Protein AF-0000000078977690 (afdb_homodimer)

Structure (mmCIF, N/CA/C/O backbone):
data_AF-0000000078977690-model_v1
#
loop_
_entity.id
_entity.type
_entity.pdbx_description
1 polymer 'Glycosyl transferase CAP10 domain-containing protein'
#
loop_
_atom_site.group_PDB
_atom_site.id
_atom_site.type_symbol
_atom_site.label_atom_id
_atom_site.label_alt_id
_atom_site.label_comp_id
_atom_site.label_asym_id
_atom_site.label_entity_id
_atom_site.label_seq_id
_atom_site.pdbx_PDB_ins_code
_atom_site.Cartn_x
_atom_site.Cartn_y
_atom_site.Cartn_z
_atom_site.occupancy
_atom_site.B_iso_or_equiv
_atom_site.auth_seq_id
_atom_site.auth_comp_id
_atom_site.auth_asym_id
_atom_site.auth_atom_id
_atom_site.pdbx_PDB_model_num
ATOM 1 N N . MET A 1 1 ? -45.656 -39.125 21.484 1 22.34 1 MET A N 1
ATOM 2 C CA . MET A 1 1 ? -45.781 -39.625 20.125 1 22.34 1 MET A CA 1
ATOM 3 C C . MET A 1 1 ? -45.094 -38.688 19.125 1 22.34 1 MET A C 1
ATOM 5 O O . MET A 1 1 ? -45.719 -37.75 18.609 1 22.34 1 MET A O 1
ATOM 9 N N . ALA A 1 2 ? -43.875 -38.219 19.484 1 24.23 2 ALA A N 1
ATOM 10 C CA . ALA A 1 2 ? -42.969 -37.156 19.094 1 24.23 2 ALA A CA 1
ATOM 11 C C . ALA A 1 2 ? -42.438 -37.375 17.672 1 24.23 2 ALA A C 1
ATOM 13 O O . ALA A 1 2 ? -41.719 -38.312 17.406 1 24.23 2 ALA A O 1
ATOM 14 N N . ARG A 1 3 ? -43.375 -37.062 16.656 1 23.53 3 ARG A N 1
ATOM 15 C CA . ARG A 1 3 ? -43.219 -37.344 15.234 1 23.53 3 ARG A CA 1
ATOM 16 C C . ARG A 1 3 ? -41.969 -36.688 14.68 1 23.53 3 ARG A C 1
ATOM 18 O O . ARG A 1 3 ? -41.781 -35.5 14.867 1 23.53 3 ARG A O 1
ATOM 25 N N . TRP A 1 4 ? -40.844 -37.375 14.586 1 23.52 4 TRP A N 1
ATOM 26 C CA . TRP A 1 4 ? -39.5 -37.156 14.047 1 23.52 4 TRP A CA 1
ATOM 27 C C . TRP A 1 4 ? -39.562 -36.719 12.594 1 23.52 4 TRP A C 1
ATOM 29 O O . TRP A 1 4 ? -40 -37.469 11.719 1 23.52 4 TRP A O 1
ATOM 39 N N . ARG A 1 5 ? -40.094 -35.469 12.352 1 23.31 5 ARG A N 1
ATOM 40 C CA . ARG A 1 5 ? -40.25 -34.969 10.984 1 23.31 5 ARG A CA 1
ATOM 41 C C . ARG A 1 5 ? -38.938 -35.156 10.195 1 23.31 5 ARG A C 1
ATOM 43 O O . ARG A 1 5 ? -37.875 -34.719 10.617 1 23.31 5 ARG A O 1
ATOM 50 N N . SER A 1 6 ? -38.781 -36.25 9.422 1 23.16 6 SER A N 1
ATOM 51 C CA . SER A 1 6 ? -37.75 -36.719 8.492 1 23.16 6 SER A CA 1
ATOM 52 C C . SER A 1 6 ? -37.406 -35.625 7.492 1 23.16 6 SER A C 1
ATOM 54 O O . SER A 1 6 ? -38.25 -35.156 6.734 1 23.16 6 SER A O 1
ATOM 56 N N . LEU A 1 7 ? -36.594 -34.656 7.871 1 25.42 7 LEU A N 1
ATOM 57 C CA . LEU A 1 7 ? -36.094 -33.562 7.016 1 25.42 7 LEU A CA 1
ATOM 58 C C . LEU A 1 7 ? -35.5 -34.125 5.723 1 25.42 7 LEU A C 1
ATOM 60 O O . LEU A 1 7 ? -34.562 -34.906 5.754 1 25.42 7 LEU A O 1
ATOM 64 N N . LEU A 1 8 ? -36.344 -34.375 4.691 1 24.92 8 LEU A N 1
ATOM 65 C CA . LEU A 1 8 ? -36 -34.781 3.338 1 24.92 8 LEU A CA 1
ATOM 66 C C . LEU A 1 8 ? -34.906 -33.906 2.75 1 24.92 8 LEU A C 1
ATOM 68 O O . LEU A 1 8 ? -35.094 -32.688 2.631 1 24.92 8 LEU A O 1
ATOM 72 N N . LEU A 1 9 ? -33.656 -34.156 3 1 25.33 9 LEU A N 1
ATOM 73 C CA . LEU A 1 9 ? -32.438 -33.656 2.354 1 25.33 9 LEU A CA 1
ATOM 74 C C . LEU A 1 9 ? -32.562 -33.719 0.836 1 25.33 9 LEU A C 1
ATOM 76 O O . LEU A 1 9 ? -32.562 -34.812 0.275 1 25.33 9 LEU A O 1
ATOM 80 N N . LEU A 1 10 ? -33.438 -32.906 0.213 1 26.34 10 LEU A N 1
ATOM 81 C CA . LEU A 1 10 ? -33.469 -32.875 -1.245 1 26.34 10 LEU A CA 1
ATOM 82 C C . LEU A 1 10 ? -32.094 -32.75 -1.835 1 26.34 10 LEU A C 1
ATOM 84 O O . LEU A 1 10 ? -31.375 -31.781 -1.58 1 26.34 10 LEU A O 1
ATOM 88 N N . HIS A 1 11 ? -31.359 -33.875 -2.162 1 27.27 11 HIS A N 1
ATOM 89 C CA . HIS A 1 11 ? -30.203 -34.062 -3.016 1 27.27 11 HIS A CA 1
ATOM 90 C C . HIS A 1 11 ? -30.359 -33.344 -4.348 1 27.27 11 HIS A C 1
ATOM 92 O O . HIS A 1 11 ? -31.188 -33.719 -5.176 1 27.27 11 HIS A O 1
ATOM 98 N N . VAL A 1 12 ? -30.438 -32.031 -4.379 1 27.56 12 VAL A N 1
ATOM 99 C CA . VAL A 1 12 ? -30.422 -31.375 -5.688 1 27.56 12 VAL A CA 1
ATOM 100 C C . VAL A 1 12 ? -29.219 -31.875 -6.496 1 27.56 12 VAL A C 1
ATOM 102 O O . VAL A 1 12 ? -28.078 -31.594 -6.145 1 27.56 12 VAL A O 1
ATOM 105 N N . LEU A 1 13 ? -29.234 -33.062 -7.125 1 27.66 13 LEU A N 1
ATOM 106 C CA . LEU A 1 13 ? -28.359 -33.531 -8.188 1 27.66 13 LEU A CA 1
ATOM 107 C C . LEU A 1 13 ? -28.203 -32.5 -9.289 1 27.66 13 LEU A C 1
ATOM 109 O O . LEU A 1 13 ? -29.156 -32.25 -10.031 1 27.66 13 LEU A O 1
ATOM 113 N N . LEU A 1 14 ? -27.609 -31.375 -9.008 1 29.64 14 LEU A N 1
ATOM 114 C CA . LEU A 1 14 ? -27.344 -30.531 -10.164 1 29.64 14 LEU A CA 1
ATOM 115 C C . LEU A 1 14 ? -26.656 -31.328 -11.266 1 29.64 14 LEU A C 1
ATOM 117 O O . LEU A 1 14 ? -25.625 -31.969 -11.023 1 29.64 14 LEU A O 1
ATOM 121 N N . PRO A 1 15 ? -27.344 -31.812 -12.367 1 30.98 15 PRO A N 1
ATOM 122 C CA . PRO A 1 15 ? -26.688 -32.469 -13.508 1 30.98 15 PRO A CA 1
ATOM 123 C C . PRO A 1 15 ? -25.406 -31.75 -13.938 1 30.98 15 PRO A C 1
ATOM 125 O O . PRO A 1 15 ? -25.25 -30.547 -13.711 1 30.98 15 PRO A O 1
ATOM 128 N N . LEU A 1 16 ? -24.328 -32.438 -14.023 1 31.28 16 LEU A N 1
ATOM 129 C CA . LEU A 1 16 ? -23.078 -32.094 -14.711 1 31.28 16 LEU A CA 1
ATOM 130 C C . LEU A 1 16 ? -23.359 -31.453 -16.062 1 31.28 16 LEU A C 1
ATOM 132 O O . LEU A 1 16 ? -23.844 -32.125 -16.984 1 31.28 16 LEU A O 1
ATOM 136 N N . LEU A 1 17 ? -23.984 -30.297 -16.109 1 31.88 17 LEU A N 1
ATOM 137 C CA . LEU A 1 17 ? -24.047 -29.625 -17.391 1 31.88 17 LEU A CA 1
ATOM 138 C C . LEU A 1 17 ? -22.75 -29.828 -18.172 1 31.88 17 LEU A C 1
ATOM 140 O O . LEU A 1 17 ? -21.672 -29.484 -17.688 1 31.88 17 LEU A O 1
ATOM 144 N N . HIS A 1 18 ? -22.75 -30.766 -19.141 1 31.67 18 HIS A N 1
ATOM 145 C CA . HIS A 1 18 ? -21.797 -30.938 -20.219 1 31.67 18 HIS A CA 1
ATOM 146 C C . HIS A 1 18 ? -21.469 -29.609 -20.891 1 31.67 18 HIS A C 1
ATOM 148 O O . HIS A 1 18 ? -22.344 -29 -21.516 1 31.67 18 HIS A O 1
ATOM 154 N N . VAL A 1 19 ? -20.688 -28.828 -20.281 1 32.19 19 VAL A N 1
ATOM 155 C CA . VAL A 1 19 ? -20.078 -27.688 -20.984 1 32.19 19 VAL A CA 1
ATOM 156 C C . VAL A 1 19 ? -19.562 -28.156 -22.344 1 32.19 19 VAL A C 1
ATOM 158 O O . VAL A 1 19 ? -18.562 -28.891 -22.406 1 32.19 19 VAL A O 1
ATOM 161 N N . LEU A 1 20 ? -20.469 -28.375 -23.328 1 31.55 20 LEU A N 1
ATOM 162 C CA . LEU A 1 20 ? -20.016 -28.484 -24.703 1 31.55 20 LEU A CA 1
ATOM 163 C C . LEU A 1 20 ? -19.203 -27.266 -25.109 1 31.55 20 LEU A C 1
ATOM 165 O O . LEU A 1 20 ? -19.75 -26.156 -25.25 1 31.55 20 LEU A O 1
ATOM 169 N N . LEU A 1 21 ? -18 -27.219 -24.688 1 32.19 21 LEU A N 1
ATOM 170 C CA . LEU A 1 21 ? -17.094 -26.25 -25.312 1 32.19 21 LEU A CA 1
ATOM 171 C C . LEU A 1 21 ? -17.047 -26.422 -26.828 1 32.19 21 LEU A C 1
ATOM 173 O O . LEU A 1 21 ? -16.812 -27.531 -27.312 1 32.19 21 LEU A O 1
ATOM 177 N N . PRO A 1 22 ? -17.844 -25.703 -27.578 1 35.38 22 PRO A N 1
ATOM 178 C CA . PRO A 1 22 ? -17.656 -25.844 -29.031 1 35.38 22 PRO A CA 1
ATOM 179 C C . PRO A 1 22 ? -16.188 -25.828 -29.422 1 35.38 22 PRO A C 1
ATOM 181 O O . PRO A 1 22 ? -15.391 -25.078 -28.875 1 35.38 22 PRO A O 1
ATOM 184 N N . ALA A 1 23 ? -15.68 -26.984 -29.984 1 33.16 23 ALA A N 1
ATOM 185 C CA . ALA A 1 23 ? -14.383 -27.125 -30.656 1 33.16 23 ALA A CA 1
ATOM 186 C C . ALA A 1 23 ? -14.305 -26.25 -31.891 1 33.16 23 ALA A C 1
ATOM 188 O O . ALA A 1 23 ? -14.703 -26.656 -33 1 33.16 23 ALA A O 1
ATOM 189 N N . SER A 1 24 ? -14.758 -25.047 -31.891 1 33.38 24 SER A N 1
ATOM 190 C CA . SER A 1 24 ? -14.359 -24.406 -33.156 1 33.38 24 SER A CA 1
ATOM 191 C C . SER A 1 24 ? -12.859 -24.562 -33.406 1 33.38 24 SER A C 1
ATOM 193 O O . SER A 1 24 ? -12.047 -24.078 -32.594 1 33.38 24 SER A O 1
ATOM 195 N N . ALA A 1 25 ? -12.484 -25.656 -34.156 1 33.75 25 ALA A N 1
ATOM 196 C CA . ALA A 1 25 ? -11.172 -25.844 -34.75 1 33.75 25 ALA A CA 1
ATOM 197 C C . ALA A 1 25 ? -10.812 -24.672 -35.656 1 33.75 25 ALA A C 1
ATOM 199 O O . ALA A 1 25 ? -11.227 -24.609 -36.812 1 33.75 25 ALA A O 1
ATOM 200 N N . ALA A 1 26 ? -10.805 -23.469 -35.281 1 34.41 26 ALA A N 1
ATOM 201 C CA . ALA A 1 26 ? -10.094 -22.578 -36.188 1 34.41 26 ALA A CA 1
ATOM 202 C C . ALA A 1 26 ? -8.727 -23.141 -36.562 1 34.41 26 ALA A C 1
ATOM 204 O O . ALA A 1 26 ? -7.93 -23.484 -35.688 1 34.41 26 ALA A O 1
ATOM 205 N N . ASP A 1 27 ? -8.633 -23.781 -37.625 1 32.88 27 ASP A N 1
ATOM 206 C CA . ASP A 1 27 ? -7.359 -24.078 -38.281 1 32.88 27 ASP A CA 1
ATOM 207 C C . ASP A 1 27 ? -6.441 -22.859 -38.281 1 32.88 27 ASP A C 1
ATOM 209 O O . ASP A 1 27 ? -6.449 -22.078 -39.219 1 32.88 27 ASP A O 1
ATOM 213 N N . ALA A 1 28 ? -6.512 -21.938 -37.375 1 34.47 28 ALA A N 1
ATOM 214 C CA . ALA A 1 28 ? -5.516 -20.875 -37.469 1 34.47 28 ALA A CA 1
ATOM 215 C C . ALA A 1 28 ? -4.113 -21.453 -37.594 1 34.47 28 ALA A C 1
ATOM 217 O O . ALA A 1 28 ? -3.723 -22.344 -36.844 1 34.47 28 ALA A O 1
ATOM 218 N N . THR A 1 29 ? -3.543 -21.391 -38.719 1 35.62 29 THR A N 1
ATOM 219 C CA . THR A 1 29 ? -2.096 -21.484 -38.844 1 35.62 29 THR A CA 1
ATOM 220 C C . THR A 1 29 ? -1.391 -20.922 -37.625 1 35.62 29 THR A C 1
ATOM 222 O O . THR A 1 29 ? -1.629 -19.766 -37.25 1 35.62 29 THR A O 1
ATOM 225 N N . SER A 1 30 ? -1.2 -21.703 -36.656 1 39.91 30 SER A N 1
ATOM 226 C CA . SER A 1 30 ? -0.54 -21.328 -35.406 1 39.91 30 SER A CA 1
ATOM 227 C C . SER A 1 30 ? 0.653 -20.406 -35.656 1 39.91 30 SER A C 1
ATOM 229 O O . SER A 1 30 ? 1.63 -20.828 -36.312 1 39.91 30 SER A O 1
ATOM 231 N N . PRO A 1 31 ? 0.436 -19.172 -35.969 1 42.38 31 PRO A N 1
ATOM 232 C CA . PRO A 1 31 ? 1.68 -18.406 -36.125 1 42.38 31 PRO A CA 1
ATOM 233 C C . PRO A 1 31 ? 2.812 -18.938 -35.25 1 42.38 31 PRO A C 1
ATOM 235 O O . PRO A 1 31 ? 2.561 -19.516 -34.188 1 42.38 31 PRO A O 1
ATOM 238 N N . SER A 1 32 ? 3.783 -19.547 -35.812 1 48.16 32 SER A N 1
ATOM 239 C CA . SER A 1 32 ? 5.016 -19.859 -35.094 1 48.16 32 SER A CA 1
ATOM 240 C C . SER A 1 32 ? 5.277 -18.859 -33.969 1 48.16 32 SER A C 1
ATOM 242 O O . SER A 1 32 ? 5.621 -17.703 -34.25 1 48.16 32 SER A O 1
ATOM 244 N N . ASN A 1 33 ? 4.48 -18.812 -32.938 1 62.91 33 ASN A N 1
ATOM 245 C CA . ASN A 1 33 ? 4.492 -17.844 -31.844 1 62.91 33 ASN A CA 1
ATOM 246 C C . ASN A 1 33 ? 5.887 -17.703 -31.25 1 62.91 33 ASN A C 1
ATOM 248 O O . ASN A 1 33 ? 6.367 -18.594 -30.547 1 62.91 33 ASN A O 1
ATOM 252 N N . SER A 1 34 ? 6.676 -16.859 -31.859 1 77.56 34 SER A N 1
ATOM 253 C CA . SER A 1 34 ? 8.031 -16.484 -31.469 1 77.56 34 SER A CA 1
ATOM 254 C C . SER A 1 34 ? 8.039 -15.68 -30.172 1 77.56 34 SER A C 1
ATOM 256 O O . SER A 1 34 ? 6.992 -15.203 -29.719 1 77.56 34 SER A O 1
ATOM 258 N N . SER A 1 35 ? 9.086 -15.766 -29.531 1 83.88 35 SER A N 1
ATOM 259 C CA . SER A 1 35 ? 9.312 -14.969 -28.328 1 83.88 35 SER A CA 1
ATOM 260 C C . SER A 1 35 ? 9.031 -13.492 -28.594 1 83.88 35 SER A C 1
ATOM 262 O O . SER A 1 35 ? 8.547 -12.781 -27.703 1 83.88 35 SER A O 1
ATOM 264 N N . SER A 1 36 ? 9.25 -13.078 -29.781 1 85.62 36 SER A N 1
ATOM 265 C CA . SER A 1 36 ? 8.992 -11.688 -30.156 1 85.62 36 SER A CA 1
ATOM 266 C C . SER A 1 36 ? 7.496 -11.398 -30.188 1 85.62 36 SER A C 1
ATOM 268 O O . SER A 1 36 ? 7.055 -10.336 -29.75 1 85.62 36 SER A O 1
ATOM 270 N N . ASP A 1 37 ? 6.754 -12.359 -30.719 1 89.88 37 ASP A N 1
ATOM 271 C CA . ASP A 1 37 ? 5.305 -12.195 -30.781 1 89.88 37 ASP A CA 1
ATOM 272 C C . ASP A 1 37 ? 4.699 -12.148 -29.375 1 89.88 37 ASP A C 1
ATOM 274 O O . ASP A 1 37 ? 3.809 -11.344 -29.109 1 89.88 37 ASP A O 1
ATOM 278 N N . LEU A 1 38 ? 5.219 -12.984 -28.609 1 93.5 38 LEU A N 1
ATOM 279 C CA . LEU A 1 38 ? 4.746 -13.023 -27.234 1 93.5 38 LEU A CA 1
ATOM 280 C C . LEU A 1 38 ? 5.055 -11.719 -26.5 1 93.5 38 LEU A C 1
ATOM 282 O O . LEU A 1 38 ? 4.207 -11.188 -25.781 1 93.5 38 LEU A O 1
ATOM 286 N N . GLY A 1 39 ? 6.254 -11.219 -26.688 1 92.81 39 GLY A N 1
ATOM 287 C CA . GLY A 1 39 ? 6.629 -9.938 -26.094 1 92.81 39 GLY A CA 1
ATOM 288 C C . GLY A 1 39 ? 5.738 -8.797 -26.547 1 92.81 39 GLY A C 1
ATOM 289 O O . GLY A 1 39 ? 5.297 -7.984 -25.734 1 92.81 39 GLY A O 1
ATOM 290 N N . ALA A 1 40 ? 5.457 -8.719 -27.797 1 93.56 40 ALA A N 1
ATOM 291 C CA . ALA A 1 40 ? 4.582 -7.684 -28.344 1 93.56 40 ALA A CA 1
ATOM 292 C C . ALA A 1 40 ? 3.162 -7.824 -27.797 1 93.56 40 ALA A C 1
ATOM 294 O O . ALA A 1 40 ? 2.512 -6.828 -27.484 1 93.56 40 ALA A O 1
ATOM 295 N N . HIS A 1 41 ? 2.754 -9.086 -27.75 1 94.5 41 HIS A N 1
ATOM 296 C CA . HIS A 1 41 ? 1.409 -9.383 -27.266 1 94.5 41 HIS A CA 1
ATOM 297 C C . HIS A 1 41 ? 1.213 -8.898 -25.828 1 94.5 41 HIS A C 1
ATOM 299 O O . HIS A 1 41 ? 0.155 -8.359 -25.5 1 94.5 41 HIS A O 1
ATOM 305 N N . CYS A 1 42 ? 2.234 -8.984 -24.984 1 97.06 42 CYS A N 1
ATOM 306 C CA . CYS A 1 42 ? 2.082 -8.688 -23.562 1 97.06 42 CYS A CA 1
ATOM 307 C C . CYS A 1 42 ? 2.662 -7.324 -23.234 1 97.06 42 CYS A C 1
ATOM 309 O O . CYS A 1 42 ? 2.666 -6.918 -22.062 1 97.06 42 CYS A O 1
ATOM 311 N N . SER A 1 43 ? 3.113 -6.574 -24.234 1 95.19 43 SER A N 1
ATOM 312 C CA . SER A 1 43 ? 3.746 -5.281 -24 1 95.19 43 SER A CA 1
ATOM 313 C C . SER A 1 43 ? 2.773 -4.297 -23.359 1 95.19 43 SER A C 1
ATOM 315 O O . SER A 1 43 ? 3.172 -3.471 -22.531 1 95.19 43 SER A O 1
ATOM 317 N N . ARG A 1 44 ? 1.514 -4.406 -23.672 1 94.94 44 ARG A N 1
ATOM 318 C CA . ARG A 1 44 ? 0.52 -3.467 -23.172 1 94.94 44 ARG A CA 1
ATOM 319 C C . ARG A 1 44 ? 0.194 -3.752 -21.703 1 94.94 44 ARG A C 1
ATOM 321 O O . ARG A 1 44 ? -0.48 -2.957 -21.047 1 94.94 44 ARG A O 1
ATOM 328 N N . PHE A 1 45 ? 0.672 -4.859 -21.219 1 97.38 45 PHE A N 1
ATOM 329 C CA . PHE A 1 45 ? 0.375 -5.234 -19.844 1 97.38 45 PHE A CA 1
ATOM 330 C C . PHE A 1 45 ? 1.625 -5.145 -18.984 1 97.38 45 PHE A C 1
ATOM 332 O O . PHE A 1 45 ? 1.733 -5.836 -17.969 1 97.38 45 PHE A O 1
ATOM 339 N N . SER A 1 46 ? 2.564 -4.234 -19.375 1 95.81 46 SER A N 1
ATOM 340 C CA . SER A 1 46 ? 3.818 -4.051 -18.656 1 95.81 46 SER A CA 1
ATOM 341 C C . SER A 1 46 ? 3.574 -3.488 -17.25 1 95.81 46 SER A C 1
ATOM 343 O O . SER A 1 46 ? 4.457 -3.543 -16.391 1 95.81 46 SER A O 1
ATOM 345 N N . ALA A 1 47 ? 2.338 -2.988 -17.016 1 97 47 ALA A N 1
ATOM 346 C CA . ALA A 1 47 ? 1.986 -2.42 -15.711 1 97 47 ALA A CA 1
ATOM 347 C C . ALA A 1 47 ? 1.993 -3.488 -14.625 1 97 47 ALA A C 1
ATOM 349 O O . ALA A 1 47 ? 2.039 -3.172 -13.43 1 97 47 ALA A O 1
ATOM 350 N N . PHE A 1 48 ? 2.045 -4.812 -14.984 1 98 48 PHE A N 1
ATOM 351 C CA . PHE A 1 48 ? 2.09 -5.906 -14.016 1 98 48 PHE A CA 1
ATOM 352 C C . PHE A 1 48 ? 3.504 -6.098 -13.484 1 98 48 PHE A C 1
ATOM 354 O O . PHE A 1 48 ? 3.697 -6.711 -12.43 1 98 48 PHE A O 1
ATOM 361 N N . ASN A 1 49 ? 4.512 -5.578 -14.172 1 98 49 ASN A N 1
ATOM 362 C CA . ASN A 1 49 ? 5.902 -5.926 -13.906 1 98 49 ASN A CA 1
ATOM 363 C C . ASN A 1 49 ? 6.332 -5.484 -12.508 1 98 49 ASN A C 1
ATOM 365 O O . ASN A 1 49 ? 6.953 -6.25 -11.773 1 98 49 ASN A O 1
ATOM 369 N N . PRO A 1 50 ? 5.965 -4.219 -12.078 1 97.62 50 PRO A N 1
ATOM 370 C CA . PRO A 1 50 ? 6.383 -3.824 -10.727 1 97.62 50 PRO A CA 1
ATOM 371 C C . PRO A 1 50 ? 5.824 -4.742 -9.641 1 97.62 50 PRO A C 1
ATOM 373 O O . PRO A 1 50 ? 6.539 -5.109 -8.711 1 97.62 50 PRO A O 1
ATOM 376 N N . GLY A 1 51 ? 4.559 -5.098 -9.789 1 97.25 51 GLY A N 1
ATOM 377 C CA . GLY A 1 51 ? 3.963 -6.012 -8.82 1 97.25 51 GLY A CA 1
ATOM 378 C C . GLY A 1 51 ? 4.613 -7.379 -8.812 1 97.25 51 GLY A C 1
ATOM 379 O O . GLY A 1 51 ? 4.844 -7.961 -7.754 1 97.25 51 GLY A O 1
ATOM 380 N N . ILE A 1 52 ? 4.918 -7.891 -9.953 1 98.12 52 ILE A N 1
ATOM 381 C CA . ILE A 1 52 ? 5.559 -9.195 -10.078 1 98.12 52 ILE A CA 1
ATOM 382 C C . ILE A 1 52 ? 6.961 -9.141 -9.484 1 98.12 52 ILE A C 1
ATOM 384 O O . ILE A 1 52 ? 7.387 -10.062 -8.781 1 98.12 52 ILE A O 1
ATOM 388 N N . ALA A 1 53 ? 7.676 -8.023 -9.742 1 97.94 53 ALA A N 1
ATOM 389 C CA . ALA A 1 53 ? 9 -7.836 -9.148 1 97.94 53 ALA A CA 1
ATOM 390 C C . ALA A 1 53 ? 8.93 -7.887 -7.625 1 97.94 53 ALA A C 1
ATOM 392 O O . ALA A 1 53 ? 9.773 -8.523 -6.984 1 97.94 53 ALA A O 1
ATOM 393 N N . GLU A 1 54 ? 7.941 -7.262 -7.09 1 95.75 54 GLU A N 1
ATOM 394 C CA . GLU A 1 54 ? 7.777 -7.27 -5.641 1 95.75 54 GLU A CA 1
ATOM 395 C C . GLU A 1 54 ? 7.492 -8.68 -5.125 1 95.75 54 GLU A C 1
ATOM 397 O O . GLU A 1 54 ? 8.047 -9.094 -4.105 1 95.75 54 GLU A O 1
ATOM 402 N N . GLU A 1 55 ? 6.668 -9.414 -5.812 1 94.81 55 GLU A N 1
ATOM 403 C CA . GLU A 1 55 ? 6.305 -10.773 -5.422 1 94.81 55 GLU A CA 1
ATOM 404 C C . GLU A 1 55 ? 7.523 -11.688 -5.418 1 94.81 55 GLU A C 1
ATOM 406 O O . GLU A 1 55 ? 7.625 -12.594 -4.586 1 94.81 55 GLU A O 1
ATOM 411 N N . LEU A 1 56 ? 8.438 -11.492 -6.297 1 96.56 56 LEU A N 1
ATOM 412 C CA . LEU A 1 56 ? 9.523 -12.438 -6.516 1 96.56 56 LEU A CA 1
ATOM 413 C C . LEU A 1 56 ? 10.781 -12 -5.766 1 96.56 56 LEU A C 1
ATOM 415 O O . LEU A 1 56 ? 11.766 -12.742 -5.711 1 96.56 56 LEU A O 1
ATOM 419 N N . LEU A 1 57 ? 10.742 -10.828 -5.137 1 95.19 57 LEU A N 1
ATOM 420 C CA . LEU A 1 57 ? 11.914 -10.195 -4.543 1 95.19 57 LEU A CA 1
ATOM 421 C C . LEU A 1 57 ? 12.57 -11.117 -3.52 1 95.19 57 LEU A C 1
ATOM 423 O O . LEU A 1 57 ? 13.797 -11.227 -3.471 1 95.19 57 LEU A O 1
ATOM 427 N N . PRO A 1 58 ? 11.812 -11.883 -2.756 1 91.56 58 PRO A N 1
ATOM 428 C CA . PRO A 1 58 ? 12.43 -12.734 -1.73 1 91.56 58 PRO A CA 1
ATOM 429 C C . PRO A 1 58 ? 13.367 -13.773 -2.318 1 91.56 58 PRO A C 1
ATOM 431 O O . PRO A 1 58 ? 14.242 -14.297 -1.614 1 91.56 58 PRO A O 1
ATOM 434 N N . TRP A 1 59 ? 13.242 -14.086 -3.525 1 94.62 59 TRP A N 1
ATOM 435 C CA . TRP A 1 59 ? 14.055 -15.148 -4.109 1 94.62 59 TRP A CA 1
ATOM 436 C C . TRP A 1 59 ? 15.219 -14.562 -4.91 1 94.62 59 TRP A C 1
ATOM 438 O O . TRP A 1 59 ? 15.891 -15.281 -5.656 1 94.62 59 TRP A O 1
ATOM 448 N N . TYR A 1 60 ? 15.43 -13.305 -4.785 1 94.5 60 TYR A N 1
ATOM 449 C CA . TYR A 1 60 ? 16.641 -12.688 -5.305 1 94.5 60 TYR A CA 1
ATOM 450 C C . TYR A 1 60 ? 17.781 -12.766 -4.281 1 94.5 60 TYR A C 1
ATOM 452 O O . TYR A 1 60 ? 18.812 -12.109 -4.441 1 94.5 60 TYR A O 1
ATOM 460 N N . ASP A 1 61 ? 17.594 -13.531 -3.312 1 89.25 61 ASP A N 1
ATOM 461 C CA . ASP A 1 61 ? 18.734 -13.852 -2.459 1 89.25 61 ASP A CA 1
ATOM 462 C C . ASP A 1 61 ? 19.812 -14.594 -3.24 1 89.25 61 ASP A C 1
ATOM 464 O O . ASP A 1 61 ? 19.641 -14.883 -4.426 1 89.25 61 ASP A O 1
ATOM 468 N N . ASP A 1 62 ? 20.922 -14.883 -2.697 1 87.62 62 ASP A N 1
ATOM 469 C CA . ASP A 1 62 ? 22.062 -15.438 -3.43 1 87.62 62 ASP A CA 1
ATOM 470 C C . ASP A 1 62 ? 21.75 -16.844 -3.938 1 87.62 62 ASP A C 1
ATOM 472 O O . ASP A 1 62 ? 22.266 -17.25 -4.98 1 87.62 62 ASP A O 1
ATOM 476 N N . GLU A 1 63 ? 20.891 -17.5 -3.318 1 87.38 63 GLU A N 1
ATOM 477 C CA . GLU A 1 63 ? 20.594 -18.891 -3.686 1 87.38 63 GLU A CA 1
ATOM 478 C C . GLU A 1 63 ? 19.516 -18.953 -4.762 1 87.38 63 GLU A C 1
ATOM 480 O O . GLU A 1 63 ? 19.391 -19.953 -5.461 1 87.38 63 GLU A O 1
ATOM 485 N N . GLY A 1 64 ? 18.719 -17.844 -4.891 1 92.31 64 GLY A N 1
ATOM 486 C CA . GLY A 1 64 ? 17.578 -17.938 -5.793 1 92.31 64 GLY A CA 1
ATOM 487 C C . GLY A 1 64 ? 16.656 -19.094 -5.492 1 92.31 64 GLY A C 1
ATOM 488 O O . GLY A 1 64 ? 16.453 -19.453 -4.328 1 92.31 64 GLY A O 1
ATOM 489 N N . ILE A 1 65 ? 16.031 -19.578 -6.547 1 95.06 65 ILE A N 1
ATOM 490 C CA . ILE A 1 65 ? 15.281 -20.828 -6.422 1 95.06 65 ILE A CA 1
ATOM 491 C C . ILE A 1 65 ? 16.172 -22.016 -6.801 1 95.06 65 ILE A C 1
ATOM 493 O O . ILE A 1 65 ? 16.266 -22.375 -7.977 1 95.06 65 ILE A O 1
ATOM 497 N N . SER A 1 66 ? 16.766 -22.578 -5.852 1 93.44 66 SER A N 1
ATOM 498 C CA . SER A 1 66 ? 17.734 -23.656 -6.055 1 93.44 66 SER A CA 1
ATOM 499 C C . SER A 1 66 ? 17.031 -24.984 -6.305 1 93.44 66 SER A C 1
ATOM 501 O O . SER A 1 66 ? 15.82 -25.109 -6.07 1 93.44 66 SER A O 1
ATOM 503 N N . GLU A 1 67 ? 17.844 -25.922 -6.777 1 93.56 67 GLU A N 1
ATOM 504 C CA . GLU A 1 67 ? 17.344 -27.281 -6.969 1 93.56 67 GLU A CA 1
ATOM 505 C C . GLU A 1 67 ? 16.828 -27.875 -5.66 1 93.56 67 GLU A C 1
ATOM 507 O O . GLU A 1 67 ? 15.758 -28.484 -5.625 1 93.56 67 GLU A O 1
ATOM 512 N N . THR A 1 68 ? 17.516 -27.625 -4.594 1 90.19 68 THR A N 1
ATOM 513 C CA . THR A 1 68 ? 17.172 -28.141 -3.275 1 90.19 68 THR A CA 1
ATOM 514 C C . THR A 1 68 ? 15.859 -27.516 -2.791 1 90.19 68 THR A C 1
ATOM 516 O O . THR A 1 68 ? 15.008 -28.203 -2.225 1 90.19 68 THR A O 1
ATOM 519 N N . LEU A 1 69 ? 15.727 -26.234 -2.979 1 91 69 LEU A N 1
ATOM 520 C CA . LEU A 1 69 ? 14.508 -25.547 -2.568 1 91 69 LEU A CA 1
ATOM 521 C C . LEU A 1 69 ? 13.297 -26.062 -3.344 1 91 69 LEU A C 1
ATOM 523 O O . LEU A 1 69 ? 12.234 -26.297 -2.766 1 91 69 LEU A O 1
ATOM 527 N N . MET A 1 70 ? 13.445 -26.266 -4.66 1 94.06 70 MET A N 1
ATOM 528 C CA . MET A 1 70 ? 12.344 -26.766 -5.48 1 94.06 70 MET A CA 1
ATOM 529 C C . MET A 1 70 ? 11.992 -28.188 -5.102 1 94.06 70 MET A C 1
ATOM 531 O O . MET A 1 70 ? 10.812 -28.547 -5.031 1 94.06 70 MET A O 1
ATOM 535 N N . ASP A 1 71 ? 13.016 -28.984 -4.82 1 92.56 71 ASP A N 1
ATOM 536 C CA . ASP A 1 71 ? 12.75 -30.359 -4.383 1 92.56 71 ASP A CA 1
ATOM 537 C C . ASP A 1 71 ? 11.945 -30.359 -3.084 1 92.56 71 ASP A C 1
ATOM 539 O O . ASP A 1 71 ? 11.031 -31.172 -2.924 1 92.56 71 ASP A O 1
ATOM 543 N N . ARG A 1 72 ? 12.328 -29.5 -2.203 1 90.31 72 ARG A N 1
ATOM 544 C CA . ARG A 1 72 ? 11.555 -29.391 -0.967 1 90.31 72 ARG A CA 1
ATOM 545 C C . ARG A 1 72 ? 10.125 -28.953 -1.253 1 90.31 72 ARG A C 1
ATOM 547 O O . ARG A 1 72 ? 9.18 -29.469 -0.654 1 90.31 72 ARG A O 1
ATOM 554 N N . THR A 1 73 ? 9.969 -27.984 -2.123 1 91.81 73 THR A N 1
ATOM 555 C CA . THR A 1 73 ? 8.641 -27.5 -2.516 1 91.81 73 THR A CA 1
ATOM 556 C C . THR A 1 73 ? 7.793 -28.656 -3.062 1 91.81 73 THR A C 1
ATOM 558 O O . THR A 1 73 ? 6.637 -28.812 -2.67 1 91.81 73 THR A O 1
ATOM 561 N N . LEU A 1 74 ? 8.383 -29.469 -3.893 1 93.19 74 LEU A N 1
ATOM 562 C CA . LEU A 1 74 ? 7.684 -30.594 -4.504 1 93.19 74 LEU A CA 1
ATOM 563 C C . LEU A 1 74 ? 7.336 -31.656 -3.461 1 93.19 74 LEU A C 1
ATOM 565 O O . LEU A 1 74 ? 6.324 -32.344 -3.586 1 93.19 74 LEU A O 1
ATOM 569 N N . ARG A 1 75 ? 8.094 -31.734 -2.461 1 90.69 75 ARG A N 1
ATOM 570 C CA . ARG A 1 75 ? 7.828 -32.719 -1.396 1 90.69 75 ARG A CA 1
ATOM 571 C C . ARG A 1 75 ? 6.699 -32.219 -0.492 1 90.69 75 ARG A C 1
ATOM 573 O O . ARG A 1 75 ? 5.859 -33 -0.061 1 90.69 75 ARG A O 1
ATOM 580 N N . GLU A 1 76 ? 6.672 -30.938 -0.336 1 87.25 76 GLU A N 1
ATOM 581 C CA . GLU A 1 76 ? 5.828 -30.406 0.735 1 87.25 76 GLU A CA 1
ATOM 582 C C . GLU A 1 76 ? 4.535 -29.828 0.183 1 87.25 76 GLU A C 1
ATOM 584 O O . GLU A 1 76 ? 3.596 -29.562 0.936 1 87.25 76 GLU A O 1
ATOM 589 N N . ARG A 1 77 ? 4.477 -29.578 -1.095 1 89.44 77 ARG A N 1
ATOM 590 C CA . ARG A 1 77 ? 3.357 -28.812 -1.625 1 89.44 77 ARG A CA 1
ATOM 591 C C . ARG A 1 77 ? 2.752 -29.5 -2.846 1 89.44 77 ARG A C 1
ATOM 593 O O . ARG A 1 77 ? 2.443 -28.844 -3.844 1 89.44 77 ARG A O 1
ATOM 600 N N . THR A 1 78 ? 2.605 -30.719 -2.889 1 91.12 78 THR A N 1
ATOM 601 C CA . THR A 1 78 ? 1.931 -31.469 -3.941 1 91.12 78 THR A CA 1
ATOM 602 C C . THR A 1 78 ? 0.681 -32.156 -3.4 1 91.12 78 THR A C 1
ATOM 604 O O . THR A 1 78 ? 0.319 -31.984 -2.236 1 91.12 78 THR A O 1
ATOM 607 N N . MET A 1 79 ? 0.02 -32.938 -4.207 1 91.12 79 MET A N 1
ATOM 608 C CA . MET A 1 79 ? -1.303 -33.469 -3.883 1 91.12 79 MET A CA 1
ATOM 609 C C . MET A 1 79 ? -1.219 -34.5 -2.766 1 91.12 79 MET A C 1
ATOM 611 O O . MET A 1 79 ? -2.229 -34.812 -2.135 1 91.12 79 MET A O 1
ATOM 615 N N . SER A 1 80 ? -0.038 -35 -2.484 1 85.19 80 SER A N 1
ATOM 616 C CA . SER A 1 80 ? 0.143 -36 -1.43 1 85.19 80 SER A CA 1
ATOM 617 C C . SER A 1 80 ? 0.568 -35.344 -0.121 1 85.19 80 SER A C 1
ATOM 619 O O . SER A 1 80 ? 0.66 -36 0.913 1 85.19 80 SER A O 1
ATOM 621 N N . ALA A 1 81 ? 0.823 -34.062 -0.186 1 84.31 81 ALA A N 1
ATOM 622 C CA . ALA A 1 81 ? 1.314 -33.375 0.992 1 84.31 81 ALA A CA 1
ATOM 623 C C . ALA A 1 81 ? 0.161 -32.781 1.792 1 84.31 81 ALA A C 1
ATOM 625 O O . ALA A 1 81 ? -1.001 -32.875 1.395 1 84.31 81 ALA A O 1
ATOM 626 N N . ALA A 1 82 ? 0.518 -32.219 2.992 1 75.44 82 ALA A N 1
ATOM 627 C CA . ALA A 1 82 ? -0.46 -31.594 3.885 1 75.44 82 ALA A CA 1
ATOM 628 C C . ALA A 1 82 ? -1.105 -30.375 3.236 1 75.44 82 ALA A C 1
ATOM 630 O O . ALA A 1 82 ? -2.273 -30.062 3.494 1 75.44 82 ALA A O 1
ATOM 631 N N . VAL A 1 83 ? -0.378 -29.703 2.471 1 82.06 83 VAL A N 1
ATOM 632 C CA . VAL A 1 83 ? -0.892 -28.594 1.688 1 82.06 83 VAL A CA 1
ATOM 633 C C . VAL A 1 83 ? -0.824 -28.922 0.2 1 82.06 83 VAL A C 1
ATOM 635 O O . VAL A 1 83 ? 0.23 -28.797 -0.425 1 82.06 83 VAL A O 1
ATOM 638 N N . PRO A 1 84 ? -1.945 -29.266 -0.312 1 88.44 84 PRO A N 1
ATOM 639 C CA . PRO A 1 84 ? -1.92 -29.781 -1.679 1 88.44 84 PRO A CA 1
ATOM 640 C C . PRO A 1 84 ? -1.657 -28.703 -2.723 1 88.44 84 PRO A C 1
ATOM 642 O O . PRO A 1 84 ? -2.139 -27.578 -2.582 1 88.44 84 PRO A O 1
ATOM 645 N N . GLY A 1 85 ? -0.853 -29.047 -3.707 1 93.69 85 GLY A N 1
ATOM 646 C CA . GLY A 1 85 ? -0.572 -28.203 -4.855 1 93.69 85 GLY A CA 1
ATOM 647 C C . GLY A 1 85 ? -0.425 -28.969 -6.148 1 93.69 85 GLY A C 1
ATOM 648 O O . GLY A 1 85 ? -0.386 -30.203 -6.141 1 93.69 85 GLY A O 1
ATOM 649 N N . LEU A 1 86 ? -0.546 -28.312 -7.195 1 96.88 86 LEU A N 1
ATOM 650 C CA . LEU A 1 86 ? -0.331 -28.844 -8.539 1 96.88 86 LEU A CA 1
ATOM 651 C C . LEU A 1 86 ? 1.099 -28.594 -9 1 96.88 86 LEU A C 1
ATOM 653 O O . LEU A 1 86 ? 1.449 -27.453 -9.352 1 96.88 86 LEU A O 1
ATOM 657 N N . PRO A 1 87 ? 1.989 -29.641 -8.969 1 97.88 87 PRO A N 1
ATOM 658 C CA . PRO A 1 87 ? 3.363 -29.453 -9.438 1 97.88 87 PRO A CA 1
ATOM 659 C C . PRO A 1 87 ? 3.471 -29.5 -10.961 1 97.88 87 PRO A C 1
ATOM 661 O O . PRO A 1 87 ? 3.047 -30.469 -11.594 1 97.88 87 PRO A O 1
ATOM 664 N N . LEU A 1 88 ? 4.059 -28.469 -11.562 1 98.62 88 LEU A N 1
ATOM 665 C CA . LEU A 1 88 ? 4.074 -28.328 -13.016 1 98.62 88 LEU A CA 1
ATOM 666 C C . LEU A 1 88 ? 5.484 -28.062 -13.516 1 98.62 88 LEU A C 1
ATOM 668 O O . LEU A 1 88 ? 6.332 -27.578 -12.773 1 98.62 88 LEU A O 1
ATOM 672 N N . CYS A 1 89 ? 5.68 -28.422 -14.711 1 98.75 89 CYS A N 1
ATOM 673 C CA . CYS A 1 89 ? 6.922 -28.156 -15.422 1 98.75 89 CYS A CA 1
ATOM 674 C C . CYS A 1 89 ? 6.648 -27.812 -16.875 1 98.75 89 CYS A C 1
ATOM 676 O O . CYS A 1 89 ? 5.91 -28.516 -17.562 1 98.75 89 CYS A O 1
ATOM 678 N N . ILE A 1 90 ? 7.031 -26.703 -17.312 1 98.75 90 ILE A N 1
ATOM 679 C CA . ILE A 1 90 ? 7.098 -26.406 -18.734 1 98.75 90 ILE A CA 1
ATOM 680 C C . ILE A 1 90 ? 8.477 -26.766 -19.281 1 98.75 90 ILE A C 1
ATOM 682 O O . ILE A 1 90 ? 9.5 -26.312 -18.75 1 98.75 90 ILE A O 1
ATOM 686 N N . ARG A 1 91 ? 8.555 -27.547 -20.25 1 97.94 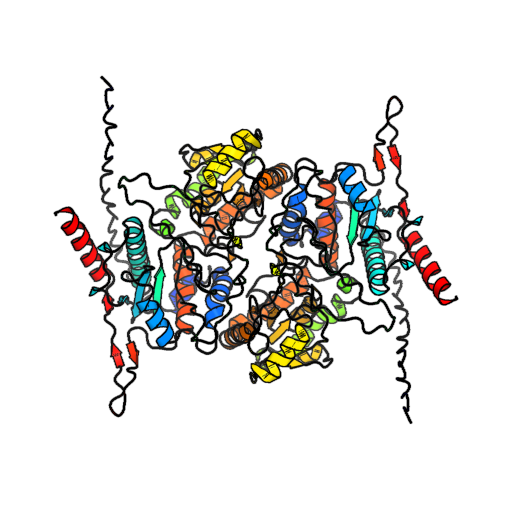91 ARG A N 1
ATOM 687 C CA . ARG A 1 91 ? 9.805 -27.938 -20.891 1 97.94 91 ARG A CA 1
ATOM 688 C C . ARG A 1 91 ? 9.609 -28.141 -22.391 1 97.94 91 ARG A C 1
ATOM 690 O O . ARG A 1 91 ? 8.734 -28.891 -22.812 1 97.94 91 ARG A O 1
ATOM 697 N N . GLY A 1 92 ? 10.469 -27.469 -23.094 1 96.56 92 GLY A N 1
ATOM 698 C CA . GLY A 1 92 ? 10.367 -27.578 -24.547 1 96.56 92 GLY A CA 1
ATOM 699 C C . GLY A 1 92 ? 9.031 -27.141 -25.094 1 96.56 92 GLY A C 1
ATOM 700 O O . GLY A 1 92 ? 8.531 -27.703 -26.062 1 96.56 92 GLY A O 1
ATOM 701 N N . GLY A 1 93 ? 8.352 -26.266 -24.438 1 97.12 93 GLY A N 1
ATOM 702 C CA . GLY A 1 93 ? 7.094 -25.703 -24.906 1 97.12 93 GLY A CA 1
ATOM 703 C C . GLY A 1 93 ? 5.895 -26.578 -24.578 1 97.12 93 GLY A C 1
ATOM 704 O O . GLY A 1 93 ? 4.816 -26.406 -25.156 1 97.12 93 GLY A O 1
ATOM 705 N N . LYS A 1 94 ? 6.074 -27.531 -23.781 1 98.06 94 LYS A N 1
ATOM 706 C CA . LYS A 1 94 ? 5.004 -28.422 -23.359 1 98.06 94 LYS A CA 1
ATOM 707 C C . LYS A 1 94 ? 4.828 -28.375 -21.844 1 98.06 94 LYS A C 1
ATOM 709 O O . LYS A 1 94 ? 5.789 -28.141 -21.109 1 98.06 94 LYS A O 1
ATOM 714 N N . LEU A 1 95 ? 3.582 -28.547 -21.406 1 98.69 95 LEU A N 1
ATOM 715 C CA . LEU A 1 95 ? 3.266 -28.516 -19.984 1 98.69 95 LEU A CA 1
ATOM 716 C C . LEU A 1 95 ? 3.145 -29.938 -19.422 1 98.69 95 LEU A C 1
ATOM 718 O O . LEU A 1 95 ? 2.494 -30.781 -20.031 1 98.69 95 LEU A O 1
ATOM 722 N N . TYR A 1 96 ? 3.783 -30.188 -18.328 1 98.75 96 TYR A N 1
ATOM 723 C CA . TYR A 1 96 ? 3.787 -31.484 -17.672 1 98.75 96 TYR A CA 1
ATOM 724 C C . TYR A 1 96 ? 3.379 -31.359 -16.203 1 98.75 96 TYR A C 1
ATOM 726 O O . TYR A 1 96 ? 3.566 -30.312 -15.586 1 98.75 96 TYR A O 1
ATOM 734 N N . VAL A 1 97 ? 2.781 -32.406 -15.688 1 98.44 97 VAL A N 1
ATOM 735 C CA . VAL A 1 97 ? 2.645 -32.594 -14.25 1 98.44 97 VAL A CA 1
ATOM 736 C C . VAL A 1 97 ? 3.836 -33.406 -13.711 1 98.44 97 VAL A C 1
ATOM 738 O O . VAL A 1 97 ? 4.109 -34.5 -14.172 1 98.44 97 VAL A O 1
ATOM 741 N N . ILE A 1 98 ? 4.551 -32.812 -12.766 1 98.12 98 ILE A N 1
ATOM 742 C CA . ILE A 1 98 ? 5.707 -33.469 -12.172 1 98.12 98 ILE A CA 1
ATOM 743 C C . ILE A 1 98 ? 5.242 -34.625 -11.273 1 98.12 98 ILE A C 1
ATOM 745 O O . ILE A 1 98 ? 4.379 -34.438 -10.414 1 98.12 98 ILE A O 1
ATOM 749 N N . GLY A 1 99 ? 5.832 -35.844 -11.516 1 95.44 99 GLY A N 1
ATOM 750 C CA . GLY A 1 99 ? 5.391 -37 -10.758 1 95.44 99 GLY A CA 1
ATOM 751 C C . GLY A 1 99 ? 3.936 -37.344 -11.008 1 95.44 99 GLY A C 1
ATOM 752 O O . GLY A 1 99 ? 3.213 -37.719 -10.07 1 95.44 99 GLY A O 1
ATOM 753 N N . GLY A 1 100 ? 3.494 -37.156 -12.18 1 91.88 100 GLY A N 1
ATOM 754 C CA . GLY A 1 100 ? 2.088 -37.25 -12.539 1 91.88 100 GLY A CA 1
ATOM 755 C C . GLY A 1 100 ? 1.438 -38.531 -12.109 1 91.88 100 GLY A C 1
ATOM 756 O O . GLY A 1 100 ? 0.242 -38.594 -11.812 1 91.88 100 GLY A O 1
ATOM 757 N N . SER A 1 101 ? 2.18 -39.594 -12.031 1 88.81 101 SER A N 1
ATOM 758 C CA . SER A 1 101 ? 1.632 -40.906 -11.664 1 88.81 101 SER A CA 1
ATOM 759 C C . SER A 1 101 ? 1.226 -40.938 -10.195 1 88.81 101 SER A C 1
ATOM 761 O O . SER A 1 101 ? 0.352 -41.719 -9.812 1 88.81 101 SER A O 1
ATOM 763 N N . GLN A 1 102 ? 1.853 -40.062 -9.484 1 89.75 102 GLN A N 1
ATOM 764 C CA . GLN A 1 102 ? 1.583 -40.031 -8.047 1 89.75 102 GLN A CA 1
ATOM 765 C C . GLN A 1 102 ? 0.616 -38.906 -7.676 1 89.75 102 GLN A C 1
ATOM 767 O O . GLN A 1 102 ? 0.184 -38.812 -6.527 1 89.75 102 GLN A O 1
ATOM 772 N N . GLN A 1 103 ? 0.37 -38.094 -8.625 1 93.25 103 GLN A N 1
ATOM 773 C CA . GLN A 1 103 ? -0.544 -36.969 -8.375 1 93.25 103 GLN A CA 1
ATOM 774 C C . GLN A 1 103 ? -1.986 -37.375 -8.672 1 93.25 103 GLN A C 1
ATOM 776 O O . GLN A 1 103 ? -2.359 -37.531 -9.836 1 93.25 103 GLN A O 1
ATOM 781 N N . ASP A 1 104 ? -2.781 -37.531 -7.578 1 93.5 104 ASP A N 1
ATOM 782 C CA . ASP A 1 104 ? -4.156 -38 -7.707 1 93.5 104 ASP A CA 1
ATOM 783 C C . ASP A 1 104 ? -5.133 -37.062 -7.02 1 93.5 104 ASP A C 1
ATOM 785 O O . ASP A 1 104 ? -5.09 -36.875 -5.801 1 93.5 104 ASP A O 1
ATOM 789 N N . ILE A 1 105 ? -6.055 -36.531 -7.805 1 93.19 105 ILE A N 1
ATOM 790 C CA . ILE A 1 105 ? -6.977 -35.531 -7.285 1 93.19 105 ILE A CA 1
ATOM 791 C C . ILE A 1 105 ? -7.969 -36.188 -6.324 1 93.19 105 ILE A C 1
ATOM 793 O O . ILE A 1 105 ? -8.656 -35.5 -5.566 1 93.19 105 ILE A O 1
ATOM 797 N N . SER A 1 106 ? -8.086 -37.531 -6.395 1 90.75 106 SER A N 1
ATOM 798 C CA . SER A 1 106 ? -9 -38.219 -5.508 1 90.75 106 SER A CA 1
ATOM 799 C C . SER A 1 106 ? -8.57 -38.094 -4.051 1 90.75 106 SER A C 1
ATOM 801 O O . SER A 1 106 ? -9.352 -38.375 -3.137 1 90.75 106 SER A O 1
ATOM 803 N N . ARG A 1 107 ? -7.359 -37.688 -3.795 1 87.81 107 ARG A N 1
ATOM 804 C CA . ARG A 1 107 ? -6.816 -37.5 -2.453 1 87.81 107 ARG A CA 1
ATOM 805 C C . ARG A 1 107 ? -7.211 -36.156 -1.872 1 87.81 107 ARG A C 1
ATOM 807 O O . ARG A 1 107 ? -6.961 -35.875 -0.696 1 87.81 107 ARG A O 1
ATOM 814 N N . LEU A 1 108 ? -7.801 -35.375 -2.703 1 89.69 108 LEU A N 1
ATOM 815 C CA . LEU A 1 108 ? -8.102 -34 -2.316 1 89.69 108 LEU A CA 1
ATOM 816 C C . LEU A 1 108 ? -9.578 -33.844 -1.991 1 89.69 108 LEU A C 1
ATOM 818 O O . LEU A 1 108 ? -10.398 -34.688 -2.363 1 89.69 108 LEU A O 1
ATOM 822 N N . PHE A 1 109 ? -9.914 -32.75 -1.257 1 85.44 109 PHE A N 1
ATOM 823 C CA . PHE A 1 109 ? -11.312 -32.344 -1.158 1 85.44 109 PHE A CA 1
ATOM 824 C C . PHE A 1 109 ? -11.867 -32 -2.529 1 85.44 109 PHE A C 1
ATOM 826 O O . PHE A 1 109 ? -11.141 -31.5 -3.389 1 85.44 109 PHE A O 1
ATOM 833 N N . PRO A 1 110 ? -13.109 -32.219 -2.713 1 87 110 PRO A N 1
ATOM 834 C CA . PRO A 1 110 ? -13.695 -32 -4.035 1 87 110 PRO A CA 1
ATOM 835 C C . PRO A 1 110 ? -13.445 -30.609 -4.574 1 87 110 PRO A C 1
ATOM 837 O O . PRO A 1 110 ? -13.094 -30.438 -5.746 1 87 110 PRO A O 1
ATOM 840 N N . TRP A 1 111 ? -13.578 -29.609 -3.727 1 83.81 111 TRP A N 1
ATOM 841 C CA . TRP A 1 111 ? -13.398 -28.25 -4.219 1 83.81 111 TRP A CA 1
ATOM 842 C C . TRP A 1 111 ? -11.945 -28 -4.594 1 83.81 111 TRP A C 1
ATOM 844 O O . TRP A 1 111 ? -11.664 -27.234 -5.527 1 83.81 111 TRP A O 1
ATOM 854 N N . GLN A 1 112 ? -10.984 -28.594 -3.906 1 87.81 112 GLN A N 1
ATOM 855 C CA . GLN A 1 112 ? -9.57 -28.469 -4.246 1 87.81 112 GLN A CA 1
ATOM 856 C C . GLN A 1 112 ? -9.266 -29.141 -5.586 1 87.81 112 GLN A C 1
ATOM 858 O O . GLN A 1 112 ? -8.508 -28.594 -6.391 1 87.81 112 GLN A O 1
ATOM 863 N N . ALA A 1 113 ? -9.898 -30.297 -5.66 1 91.38 113 ALA A N 1
ATOM 864 C CA . ALA A 1 113 ? -9.727 -31.062 -6.898 1 91.38 113 ALA A CA 1
ATOM 865 C C . ALA A 1 113 ? -10.219 -30.266 -8.102 1 91.38 113 ALA A C 1
ATOM 867 O O . ALA A 1 113 ? -9.539 -30.188 -9.133 1 91.38 113 ALA A O 1
ATOM 868 N N . ASP A 1 114 ? -11.305 -29.641 -7.918 1 90.56 114 ASP A N 1
ATOM 869 C CA . ASP A 1 114 ? -11.875 -28.812 -8.984 1 90.56 114 ASP A CA 1
ATOM 870 C C . ASP A 1 114 ? -10.93 -27.672 -9.359 1 90.56 114 ASP A C 1
ATOM 872 O O . ASP A 1 114 ? -10.703 -27.406 -10.539 1 90.56 114 ASP A O 1
ATOM 876 N N . ASN A 1 115 ? -10.398 -27.016 -8.352 1 92.19 115 ASN A N 1
ATOM 877 C CA . ASN A 1 115 ? -9.484 -25.906 -8.594 1 92.19 115 ASN A CA 1
ATOM 878 C C . ASN A 1 115 ? -8.234 -26.359 -9.344 1 92.19 115 ASN A C 1
ATOM 880 O O . ASN A 1 115 ? -7.773 -25.688 -10.266 1 92.19 115 ASN A O 1
ATOM 884 N N . ILE A 1 116 ? -7.707 -27.484 -8.93 1 94.31 116 ILE A N 1
ATOM 885 C CA . ILE A 1 116 ? -6.496 -28.031 -9.539 1 94.31 116 ILE A CA 1
ATOM 886 C C . ILE A 1 116 ? -6.754 -28.312 -11.016 1 94.31 116 ILE A C 1
ATOM 888 O O . ILE A 1 116 ? -5.934 -27.969 -11.875 1 94.31 116 ILE A O 1
ATOM 892 N N . VAL A 1 117 ? -7.891 -28.906 -11.305 1 94.62 117 VAL A N 1
ATOM 893 C CA . VAL A 1 117 ? -8.242 -29.25 -12.68 1 94.62 117 VAL A CA 1
ATOM 894 C C . VAL A 1 117 ? -8.391 -27.984 -13.508 1 94.62 117 VAL A C 1
ATOM 896 O O . VAL A 1 117 ? -7.91 -27.922 -14.641 1 94.62 117 VAL A O 1
ATOM 899 N N . VAL A 1 118 ? -8.961 -26.984 -12.898 1 94.5 118 VAL A N 1
ATOM 900 C CA . VAL A 1 118 ? -9.156 -25.719 -13.602 1 94.5 118 VAL A CA 1
ATOM 901 C C . VAL A 1 118 ? -7.801 -25.094 -13.938 1 94.5 118 VAL A C 1
ATOM 903 O O . VAL A 1 118 ? -7.574 -24.656 -15.07 1 94.5 118 VAL A O 1
ATOM 906 N N . TYR A 1 119 ? -6.867 -25.078 -13.023 1 96.38 119 TYR A N 1
ATOM 907 C CA . TYR A 1 119 ? -5.539 -24.531 -13.273 1 96.38 119 TYR A CA 1
ATOM 908 C C . TYR A 1 119 ? -4.797 -25.359 -14.32 1 96.38 119 TYR A C 1
ATOM 910 O O . TYR A 1 119 ? -4.105 -24.797 -15.18 1 96.38 119 TYR A O 1
ATOM 918 N N . ALA A 1 120 ? -4.953 -26.672 -14.195 1 96.75 120 ALA A N 1
ATOM 919 C CA . ALA A 1 120 ? -4.297 -27.547 -15.172 1 96.75 120 ALA A CA 1
ATOM 920 C C . ALA A 1 120 ? -4.766 -27.234 -16.594 1 96.75 120 ALA A C 1
ATOM 922 O O . ALA A 1 120 ? -3.949 -27.094 -17.5 1 96.75 120 ALA A O 1
ATOM 923 N N . TRP A 1 121 ? -6.035 -27.094 -16.703 1 95.69 121 TRP A N 1
ATOM 924 C CA . TRP A 1 121 ? -6.598 -26.781 -18.016 1 95.69 121 TRP A CA 1
ATOM 925 C C . TRP A 1 121 ? -6.168 -25.391 -18.484 1 95.69 121 TRP A C 1
ATOM 927 O O . TRP A 1 121 ? -5.766 -25.219 -19.641 1 95.69 121 TRP A O 1
ATOM 937 N N . ALA A 1 122 ? -6.289 -24.422 -17.625 1 95.69 122 ALA A N 1
ATOM 938 C CA . ALA A 1 122 ? -5.965 -23.031 -17.969 1 95.69 122 ALA A CA 1
ATOM 939 C C . ALA A 1 122 ? -4.512 -22.906 -18.422 1 95.69 122 ALA A C 1
ATOM 941 O O . ALA A 1 122 ? -4.223 -22.281 -19.438 1 95.69 122 ALA A O 1
ATOM 942 N N . LEU A 1 123 ? -3.598 -23.516 -17.719 1 97.88 123 LEU A N 1
ATOM 943 C CA . LEU A 1 123 ? -2.176 -23.406 -18.016 1 97.88 123 LEU A CA 1
ATOM 944 C C . LEU A 1 123 ? -1.812 -24.266 -19.219 1 97.88 123 LEU A C 1
ATOM 946 O O . LEU A 1 123 ? -0.898 -23.938 -19.984 1 97.88 123 LEU A O 1
ATOM 950 N N . SER A 1 124 ? -2.561 -25.391 -19.391 1 97.69 124 SER A N 1
ATOM 951 C CA . SER A 1 124 ? -2.377 -26.172 -20.609 1 97.69 124 SER A CA 1
ATOM 952 C C . SER A 1 124 ? -2.688 -25.328 -21.844 1 97.69 124 SER A C 1
ATOM 954 O O . SER A 1 124 ? -1.956 -25.391 -22.844 1 97.69 124 SER A O 1
ATOM 956 N N . ARG A 1 125 ? -3.734 -24.578 -21.781 1 95.81 125 ARG A N 1
ATOM 957 C CA . ARG A 1 125 ? -4.113 -23.719 -22.891 1 95.81 125 ARG A CA 1
ATOM 958 C C . ARG A 1 125 ? -3.061 -22.641 -23.141 1 95.81 125 ARG A C 1
ATOM 960 O O . ARG A 1 125 ? -2.717 -22.359 -24.297 1 95.81 125 ARG A O 1
ATOM 967 N N . LEU A 1 126 ? -2.561 -22.031 -22.094 1 96.88 126 LEU A N 1
ATOM 968 C CA . LEU A 1 126 ? -1.522 -21.016 -22.203 1 96.88 126 LEU A CA 1
ATOM 969 C C . LEU A 1 126 ? -0.28 -21.578 -22.891 1 96.88 126 LEU A C 1
ATOM 971 O O . LEU A 1 126 ? 0.243 -20.953 -23.812 1 96.88 126 LEU A O 1
ATOM 975 N N . VAL A 1 127 ? 0.164 -22.734 -22.453 1 98 127 VAL A N 1
ATOM 976 C CA . VAL A 1 127 ? 1.401 -23.312 -22.969 1 98 127 VAL A CA 1
ATOM 977 C C . VAL A 1 127 ? 1.194 -23.812 -24.391 1 98 127 VAL A C 1
ATOM 979 O O . VAL A 1 127 ? 2.098 -23.719 -25.234 1 98 127 VAL A O 1
ATOM 982 N N . SER A 1 128 ? 0.013 -24.375 -24.656 1 96.56 128 SER A N 1
ATOM 983 C CA . SER A 1 128 ? -0.289 -24.797 -26.016 1 96.56 128 SER A CA 1
ATOM 984 C C . SER A 1 128 ? -0.237 -23.641 -27 1 96.56 128 SER A C 1
ATOM 986 O O . SER A 1 128 ? 0.183 -23.797 -28.141 1 96.56 128 SER A O 1
ATOM 988 N N . ARG A 1 129 ? -0.688 -22.531 -26.578 1 95.75 129 ARG A N 1
ATOM 989 C CA . ARG A 1 129 ? -0.77 -21.359 -27.438 1 95.75 129 ARG A CA 1
ATOM 990 C C . ARG A 1 129 ? 0.619 -20.812 -27.75 1 95.75 129 ARG A C 1
ATOM 992 O O . ARG A 1 129 ? 0.892 -20.406 -28.891 1 95.75 129 ARG A O 1
ATOM 999 N N . TRP A 1 130 ? 1.543 -20.828 -26.812 1 97 130 TRP A N 1
ATOM 1000 C CA . TRP A 1 130 ? 2.773 -20.078 -27 1 97 130 TRP A CA 1
ATOM 1001 C C . TRP A 1 130 ? 3.979 -21 -27.094 1 97 130 TRP A C 1
ATOM 1003 O O . TRP A 1 130 ? 5.055 -20.594 -27.531 1 97 130 TRP A O 1
ATOM 1013 N N . GLY A 1 131 ? 3.828 -22.234 -26.688 1 95.94 131 GLY A N 1
ATOM 1014 C CA . GLY A 1 131 ? 4.844 -23.266 -26.859 1 95.94 131 GLY A CA 1
ATOM 1015 C C . GLY A 1 131 ? 6.219 -22.828 -26.391 1 95.94 131 GLY A C 1
ATOM 1016 O O . GLY A 1 131 ? 6.375 -22.375 -25.266 1 95.94 131 GLY A O 1
ATOM 1017 N N . THR A 1 132 ? 7.172 -22.766 -27.219 1 96.19 132 THR A N 1
ATOM 1018 C CA . THR A 1 132 ? 8.578 -22.578 -26.891 1 96.19 132 THR A CA 1
ATOM 1019 C C . THR A 1 132 ? 8.875 -21.094 -26.641 1 96.19 132 THR A C 1
ATOM 1021 O O . THR A 1 132 ? 9.977 -20.75 -26.219 1 96.19 132 THR A O 1
ATOM 1024 N N . ALA A 1 133 ? 7.91 -20.266 -26.875 1 96.81 133 ALA A N 1
ATOM 1025 C CA . ALA A 1 133 ? 8.094 -18.875 -26.5 1 96.81 133 ALA A CA 1
ATOM 1026 C C . ALA A 1 133 ? 8.117 -18.703 -24.984 1 96.81 133 ALA A C 1
ATOM 1028 O O . ALA A 1 133 ? 8.609 -17.703 -24.469 1 96.81 133 ALA A O 1
ATOM 1029 N N . LEU A 1 134 ? 7.523 -19.656 -24.297 1 98 134 LEU A N 1
ATOM 1030 C CA . LEU A 1 134 ? 7.574 -19.656 -22.844 1 98 134 LEU A CA 1
ATOM 1031 C C . LEU A 1 134 ? 8.859 -20.312 -22.344 1 98 134 LEU A C 1
ATOM 1033 O O . LEU A 1 134 ? 9.414 -21.188 -23.016 1 98 134 LEU A O 1
ATOM 1037 N N . PRO A 1 135 ? 9.328 -19.859 -21.234 1 97.88 135 PRO A N 1
ATOM 1038 C CA . PRO A 1 135 ? 10.547 -20.469 -20.688 1 97.88 135 PRO A CA 1
ATOM 1039 C C . PRO A 1 135 ? 10.312 -21.844 -20.094 1 97.88 135 PRO A C 1
ATOM 1041 O O . PRO A 1 135 ? 9.195 -22.156 -19.688 1 97.88 135 PRO A O 1
ATOM 1044 N N . ASP A 1 136 ? 11.398 -22.656 -20.094 1 98.38 136 ASP A N 1
ATOM 1045 C CA . ASP A 1 136 ? 11.383 -23.844 -19.234 1 98.38 136 ASP A CA 1
ATOM 1046 C C . ASP A 1 136 ? 11.344 -23.453 -17.75 1 98.38 136 ASP A C 1
ATOM 1048 O O . ASP A 1 136 ? 12.109 -22.578 -17.312 1 98.38 136 ASP A O 1
ATOM 1052 N N . VAL A 1 137 ? 10.445 -24.031 -17.016 1 98.69 137 VAL A N 1
ATOM 1053 C CA . VAL A 1 137 ? 10.273 -23.609 -15.625 1 98.69 137 VAL A CA 1
ATOM 1054 C C . VAL A 1 137 ? 9.531 -24.688 -14.844 1 98.69 137 VAL A C 1
ATOM 1056 O O . VAL A 1 137 ? 8.711 -25.422 -15.406 1 98.69 137 VAL A O 1
ATOM 1059 N N . GLU A 1 138 ? 9.875 -24.906 -13.547 1 98.62 138 GLU A N 1
ATOM 1060 C CA . GLU A 1 138 ? 9.125 -25.703 -12.578 1 98.62 138 GLU A CA 1
ATOM 1061 C C . GLU A 1 138 ? 8.414 -24.812 -11.57 1 98.62 138 GLU A C 1
ATOM 1063 O O . GLU A 1 138 ? 8.992 -23.844 -11.07 1 98.62 138 GLU A O 1
ATOM 1068 N N . PHE A 1 139 ? 7.207 -25.062 -11.305 1 98.31 139 PHE A N 1
ATOM 1069 C CA . PHE A 1 139 ? 6.477 -24.281 -10.32 1 98.31 139 PHE A CA 1
ATOM 1070 C C . PHE A 1 139 ? 5.301 -25.062 -9.758 1 98.31 139 PHE A C 1
ATOM 1072 O O . PHE A 1 139 ? 4.918 -26.109 -10.312 1 98.31 139 PHE A O 1
ATOM 1079 N N . VAL A 1 140 ? 4.777 -24.672 -8.594 1 97 140 VAL A N 1
ATOM 1080 C CA . VAL A 1 140 ? 3.664 -25.328 -7.91 1 97 140 VAL A CA 1
ATOM 1081 C C . VAL A 1 140 ? 2.545 -24.312 -7.668 1 97 140 VAL A C 1
ATOM 1083 O O . VAL A 1 140 ? 2.789 -23.219 -7.168 1 97 140 VAL A O 1
ATOM 1086 N N . VAL A 1 141 ? 1.345 -24.625 -8.086 1 96.56 141 VAL A N 1
ATOM 1087 C CA . VAL A 1 141 ? 0.153 -23.828 -7.801 1 96.56 141 VAL A CA 1
ATOM 1088 C C . VAL A 1 141 ? -0.629 -24.469 -6.652 1 96.56 141 VAL A C 1
ATOM 1090 O O . VAL A 1 141 ? -1.095 -25.609 -6.77 1 96.56 141 VAL A O 1
ATOM 1093 N N . GLU A 1 142 ? -0.739 -23.703 -5.621 1 90.94 142 GLU A N 1
ATOM 1094 C CA . GLU A 1 142 ? -1.501 -24.172 -4.465 1 90.94 142 GLU A CA 1
ATOM 1095 C C . GLU A 1 142 ? -2.951 -23.703 -4.539 1 90.94 142 GLU A C 1
ATOM 1097 O O . GLU A 1 142 ? -3.234 -22.609 -5.035 1 90.94 142 GLU A O 1
ATOM 1102 N N . THR A 1 143 ? -3.85 -24.5 -3.963 1 79.69 143 THR A N 1
ATOM 1103 C CA . THR A 1 143 ? -5.258 -24.141 -4.086 1 79.69 143 THR A CA 1
ATOM 1104 C C . THR A 1 143 ? -5.867 -23.844 -2.719 1 79.69 143 THR A C 1
ATOM 1106 O O . THR A 1 143 ? -7.062 -23.578 -2.609 1 79.69 143 THR A O 1
ATOM 1109 N N . MET A 1 144 ? -5.008 -23.812 -1.708 1 76.75 144 MET A N 1
ATOM 1110 C CA . MET A 1 144 ? -5.562 -23.516 -0.391 1 76.75 144 MET A CA 1
ATOM 1111 C C . MET A 1 144 ? -5.887 -22.031 -0.261 1 76.75 144 MET A C 1
ATOM 1113 O O . MET A 1 144 ? -5.137 -21.188 -0.746 1 76.75 144 MET A O 1
ATOM 1117 N N . ASP A 1 145 ? -6.957 -21.766 0.43 1 72 145 ASP A N 1
ATOM 1118 C CA . ASP A 1 145 ? -7.383 -20.391 0.622 1 72 145 ASP A CA 1
ATOM 1119 C C . ASP A 1 145 ? -6.492 -19.672 1.635 1 72 145 ASP A C 1
ATOM 1121 O O . ASP A 1 145 ? -6.055 -18.547 1.396 1 72 145 ASP A O 1
ATOM 1125 N N . ALA A 1 146 ? -6.262 -20.406 2.727 1 68.31 146 ALA A N 1
ATOM 1126 C CA . ALA A 1 146 ? -5.559 -19.734 3.812 1 68.31 146 ALA A CA 1
ATOM 1127 C C . ALA A 1 146 ? -4.047 -19.781 3.604 1 68.31 146 ALA A C 1
ATOM 1129 O O . ALA A 1 146 ? -3.51 -20.812 3.17 1 68.31 146 ALA A O 1
ATOM 1130 N N . PRO A 1 147 ? -3.475 -18.531 3.766 1 62.53 147 PRO A N 1
ATOM 1131 C CA . PRO A 1 147 ? -2.025 -18.5 3.561 1 62.53 147 PRO A CA 1
ATOM 1132 C C . PRO A 1 147 ? -1.265 -19.344 4.574 1 62.53 147 PRO A C 1
ATOM 1134 O O . PRO A 1 147 ? -1.701 -19.484 5.719 1 62.53 147 PRO A O 1
ATOM 1137 N N . ALA A 1 148 ? -0.501 -20.344 4.129 1 55.59 148 ALA A N 1
ATOM 1138 C CA . ALA A 1 148 ? 0.395 -21.078 5.016 1 55.59 148 ALA A CA 1
ATOM 1139 C C . ALA A 1 148 ? 1.52 -20.188 5.527 1 55.59 148 ALA A C 1
ATOM 1141 O O . ALA A 1 148 ? 2.016 -19.328 4.797 1 55.59 148 ALA A O 1
ATOM 1142 N N . ILE A 1 149 ? 1.555 -19.781 6.859 1 49.31 149 ILE A N 1
ATOM 1143 C CA . ILE A 1 149 ? 2.492 -18.875 7.512 1 49.31 149 ILE A CA 1
ATOM 1144 C C . ILE A 1 149 ? 3.924 -19.266 7.145 1 49.31 149 ILE A C 1
ATOM 1146 O O . ILE A 1 149 ? 4.355 -20.391 7.398 1 49.31 149 ILE A O 1
ATOM 1150 N N . ASP A 1 150 ? 4.391 -18.844 6.113 1 45.78 150 ASP A N 1
ATOM 1151 C CA . ASP A 1 150 ? 5.723 -19.328 5.781 1 45.78 150 ASP A CA 1
ATOM 1152 C C . ASP A 1 150 ? 6.797 -18.594 6.586 1 45.78 150 ASP A C 1
ATOM 1154 O O . ASP A 1 150 ? 7.969 -18.969 6.547 1 45.78 150 ASP A O 1
ATOM 1158 N N . PHE A 1 151 ? 6.637 -17.375 6.766 1 44.31 151 PHE A N 1
ATOM 1159 C CA . PHE A 1 151 ? 7.906 -16.781 7.18 1 44.31 151 PHE A CA 1
ATOM 1160 C C . PHE A 1 151 ? 8.242 -17.172 8.617 1 44.31 151 PHE A C 1
ATOM 1162 O O . PHE A 1 151 ? 9.414 -17.203 8.992 1 44.31 151 PHE A O 1
ATOM 1169 N N . GLY A 1 152 ? 7.188 -17.203 9.648 1 38.94 152 GLY A N 1
ATOM 1170 C CA . GLY A 1 152 ? 7.414 -17.422 11.07 1 38.94 152 GLY A CA 1
ATOM 1171 C C . GLY A 1 152 ? 7.09 -18.828 11.523 1 38.94 152 GLY A C 1
ATOM 1172 O O . GLY A 1 152 ? 6.602 -19.641 10.734 1 38.94 152 GLY A O 1
ATOM 1173 N N . PRO A 1 153 ? 7.723 -19.406 12.68 1 33.44 153 PRO A N 1
ATOM 1174 C CA . PRO A 1 153 ? 7.238 -20.719 13.148 1 33.44 153 PRO A CA 1
ATOM 1175 C C . PRO A 1 153 ? 5.742 -20.906 12.906 1 33.44 153 PRO A C 1
ATOM 1177 O O . PRO A 1 153 ? 4.988 -19.922 12.875 1 33.44 153 PRO A O 1
ATOM 1180 N N . THR A 1 154 ? 5.492 -21.969 12.086 1 32.69 154 THR A N 1
ATOM 1181 C CA . THR A 1 154 ? 4.152 -22.5 11.875 1 32.69 154 THR A CA 1
ATOM 1182 C C . THR A 1 154 ? 3.281 -22.281 13.109 1 32.69 154 THR A C 1
ATOM 1184 O O . THR A 1 154 ? 3.598 -22.781 14.195 1 32.69 154 THR A O 1
ATOM 1187 N N . ILE A 1 155 ? 2.67 -21.266 13.273 1 32.75 155 ILE A N 1
ATOM 1188 C CA . ILE A 1 155 ? 1.528 -21.344 14.172 1 32.75 155 ILE A CA 1
ATOM 1189 C C . ILE A 1 155 ? 0.772 -22.656 13.93 1 32.75 155 ILE A C 1
ATOM 1191 O O . ILE A 1 155 ? 0.534 -23.031 12.781 1 32.75 155 ILE A O 1
ATOM 1195 N N . LYS A 1 156 ? 0.68 -23.547 14.883 1 31.11 156 LYS A N 1
ATOM 1196 C CA . LYS A 1 156 ? -0.269 -24.656 14.789 1 31.11 156 LYS A CA 1
ATOM 1197 C C . LYS A 1 156 ? -1.59 -24.203 14.18 1 31.11 156 LYS A C 1
ATOM 1199 O O . LYS A 1 156 ? -2.264 -23.328 14.727 1 31.11 156 LYS A O 1
ATOM 1204 N N . SER A 1 157 ? -1.637 -24.094 12.891 1 29.86 157 SER A N 1
ATOM 1205 C CA . SER A 1 157 ? -2.945 -24.031 12.25 1 29.86 157 SER A CA 1
ATOM 1206 C C . SER A 1 157 ? -3.979 -24.844 13.016 1 29.86 157 SER A C 1
ATOM 1208 O O . SER A 1 157 ? -3.797 -26.031 13.234 1 29.86 157 SER A O 1
ATOM 1210 N N . ILE A 1 158 ? -4.527 -24.281 14 1 28.92 158 ILE A N 1
ATOM 1211 C CA . ILE A 1 158 ? -5.715 -24.938 14.539 1 28.92 158 ILE A CA 1
ATOM 1212 C C . ILE A 1 158 ? -6.66 -25.312 13.398 1 28.92 158 ILE A C 1
ATOM 1214 O O . ILE A 1 158 ? -7.492 -24.516 12.984 1 28.92 158 ILE A O 1
ATOM 1218 N N . CYS A 1 159 ? -6.125 -25.766 12.305 1 28.92 159 CYS A N 1
ATOM 1219 C CA . CYS A 1 159 ? -7.176 -26.344 11.469 1 28.92 159 CYS A CA 1
ATOM 1220 C C . CYS A 1 159 ? -8.031 -27.312 12.273 1 28.92 159 CYS A C 1
ATOM 1222 O O . CYS A 1 159 ? -7.566 -28.391 12.656 1 28.92 159 CYS A O 1
ATOM 1224 N N . ARG A 1 160 ? -8.875 -26.891 13.227 1 28.52 160 ARG A N 1
ATOM 1225 C CA . ARG A 1 160 ? -9.93 -27.828 13.602 1 28.52 160 ARG A CA 1
ATOM 1226 C C . ARG A 1 160 ? -10.547 -28.469 12.359 1 28.52 160 ARG A C 1
ATOM 1228 O O . ARG A 1 160 ? -10.961 -27.781 11.43 1 28.52 160 ARG A O 1
ATOM 1235 N N . ALA A 1 161 ? -10.125 -29.656 12.086 1 28.7 161 ALA A N 1
ATOM 1236 C CA . ALA A 1 161 ? -10.93 -30.641 11.352 1 28.7 161 ALA A CA 1
ATOM 1237 C C . ALA A 1 161 ? -12.406 -30.531 11.727 1 28.7 161 ALA A C 1
ATOM 1239 O O . ALA A 1 161 ? -12.766 -30.672 12.891 1 28.7 161 ALA A O 1
ATOM 1240 N N . GLY A 1 162 ? -13.133 -29.656 11.094 1 26.86 162 GLY A N 1
ATOM 1241 C CA . GLY A 1 162 ? -14.57 -29.688 11.266 1 26.86 162 GLY A CA 1
ATOM 1242 C C . GLY A 1 162 ? -15.117 -31.094 11.492 1 26.86 162 GLY A C 1
ATOM 1243 O O . GLY A 1 162 ? -15.812 -31.344 12.484 1 26.86 162 GLY A O 1
ATOM 1244 N N . ASN A 1 163 ? -15.562 -31.812 10.492 1 26.14 163 ASN A N 1
ATOM 1245 C CA . ASN A 1 163 ? -16.844 -32.531 10.539 1 26.14 163 ASN A CA 1
ATOM 1246 C C . ASN A 1 163 ? -16.703 -33.906 11.195 1 26.14 163 ASN A C 1
ATOM 1248 O O . ASN A 1 163 ? -16.766 -34.906 10.508 1 26.14 163 ASN A O 1
ATOM 1252 N N . THR A 1 164 ? -15.836 -34.344 12.008 1 23.45 164 THR A N 1
ATOM 1253 C CA . THR A 1 164 ? -16.422 -35.656 12.312 1 23.45 164 THR A CA 1
ATOM 1254 C C . THR A 1 164 ? -17.719 -35.5 13.086 1 23.45 164 THR A C 1
ATOM 1256 O O . THR A 1 164 ? -17.844 -34.625 13.961 1 23.45 164 THR A O 1
ATOM 1259 N N . ALA A 1 165 ? -18.922 -36.125 12.695 1 22.73 165 ALA A N 1
ATOM 1260 C CA . ALA A 1 165 ? -20.266 -36.375 13.219 1 22.73 165 ALA A CA 1
ATOM 1261 C C . ALA A 1 165 ? -20.219 -36.844 14.664 1 22.73 165 ALA A C 1
ATOM 1263 O O . ALA A 1 165 ? -21.219 -36.812 15.367 1 22.73 165 ALA A O 1
ATOM 1264 N N . GLY A 1 166 ? -19.5 -38 14.992 1 24.97 166 GLY A N 1
ATOM 1265 C CA . GLY A 1 166 ? -20.219 -38.75 16 1 24.97 166 GLY A CA 1
ATOM 1266 C C . GLY A 1 166 ? -20.406 -38 17.297 1 24.97 166 GLY A C 1
ATOM 1267 O O . GLY A 1 166 ? -19.797 -36.938 17.5 1 24.97 166 GLY A O 1
ATOM 1268 N N . GLY A 1 167 ? -21.016 -38.688 18.5 1 24.47 167 GLY A N 1
ATOM 1269 C CA . GLY A 1 167 ? -21.906 -38.562 19.625 1 24.47 167 GLY A CA 1
ATOM 1270 C C . GLY A 1 167 ? -21.312 -37.781 20.781 1 24.47 167 GLY A C 1
ATOM 1271 O O . GLY A 1 167 ? -21.969 -36.938 21.391 1 24.47 167 GLY A O 1
ATOM 1272 N N . GLU A 1 168 ? -20.281 -38.344 21.578 1 25.06 168 GLU A N 1
ATOM 1273 C CA . GLU A 1 168 ? -20.422 -38.188 23.016 1 25.06 168 GLU A CA 1
ATOM 1274 C C . GLU A 1 168 ? -20.125 -36.75 23.453 1 25.06 168 GLU A C 1
ATOM 1276 O O . GLU A 1 168 ? -19.328 -36.062 22.812 1 25.06 168 GLU A O 1
ATOM 1281 N N . GLU A 1 169 ? -20.891 -36.094 24.438 1 27.66 169 GLU A N 1
ATOM 1282 C CA . GLU A 1 169 ? -21.141 -34.906 25.234 1 27.66 169 GLU A CA 1
ATOM 1283 C C . GLU A 1 169 ? -19.844 -34.375 25.875 1 27.66 169 GLU A C 1
ATOM 1285 O O . GLU A 1 169 ? -19.891 -33.594 26.812 1 27.66 169 GLU A O 1
ATOM 1290 N N . GLY A 1 170 ? -18.703 -34.938 25.625 1 25.08 170 GLY A N 1
ATOM 1291 C CA . GLY A 1 170 ? -17.797 -34.531 26.688 1 25.08 170 GLY A CA 1
ATOM 1292 C C . GLY A 1 170 ? -17.656 -33.031 26.797 1 25.08 170 GLY A C 1
ATOM 1293 O O . GLY A 1 170 ? -18 -32.312 25.875 1 25.08 170 GLY A O 1
ATOM 1294 N N . GLU A 1 171 ? -17.391 -32.531 28.047 1 27.61 171 GLU A N 1
ATOM 1295 C CA . GLU A 1 171 ? -17.25 -31.203 28.672 1 27.61 171 GLU A CA 1
ATOM 1296 C C . GLU A 1 171 ? -16.375 -30.281 27.828 1 27.61 171 GLU A C 1
ATOM 1298 O O . GLU A 1 171 ? -15.242 -30.656 27.484 1 27.61 171 GLU A O 1
ATOM 1303 N N . GLU A 1 172 ? -16.969 -29.422 27.031 1 28.69 172 GLU A N 1
ATOM 1304 C CA . GLU A 1 172 ? -16.594 -28.281 26.203 1 28.69 172 GLU A CA 1
ATOM 1305 C C . GLU A 1 172 ? -15.648 -27.344 26.953 1 28.69 172 GLU A C 1
ATOM 1307 O O . GLU A 1 172 ? -16.094 -26.531 27.75 1 28.69 172 GLU A O 1
ATOM 1312 N N . GLU A 1 173 ? -14.57 -27.906 27.625 1 27.62 173 GLU A N 1
ATOM 1313 C CA . GLU A 1 173 ? -13.727 -26.906 28.266 1 27.62 173 GLU A CA 1
ATOM 1314 C C . GLU A 1 173 ? -13.406 -25.766 27.312 1 27.62 173 GLU A C 1
ATOM 1316 O O . GLU A 1 173 ? -13.086 -26 26.141 1 27.62 173 GLU A O 1
ATOM 1321 N N . GLY A 1 174 ? -14 -24.562 27.531 1 28.03 174 GLY A N 1
ATOM 1322 C CA . GLY A 1 174 ? -13.883 -23.219 27 1 28.03 174 GLY A CA 1
ATOM 1323 C C . GLY A 1 174 ? -12.453 -22.828 26.656 1 28.03 174 GLY A C 1
ATOM 1324 O O . GLY A 1 174 ? -11.734 -22.297 27.516 1 28.03 174 GLY A O 1
ATOM 1325 N N . GLY A 1 175 ? -11.734 -23.672 26.078 1 26.72 175 GLY A N 1
ATOM 1326 C CA . GLY A 1 175 ? -10.367 -23.266 25.781 1 26.72 175 GLY A CA 1
ATOM 1327 C C . GLY A 1 175 ? -10.289 -21.906 25.109 1 26.72 175 GLY A C 1
ATOM 1328 O O . GLY A 1 175 ? -10.938 -21.672 24.094 1 26.72 175 GLY A O 1
ATOM 1329 N N . GLY A 1 176 ? -10.211 -20.859 25.938 1 28.91 176 GLY A N 1
ATOM 1330 C CA . GLY A 1 176 ? -9.93 -19.484 25.578 1 28.91 176 GLY A CA 1
ATOM 1331 C C . GLY A 1 176 ? -8.93 -19.344 24.438 1 28.91 176 GLY A C 1
ATOM 1332 O O . GLY A 1 176 ? -7.969 -20.109 24.359 1 28.91 176 GLY A O 1
ATOM 1333 N N . GLN A 1 177 ? -9.461 -19.078 23.359 1 28.44 177 GLN A N 1
ATOM 1334 C CA . GLN A 1 177 ? -8.648 -18.781 22.188 1 28.44 177 GLN A CA 1
ATOM 1335 C C . GLN A 1 177 ? -7.418 -17.969 22.547 1 28.44 177 GLN A C 1
ATOM 1337 O O . GLN A 1 177 ? -7.543 -16.844 23.047 1 28.44 177 GLN A O 1
ATOM 1342 N N . VAL A 1 178 ? -6.406 -18.594 23.156 1 27.64 178 VAL A N 1
ATOM 1343 C CA . VAL A 1 178 ? -5.129 -17.922 23.375 1 27.64 178 VAL A CA 1
ATOM 1344 C C . VAL A 1 178 ? -4.801 -17.031 22.172 1 27.64 178 VAL A C 1
ATOM 1346 O O . VAL A 1 178 ? -4.824 -17.5 21.031 1 27.64 178 VAL A O 1
ATOM 1349 N N . VAL A 1 179 ? -5.223 -15.742 22.344 1 29.33 179 VAL A N 1
ATOM 1350 C CA . VAL A 1 179 ? -4.641 -14.758 21.438 1 29.33 179 VAL A CA 1
ATOM 1351 C C . VAL A 1 179 ? -3.176 -15.094 21.172 1 29.33 179 VAL A C 1
ATOM 1353 O O . VAL A 1 179 ? -2.41 -15.328 22.109 1 29.33 179 VAL A O 1
ATOM 1356 N N . PRO A 1 180 ? -2.959 -15.688 20.062 1 30.8 180 PRO A N 1
ATOM 1357 C CA . PRO A 1 180 ? -1.546 -16.031 19.875 1 30.8 180 PRO A CA 1
ATOM 1358 C C . PRO A 1 180 ? -0.605 -14.945 20.406 1 30.8 180 PRO A C 1
ATOM 1360 O O . PRO A 1 180 ? -0.952 -13.758 20.391 1 30.8 180 PRO A O 1
ATOM 1363 N N . GLU A 1 181 ? 0.023 -15.148 21.531 1 29.83 181 GLU A N 1
ATOM 1364 C CA . GLU A 1 181 ? 1.115 -14.281 21.953 1 29.83 181 GLU A CA 1
ATOM 1365 C C . GLU A 1 181 ? 1.826 -13.664 20.75 1 29.83 181 GLU A C 1
ATOM 1367 O O . GLU A 1 181 ? 1.907 -14.273 19.688 1 29.83 181 GLU A O 1
ATOM 1372 N N . PRO A 1 182 ? 1.81 -12.234 20.828 1 29.45 182 PRO A N 1
ATOM 1373 C CA . PRO A 1 182 ? 2.623 -11.609 19.781 1 29.45 182 PRO A CA 1
ATOM 1374 C C . PRO A 1 182 ? 3.875 -12.414 19.438 1 29.45 182 PRO A C 1
ATOM 1376 O O . PRO A 1 182 ? 4.945 -12.164 20 1 29.45 182 PRO A O 1
ATOM 1379 N N . GLU A 1 183 ? 3.857 -13.609 19.828 1 29.59 183 GLU A N 1
ATOM 1380 C CA . GLU A 1 183 ? 5.148 -14.219 19.516 1 29.59 183 GLU A CA 1
ATOM 1381 C C . GLU A 1 183 ? 5.734 -13.625 18.234 1 29.59 183 GLU A C 1
ATOM 1383 O O . GLU A 1 183 ? 6.797 -13 18.266 1 29.59 183 GLU A O 1
ATOM 1388 N N . ASP A 1 184 ? 5.801 -14.562 17.203 1 30.98 184 ASP A N 1
ATOM 1389 C CA . ASP A 1 184 ? 6.699 -14.383 16.078 1 30.98 184 ASP A CA 1
ATOM 1390 C C . ASP A 1 184 ? 6.281 -13.188 15.227 1 30.98 184 ASP A C 1
ATOM 1392 O O . ASP A 1 184 ? 5.113 -13.062 14.844 1 30.98 184 ASP A O 1
ATOM 1396 N N . ALA A 1 185 ? 6.75 -12.094 15.586 1 30.77 185 ALA A N 1
ATOM 1397 C CA . ALA A 1 185 ? 6.703 -10.883 14.766 1 30.77 185 ALA A CA 1
ATOM 1398 C C . ALA A 1 185 ? 6.414 -11.227 13.305 1 30.77 185 ALA A C 1
ATOM 1400 O O . ALA A 1 185 ? 6.922 -12.219 12.781 1 30.77 185 ALA A O 1
ATOM 1401 N N . GLU A 1 186 ? 5.266 -10.977 12.844 1 34.19 186 GLU A N 1
ATOM 1402 C CA . GLU A 1 186 ? 5.102 -10.984 11.391 1 34.19 186 GLU A CA 1
ATOM 1403 C C . GLU A 1 186 ? 6.453 -10.977 10.688 1 34.19 186 GLU A C 1
ATOM 1405 O O . GLU A 1 186 ? 6.523 -11.156 9.469 1 34.19 186 GLU A O 1
ATOM 1410 N N . GLY A 1 187 ? 7.555 -10.43 11.406 1 32.5 187 GLY A N 1
ATOM 1411 C CA . GLY A 1 187 ? 8.898 -10.5 10.852 1 32.5 187 GLY A CA 1
ATOM 1412 C C . GLY A 1 187 ? 9.523 -11.875 10.984 1 32.5 187 GLY A C 1
ATOM 1413 O O . GLY A 1 187 ? 9.578 -12.438 12.078 1 32.5 187 GLY A O 1
ATOM 1414 N N . GLY A 1 188 ? 9.383 -12.82 10.125 1 32.59 188 GLY A N 1
ATOM 1415 C CA . GLY A 1 188 ? 9.961 -14.148 9.984 1 32.59 188 GLY A CA 1
ATOM 1416 C C . GLY A 1 188 ? 11.266 -14.312 10.742 1 32.59 188 GLY A C 1
ATOM 1417 O O . GLY A 1 188 ? 12.219 -13.57 10.516 1 32.59 188 GLY A O 1
ATOM 1418 N N . VAL A 1 189 ? 11.266 -14.492 12.078 1 32.34 189 VAL A N 1
ATOM 1419 C CA . VAL A 1 189 ? 12.516 -14.992 12.641 1 32.34 189 VAL A CA 1
ATOM 1420 C C . VAL A 1 189 ? 13.016 -16.172 11.82 1 32.34 189 VAL A C 1
ATOM 1422 O O . VAL A 1 189 ? 12.312 -17.188 11.688 1 32.34 189 VAL A O 1
ATOM 1425 N N . TRP A 1 190 ? 14.008 -15.891 10.961 1 35.59 190 TRP A N 1
ATOM 1426 C CA . TRP A 1 190 ? 14.711 -16.953 10.25 1 35.59 190 TRP A CA 1
ATOM 1427 C C . TRP A 1 190 ? 15.461 -17.859 11.227 1 35.59 190 TRP A C 1
ATOM 1429 O O . TRP A 1 190 ? 16.234 -17.375 12.062 1 35.59 190 TRP A O 1
ATOM 1439 N N . ASP A 1 191 ? 14.898 -18.766 11.883 1 35.19 191 ASP A N 1
ATOM 1440 C CA . ASP A 1 191 ? 15.75 -19.703 12.602 1 35.19 191 ASP A CA 1
ATOM 1441 C C . ASP A 1 191 ? 17 -20.047 11.789 1 35.19 191 ASP A C 1
ATOM 1443 O O . ASP A 1 191 ? 16.984 -19.969 10.562 1 35.19 191 ASP A O 1
ATOM 1447 N N . GLU A 1 192 ? 18.188 -20.078 12.492 1 36.97 192 GLU A N 1
ATOM 1448 C CA . GLU A 1 192 ? 19.453 -20.562 11.938 1 36.97 192 GLU A CA 1
ATOM 1449 C C . GLU A 1 192 ? 19.234 -21.812 11.109 1 36.97 192 GLU A C 1
ATOM 1451 O O . GLU A 1 192 ? 20.172 -22.297 10.445 1 36.97 192 GLU A O 1
ATOM 1456 N N . GLY A 1 193 ? 18.609 -22.891 11.625 1 35.53 193 GLY A N 1
ATOM 1457 C CA . GLY A 1 193 ? 18.531 -24.016 10.703 1 35.53 193 GLY A CA 1
ATOM 1458 C C . GLY A 1 193 ? 18.141 -23.594 9.297 1 35.53 193 GLY A C 1
ATOM 1459 O O . GLY A 1 193 ? 17.891 -22.422 9.039 1 35.53 193 GLY A O 1
ATOM 1460 N N . PRO A 1 194 ? 18.344 -24.719 8.367 1 34.19 194 PRO A N 1
ATOM 1461 C CA . PRO A 1 194 ? 18.156 -24.266 6.984 1 34.19 194 PRO A CA 1
ATOM 1462 C C . PRO A 1 194 ? 17.234 -23.047 6.883 1 34.19 194 PRO A C 1
ATOM 1464 O O . PRO A 1 194 ? 16.484 -22.766 7.812 1 34.19 194 PRO A O 1
ATOM 1467 N N . ARG A 1 195 ? 17.438 -22.438 5.566 1 37.84 195 ARG A N 1
ATOM 1468 C CA . ARG A 1 195 ? 16.828 -21.391 4.738 1 37.84 195 ARG A CA 1
ATOM 1469 C C . ARG A 1 195 ? 15.367 -21.188 5.094 1 37.84 195 ARG A C 1
ATOM 1471 O O . ARG A 1 195 ? 14.703 -22.109 5.59 1 37.84 195 ARG A O 1
ATOM 1478 N N . HIS A 1 196 ? 15.016 -19.906 5.133 1 44.88 196 HIS A N 1
ATOM 1479 C CA . HIS A 1 196 ? 13.742 -19.234 4.906 1 44.88 196 HIS A CA 1
ATOM 1480 C C . HIS A 1 196 ? 12.766 -20.125 4.152 1 44.88 196 HIS A C 1
ATOM 1482 O O . HIS A 1 196 ? 13.102 -20.672 3.098 1 44.88 196 HIS A O 1
ATOM 1488 N N . GLY A 1 197 ? 12.398 -21.062 4.676 1 54.75 197 GLY A N 1
ATOM 1489 C CA . GLY A 1 197 ? 11.266 -21.875 4.242 1 54.75 197 GLY A CA 1
ATOM 1490 C C . GLY A 1 197 ? 10.312 -21.125 3.336 1 54.75 197 GLY A C 1
ATOM 1491 O O . GLY A 1 197 ? 9.094 -21.297 3.428 1 54.75 197 GLY A O 1
ATOM 1492 N N . ARG A 1 198 ? 10.938 -20.188 2.523 1 78.81 198 ARG A N 1
ATOM 1493 C CA . ARG A 1 198 ? 10.094 -19.516 1.55 1 78.81 198 ARG A CA 1
ATOM 1494 C C . ARG A 1 198 ? 9.875 -20.391 0.316 1 78.81 198 ARG A C 1
ATOM 1496 O O . ARG A 1 198 ? 10.656 -20.328 -0.633 1 78.81 198 ARG A O 1
ATOM 1503 N N . LEU A 1 199 ? 8.898 -21.203 0.513 1 87.94 199 LEU A N 1
ATOM 1504 C CA . LEU A 1 199 ? 8.578 -22 -0.662 1 87.94 199 LEU A CA 1
ATOM 1505 C C . LEU A 1 199 ? 7.965 -21.141 -1.761 1 87.94 199 LEU A C 1
ATOM 1507 O O . LEU A 1 199 ? 7.016 -20.391 -1.514 1 87.94 199 LEU A O 1
ATOM 1511 N N . PRO A 1 200 ? 8.617 -21.125 -2.865 1 93.31 200 PRO A N 1
ATOM 1512 C CA . PRO A 1 200 ? 8.102 -20.297 -3.955 1 93.31 200 PRO A CA 1
ATOM 1513 C C . PRO A 1 200 ? 6.812 -20.859 -4.562 1 93.31 200 PRO A C 1
ATOM 1515 O O . PRO A 1 200 ? 6.785 -21.203 -5.75 1 93.31 200 PRO A O 1
ATOM 1518 N N . VAL A 1 201 ? 5.762 -20.828 -3.82 1 93.62 201 VAL A N 1
ATOM 1519 C CA . VAL A 1 201 ? 4.488 -21.391 -4.262 1 93.62 201 VAL A CA 1
ATOM 1520 C C . VAL A 1 201 ? 3.57 -20.281 -4.75 1 93.62 201 VAL A C 1
ATOM 1522 O O . VAL A 1 201 ? 3.646 -19.141 -4.266 1 93.62 201 VAL A O 1
ATOM 1525 N N . MET A 1 202 ? 2.822 -20.609 -5.723 1 95.5 202 MET A N 1
ATOM 1526 C CA . MET A 1 202 ? 1.866 -19.672 -6.297 1 95.5 202 MET A CA 1
ATOM 1527 C C . MET A 1 202 ? 0.469 -19.891 -5.734 1 95.5 202 MET A C 1
ATOM 1529 O O . MET A 1 202 ? 0.004 -21.031 -5.66 1 95.5 202 MET A O 1
ATOM 1533 N N . ARG A 1 203 ? -0.148 -18.812 -5.285 1 93.12 203 ARG A N 1
ATOM 1534 C CA . ARG A 1 203 ? -1.478 -18.859 -4.688 1 93.12 203 ARG A CA 1
ATOM 1535 C C . ARG A 1 203 ? -2.344 -17.703 -5.184 1 93.12 203 ARG A C 1
ATOM 1537 O O . ARG A 1 203 ? -1.825 -16.656 -5.566 1 93.12 203 ARG A O 1
ATOM 1544 N N . HIS A 1 204 ? -3.65 -17.875 -5.105 1 93.56 204 HIS A N 1
ATOM 1545 C CA . HIS A 1 204 ? -4.531 -16.844 -5.645 1 93.56 204 HIS A CA 1
ATOM 1546 C C . HIS A 1 204 ? -4.793 -15.75 -4.617 1 93.56 204 HIS A C 1
ATOM 1548 O O . HIS A 1 204 ? -5.32 -14.688 -4.957 1 93.56 204 HIS A O 1
ATOM 1554 N N . CYS A 1 205 ? -4.484 -16 -3.355 1 92.81 205 CYS A N 1
ATOM 1555 C CA . CYS A 1 205 ? -4.699 -15.031 -2.285 1 92.81 205 CYS A CA 1
ATOM 1556 C C . CYS A 1 205 ? -3.582 -15.102 -1.251 1 92.81 205 CYS A C 1
ATOM 1558 O O . CYS A 1 205 ? -3.088 -16.188 -0.943 1 92.81 205 CYS A O 1
ATOM 1560 N N . LYS A 1 206 ? -3.207 -13.969 -0.742 1 90.25 206 LYS A N 1
ATOM 1561 C CA . LYS A 1 206 ? -2.164 -13.977 0.281 1 90.25 206 LYS A CA 1
ATOM 1562 C C . LYS A 1 206 ? -2.381 -12.852 1.292 1 90.25 206 LYS A C 1
ATOM 1564 O O . LYS A 1 206 ? -3.178 -11.945 1.057 1 90.25 206 LYS A O 1
ATOM 1569 N N . ALA A 1 207 ? -1.769 -13.008 2.418 1 87.56 207 ALA A N 1
ATOM 1570 C CA . ALA A 1 207 ? -1.678 -11.93 3.4 1 87.56 207 ALA A CA 1
ATOM 1571 C C . ALA A 1 207 ? -0.339 -11.203 3.297 1 87.56 207 ALA A C 1
ATOM 1573 O O . ALA A 1 207 ? 0.569 -11.664 2.598 1 87.56 207 ALA A O 1
ATOM 1574 N N . SER A 1 208 ? -0.215 -10.086 3.973 1 78.19 208 SER A N 1
ATOM 1575 C CA . SER A 1 208 ? 0.994 -9.273 3.893 1 78.19 208 SER A CA 1
ATOM 1576 C C . SER A 1 208 ? 2.213 -10.047 4.391 1 78.19 208 SER A C 1
ATOM 1578 O O . SER A 1 208 ? 3.326 -9.836 3.906 1 78.19 208 SER A O 1
ATOM 1580 N N . SER A 1 209 ? 1.946 -10.945 5.242 1 72.81 209 SER A N 1
ATOM 1581 C CA . SER A 1 209 ? 3.051 -11.688 5.852 1 72.81 209 SER A CA 1
ATOM 1582 C C . SER A 1 209 ? 3.361 -12.961 5.074 1 72.81 209 SER A C 1
ATOM 1584 O O . SER A 1 209 ? 4.332 -13.656 5.375 1 72.81 209 SER A O 1
ATOM 1586 N N . SER A 1 210 ? 2.574 -13.18 4.027 1 76.62 210 SER A N 1
ATOM 1587 C CA . SER A 1 210 ? 2.766 -14.383 3.229 1 76.62 210 SER A CA 1
ATOM 1588 C C . SER A 1 210 ? 3.818 -14.172 2.146 1 76.62 210 SER A C 1
ATOM 1590 O O . SER A 1 210 ? 3.916 -13.086 1.574 1 76.62 210 SER A O 1
ATOM 1592 N N . VAL A 1 211 ? 4.625 -15.219 1.955 1 80.06 211 VAL A N 1
ATOM 1593 C CA . VAL A 1 211 ? 5.645 -15.109 0.917 1 80.06 211 VAL A CA 1
ATOM 1594 C C . VAL A 1 211 ? 5.152 -15.789 -0.362 1 80.06 211 VAL A C 1
ATOM 1596 O O . VAL A 1 211 ? 5.883 -15.859 -1.352 1 80.06 211 VAL A O 1
ATOM 1599 N N . ALA A 1 212 ? 3.938 -16.188 -0.383 1 87 212 ALA A N 1
ATOM 1600 C CA . ALA A 1 212 ? 3.404 -16.812 -1.587 1 87 212 ALA A CA 1
ATOM 1601 C C . ALA A 1 212 ? 3.365 -15.836 -2.752 1 87 212 ALA A C 1
ATOM 1603 O O . ALA A 1 212 ? 3.332 -14.617 -2.545 1 87 212 ALA A O 1
ATOM 1604 N N . ILE A 1 213 ? 3.459 -16.391 -3.92 1 94.94 213 ILE A N 1
ATOM 1605 C CA . ILE A 1 213 ? 3.4 -15.609 -5.145 1 94.94 213 ILE A CA 1
ATOM 1606 C C . ILE A 1 213 ? 1.961 -15.539 -5.648 1 94.94 213 ILE A C 1
ATOM 1608 O O . ILE A 1 213 ? 1.365 -16.562 -5.984 1 94.94 213 ILE A O 1
ATOM 1612 N N . ALA A 1 214 ? 1.419 -14.359 -5.719 1 94.88 214 ALA A N 1
ATOM 1613 C CA . ALA A 1 214 ? 0.009 -14.211 -6.066 1 94.88 214 ALA A CA 1
ATOM 1614 C C . ALA A 1 214 ? -0.224 -14.477 -7.551 1 94.88 214 ALA A C 1
ATOM 1616 O O . ALA A 1 214 ? 0.506 -13.969 -8.406 1 94.88 214 ALA A O 1
ATOM 1617 N N . VAL A 1 215 ? -1.247 -15.289 -7.863 1 96.81 215 VAL A N 1
ATOM 1618 C CA . VAL A 1 215 ? -1.66 -15.57 -9.234 1 96.81 215 VAL A CA 1
ATOM 1619 C C . VAL A 1 215 ? -3.172 -15.398 -9.367 1 96.81 215 VAL A C 1
ATOM 1621 O O . VAL A 1 215 ? -3.881 -15.297 -8.359 1 96.81 215 VAL A O 1
ATOM 1624 N N . PRO A 1 216 ? -3.68 -15.289 -10.602 1 95.62 216 PRO A N 1
ATOM 1625 C CA . PRO A 1 216 ? -5.129 -15.141 -10.773 1 95.62 216 PRO A CA 1
ATOM 1626 C C . PRO A 1 216 ? -5.91 -16.328 -10.227 1 95.62 216 PRO A C 1
ATOM 1628 O O . PRO A 1 216 ? -5.48 -17.484 -10.375 1 95.62 216 PRO A O 1
ATOM 1631 N N . ILE A 1 217 ? -7.02 -16.031 -9.625 1 93.56 217 ILE A N 1
ATOM 1632 C CA . ILE A 1 217 ? -7.855 -17.062 -9.016 1 93.56 217 ILE A CA 1
ATOM 1633 C C . ILE A 1 217 ? -8.57 -17.859 -10.109 1 93.56 217 ILE A C 1
ATOM 1635 O O . ILE A 1 217 ? -8.781 -17.344 -11.219 1 93.56 217 ILE A O 1
ATOM 1639 N N . PHE A 1 218 ? -9 -19.062 -9.867 1 91.62 218 PHE A N 1
ATOM 1640 C CA . PHE A 1 218 ? -9.547 -20.016 -10.82 1 91.62 218 PHE A CA 1
ATOM 1641 C C . PHE A 1 218 ? -10.859 -19.516 -11.414 1 91.62 218 PHE A C 1
ATOM 1643 O O . PHE A 1 218 ? -11.242 -19.891 -12.516 1 91.62 218 PHE A O 1
ATOM 1650 N N . HIS A 1 219 ? -11.492 -18.547 -10.781 1 89.62 219 HIS A N 1
ATOM 1651 C CA . HIS A 1 219 ? -12.773 -18.031 -11.258 1 89.62 219 HIS A CA 1
ATOM 1652 C C . HIS A 1 219 ? -12.602 -17.297 -12.586 1 89.62 219 HIS A C 1
ATOM 1654 O O . HIS A 1 219 ? -13.547 -17.219 -13.383 1 89.62 219 HIS A O 1
ATOM 1660 N N . PHE A 1 220 ? -11.43 -16.859 -12.875 1 90.12 220 PHE A N 1
ATOM 1661 C CA . PHE A 1 220 ? -11.18 -16.172 -14.133 1 90.12 220 PHE A CA 1
ATOM 1662 C C . PHE A 1 220 ? -11.297 -17.125 -15.312 1 90.12 220 PHE A C 1
ATOM 1664 O O . PHE A 1 220 ? -11.492 -16.703 -16.453 1 90.12 220 PHE A O 1
ATOM 1671 N N . TYR A 1 221 ? -11.227 -18.438 -14.977 1 90.44 221 TYR A N 1
ATOM 1672 C CA . TYR A 1 221 ? -11.203 -19.438 -16.047 1 90.44 221 TYR A CA 1
ATOM 1673 C C . TYR A 1 221 ? -12.516 -20.203 -16.109 1 90.44 221 TYR A C 1
ATOM 1675 O O . TYR A 1 221 ? -12.789 -20.891 -17.094 1 90.44 221 TYR A O 1
ATOM 1683 N N . THR A 1 222 ? -13.242 -20.094 -15.047 1 88.12 222 THR A N 1
ATOM 1684 C CA . THR A 1 222 ? -14.5 -20.844 -15.008 1 88.12 222 THR A CA 1
ATOM 1685 C C . THR A 1 222 ? -15.68 -19.922 -15.344 1 88.12 222 THR A C 1
ATOM 1687 O O . THR A 1 222 ? -16.75 -20.406 -15.727 1 88.12 222 THR A O 1
ATOM 1690 N N . MET A 1 223 ? -15.375 -18.703 -15.125 1 81.56 223 MET A N 1
ATOM 1691 C CA . MET A 1 223 ? -16.422 -17.719 -15.445 1 81.56 223 MET A CA 1
ATOM 1692 C C . MET A 1 223 ? -16.109 -17 -16.75 1 81.56 223 MET A C 1
ATOM 1694 O O . MET A 1 223 ? -14.945 -16.688 -17.031 1 81.56 223 MET A O 1
ATOM 1698 N N . ASN A 1 224 ? -17.094 -16.953 -17.531 1 81.12 224 ASN A N 1
ATOM 1699 C CA . ASN A 1 224 ? -16.891 -16.141 -18.734 1 81.12 224 ASN A CA 1
ATOM 1700 C C . ASN A 1 224 ? -16.938 -14.648 -18.422 1 81.12 224 ASN A C 1
ATOM 1702 O O . ASN A 1 224 ? -17.875 -13.953 -18.797 1 81.12 224 ASN A O 1
ATOM 1706 N N . ILE A 1 225 ? -15.906 -14.195 -17.859 1 80.5 225 ILE A N 1
ATOM 1707 C CA . ILE A 1 225 ? -15.828 -12.844 -17.312 1 80.5 225 ILE A CA 1
ATOM 1708 C C . ILE A 1 225 ? -15.961 -11.828 -18.453 1 80.5 225 ILE A C 1
ATOM 1710 O O . ILE A 1 225 ? -16.641 -10.812 -18.312 1 80.5 225 ILE A O 1
ATOM 1714 N N . ASP A 1 226 ? -15.367 -12.031 -19.609 1 83.69 226 ASP A N 1
ATOM 1715 C CA . ASP A 1 226 ? -15.367 -11.086 -20.719 1 83.69 226 ASP A CA 1
ATOM 1716 C C . ASP A 1 226 ? -16.781 -10.891 -21.281 1 83.69 226 ASP A C 1
ATOM 1718 O O . ASP A 1 226 ? -17.219 -9.758 -21.5 1 83.69 226 ASP A O 1
ATOM 1722 N N . ASP A 1 227 ? -17.422 -12.008 -21.328 1 82.88 227 ASP A N 1
ATOM 1723 C CA . ASP A 1 227 ? -18.75 -11.922 -21.953 1 82.88 227 ASP A CA 1
ATOM 1724 C C . ASP A 1 227 ? -19.812 -11.578 -20.922 1 82.88 227 ASP A C 1
ATOM 1726 O O . ASP A 1 227 ? -20.719 -10.789 -21.203 1 82.88 227 ASP A O 1
ATOM 1730 N N . TRP A 1 228 ? -19.609 -12.102 -19.766 1 79.69 228 TRP A N 1
ATOM 1731 C CA . TRP A 1 228 ? -20.688 -11.992 -18.781 1 79.69 228 TRP A CA 1
ATOM 1732 C C . TRP A 1 228 ? -20.594 -10.68 -18.016 1 79.69 228 TRP A C 1
ATOM 1734 O O . TRP A 1 228 ? -21.609 -10.172 -17.516 1 79.69 228 TRP A O 1
ATOM 1744 N N . PHE A 1 229 ? -19.453 -10.07 -17.969 1 81.81 229 PHE A N 1
ATOM 1745 C CA . PHE A 1 229 ? -19.328 -8.891 -17.109 1 81.81 229 PHE A CA 1
ATOM 1746 C C . PHE A 1 229 ? -18.719 -7.73 -17.875 1 81.81 229 PHE A C 1
ATOM 1748 O O . PHE A 1 229 ? -19.344 -6.684 -18.047 1 81.81 229 PHE A O 1
ATOM 1755 N N . LEU A 1 230 ? -17.609 -7.914 -18.484 1 87.31 230 LEU A N 1
ATOM 1756 C CA . LEU A 1 230 ? -16.922 -6.824 -19.172 1 87.31 230 LEU A CA 1
ATOM 1757 C C . LEU A 1 230 ? -17.688 -6.398 -20.422 1 87.31 230 LEU A C 1
ATOM 1759 O O . LEU A 1 230 ? -17.766 -5.203 -20.719 1 87.31 230 LEU A O 1
ATOM 1763 N N . GLY A 1 231 ? -18.25 -7.348 -21.094 1 89.31 231 GLY A N 1
ATOM 1764 C CA . GLY A 1 231 ? -19.031 -7.055 -22.281 1 89.31 231 GLY A CA 1
ATOM 1765 C C . GLY A 1 231 ? -20.359 -6.367 -21.969 1 89.31 231 GLY A C 1
ATOM 1766 O O . GLY A 1 231 ? -20.984 -5.777 -22.844 1 89.31 231 GLY A O 1
ATOM 1767 N N . GLU A 1 232 ? -20.75 -6.422 -20.688 1 89.69 232 GLU A N 1
ATOM 1768 C CA . GLU A 1 232 ? -22.031 -5.879 -20.281 1 89.69 232 GLU A CA 1
ATOM 1769 C C . GLU A 1 232 ? -21.891 -4.48 -19.688 1 89.69 232 GLU A C 1
ATOM 1771 O O . GLU A 1 232 ? -22.891 -3.836 -19.359 1 89.69 232 GLU A O 1
ATOM 1776 N N . ILE A 1 233 ? -20.734 -3.957 -19.547 1 91.69 233 ILE A N 1
ATOM 1777 C CA . ILE A 1 233 ? -20.453 -2.686 -18.891 1 91.69 233 ILE A CA 1
ATOM 1778 C C . ILE A 1 233 ? -21.281 -1.576 -19.547 1 91.69 233 ILE A C 1
ATOM 1780 O O . ILE A 1 233 ? -21.906 -0.775 -18.859 1 91.69 233 ILE A O 1
ATOM 1784 N N . GLU A 1 234 ? -21.281 -1.56 -20.875 1 93.31 234 GLU A N 1
ATOM 1785 C CA . GLU A 1 234 ? -22.047 -0.522 -21.562 1 93.31 234 GLU A CA 1
ATOM 1786 C C . GLU A 1 234 ? -23.531 -0.653 -21.266 1 93.31 234 GLU A C 1
ATOM 1788 O O . GLU A 1 234 ? -24.234 0.351 -21.141 1 93.31 234 GLU A O 1
ATOM 1793 N N . ARG A 1 235 ? -23.969 -1.87 -21.234 1 93.25 235 ARG A N 1
ATOM 1794 C CA . ARG A 1 235 ? -25.375 -2.107 -20.906 1 93.25 235 ARG A CA 1
ATOM 1795 C C . ARG A 1 235 ? -25.688 -1.635 -19.484 1 93.25 235 ARG A C 1
ATOM 1797 O O . ARG A 1 235 ? -26.703 -0.968 -19.266 1 93.25 235 ARG A O 1
ATOM 1804 N N . PHE A 1 236 ? -24.875 -1.98 -18.5 1 92.88 236 PHE A N 1
ATOM 1805 C CA . PHE A 1 236 ? -25.047 -1.52 -17.125 1 92.88 236 PHE A CA 1
ATOM 1806 C C . PHE A 1 236 ? -25.125 0.002 -17.078 1 92.88 236 PHE A C 1
ATOM 1808 O O . PHE A 1 236 ? -26 0.565 -16.422 1 92.88 236 PHE A O 1
ATOM 1815 N N . ASN A 1 237 ? -24.25 0.682 -17.844 1 94.94 237 ASN A N 1
ATOM 1816 C CA . ASN A 1 237 ? -24.172 2.139 -17.844 1 94.94 237 ASN A CA 1
ATOM 1817 C C . ASN A 1 237 ? -25.422 2.76 -18.453 1 94.94 237 ASN A C 1
ATOM 1819 O O . ASN A 1 237 ? -25.891 3.801 -17.984 1 94.94 237 ASN A O 1
ATOM 1823 N N . ARG A 1 238 ? -25.891 2.107 -19.484 1 95.06 238 ARG A N 1
ATOM 1824 C CA . ARG A 1 238 ? -27.078 2.609 -20.172 1 95.06 238 ARG A CA 1
ATOM 1825 C C . ARG A 1 238 ? -28.328 2.424 -19.297 1 95.06 238 ARG A C 1
ATOM 1827 O O . ARG A 1 238 ? -29.172 3.32 -19.203 1 95.06 238 ARG A O 1
ATOM 1834 N N . HIS A 1 239 ? -28.438 1.318 -18.672 1 95.19 239 HIS A N 1
ATOM 1835 C CA . HIS A 1 239 ? -29.625 0.987 -17.891 1 95.19 239 HIS A CA 1
ATOM 1836 C C . HIS A 1 239 ? -29.609 1.676 -16.531 1 95.19 239 HIS A C 1
ATOM 1838 O O . HIS A 1 239 ? -30.656 1.931 -15.945 1 95.19 239 HIS A O 1
ATOM 1844 N N . HIS A 1 240 ? -28.422 1.923 -16.047 1 96.5 240 HIS A N 1
ATOM 1845 C CA . HIS A 1 240 ? -28.281 2.564 -14.742 1 96.5 240 HIS A CA 1
ATOM 1846 C C . HIS A 1 240 ? -27.266 3.709 -14.805 1 96.5 240 HIS A C 1
ATOM 1848 O O . HIS A 1 240 ? -26.219 3.654 -14.164 1 96.5 240 HIS A O 1
ATOM 1854 N N . PRO A 1 241 ? -27.688 4.766 -15.523 1 97.31 241 PRO A N 1
ATOM 1855 C CA . PRO A 1 241 ? -26.781 5.91 -15.531 1 97.31 241 PRO A CA 1
ATOM 1856 C C . PRO A 1 241 ? -26.547 6.496 -14.141 1 97.31 241 PRO A C 1
ATOM 1858 O O . PRO A 1 241 ? -27.438 6.438 -13.289 1 97.31 241 PRO A O 1
ATOM 1861 N N . TRP A 1 242 ? -25.422 7.09 -13.859 1 98.06 242 TRP A N 1
ATOM 1862 C CA . TRP A 1 242 ? -24.969 7.531 -12.539 1 98.06 242 TRP A CA 1
ATOM 1863 C C . TRP A 1 242 ? -26.031 8.422 -11.883 1 98.06 242 TRP A C 1
ATOM 1865 O O . TRP A 1 242 ? -26.359 8.242 -10.711 1 98.06 242 TRP A O 1
ATOM 1875 N N . GLY A 1 243 ? -26.562 9.359 -12.641 1 97.69 243 GLY A N 1
ATOM 1876 C CA . GLY A 1 243 ? -27.5 10.336 -12.117 1 97.69 243 GLY A CA 1
ATOM 1877 C C . GLY A 1 243 ? -28.797 9.711 -11.625 1 97.69 243 GLY A C 1
ATOM 1878 O O . GLY A 1 243 ? -29.531 10.328 -10.844 1 97.69 243 GLY A O 1
ATOM 1879 N N . GLU A 1 244 ? -29.125 8.438 -12.023 1 97.69 244 GLU A N 1
ATOM 1880 C CA . GLU A 1 244 ? -30.375 7.781 -11.68 1 97.69 244 GLU A CA 1
ATOM 1881 C C . GLU A 1 244 ? -30.172 6.707 -10.617 1 97.69 244 GLU A C 1
ATOM 1883 O O . GLU A 1 244 ? -31.125 6.133 -10.102 1 97.69 244 GLU A O 1
ATOM 1888 N N . LYS A 1 245 ? -28.953 6.445 -10.297 1 98.31 245 LYS A N 1
ATOM 1889 C CA . LYS A 1 245 ? -28.656 5.445 -9.273 1 98.31 245 LYS A CA 1
ATOM 1890 C C . LYS A 1 245 ? -29.125 5.914 -7.898 1 98.31 245 LYS A C 1
ATOM 1892 O O . LYS A 1 245 ? -29.078 7.109 -7.598 1 98.31 245 LYS A O 1
ATOM 1897 N N . GLU A 1 246 ? -29.531 4.934 -7.078 1 98.31 246 GLU A N 1
ATOM 1898 C CA . GLU A 1 246 ? -29.891 5.227 -5.695 1 98.31 246 GLU A CA 1
ATOM 1899 C C . GLU A 1 246 ? -28.656 5.496 -4.844 1 98.31 246 GLU A C 1
ATOM 1901 O O . GLU A 1 246 ? -27.672 4.777 -4.941 1 98.31 246 GLU A O 1
ATOM 1906 N N . GLY A 1 247 ? -28.672 6.582 -4.059 1 98.38 247 GLY A N 1
ATOM 1907 C CA . GLY A 1 247 ? -27.562 6.938 -3.18 1 98.38 247 GLY A CA 1
ATOM 1908 C C . GLY A 1 247 ? -27.422 6 -1.996 1 98.38 247 GLY A C 1
ATOM 1909 O O . GLY A 1 247 ? -27.453 6.438 -0.844 1 98.38 247 GLY A O 1
ATOM 1910 N N . LYS A 1 248 ? -27.328 4.699 -2.275 1 98.62 248 LYS A N 1
ATOM 1911 C CA . LYS A 1 248 ? -27.234 3.67 -1.243 1 98.62 248 LYS A CA 1
ATOM 1912 C C . LYS A 1 248 ? -25.969 2.818 -1.425 1 98.62 248 LYS A C 1
ATOM 1914 O O . LYS A 1 248 ? -25.375 2.809 -2.502 1 98.62 248 LYS A O 1
ATOM 1919 N N . ALA A 1 249 ? -25.531 2.248 -0.319 1 98.81 249 ALA A N 1
ATOM 1920 C CA . ALA A 1 249 ? -24.5 1.215 -0.317 1 98.81 249 ALA A CA 1
ATOM 1921 C C . ALA A 1 249 ? -25.109 -0.162 -0.055 1 98.81 249 ALA A C 1
ATOM 1923 O O . ALA A 1 249 ? -25.781 -0.368 0.956 1 98.81 249 ALA A O 1
ATOM 1924 N N . PHE A 1 250 ? -24.812 -1.097 -1.013 1 98.25 250 PHE A N 1
ATOM 1925 C CA . PHE A 1 250 ? -25.484 -2.385 -0.945 1 98.25 250 PHE A CA 1
ATOM 1926 C C . PHE A 1 250 ? -24.484 -3.531 -1.087 1 98.25 250 PHE A C 1
ATOM 1928 O O . PHE A 1 250 ? -23.5 -3.414 -1.814 1 98.25 250 PHE A O 1
ATOM 1935 N N . ALA A 1 251 ? -24.703 -4.582 -0.365 1 97.06 251 ALA A N 1
ATOM 1936 C CA . ALA A 1 251 ? -24.031 -5.859 -0.581 1 97.06 251 ALA A CA 1
ATOM 1937 C C . ALA A 1 251 ? -24.969 -7.027 -0.292 1 97.06 251 ALA A C 1
ATOM 1939 O O . ALA A 1 251 ? -26.016 -6.852 0.34 1 97.06 251 ALA A O 1
ATOM 1940 N N . ALA A 1 252 ? -24.609 -8.094 -0.816 1 94.5 252 ALA A N 1
ATOM 1941 C CA . ALA A 1 252 ? -25.297 -9.344 -0.536 1 94.5 252 ALA A CA 1
ATOM 1942 C C . ALA A 1 252 ? -24.344 -10.531 -0.6 1 94.5 252 ALA A C 1
ATOM 1944 O O . ALA A 1 252 ? -23.359 -10.5 -1.346 1 94.5 252 ALA A O 1
ATOM 1945 N N . GLY A 1 253 ? -24.594 -11.516 0.175 1 84.19 253 GLY A N 1
ATOM 1946 C CA . GLY A 1 253 ? -23.766 -12.695 0.046 1 84.19 253 GLY A CA 1
ATOM 1947 C C . GLY A 1 253 ? -23.891 -13.648 1.22 1 84.19 253 GLY A C 1
ATOM 1948 O O . GLY A 1 253 ? -24.453 -13.289 2.256 1 84.19 253 GLY A O 1
ATOM 1949 N N . VAL A 1 254 ? -23.375 -14.805 0.918 1 77.69 254 VAL A N 1
ATOM 1950 C CA . VAL A 1 254 ? -23.406 -15.875 1.905 1 77.69 254 VAL A CA 1
ATOM 1951 C C . VAL A 1 254 ? -22.234 -15.727 2.865 1 77.69 254 VAL A C 1
ATOM 1953 O O . VAL A 1 254 ? -21.156 -15.258 2.477 1 77.69 254 VAL A O 1
ATOM 1956 N N . GLY A 1 255 ? -22.531 -16.094 4.051 1 79.12 255 GLY A N 1
ATOM 1957 C CA . GLY A 1 255 ? -21.484 -15.977 5.051 1 79.12 255 GLY A CA 1
ATOM 1958 C C . GLY A 1 255 ? -20.641 -17.234 5.18 1 79.12 255 GLY A C 1
ATOM 1959 O O . GLY A 1 255 ? -21.172 -18.344 5.258 1 79.12 255 GLY A O 1
ATOM 1960 N N . TYR A 1 256 ? -19.438 -17.156 4.926 1 83.25 256 TYR A N 1
ATOM 1961 C CA . TYR A 1 256 ? -18.438 -18.188 5.223 1 83.25 256 TYR A CA 1
ATOM 1962 C C . TYR A 1 256 ? -17.562 -17.766 6.398 1 83.25 256 TYR A C 1
ATOM 1964 O O . TYR A 1 256 ? -17.594 -16.609 6.824 1 83.25 256 TYR A O 1
ATOM 1972 N N . HIS A 1 257 ? -16.906 -18.812 6.891 1 90.38 257 HIS A N 1
ATOM 1973 C CA . HIS A 1 257 ? -15.922 -18.453 7.906 1 90.38 257 HIS A CA 1
ATOM 1974 C C . HIS A 1 257 ? -14.781 -17.641 7.309 1 90.38 257 HIS A C 1
ATOM 1976 O O . HIS A 1 257 ? -14.414 -17.844 6.148 1 90.38 257 HIS A O 1
ATOM 1982 N N . ARG A 1 258 ? -14.227 -16.688 8.07 1 92.88 258 ARG A N 1
ATOM 1983 C CA . ARG A 1 258 ? -13.055 -15.898 7.707 1 92.88 258 ARG A CA 1
ATOM 1984 C C . ARG A 1 258 ? -11.789 -16.469 8.344 1 92.88 258 ARG A C 1
ATOM 1986 O O . ARG A 1 258 ? -11.766 -16.75 9.547 1 92.88 258 ARG A O 1
ATOM 1993 N N . ASP A 1 259 ? -10.789 -16.703 7.492 1 90 259 ASP A N 1
ATOM 1994 C CA . ASP A 1 259 ? -9.492 -17.031 8.07 1 90 259 ASP A CA 1
ATOM 1995 C C . ASP A 1 259 ? -8.82 -15.773 8.641 1 90 259 ASP A C 1
ATOM 1997 O O . ASP A 1 259 ? -8.609 -14.797 7.922 1 90 259 ASP A O 1
ATOM 2001 N N . GLN A 1 260 ? -8.523 -15.719 9.93 1 87.75 260 GLN A N 1
ATOM 2002 C CA . GLN A 1 260 ? -7.906 -14.586 10.609 1 87.75 260 GLN A CA 1
ATOM 2003 C C . GLN A 1 260 ? -6.695 -15.031 11.422 1 87.75 260 GLN A C 1
ATOM 2005 O O . GLN A 1 260 ? -6.527 -14.609 12.57 1 87.75 260 GLN A O 1
ATOM 2010 N N . SER A 1 261 ? -5.906 -15.852 10.742 1 76.94 261 SER A N 1
ATOM 2011 C CA . SER A 1 261 ? -4.816 -16.516 11.461 1 76.94 261 SER A CA 1
ATOM 2012 C C . SER A 1 261 ? -3.602 -15.594 11.578 1 76.94 261 SER A C 1
ATOM 2014 O O . SER A 1 261 ? -2.676 -15.883 12.336 1 76.94 261 SER A O 1
ATOM 2016 N N . VAL A 1 262 ? -3.623 -14.562 10.859 1 76 262 VAL A N 1
ATOM 2017 C CA . VAL A 1 262 ? -2.508 -13.625 10.953 1 76 262 VAL A CA 1
ATOM 2018 C C . VAL A 1 262 ? -3.018 -12.258 11.398 1 76 262 VAL A C 1
ATOM 2020 O O . VAL A 1 262 ? -4.164 -11.891 11.125 1 76 262 VAL A O 1
ATOM 2023 N N . HIS A 1 263 ? -2.133 -11.477 11.945 1 73.06 263 HIS A N 1
ATOM 2024 C CA . HIS A 1 263 ? -2.504 -10.227 12.602 1 73.06 263 HIS A CA 1
ATOM 2025 C C . HIS A 1 263 ? -3.184 -9.273 11.625 1 73.06 263 HIS A C 1
ATOM 2027 O O . HIS A 1 263 ? -4.211 -8.672 11.953 1 73.06 263 HIS A O 1
ATOM 2033 N N . SER A 1 264 ? -2.666 -9.172 10.492 1 77.94 264 SER A N 1
ATOM 2034 C CA . SER A 1 264 ? -3.15 -8.18 9.531 1 77.94 264 SER A CA 1
ATOM 2035 C C . SER A 1 264 ? -4.543 -8.539 9.023 1 77.94 264 SER A C 1
ATOM 2037 O O . SER A 1 264 ? -5.223 -7.707 8.422 1 77.94 264 SER A O 1
ATOM 2039 N N . THR A 1 265 ? -4.988 -9.75 9.266 1 85.38 265 THR A N 1
ATOM 2040 C CA . THR A 1 265 ? -6.277 -10.18 8.734 1 85.38 265 THR A CA 1
ATOM 2041 C C . THR A 1 265 ? -7.34 -10.188 9.828 1 85.38 265 THR A C 1
ATOM 2043 O O . THR A 1 265 ? -8.516 -10.43 9.555 1 85.38 265 THR A O 1
ATOM 2046 N N . VAL A 1 266 ? -6.922 -9.93 11.047 1 83.94 266 VAL A N 1
ATOM 2047 C CA . VAL A 1 266 ? -7.863 -9.914 12.156 1 83.94 266 VAL A CA 1
ATOM 2048 C C . VAL A 1 266 ? -8.719 -8.648 12.094 1 83.94 266 VAL A C 1
ATOM 2050 O O . VAL A 1 266 ? -8.188 -7.543 11.969 1 83.94 266 VAL A O 1
ATOM 2053 N N . ARG A 1 267 ? -10.008 -8.844 12.195 1 85.69 267 ARG A N 1
ATOM 2054 C CA . ARG A 1 267 ? -10.953 -7.727 12.141 1 85.69 267 ARG A CA 1
ATOM 2055 C C . ARG A 1 267 ? -11.414 -7.324 13.531 1 85.69 267 ARG A C 1
ATOM 2057 O O . ARG A 1 267 ? -11.742 -8.188 14.359 1 85.69 267 ARG A O 1
ATOM 2064 N N . GLN A 1 268 ? -11.406 -6.023 13.742 1 84.12 268 GLN A N 1
ATOM 2065 C CA . GLN A 1 268 ? -12.023 -5.516 14.961 1 84.12 268 GLN A CA 1
ATOM 2066 C C . GLN A 1 268 ? -13.508 -5.227 14.75 1 84.12 268 GLN A C 1
ATOM 2068 O O . GLN A 1 268 ? -13.969 -5.102 13.609 1 84.12 268 GLN A O 1
ATOM 2073 N N . TRP A 1 269 ? -14.203 -5.141 15.859 1 89.25 269 TRP A N 1
ATOM 2074 C CA . TRP A 1 269 ? -15.656 -5.012 15.758 1 89.25 269 TRP A CA 1
ATOM 2075 C C . TRP A 1 269 ? -16.156 -3.865 16.625 1 89.25 269 TRP A C 1
ATOM 2077 O O . TRP A 1 269 ? -15.445 -3.395 17.516 1 89.25 269 TRP A O 1
ATOM 2087 N N . ASP A 1 270 ? -17.359 -3.48 16.328 1 86.38 270 ASP A N 1
ATOM 2088 C CA . ASP A 1 270 ? -18.109 -2.492 17.109 1 86.38 270 ASP A CA 1
ATOM 2089 C C . ASP A 1 270 ? -19.25 -3.146 17.875 1 86.38 270 ASP A C 1
ATOM 2091 O O . ASP A 1 270 ? -19.609 -4.297 17.609 1 86.38 270 ASP A O 1
ATOM 2095 N N . GLY A 1 271 ? -19.719 -2.338 18.859 1 86.06 271 GLY A N 1
ATOM 2096 C CA . GLY A 1 271 ? -20.984 -2.686 19.5 1 86.06 271 GLY A CA 1
ATOM 2097 C C . GLY A 1 271 ? -20.906 -3.977 20.297 1 86.06 271 GLY A C 1
ATOM 2098 O O . GLY A 1 271 ? -19.984 -4.168 21.094 1 86.06 271 GLY A O 1
ATOM 2099 N N . ALA A 1 272 ? -21.875 -4.863 20 1 89.88 272 ALA A N 1
ATOM 2100 C CA . ALA A 1 272 ? -22.125 -6.066 20.781 1 89.88 272 ALA A CA 1
ATOM 2101 C C . ALA A 1 272 ? -20.953 -7.043 20.672 1 89.88 272 ALA A C 1
ATOM 2103 O O . ALA A 1 272 ? -20.703 -7.832 21.578 1 89.88 272 ALA A O 1
ATOM 2104 N N . ARG A 1 273 ? -20.219 -6.934 19.609 1 91 273 ARG A N 1
ATOM 2105 C CA . ARG A 1 273 ? -19.172 -7.91 19.375 1 91 273 ARG A CA 1
ATOM 2106 C C . ARG A 1 273 ? -17.781 -7.285 19.562 1 91 273 ARG A C 1
ATOM 2108 O O . ARG A 1 273 ? -16.781 -7.832 19.109 1 91 273 ARG A O 1
ATOM 2115 N N . ARG A 1 274 ? -17.781 -6.188 20.125 1 86.62 274 ARG A N 1
ATOM 2116 C CA . ARG A 1 274 ? -16.516 -5.496 20.391 1 86.62 274 ARG A CA 1
ATOM 2117 C C . ARG A 1 274 ? -15.562 -6.395 21.172 1 86.62 274 ARG A C 1
ATOM 2119 O O . ARG A 1 274 ? -15.953 -7.016 22.172 1 86.62 274 ARG A O 1
ATOM 2126 N N . GLY A 1 275 ? -14.312 -6.5 20.641 1 81.88 275 GLY A N 1
ATOM 2127 C CA . GLY A 1 275 ? -13.297 -7.285 21.312 1 81.88 275 GLY A CA 1
ATOM 2128 C C . GLY A 1 275 ? -13.297 -8.75 20.906 1 81.88 275 GLY A C 1
ATOM 2129 O O . GLY A 1 275 ? -12.422 -9.516 21.312 1 81.88 275 GLY A O 1
ATOM 2130 N N . GLU A 1 276 ? -14.219 -9.156 20.062 1 85.62 276 GLU A N 1
ATOM 2131 C CA . GLU A 1 276 ? -14.32 -10.539 19.625 1 85.62 276 GLU A CA 1
ATOM 2132 C C . GLU A 1 276 ? -13.641 -10.75 18.266 1 85.62 276 GLU A C 1
ATOM 2134 O O . GLU A 1 276 ? -13.508 -9.805 17.484 1 85.62 276 GLU A O 1
ATOM 2139 N N . VAL A 1 277 ? -13.141 -11.922 18.156 1 88.31 277 VAL A N 1
ATOM 2140 C CA . VAL A 1 277 ? -12.789 -12.367 16.828 1 88.31 277 VAL A CA 1
ATOM 2141 C C . VAL A 1 277 ? -13.961 -13.125 16.203 1 88.31 277 VAL A C 1
ATOM 2143 O O . VAL A 1 277 ? -14.258 -14.25 16.594 1 88.31 277 VAL A O 1
ATOM 2146 N N . VAL A 1 278 ? -14.523 -12.555 15.258 1 92 278 VAL A N 1
ATOM 2147 C CA . VAL A 1 278 ? -15.75 -13.094 14.672 1 92 278 VAL A CA 1
ATOM 2148 C C . VAL A 1 278 ? -15.414 -14.008 13.5 1 92 278 VAL A C 1
ATOM 2150 O O . VAL A 1 278 ? -14.703 -13.609 12.578 1 92 278 VAL A O 1
ATOM 2153 N N . GLU A 1 279 ? -15.875 -15.203 13.484 1 90.88 279 GLU A N 1
ATOM 2154 C CA . GLU A 1 279 ? -15.57 -16.188 12.461 1 90.88 279 GLU A CA 1
ATOM 2155 C C . GLU A 1 279 ? -16.359 -15.922 11.18 1 90.88 279 GLU A C 1
ATOM 2157 O O . GLU A 1 279 ? -15.812 -15.977 10.078 1 90.88 279 GLU A O 1
ATOM 2162 N N . ARG A 1 280 ? -17.656 -15.711 11.383 1 94 280 ARG A N 1
ATOM 2163 C CA . ARG A 1 280 ? -18.516 -15.461 10.234 1 94 280 ARG A CA 1
ATOM 2164 C C . ARG A 1 280 ? -18.688 -13.969 9.992 1 94 280 ARG A C 1
ATOM 2166 O O . ARG A 1 280 ? -19.766 -13.414 10.234 1 94 280 ARG A O 1
ATOM 2173 N N . VAL A 1 281 ? -17.734 -13.406 9.438 1 93.94 281 VAL A N 1
ATOM 2174 C CA . VAL A 1 281 ? -17.562 -11.953 9.352 1 93.94 281 VAL A CA 1
ATOM 2175 C C . VAL A 1 281 ? -18.703 -11.344 8.555 1 93.94 281 VAL A C 1
ATOM 2177 O O . VAL A 1 281 ? -19.328 -10.359 8.984 1 93.94 281 VAL A O 1
ATOM 2180 N N . ARG A 1 282 ? -19.109 -11.906 7.41 1 94.12 282 ARG A N 1
ATOM 2181 C CA . ARG A 1 282 ? -20.141 -11.336 6.559 1 94.12 282 ARG A CA 1
ATOM 2182 C C . ARG A 1 282 ? -21.5 -11.367 7.258 1 94.12 282 ARG A C 1
ATOM 2184 O O . ARG A 1 282 ? -22.25 -10.391 7.211 1 94.12 282 ARG A O 1
ATOM 2191 N N . GLU A 1 283 ? -21.766 -12.445 7.871 1 94.19 283 GLU A N 1
ATOM 2192 C CA . GLU A 1 283 ? -23.031 -12.578 8.594 1 94.19 283 GLU A CA 1
ATOM 2193 C C . GLU A 1 283 ? -23.109 -11.586 9.75 1 94.19 283 GLU A C 1
ATOM 2195 O O . GLU A 1 283 ? -24.141 -10.93 9.938 1 94.19 283 GLU A O 1
ATOM 2200 N N . ALA A 1 284 ? -22.047 -11.578 10.445 1 94.06 284 ALA A N 1
ATOM 2201 C CA . ALA A 1 284 ? -22 -10.664 11.586 1 94.06 284 ALA A CA 1
ATOM 2202 C C . ALA A 1 284 ? -22.109 -9.211 11.117 1 94.06 284 ALA A C 1
ATOM 2204 O O . ALA A 1 284 ? -22.734 -8.383 11.781 1 94.06 284 ALA A O 1
ATOM 2205 N N . PHE A 1 285 ? -21.438 -8.891 10.039 1 96.06 285 PHE A N 1
ATOM 2206 C CA . PHE A 1 285 ? -21.5 -7.539 9.484 1 96.06 285 PHE A CA 1
ATOM 2207 C C . PHE A 1 285 ? -22.922 -7.184 9.078 1 96.06 285 PHE A C 1
ATOM 2209 O O . PHE A 1 285 ? -23.406 -6.082 9.359 1 96.06 285 PHE A O 1
ATOM 2216 N N . SER A 1 286 ? -23.547 -8.109 8.414 1 95.5 286 SER A N 1
ATOM 2217 C CA . SER A 1 286 ? -24.953 -7.914 8.047 1 95.5 286 SER A CA 1
ATOM 2218 C C . SER A 1 286 ? -25.812 -7.625 9.273 1 95.5 286 SER A C 1
ATOM 2220 O O . SER A 1 286 ? -26.625 -6.699 9.266 1 95.5 286 SER A O 1
ATOM 2222 N N . THR A 1 287 ? -25.641 -8.406 10.289 1 94.75 287 THR A N 1
ATOM 2223 C CA . THR A 1 287 ? -26.375 -8.219 11.531 1 94.75 287 THR A CA 1
ATOM 2224 C C . THR A 1 287 ? -26.062 -6.855 12.148 1 94.75 287 THR A C 1
ATOM 2226 O O . THR A 1 287 ? -26.969 -6.152 12.609 1 94.75 287 THR A O 1
ATOM 2229 N N . TYR A 1 288 ? -24.812 -6.539 12.18 1 95.88 288 TYR A N 1
ATOM 2230 C CA . TYR A 1 288 ? -24.375 -5.25 12.719 1 95.88 288 TYR A CA 1
ATOM 2231 C C . TYR A 1 288 ? -25.062 -4.102 11.992 1 95.88 288 TYR A C 1
ATOM 2233 O O . TYR A 1 288 ? -25.594 -3.18 12.625 1 95.88 288 TYR A O 1
ATOM 2241 N N . LEU A 1 289 ? -25.109 -4.113 10.648 1 96.88 289 LEU A N 1
ATOM 2242 C CA . LEU A 1 289 ? -25.719 -3.055 9.859 1 96.88 289 LEU A CA 1
ATOM 2243 C C . LEU A 1 289 ? -27.219 -2.961 10.156 1 96.88 289 LEU A C 1
ATOM 2245 O O . LEU A 1 289 ? -27.766 -1.862 10.289 1 96.88 289 LEU A O 1
ATOM 2249 N N . ALA A 1 290 ? -27.875 -4.105 10.344 1 95.94 290 ALA A N 1
ATOM 2250 C CA . ALA A 1 290 ? -29.328 -4.152 10.469 1 95.94 290 ALA A CA 1
ATOM 2251 C C . ALA A 1 290 ? -29.766 -3.816 11.891 1 95.94 290 ALA A C 1
ATOM 2253 O O . ALA A 1 290 ? -30.812 -3.188 12.094 1 95.94 290 ALA A O 1
ATOM 2254 N N . GLN A 1 291 ? -28.953 -4.176 12.852 1 96 291 GLN A N 1
ATOM 2255 C CA . GLN A 1 291 ? -29.469 -4.137 14.219 1 96 291 GLN A CA 1
ATOM 2256 C C . GLN A 1 291 ? -28.766 -3.061 15.039 1 96 291 GLN A C 1
ATOM 2258 O O . GLN A 1 291 ? -29.297 -2.578 16.031 1 96 291 GLN A O 1
ATOM 2263 N N . GLU A 1 292 ? -27.562 -2.768 14.711 1 95.5 292 GLU A N 1
ATOM 2264 C CA . GLU A 1 292 ? -26.812 -1.828 15.539 1 95.5 292 GLU A CA 1
ATOM 2265 C C . GLU A 1 292 ? -26.594 -0.502 14.812 1 95.5 292 GLU A C 1
ATOM 2267 O O . GLU A 1 292 ? -27.016 0.55 15.289 1 95.5 292 GLU A O 1
ATOM 2272 N N . LEU A 1 293 ? -25.922 -0.538 13.648 1 94.69 293 LEU A N 1
ATOM 2273 C CA . LEU A 1 293 ? -25.719 0.703 12.906 1 94.69 293 LEU A CA 1
ATOM 2274 C C . LEU A 1 293 ? -27.047 1.301 12.453 1 94.69 293 LEU A C 1
ATOM 2276 O O . LEU A 1 293 ? -27.266 2.5 12.617 1 94.69 293 LEU A O 1
ATOM 2280 N N . GLN A 1 294 ? -27.906 0.551 11.789 1 96.56 294 GLN A N 1
ATOM 2281 C CA . GLN A 1 294 ? -29.266 0.889 11.336 1 96.56 294 GLN A CA 1
ATOM 2282 C C . GLN A 1 294 ? -29.25 2.152 10.477 1 96.56 294 GLN A C 1
ATOM 2284 O O . GLN A 1 294 ? -30.062 3.053 10.68 1 96.56 294 GLN A O 1
ATOM 2289 N N . HIS A 1 295 ? -28.219 2.264 9.695 1 96.25 295 HIS A N 1
ATOM 2290 C CA . HIS A 1 295 ? -28.188 3.346 8.719 1 96.25 295 HIS A CA 1
ATOM 2291 C C . HIS A 1 295 ? -29.234 3.141 7.637 1 96.25 295 HIS A C 1
ATOM 2293 O O . HIS A 1 295 ? -29.375 2.039 7.098 1 96.25 295 HIS A O 1
ATOM 2299 N N . THR A 1 296 ? -29.922 4.125 7.195 1 97.06 296 THR A N 1
ATOM 2300 C CA . THR A 1 296 ? -31.062 4.02 6.285 1 97.06 296 THR A CA 1
ATOM 2301 C C . THR A 1 296 ? -30.594 3.639 4.883 1 97.06 296 THR A C 1
ATOM 2303 O O . THR A 1 296 ? -31.344 3.031 4.117 1 97.06 296 THR A O 1
ATOM 2306 N N . ASN A 1 297 ? -29.344 3.934 4.562 1 98.19 297 ASN A N 1
ATOM 2307 C CA . ASN A 1 297 ? -28.906 3.801 3.176 1 98.19 297 ASN A CA 1
ATOM 2308 C C . ASN A 1 297 ? -27.781 2.781 3.039 1 98.19 297 ASN A C 1
ATOM 2310 O O . ASN A 1 297 ? -27.156 2.68 1.981 1 98.19 297 ASN A O 1
ATOM 2314 N N . ILE A 1 298 ? -27.406 2.045 4.047 1 98.44 298 ILE A N 1
ATOM 2315 C CA . ILE A 1 298 ? -26.375 1.009 4.008 1 98.44 298 ILE A CA 1
ATOM 2316 C C . ILE A 1 298 ? -26.969 -0.328 4.441 1 98.44 298 ILE A C 1
ATOM 2318 O O . ILE A 1 298 ? -27.453 -0.468 5.57 1 98.44 298 ILE A O 1
ATOM 2322 N N . SER A 1 299 ? -26.906 -1.286 3.518 1 97.19 299 SER A N 1
ATOM 2323 C CA . SER A 1 299 ? -27.562 -2.553 3.854 1 97.19 299 SER A CA 1
ATOM 2324 C C . SER A 1 299 ? -26.781 -3.734 3.275 1 97.19 299 SER A C 1
ATOM 2326 O O . SER A 1 299 ? -26.047 -3.582 2.305 1 97.19 299 SER A O 1
ATOM 2328 N N . TYR A 1 300 ? -26.875 -4.84 3.91 1 96.62 300 TYR A N 1
ATOM 2329 C CA . TYR A 1 300 ? -26.312 -6.121 3.504 1 96.62 300 TYR A CA 1
ATOM 2330 C C . TYR A 1 300 ? -27.359 -7.223 3.543 1 96.62 300 TYR A C 1
ATOM 2332 O O . TYR A 1 300 ? -27.875 -7.57 4.613 1 96.62 300 TYR A O 1
ATOM 2340 N N . SER A 1 301 ? -27.672 -7.766 2.412 1 93.75 301 SER A N 1
ATOM 2341 C CA . SER A 1 301 ? -28.703 -8.805 2.309 1 93.75 301 SER A CA 1
ATOM 2342 C C . SER A 1 301 ? -28.094 -10.195 2.439 1 93.75 301 SER A C 1
ATOM 2344 O O . SER A 1 301 ? -27.016 -10.461 1.916 1 93.75 301 SER A O 1
ATOM 2346 N N . HIS A 1 302 ? -28.797 -11.07 3.086 1 87.12 302 HIS A N 1
ATOM 2347 C CA . HIS A 1 302 ? -28.391 -12.469 3.191 1 87.12 302 HIS A CA 1
ATOM 2348 C C . HIS A 1 302 ? -28.922 -13.289 2.027 1 87.12 302 HIS A C 1
ATOM 2350 O O . HIS A 1 302 ? -28.547 -14.445 1.849 1 87.12 302 HIS A O 1
ATOM 2356 N N . ASP A 1 303 ? -29.703 -12.633 1.306 1 83.75 303 ASP A N 1
ATOM 2357 C CA . ASP A 1 303 ? -30.281 -13.328 0.159 1 83.75 303 ASP A CA 1
ATOM 2358 C C . ASP A 1 303 ? -29.344 -13.273 -1.048 1 83.75 303 ASP A C 1
ATOM 2360 O O . ASP A 1 303 ? -28.438 -12.445 -1.097 1 83.75 303 ASP A O 1
ATOM 2364 N N . VAL A 1 304 ? -29.625 -14.258 -1.866 1 84.81 304 VAL A N 1
ATOM 2365 C CA . VAL A 1 304 ? -28.938 -14.211 -3.158 1 84.81 304 VAL A CA 1
ATOM 2366 C C . VAL A 1 304 ? -29.594 -13.156 -4.047 1 84.81 304 VAL A C 1
ATOM 2368 O O . VAL A 1 304 ? -30.781 -13.273 -4.395 1 84.81 304 VAL A O 1
ATOM 2371 N N . VAL A 1 305 ? -28.922 -12.125 -4.316 1 90.19 305 VAL A N 1
ATOM 2372 C CA . VAL A 1 305 ? -29.375 -11.062 -5.207 1 90.19 305 VAL A CA 1
ATOM 2373 C C . VAL A 1 305 ? -28.516 -11.031 -6.465 1 90.19 305 VAL A C 1
ATOM 2375 O O . VAL A 1 305 ? -27.281 -10.922 -6.375 1 90.19 305 VAL A O 1
ATOM 2378 N N . PRO A 1 306 ? -29.188 -11.219 -7.59 1 88.25 306 PRO A N 1
ATOM 2379 C CA . PRO A 1 306 ? -28.391 -11.148 -8.812 1 88.25 306 PRO A CA 1
ATOM 2380 C C . PRO A 1 306 ? -27.562 -9.867 -8.906 1 88.25 306 PRO A C 1
ATOM 2382 O O . PRO A 1 306 ? -28.047 -8.797 -8.539 1 88.25 306 PRO A O 1
ATOM 2385 N N . LEU A 1 307 ? -26.391 -10.016 -9.383 1 83.75 307 LEU A N 1
ATOM 2386 C CA . LEU A 1 307 ? -25.422 -8.914 -9.398 1 83.75 307 LEU A CA 1
ATOM 2387 C C . LEU A 1 307 ? -25.938 -7.754 -10.234 1 83.75 307 LEU A C 1
ATOM 2389 O O . LEU A 1 307 ? -25.656 -6.59 -9.938 1 83.75 307 LEU A O 1
ATOM 2393 N N . GLU A 1 308 ? -26.672 -8.016 -11.273 1 83.62 308 GLU A N 1
ATOM 2394 C CA . GLU A 1 308 ? -27.219 -6.984 -12.148 1 83.62 308 GLU A CA 1
ATOM 2395 C C . GLU A 1 308 ? -28.109 -6.012 -11.375 1 83.62 308 GLU A C 1
ATOM 2397 O O . GLU A 1 308 ? -28.188 -4.832 -11.719 1 83.62 308 GLU A O 1
ATOM 2402 N N . GLN A 1 309 ? -28.656 -6.566 -10.352 1 92 309 GLN A N 1
ATOM 2403 C CA . GLN A 1 309 ? -29.547 -5.738 -9.555 1 92 309 GLN A CA 1
ATOM 2404 C C . GLN A 1 309 ? -28.766 -4.793 -8.648 1 92 309 GLN A C 1
ATOM 2406 O O . GLN A 1 309 ? -29.312 -3.795 -8.172 1 92 309 GLN A O 1
ATOM 2411 N N . TRP A 1 310 ? -27.531 -5.121 -8.391 1 95.69 310 TRP A N 1
ATOM 2412 C CA . TRP A 1 310 ? -26.703 -4.242 -7.57 1 95.69 310 TRP A CA 1
ATOM 2413 C C . TRP A 1 310 ? -26.406 -2.934 -8.297 1 95.69 310 TRP A C 1
ATOM 2415 O O . TRP A 1 310 ? -26.203 -1.898 -7.66 1 95.69 310 TRP A O 1
ATOM 2425 N N . ALA A 1 311 ? -26.484 -2.932 -9.625 1 95.94 311 ALA A N 1
ATOM 2426 C CA . ALA A 1 311 ? -26.062 -1.813 -10.461 1 95.94 311 ALA A CA 1
ATOM 2427 C C . ALA A 1 311 ? -26.953 -0.593 -10.234 1 95.94 311 ALA A C 1
ATOM 2429 O O . ALA A 1 311 ? -26.594 0.521 -10.625 1 95.94 311 ALA A O 1
ATOM 2430 N N . ARG A 1 312 ? -28.062 -0.732 -9.602 1 96.94 312 ARG A N 1
ATOM 2431 C CA . ARG A 1 312 ? -28.969 0.386 -9.367 1 96.94 312 ARG A CA 1
ATOM 2432 C C . ARG A 1 312 ? -28.453 1.293 -8.258 1 96.94 312 ARG A C 1
ATOM 2434 O O . ARG A 1 312 ? -28.922 2.424 -8.102 1 96.94 312 ARG A O 1
ATOM 2441 N N . TYR A 1 313 ? -27.531 0.787 -7.465 1 98.5 313 TYR A N 1
ATOM 2442 C CA . TYR A 1 313 ? -27.016 1.549 -6.332 1 98.5 313 TYR A CA 1
ATOM 2443 C C . TYR A 1 313 ? -25.719 2.273 -6.703 1 98.5 313 TYR A C 1
ATOM 2445 O O . TYR A 1 313 ? -24.906 1.74 -7.449 1 98.5 313 TYR A O 1
ATOM 2453 N N . LYS A 1 314 ? -25.469 3.467 -6.137 1 98.75 314 LYS A N 1
ATOM 2454 C CA . LYS A 1 314 ? -24.234 4.223 -6.367 1 98.75 314 LYS A CA 1
ATOM 2455 C C . LYS A 1 314 ? -23.031 3.508 -5.758 1 98.75 314 LYS A C 1
ATOM 2457 O O . LYS A 1 314 ? -21.906 3.639 -6.254 1 98.75 314 LYS A O 1
ATOM 2462 N N . MET A 1 315 ? -23.328 2.762 -4.711 1 98.88 315 MET A N 1
ATOM 2463 C CA . MET A 1 315 ? -22.234 2.08 -4.02 1 98.88 315 MET A CA 1
ATOM 2464 C C . MET A 1 315 ? -22.547 0.599 -3.834 1 98.88 315 MET A C 1
ATOM 2466 O O . MET A 1 315 ? -23.688 0.234 -3.549 1 98.88 315 MET A O 1
ATOM 2470 N N . VAL A 1 316 ? -21.562 -0.203 -4.02 1 98.75 316 VAL A N 1
ATOM 2471 C CA . VAL A 1 316 ? -21.625 -1.627 -3.711 1 98.75 316 VAL A CA 1
ATOM 2472 C C . VAL A 1 316 ? -20.453 -2.023 -2.816 1 98.75 316 VAL A C 1
ATOM 2474 O O . VAL A 1 316 ? -19.344 -1.528 -2.988 1 98.75 316 VAL A O 1
ATOM 2477 N N . MET A 1 317 ? -20.703 -2.891 -1.831 1 98.31 317 MET A N 1
ATOM 2478 C CA . MET A 1 317 ? -19.672 -3.234 -0.858 1 98.31 317 MET A CA 1
ATOM 2479 C C . MET A 1 317 ? -19.031 -4.574 -1.2 1 98.31 317 MET A C 1
ATOM 2481 O O . MET A 1 317 ? -19.719 -5.547 -1.486 1 98.31 317 MET A O 1
ATOM 2485 N N . HIS A 1 318 ? -17.766 -4.578 -1.25 1 97.56 318 HIS A N 1
ATOM 2486 C CA . HIS A 1 318 ? -16.953 -5.781 -1.394 1 97.56 318 HIS A CA 1
ATOM 2487 C C . HIS A 1 318 ? -16.391 -6.227 -0.05 1 97.56 318 HIS A C 1
ATOM 2489 O O . HIS A 1 318 ? -15.539 -5.543 0.532 1 97.56 318 HIS A O 1
ATOM 2495 N N . VAL A 1 319 ? -16.812 -7.34 0.431 1 96.12 319 VAL A N 1
ATOM 2496 C CA . VAL A 1 319 ? -16.344 -7.965 1.667 1 96.12 319 VAL A CA 1
ATOM 2497 C C . VAL A 1 319 ? -15.781 -9.344 1.364 1 96.12 319 VAL A C 1
ATOM 2499 O O . VAL A 1 319 ? -16.453 -10.18 0.752 1 96.12 319 VAL A O 1
ATOM 2502 N N . ASP A 1 320 ? -14.578 -9.562 1.792 1 94.31 320 ASP A N 1
ATOM 2503 C CA . ASP A 1 320 ? -13.906 -10.828 1.516 1 94.31 320 ASP A CA 1
ATOM 2504 C C . ASP A 1 320 ? -14.594 -11.984 2.236 1 94.31 320 ASP A C 1
ATOM 2506 O O . ASP A 1 320 ? -15.398 -11.766 3.146 1 94.31 320 ASP A O 1
ATOM 2510 N N . GLY A 1 321 ? -14.352 -13.219 1.729 1 91.69 321 GLY A N 1
ATOM 2511 C CA . GLY A 1 321 ? -14.906 -14.43 2.314 1 91.69 321 GLY A CA 1
ATOM 2512 C C . GLY A 1 321 ? -13.953 -15.117 3.271 1 91.69 321 GLY A C 1
ATOM 2513 O O . GLY A 1 321 ? -13.453 -14.5 4.215 1 91.69 321 GLY A O 1
ATOM 2514 N N . ILE A 1 322 ? -13.633 -16.391 2.92 1 90.5 322 ILE A N 1
ATOM 2515 C CA . ILE A 1 322 ? -12.633 -17.078 3.725 1 90.5 322 ILE A CA 1
ATOM 2516 C C . ILE A 1 322 ? -11.32 -16.297 3.682 1 90.5 322 ILE A C 1
ATOM 2518 O O . ILE A 1 322 ? -10.695 -16.062 4.723 1 90.5 322 ILE A O 1
ATOM 2522 N N . THR A 1 323 ? -10.93 -15.969 2.539 1 92.19 323 THR A N 1
ATOM 2523 C CA . THR A 1 323 ? -9.812 -15.07 2.277 1 92.19 323 THR A CA 1
ATOM 2524 C C . THR A 1 323 ? -10.188 -14.047 1.207 1 92.19 323 THR A C 1
ATOM 2526 O O . THR A 1 323 ? -11.031 -13.18 1.436 1 92.19 323 THR A O 1
ATOM 2529 N N . CYS A 1 324 ? -9.625 -14.125 -0.034 1 92.44 324 CYS A N 1
ATOM 2530 C CA . CYS A 1 324 ? -9.961 -13.18 -1.092 1 92.44 324 CYS A CA 1
ATOM 2531 C C . CYS A 1 324 ? -11.281 -13.547 -1.753 1 92.44 324 CYS A C 1
ATOM 2533 O O . CYS A 1 324 ? -11.516 -14.719 -2.072 1 92.44 324 CYS A O 1
ATOM 2535 N N . SER A 1 325 ? -12.125 -12.523 -1.918 1 91.75 325 SER A N 1
ATOM 2536 C CA . SER A 1 325 ? -13.344 -12.719 -2.693 1 91.75 325 SER A CA 1
ATOM 2537 C C . SER A 1 325 ? -13.125 -12.375 -4.164 1 91.75 325 SER A C 1
ATOM 2539 O O . SER A 1 325 ? -12.602 -11.305 -4.484 1 91.75 325 SER A O 1
ATOM 2541 N N . SER A 1 326 ? -13.578 -13.25 -5.027 1 87.56 326 SER A N 1
ATOM 2542 C CA . SER A 1 326 ? -13.422 -13.031 -6.461 1 87.56 326 SER A CA 1
ATOM 2543 C C . SER A 1 326 ? -14.523 -12.125 -7.008 1 87.56 326 SER A C 1
ATOM 2545 O O . SER A 1 326 ? -14.555 -11.836 -8.203 1 87.56 326 SER A O 1
ATOM 2547 N N . ARG A 1 327 ? -15.344 -11.609 -6.207 1 90.5 327 ARG A N 1
ATOM 2548 C CA . ARG A 1 327 ? -16.469 -10.797 -6.668 1 90.5 327 ARG A CA 1
ATOM 2549 C C . ARG A 1 327 ? -15.992 -9.438 -7.156 1 90.5 327 ARG A C 1
ATOM 2551 O O . ARG A 1 327 ? -16.734 -8.703 -7.805 1 90.5 327 ARG A O 1
ATOM 2558 N N . ILE A 1 328 ? -14.828 -9.094 -6.82 1 92.25 328 ILE A N 1
ATOM 2559 C CA . ILE A 1 328 ? -14.328 -7.746 -7.074 1 92.25 328 ILE A CA 1
ATOM 2560 C C . ILE A 1 328 ? -14.422 -7.434 -8.562 1 92.25 328 ILE A C 1
ATOM 2562 O O . ILE A 1 328 ? -14.742 -6.305 -8.953 1 92.25 328 ILE A O 1
ATOM 2566 N N . PHE A 1 329 ? -14.078 -8.375 -9.469 1 88.81 329 PHE A N 1
ATOM 2567 C CA . PHE A 1 329 ? -14.086 -8.07 -10.898 1 88.81 329 PHE A CA 1
ATOM 2568 C C . PHE A 1 329 ? -15.516 -7.863 -11.398 1 88.81 329 PHE A C 1
ATOM 2570 O O . PHE A 1 329 ? -15.75 -7.062 -12.305 1 88.81 329 PHE A O 1
ATOM 2577 N N . GLN A 1 330 ? -16.453 -8.516 -10.75 1 92 330 GLN A N 1
ATOM 2578 C CA . GLN A 1 330 ? -17.859 -8.32 -11.117 1 92 330 GLN A CA 1
ATOM 2579 C C . GLN A 1 330 ? -18.359 -6.961 -10.641 1 92 330 GLN A C 1
ATOM 2581 O O . GLN A 1 330 ? -19.031 -6.246 -11.383 1 92 330 GLN A O 1
ATOM 2586 N N . LEU A 1 331 ? -17.969 -6.652 -9.469 1 96.25 331 LEU A N 1
ATOM 2587 C CA . LEU A 1 331 ? -18.469 -5.418 -8.867 1 96.25 331 LEU A CA 1
ATOM 2588 C C . LEU A 1 331 ? -17.922 -4.199 -9.602 1 96.25 331 LEU A C 1
ATOM 2590 O O . LEU A 1 331 ? -18.625 -3.217 -9.805 1 96.25 331 LEU A O 1
ATOM 2594 N N . LEU A 1 332 ? -16.656 -4.289 -10.016 1 96.62 332 LEU A N 1
ATOM 2595 C CA . LEU A 1 332 ? -16.031 -3.172 -10.727 1 96.62 332 LEU A CA 1
ATOM 2596 C C . LEU A 1 332 ? -16.75 -2.895 -12.039 1 96.62 332 LEU A C 1
ATOM 2598 O O . LEU A 1 332 ? -16.75 -1.761 -12.523 1 96.62 332 LEU A O 1
ATOM 2602 N N . ALA A 1 333 ? -17.438 -3.852 -12.562 1 94.88 333 ALA A N 1
ATOM 2603 C CA . ALA A 1 333 ? -18.062 -3.738 -13.875 1 94.88 333 ALA A CA 1
ATOM 2604 C C . ALA A 1 333 ? -19.406 -3.02 -13.789 1 94.88 333 ALA A C 1
ATOM 2606 O O . ALA A 1 333 ? -19.969 -2.602 -14.812 1 94.88 333 ALA A O 1
ATOM 2607 N N . LEU A 1 334 ? -19.969 -2.768 -12.68 1 96.5 334 LEU A N 1
ATOM 2608 C CA . LEU A 1 334 ? -21.359 -2.385 -12.5 1 96.5 334 LEU A CA 1
ATOM 2609 C C . LEU A 1 334 ? -21.547 -0.886 -12.711 1 96.5 334 LEU A C 1
ATOM 2611 O O . LEU A 1 334 ? -22.672 -0.402 -12.797 1 96.5 334 LEU A O 1
ATOM 2615 N N . GLY A 1 335 ? -20.453 -0.099 -12.727 1 96.81 335 GLY A N 1
ATOM 2616 C CA . GLY A 1 335 ? -20.562 1.349 -12.805 1 96.81 335 GLY A CA 1
ATOM 2617 C C . GLY A 1 335 ? -20.938 1.985 -11.469 1 96.81 335 GLY A C 1
ATOM 2618 O O . GLY A 1 335 ? -21.453 3.104 -11.438 1 96.81 335 GLY A O 1
ATOM 2619 N N . SER A 1 336 ? -20.781 1.297 -10.422 1 98.62 336 SER A N 1
ATOM 2620 C CA . SER A 1 336 ? -20.938 1.766 -9.047 1 98.62 336 SER A CA 1
ATOM 2621 C C . SER A 1 336 ? -19.594 1.964 -8.367 1 98.62 336 SER A C 1
ATOM 2623 O O . SER A 1 336 ? -18.578 1.458 -8.844 1 98.62 336 SER A O 1
ATOM 2625 N N . VAL A 1 337 ? -19.562 2.803 -7.348 1 98.88 337 VAL A N 1
ATOM 2626 C CA . VAL A 1 337 ? -18.375 2.857 -6.508 1 98.88 337 VAL A CA 1
ATOM 2627 C C . VAL A 1 337 ? -18.281 1.594 -5.656 1 98.88 337 VAL A C 1
ATOM 2629 O O . VAL A 1 337 ? -19.219 1.266 -4.918 1 98.88 337 VAL A O 1
ATOM 2632 N N . VAL A 1 338 ? -17.234 0.863 -5.824 1 98.88 338 VAL A N 1
ATOM 2633 C CA . VAL A 1 338 ? -17 -0.28 -4.953 1 98.88 338 VAL A CA 1
ATOM 2634 C C . VAL A 1 338 ? -16.406 0.199 -3.625 1 98.88 338 VAL A C 1
ATOM 2636 O O . VAL A 1 338 ? -15.328 0.795 -3.596 1 98.88 338 VAL A O 1
ATOM 2639 N N . LEU A 1 339 ? -17.141 0.07 -2.525 1 98.81 339 LEU A N 1
ATOM 2640 C CA . LEU A 1 339 ? -16.562 0.165 -1.189 1 98.81 339 LEU A CA 1
ATOM 2641 C C . LEU A 1 339 ? -15.875 -1.138 -0.803 1 98.81 339 LEU A C 1
ATOM 2643 O O . LEU A 1 339 ? -16.531 -2.168 -0.633 1 98.81 339 LEU A O 1
ATOM 2647 N N . ARG A 1 340 ? -14.602 -1.067 -0.635 1 98.44 340 ARG A N 1
ATOM 2648 C CA . ARG A 1 340 ? -13.852 -2.314 -0.495 1 98.44 340 ARG A CA 1
ATOM 2649 C C . ARG A 1 340 ? -13.305 -2.469 0.919 1 98.44 340 ARG A C 1
ATOM 2651 O O . ARG A 1 340 ? -12.562 -1.608 1.4 1 98.44 340 ARG A O 1
ATOM 2658 N N . GLU A 1 341 ? -13.633 -3.592 1.544 1 97.31 341 GLU A N 1
ATOM 2659 C CA . GLU A 1 341 ? -13.062 -3.951 2.84 1 97.31 341 GLU A CA 1
ATOM 2660 C C . GLU A 1 341 ? -11.547 -4.055 2.768 1 97.31 341 GLU A C 1
ATOM 2662 O O . GLU A 1 341 ? -11 -4.609 1.812 1 97.31 341 GLU A O 1
ATOM 2667 N N . GLN A 1 342 ? -10.93 -3.436 3.693 1 95.19 342 GLN A N 1
ATOM 2668 C CA . GLN A 1 342 ? -9.484 -3.625 3.83 1 95.19 342 GLN A CA 1
ATOM 2669 C C . GLN A 1 342 ? -9.172 -4.809 4.738 1 95.19 342 GLN A C 1
ATOM 2671 O O . GLN A 1 342 ? -8.727 -4.629 5.875 1 95.19 342 GLN A O 1
ATOM 2676 N N . SER A 1 343 ? -9.297 -6.035 4.266 1 93.94 343 SER A N 1
ATOM 2677 C CA . SER A 1 343 ? -9.328 -7.277 5.035 1 93.94 343 SER A CA 1
ATOM 2678 C C . SER A 1 343 ? -7.926 -7.727 5.418 1 93.94 343 SER A C 1
ATOM 2680 O O . SER A 1 343 ? -7.758 -8.586 6.289 1 93.94 343 SER A O 1
ATOM 2682 N N . GLY A 1 344 ? -6.91 -7.223 4.777 1 91.62 344 GLY A N 1
ATOM 2683 C CA . GLY A 1 344 ? -5.551 -7.711 4.953 1 91.62 344 GLY A CA 1
ATOM 2684 C C . GLY A 1 344 ? -5.152 -8.758 3.928 1 91.62 344 GLY A C 1
ATOM 2685 O O . GLY A 1 344 ? -3.996 -9.18 3.883 1 91.62 344 GLY A O 1
ATOM 2686 N N . TYR A 1 345 ? -6.086 -9.156 3.086 1 92.94 345 TYR A N 1
ATOM 2687 C CA . TYR A 1 345 ? -5.789 -10.102 2.018 1 92.94 345 TYR A CA 1
ATOM 2688 C C . TYR A 1 345 ? -5.586 -9.383 0.69 1 92.94 345 TYR A C 1
ATOM 2690 O O . TYR A 1 345 ? -6.168 -8.32 0.456 1 92.94 345 TYR A O 1
ATOM 2698 N N . PHE A 1 346 ? -4.758 -10.016 -0.169 1 92.94 346 PHE A N 1
ATOM 2699 C CA . PHE A 1 346 ? -4.371 -9.391 -1.43 1 92.94 346 PHE A CA 1
ATOM 2700 C C . PHE A 1 346 ? -4.352 -10.414 -2.557 1 92.94 346 PHE A C 1
ATOM 2702 O O . PHE A 1 346 ? -3.924 -11.555 -2.359 1 92.94 346 PHE A O 1
ATOM 2709 N N . ALA A 1 347 ? -4.785 -9.977 -3.652 1 95.12 347 ALA A N 1
ATOM 2710 C CA . ALA A 1 347 ? -4.699 -10.75 -4.891 1 95.12 347 ALA A CA 1
ATOM 2711 C C . ALA A 1 347 ? -3.746 -10.094 -5.883 1 95.12 347 ALA A C 1
ATOM 2713 O O . ALA A 1 347 ? -3.158 -9.047 -5.59 1 95.12 347 ALA A O 1
ATOM 2714 N N . PHE A 1 348 ? -3.521 -10.703 -7.023 1 95.94 348 PHE A N 1
ATOM 2715 C CA . PHE A 1 348 ? -2.508 -10.297 -7.988 1 95.94 348 PHE A CA 1
ATOM 2716 C C . PHE A 1 348 ? -2.773 -8.883 -8.484 1 95.94 348 PHE A C 1
ATOM 2718 O O . PHE A 1 348 ? -1.845 -8.172 -8.875 1 95.94 348 PHE A O 1
ATOM 2725 N N . TYR A 1 349 ? -4.043 -8.422 -8.484 1 96.62 349 TYR A N 1
ATOM 2726 C CA . TYR A 1 349 ? -4.41 -7.125 -9.039 1 96.62 349 TYR A CA 1
ATOM 2727 C C . TYR A 1 349 ? -4.23 -6.016 -8.008 1 96.62 349 TYR A C 1
ATOM 2729 O O . TYR A 1 349 ? -4.312 -4.832 -8.336 1 96.62 349 TYR A O 1
ATOM 2737 N N . ASP A 1 350 ? -3.967 -6.348 -6.789 1 95.69 350 ASP A N 1
ATOM 2738 C CA . ASP A 1 350 ? -3.951 -5.367 -5.707 1 95.69 350 ASP A CA 1
ATOM 2739 C C . ASP A 1 350 ? -2.717 -4.473 -5.797 1 95.69 350 ASP A C 1
ATOM 2741 O O . ASP A 1 350 ? -2.684 -3.391 -5.207 1 95.69 350 ASP A O 1
ATOM 2745 N N . LYS A 1 351 ? -1.722 -4.918 -6.504 1 93.56 351 LYS A N 1
ATOM 2746 C CA . LYS A 1 351 ? -0.554 -4.059 -6.684 1 93.56 351 LYS A CA 1
ATOM 2747 C C . LYS A 1 351 ? -0.848 -2.934 -7.672 1 93.56 351 LYS A C 1
ATOM 2749 O O . LYS A 1 351 ? -0.114 -1.944 -7.727 1 93.56 351 LYS A O 1
ATOM 2754 N N . LEU A 1 352 ? -1.942 -3.07 -8.445 1 95.88 352 LEU A N 1
ATOM 2755 C CA . LEU A 1 352 ? -2.307 -2.074 -9.445 1 95.88 352 LEU A CA 1
ATOM 2756 C C . LEU A 1 352 ? -3.508 -1.255 -8.992 1 95.88 352 LEU A C 1
ATOM 2758 O O . LEU A 1 352 ? -3.662 -0.096 -9.383 1 95.88 352 LEU A O 1
ATOM 2762 N N . MET A 1 353 ? -4.371 -1.878 -8.211 1 96.31 353 MET A N 1
ATOM 2763 C CA . MET A 1 353 ? -5.582 -1.193 -7.766 1 96.31 353 MET A CA 1
ATOM 2764 C C . MET A 1 353 ? -5.246 -0.121 -6.73 1 96.31 353 MET A C 1
ATOM 2766 O O . MET A 1 353 ? -4.434 -0.349 -5.836 1 96.31 353 MET A O 1
ATOM 2770 N N . LYS A 1 354 ? -5.961 1.01 -6.898 1 96.56 354 LYS A N 1
ATOM 2771 C CA . LYS A 1 354 ? -5.621 2.145 -6.043 1 96.56 354 LYS A CA 1
ATOM 2772 C C . LYS A 1 354 ? -6.852 2.666 -5.309 1 96.56 354 LYS A C 1
ATOM 2774 O O . LYS A 1 354 ? -7.926 2.803 -5.898 1 96.56 354 LYS A O 1
ATOM 2779 N N . LYS A 1 355 ? -6.633 2.998 -4.039 1 97.75 355 LYS A N 1
ATOM 2780 C CA . LYS A 1 355 ? -7.656 3.637 -3.215 1 97.75 355 LYS A CA 1
ATOM 2781 C C . LYS A 1 355 ? -8.031 5.008 -3.77 1 97.75 355 LYS A C 1
ATOM 2783 O O . LYS A 1 355 ? -7.164 5.766 -4.211 1 97.75 355 LYS A O 1
ATOM 2788 N N . PHE A 1 356 ? -9.344 5.281 -3.873 1 98.44 356 PHE A N 1
ATOM 2789 C CA . PHE A 1 356 ? -9.93 6.551 -4.293 1 98.44 356 PHE A CA 1
ATOM 2790 C C . PHE A 1 356 ? -9.594 6.848 -5.75 1 98.44 356 PHE A C 1
ATOM 2792 O O . PHE A 1 356 ? -9.703 7.988 -6.195 1 98.44 356 PHE A O 1
ATOM 2799 N N . HIS A 1 357 ? -9.07 5.918 -6.387 1 97.88 357 HIS A N 1
ATOM 2800 C CA . HIS A 1 357 ? -8.914 5.953 -7.84 1 97.88 357 HIS A CA 1
ATOM 2801 C C . HIS A 1 357 ? -9.805 4.91 -8.508 1 97.88 357 HIS A C 1
ATOM 2803 O O . HIS A 1 357 ? -10.531 5.227 -9.453 1 97.88 357 HIS A O 1
ATOM 2809 N N . HIS A 1 358 ? -9.766 3.682 -7.926 1 98.5 358 HIS A N 1
ATOM 2810 C CA . HIS A 1 358 ? -10.562 2.605 -8.5 1 98.5 358 HIS A CA 1
ATOM 2811 C C . HIS A 1 358 ? -11.672 2.18 -7.551 1 98.5 358 HIS A C 1
ATOM 2813 O O . HIS A 1 358 ? -12.648 1.555 -7.969 1 98.5 358 HIS A O 1
ATOM 2819 N N . TYR A 1 359 ? -11.453 2.455 -6.289 1 98.69 359 TYR A N 1
ATOM 2820 C CA . TYR A 1 359 ? -12.414 2.076 -5.262 1 98.69 359 TYR A CA 1
ATOM 2821 C C . TYR A 1 359 ? -12.266 2.949 -4.023 1 98.69 359 TYR A C 1
ATOM 2823 O O . TYR A 1 359 ? -11.32 3.74 -3.924 1 98.69 359 TYR A O 1
ATOM 2831 N N . VAL A 1 360 ? -13.227 2.908 -3.115 1 98.81 360 VAL A N 1
ATOM 2832 C CA . VAL A 1 360 ? -13.156 3.584 -1.824 1 98.81 360 VAL A CA 1
ATOM 2833 C C . VAL A 1 360 ? -13.023 2.553 -0.707 1 98.81 360 VAL A C 1
ATOM 2835 O O . VAL A 1 360 ? -13.844 1.638 -0.598 1 98.81 360 VAL A O 1
ATOM 2838 N N . PRO A 1 361 ? -11.992 2.666 0.118 1 97.88 361 PRO A N 1
ATOM 2839 C CA . PRO A 1 361 ? -11.773 1.675 1.174 1 97.88 361 PRO A CA 1
ATOM 2840 C C . PRO A 1 361 ? -12.68 1.898 2.385 1 97.88 361 PRO A C 1
ATOM 2842 O O . PRO A 1 361 ? -13.094 3.029 2.648 1 97.88 361 PRO A O 1
ATOM 2845 N N . PHE A 1 362 ? -13 0.855 3.096 1 96.5 362 PHE A N 1
ATOM 2846 C CA . PHE A 1 362 ? -13.586 0.925 4.43 1 96.5 362 PHE A CA 1
ATOM 2847 C C . PHE A 1 362 ? -13.156 -0.27 5.273 1 96.5 362 PHE A C 1
ATOM 2849 O O . PHE A 1 362 ? -12.555 -1.216 4.758 1 96.5 362 PHE A O 1
ATOM 2856 N N . TRP A 1 363 ? -13.391 -0.137 6.547 1 93.81 363 TRP A N 1
ATOM 2857 C CA . TRP A 1 363 ? -13.18 -1.227 7.496 1 93.81 363 TRP A CA 1
ATOM 2858 C C . TRP A 1 363 ? -11.711 -1.635 7.527 1 93.81 363 TRP A C 1
ATOM 2860 O O . TRP A 1 363 ? -11.383 -2.812 7.371 1 93.81 363 TRP A O 1
ATOM 2870 N N . SER A 1 364 ? -10.875 -0.652 7.602 1 86.88 364 SER A N 1
ATOM 2871 C CA . SER A 1 364 ? -9.469 -0.913 7.902 1 86.88 364 SER A CA 1
ATOM 2872 C C . SER A 1 364 ? -9.289 -1.407 9.336 1 86.88 364 SER A C 1
ATOM 2874 O O . SER A 1 364 ? -8.367 -2.17 9.625 1 86.88 364 SER A O 1
ATOM 2876 N N . ASN A 1 365 ? -10.242 -0.985 10.164 1 79.25 365 ASN A N 1
ATOM 2877 C CA . ASN A 1 365 ? -10.188 -1.377 11.562 1 79.25 365 ASN A CA 1
ATOM 2878 C C . ASN A 1 365 ? -11.531 -1.92 12.047 1 79.25 365 ASN A C 1
ATOM 2880 O O . ASN A 1 365 ? -11.617 -3.064 12.492 1 79.25 365 ASN A O 1
ATOM 2884 N N . ARG A 1 366 ? -12.586 -1.089 11.836 1 88.5 366 ARG A N 1
ATOM 2885 C CA . ARG A 1 366 ? -13.898 -1.422 12.383 1 88.5 366 ARG A CA 1
ATOM 2886 C C . ARG A 1 366 ? -14.977 -1.309 11.312 1 88.5 366 ARG A C 1
ATOM 2888 O O . ARG A 1 366 ? -14.852 -0.518 10.375 1 88.5 366 ARG A O 1
ATOM 2895 N N . PRO A 1 367 ? -16.031 -2.049 11.602 1 93.69 367 PRO A N 1
ATOM 2896 C CA . PRO A 1 367 ? -17.062 -2.07 10.562 1 93.69 367 PRO A CA 1
ATOM 2897 C C . PRO A 1 367 ? -17.781 -0.731 10.414 1 93.69 367 PRO A C 1
ATOM 2899 O O . PRO A 1 367 ? -18.266 -0.399 9.328 1 93.69 367 PRO A O 1
ATOM 2902 N N . ARG A 1 368 ? -17.844 0.113 11.438 1 92.88 368 ARG A N 1
ATOM 2903 C CA . ARG A 1 368 ? -18.531 1.396 11.383 1 92.88 368 ARG A CA 1
ATOM 2904 C C . ARG A 1 368 ? -17.906 2.314 10.336 1 92.88 368 ARG A C 1
ATOM 2906 O O . ARG A 1 368 ? -18.531 3.287 9.906 1 92.88 368 ARG A O 1
ATOM 2913 N N . GLU A 1 369 ? -16.703 2.027 9.891 1 93.19 369 GLU A N 1
ATOM 2914 C CA . GLU A 1 369 ? -15.969 2.834 8.914 1 93.19 369 GLU A CA 1
ATOM 2915 C C . GLU A 1 369 ? -16.688 2.842 7.566 1 93.19 369 GLU A C 1
ATOM 2917 O O . GLU A 1 369 ? -16.406 3.682 6.711 1 93.19 369 GLU A O 1
ATOM 2922 N N . VAL A 1 370 ? -17.656 1.958 7.406 1 97.5 370 VAL A N 1
ATOM 2923 C CA . VAL A 1 370 ? -18.438 1.971 6.18 1 97.5 370 VAL A CA 1
ATOM 2924 C C . VAL A 1 370 ? -19.188 3.295 6.059 1 97.5 370 VAL A C 1
ATOM 2926 O O . VAL A 1 370 ? -19.406 3.793 4.953 1 97.5 370 VAL A O 1
ATOM 2929 N N . VAL A 1 371 ? -19.547 3.891 7.199 1 97.19 371 VAL A N 1
ATOM 2930 C CA . VAL A 1 371 ? -20.234 5.176 7.207 1 97.19 371 VAL A CA 1
ATOM 2931 C C . VAL A 1 371 ? -19.312 6.262 6.656 1 97.19 371 VAL A C 1
ATOM 2933 O O . VAL A 1 371 ? -19.766 7.156 5.934 1 97.19 371 VAL A O 1
ATOM 2936 N N . TRP A 1 372 ? -18 6.16 7 1 96.69 372 TRP A N 1
ATOM 2937 C CA . TRP A 1 372 ? -17.031 7.125 6.477 1 96.69 372 TRP A CA 1
ATOM 2938 C C . TRP A 1 372 ? -17 7.082 4.949 1 96.69 372 TRP A C 1
ATOM 2940 O O . TRP A 1 372 ? -17.047 8.125 4.293 1 96.69 372 TRP A O 1
ATOM 2950 N N . ALA A 1 373 ? -16.906 5.859 4.445 1 98.44 373 ALA A N 1
ATOM 2951 C CA . ALA A 1 373 ? -16.859 5.668 2.998 1 98.44 373 ALA A CA 1
ATOM 2952 C C . ALA A 1 373 ? -18.141 6.16 2.336 1 98.44 373 ALA A C 1
ATOM 2954 O O . ALA A 1 373 ? -18.094 6.871 1.332 1 98.44 373 ALA A O 1
ATOM 2955 N N . TYR A 1 374 ? -19.281 5.832 2.939 1 98.56 374 TYR A N 1
ATOM 2956 C CA . TYR A 1 374 ? -20.578 6.266 2.432 1 98.56 374 TYR A CA 1
ATOM 2957 C C . TYR A 1 374 ? -20.672 7.785 2.377 1 98.56 374 TYR A C 1
ATOM 2959 O O . TYR A 1 374 ? -21.047 8.359 1.354 1 98.56 374 TYR A O 1
ATOM 2967 N N . ASN A 1 375 ? -20.281 8.422 3.449 1 98.19 375 ASN A N 1
ATOM 2968 C CA . ASN A 1 375 ? -20.359 9.875 3.537 1 98.19 375 ASN A CA 1
ATOM 2969 C C . ASN A 1 375 ? -19.422 10.555 2.543 1 98.19 375 ASN A C 1
ATOM 2971 O O . ASN A 1 375 ? -19.766 11.578 1.95 1 98.19 375 ASN A O 1
ATOM 2975 N N . TRP A 1 376 ? -18.219 9.977 2.402 1 98.56 376 TRP A N 1
ATOM 2976 C CA . TRP A 1 376 ? -17.281 10.555 1.438 1 98.56 376 TRP A CA 1
ATOM 2977 C C . TRP A 1 376 ? -17.875 10.523 0.03 1 98.56 376 TRP A C 1
ATOM 2979 O O . TRP A 1 376 ? -17.828 11.523 -0.691 1 98.56 376 TRP A O 1
ATOM 2989 N N . VAL A 1 377 ? -18.422 9.375 -0.341 1 98.75 377 VAL A N 1
ATOM 2990 C CA . VAL A 1 377 ? -18.984 9.219 -1.675 1 98.75 377 VAL A CA 1
ATOM 2991 C C . VAL A 1 377 ? -20.141 10.203 -1.865 1 98.75 377 VAL A C 1
ATOM 2993 O O . VAL A 1 377 ? -20.25 10.852 -2.91 1 98.75 377 VAL A O 1
ATOM 2996 N N . THR A 1 378 ? -20.984 10.312 -0.878 1 98.06 378 THR A N 1
ATOM 2997 C CA . THR A 1 378 ? -22.156 11.188 -0.94 1 98.06 378 THR A CA 1
ATOM 2998 C C . THR A 1 378 ? -21.734 12.648 -1.065 1 98.06 378 THR A C 1
ATOM 3000 O O . THR A 1 378 ? -22.359 13.422 -1.796 1 98.06 378 THR A O 1
ATOM 3003 N N . ALA A 1 379 ? -20.672 13.016 -0.405 1 97.38 379 ALA A N 1
ATOM 3004 C CA . ALA A 1 379 ? -20.219 14.406 -0.378 1 97.38 379 ALA A CA 1
ATOM 3005 C C . ALA A 1 379 ? -19.422 14.742 -1.634 1 97.38 379 ALA A C 1
ATOM 3007 O O . ALA A 1 379 ? -19.203 15.914 -1.94 1 97.38 379 ALA A O 1
ATOM 3008 N N . ASN A 1 380 ? -18.938 13.75 -2.322 1 97.81 380 ASN A N 1
ATOM 3009 C CA . ASN A 1 380 ? -18.062 13.961 -3.471 1 97.81 380 ASN A CA 1
ATOM 3010 C C . ASN A 1 380 ? -18.594 13.25 -4.711 1 97.81 380 ASN A C 1
ATOM 3012 O O . ASN A 1 380 ? -17.891 12.414 -5.289 1 97.81 380 ASN A O 1
ATOM 3016 N N . ASP A 1 381 ? -19.719 13.695 -5.199 1 98 381 ASP A N 1
ATOM 3017 C CA . ASP A 1 381 ? -20.453 13 -6.242 1 98 381 ASP A CA 1
ATOM 3018 C C . ASP A 1 381 ? -19.641 12.898 -7.527 1 98 381 ASP A C 1
ATOM 3020 O O . ASP A 1 381 ? -19.531 11.82 -8.117 1 98 381 ASP A O 1
ATOM 3024 N N . ALA A 1 382 ? -19.047 13.992 -7.957 1 97.44 382 ALA A N 1
ATOM 3025 C CA . ALA A 1 382 ? -18.281 14 -9.211 1 97.44 382 ALA A CA 1
ATOM 3026 C C . ALA A 1 382 ? -17.062 13.094 -9.109 1 97.44 382 ALA A C 1
ATOM 3028 O O . ALA A 1 382 ? -16.781 12.328 -10.031 1 97.44 382 ALA A O 1
ATOM 3029 N N . ALA A 1 383 ? -16.359 13.211 -8.023 1 98 383 ALA A N 1
ATOM 3030 C CA . ALA A 1 383 ? -15.195 12.352 -7.809 1 98 383 ALA A CA 1
ATOM 3031 C C . ALA A 1 383 ? -15.609 10.883 -7.723 1 98 383 ALA A C 1
ATOM 3033 O O . ALA A 1 383 ? -14.922 10.008 -8.25 1 98 383 ALA A O 1
ATOM 3034 N N . ALA A 1 384 ? -16.719 10.594 -7.066 1 98.75 384 ALA A N 1
ATOM 3035 C CA . ALA A 1 384 ? -17.25 9.242 -6.926 1 98.75 384 ALA A CA 1
ATOM 3036 C C . ALA A 1 384 ? -17.594 8.641 -8.289 1 98.75 384 ALA A C 1
ATOM 3038 O O . ALA A 1 384 ? -17.25 7.496 -8.578 1 98.75 384 ALA A O 1
ATOM 3039 N N . ARG A 1 385 ? -18.266 9.438 -9.094 1 98.69 385 ARG A N 1
ATOM 3040 C CA . ARG A 1 385 ? -18.594 8.992 -10.445 1 98.69 385 ARG A CA 1
ATOM 3041 C C . ARG A 1 385 ? -17.328 8.625 -11.219 1 98.69 385 ARG A C 1
ATOM 3043 O O . ARG A 1 385 ? -17.281 7.598 -11.891 1 98.69 385 ARG A O 1
ATOM 3050 N N . ALA A 1 386 ? -16.359 9.445 -11.109 1 98.56 386 ALA A N 1
ATOM 3051 C CA . ALA A 1 386 ? -15.086 9.188 -11.789 1 98.56 386 ALA A CA 1
ATOM 3052 C C . ALA A 1 386 ? -14.453 7.895 -11.297 1 98.56 386 ALA A C 1
ATOM 3054 O O . ALA A 1 386 ? -13.867 7.137 -12.078 1 98.56 386 ALA A O 1
ATOM 3055 N N . ILE A 1 387 ? -14.508 7.602 -9.977 1 98.81 387 ILE A N 1
ATOM 3056 C CA . ILE A 1 387 ? -13.977 6.371 -9.398 1 98.81 387 ILE A CA 1
ATOM 3057 C C . ILE A 1 387 ? -14.703 5.168 -9.992 1 98.81 387 ILE A C 1
ATOM 3059 O O . ILE A 1 387 ? -14.07 4.176 -10.367 1 98.81 387 ILE A O 1
ATOM 3063 N N . ALA A 1 388 ? -16.031 5.258 -10.102 1 98.75 388 ALA A N 1
ATOM 3064 C CA . ALA A 1 388 ? -16.812 4.18 -10.688 1 98.75 388 ALA A CA 1
ATOM 3065 C C . ALA A 1 388 ? -16.391 3.904 -12.125 1 98.75 388 ALA A C 1
ATOM 3067 O O . ALA A 1 388 ? -16.219 2.748 -12.516 1 98.75 388 ALA A O 1
ATOM 3068 N N . VAL A 1 389 ? -16.188 4.969 -12.883 1 98.5 389 VAL A N 1
ATOM 3069 C CA . VAL A 1 389 ? -15.789 4.844 -14.281 1 98.5 389 VAL A CA 1
ATOM 3070 C C . VAL A 1 389 ? -14.391 4.223 -14.367 1 98.5 389 VAL A C 1
ATOM 3072 O O . VAL A 1 389 ? -14.164 3.303 -15.156 1 98.5 389 VAL A O 1
ATOM 3075 N N . ARG A 1 390 ? -13.477 4.691 -13.555 1 98.38 390 ARG A N 1
ATOM 3076 C CA . ARG A 1 390 ? -12.125 4.148 -13.562 1 98.38 390 ARG A CA 1
ATOM 3077 C C . ARG A 1 390 ? -12.109 2.699 -13.086 1 98.38 390 ARG A C 1
ATOM 3079 O O . ARG A 1 390 ? -11.273 1.905 -13.523 1 98.38 390 ARG A O 1
ATOM 3086 N N . GLY A 1 391 ? -13.055 2.354 -12.148 1 98.06 391 GLY A N 1
ATOM 3087 C CA . GLY A 1 391 ? -13.211 0.957 -11.773 1 98.06 391 GLY A CA 1
ATOM 3088 C C . GLY A 1 391 ? -13.562 0.059 -12.945 1 98.06 391 GLY A C 1
ATOM 3089 O O . GLY A 1 391 ? -12.961 -1.004 -13.117 1 98.06 391 GLY A O 1
ATOM 3090 N N . GLN A 1 392 ? -14.508 0.488 -13.742 1 97.5 392 GLN A N 1
ATOM 3091 C CA . GLN A 1 392 ? -14.875 -0.257 -14.945 1 97.5 392 GLN A CA 1
ATOM 3092 C C . GLN A 1 392 ? -13.703 -0.366 -15.906 1 97.5 392 GLN A C 1
ATOM 3094 O O . GLN A 1 392 ? -13.461 -1.429 -16.484 1 97.5 392 GLN A O 1
ATOM 3099 N N . GLN A 1 393 ? -12.977 0.733 -16.078 1 97.5 393 GLN A N 1
ATOM 3100 C CA . GLN A 1 393 ? -11.82 0.748 -16.969 1 97.5 393 GLN A CA 1
ATOM 3101 C C . GLN A 1 393 ? -10.734 -0.201 -16.484 1 97.5 393 GLN A C 1
ATOM 3103 O O . GLN A 1 393 ? -10.094 -0.889 -17.281 1 97.5 393 GLN A O 1
ATOM 3108 N N . PHE A 1 394 ? -10.547 -0.226 -15.203 1 97.81 394 PHE A N 1
ATOM 3109 C CA . PHE A 1 394 ? -9.57 -1.136 -14.617 1 97.81 394 PHE A CA 1
ATOM 3110 C C . PHE A 1 394 ? -9.914 -2.584 -14.945 1 97.81 394 PHE A C 1
ATOM 3112 O O . PHE A 1 394 ? -9.047 -3.359 -15.352 1 97.81 394 PHE A O 1
ATOM 3119 N N . ALA A 1 395 ? -11.125 -2.953 -14.695 1 96.25 395 ALA A N 1
ATOM 3120 C CA . ALA A 1 395 ? -11.57 -4.312 -14.992 1 96.25 395 ALA A CA 1
ATOM 3121 C C . ALA A 1 395 ? -11.359 -4.656 -16.469 1 96.25 395 ALA A C 1
ATOM 3123 O O . ALA A 1 395 ? -10.836 -5.723 -16.781 1 96.25 395 ALA A O 1
ATOM 3124 N N . ARG A 1 396 ? -11.664 -3.748 -17.328 1 95.19 396 ARG A N 1
ATOM 3125 C CA . ARG A 1 396 ? -11.531 -3.955 -18.766 1 95.19 396 ARG A CA 1
ATOM 3126 C C . ARG A 1 396 ? -10.07 -4.141 -19.156 1 95.19 396 ARG A C 1
ATOM 3128 O O . ARG A 1 396 ? -9.758 -4.93 -20.062 1 95.19 396 ARG A O 1
ATOM 3135 N N . GLN A 1 397 ? -9.297 -3.463 -18.5 1 95.88 397 GLN A N 1
ATOM 3136 C CA . GLN A 1 397 ? -7.902 -3.426 -18.922 1 95.88 397 GLN A CA 1
ATOM 3137 C C . GLN A 1 397 ? -7.098 -4.551 -18.281 1 95.88 397 GLN A C 1
ATOM 3139 O O . GLN A 1 397 ? -6.242 -5.16 -18.922 1 95.88 397 GLN A O 1
ATOM 3144 N N . PHE A 1 398 ? -7.371 -4.859 -17.031 1 96.62 398 PHE A N 1
ATOM 3145 C CA . PHE A 1 398 ? -6.402 -5.672 -16.297 1 96.62 398 PHE A CA 1
ATOM 3146 C C . PHE A 1 398 ? -7.035 -6.973 -15.82 1 96.62 398 PHE A C 1
ATOM 3148 O O . PHE A 1 398 ? -6.348 -7.844 -15.289 1 96.62 398 PHE A O 1
ATOM 3155 N N . LEU A 1 399 ? -8.359 -7.125 -16 1 95.69 399 LEU A N 1
ATOM 3156 C CA . LEU A 1 399 ? -9 -8.336 -15.492 1 95.69 399 LEU A CA 1
ATOM 3157 C C . LEU A 1 399 ? -9.672 -9.102 -16.625 1 95.69 399 LEU A C 1
ATOM 3159 O O . LEU A 1 399 ? -10.523 -9.961 -16.391 1 95.69 399 LEU A O 1
ATOM 3163 N N . ASN A 1 400 ? -9.312 -8.844 -17.828 1 94.25 400 ASN A N 1
ATOM 3164 C CA . ASN A 1 400 ? -9.805 -9.602 -18.984 1 94.25 400 ASN A CA 1
ATOM 3165 C C . ASN A 1 400 ? -8.938 -10.82 -19.266 1 94.25 400 ASN A C 1
ATOM 3167 O O . ASN A 1 400 ? -7.871 -10.977 -18.656 1 94.25 400 ASN A O 1
ATOM 3171 N N . ARG A 1 401 ? -9.359 -11.578 -20.172 1 93.44 401 ARG A N 1
ATOM 3172 C CA . ARG A 1 401 ? -8.703 -12.852 -20.484 1 93.44 401 ARG A CA 1
ATOM 3173 C C . ARG A 1 401 ? -7.266 -12.625 -20.938 1 93.44 401 ARG A C 1
ATOM 3175 O O . ARG A 1 401 ? -6.355 -13.352 -20.531 1 93.44 401 ARG A O 1
ATOM 3182 N N . GLU A 1 402 ? -7.004 -11.672 -21.797 1 94.75 402 GLU A N 1
ATOM 3183 C CA . GLU A 1 402 ? -5.668 -11.398 -22.312 1 94.75 402 GLU A CA 1
ATOM 3184 C C . GLU A 1 402 ? -4.738 -10.93 -21.203 1 94.75 402 GLU A C 1
ATOM 3186 O O . GLU A 1 402 ? -3.57 -11.32 -21.141 1 94.75 402 GLU A O 1
ATOM 3191 N N . ALA A 1 403 ? -5.262 -10.055 -20.375 1 96.81 403 ALA A N 1
ATOM 3192 C CA . ALA A 1 403 ? -4.469 -9.562 -19.25 1 96.81 403 ALA A CA 1
ATOM 3193 C C . ALA A 1 403 ? -4.059 -10.711 -18.328 1 96.81 403 ALA A C 1
ATOM 3195 O O . ALA A 1 403 ? -2.91 -10.781 -17.891 1 96.81 403 ALA A O 1
ATOM 3196 N N . ILE A 1 404 ? -4.961 -11.586 -18.062 1 96.56 404 ILE A N 1
ATOM 3197 C CA . ILE A 1 404 ? -4.703 -12.727 -17.188 1 96.56 404 ILE A CA 1
ATOM 3198 C C . ILE A 1 404 ? -3.637 -13.625 -17.812 1 96.56 404 ILE A C 1
ATOM 3200 O O . ILE A 1 404 ? -2.709 -14.07 -17.141 1 96.56 404 ILE A O 1
ATOM 3204 N N . GLU A 1 405 ? -3.787 -13.875 -19.062 1 96.5 405 GLU A N 1
ATOM 3205 C CA . GLU A 1 405 ? -2.789 -14.648 -19.797 1 96.5 405 GLU A CA 1
ATOM 3206 C C . GLU A 1 405 ? -1.41 -14 -19.703 1 96.5 405 GLU A C 1
ATOM 3208 O O . GLU A 1 405 ? -0.424 -14.68 -19.391 1 96.5 405 GLU A O 1
ATOM 3213 N N . CYS A 1 406 ? -1.353 -12.758 -19.938 1 98.12 406 CYS A N 1
ATOM 3214 C CA . CYS A 1 406 ? -0.078 -12.055 -19.953 1 98.12 406 CYS A CA 1
ATOM 3215 C C . CYS A 1 406 ? 0.498 -11.93 -18.547 1 98.12 406 CYS A C 1
ATOM 3217 O O . CYS A 1 406 ? 1.717 -11.891 -18.375 1 98.12 406 CYS A O 1
ATOM 3219 N N . TYR A 1 407 ? -0.363 -11.859 -17.531 1 98.44 407 TYR A N 1
ATOM 3220 C CA . TYR A 1 407 ? 0.173 -11.906 -16.172 1 98.44 407 TYR A CA 1
ATOM 3221 C C . TYR A 1 407 ? 0.973 -13.188 -15.953 1 98.44 407 TYR A C 1
ATOM 3223 O O . TYR A 1 407 ? 2.09 -13.141 -15.43 1 98.44 407 TYR A O 1
ATOM 3231 N N . TRP A 1 408 ? 0.43 -14.312 -16.375 1 98.62 408 TRP A N 1
ATOM 3232 C CA . TRP A 1 408 ? 1.124 -15.586 -16.25 1 98.62 408 TRP A CA 1
ATOM 3233 C C . TRP A 1 408 ? 2.43 -15.578 -17.031 1 98.62 408 TRP A C 1
ATOM 3235 O O . TRP A 1 408 ? 3.469 -16.016 -16.531 1 98.62 408 TRP A O 1
ATOM 3245 N N . VAL A 1 409 ? 2.373 -15.078 -18.219 1 98.44 409 VAL A N 1
ATOM 3246 C CA . VAL A 1 409 ? 3.551 -15.055 -19.094 1 98.44 409 VAL A CA 1
ATOM 3247 C C . VAL A 1 409 ? 4.66 -14.242 -18.422 1 98.44 409 VAL A C 1
ATOM 3249 O O . VAL A 1 409 ? 5.785 -14.734 -18.266 1 98.44 409 VAL A O 1
ATOM 3252 N N . LEU A 1 410 ? 4.293 -13.055 -17.969 1 98.44 410 LEU A N 1
ATOM 3253 C CA . LEU A 1 410 ? 5.273 -12.164 -17.359 1 98.44 410 LEU A CA 1
ATOM 3254 C C . LEU A 1 410 ? 5.812 -12.758 -16.062 1 98.44 410 LEU A C 1
ATOM 3256 O O . LEU A 1 410 ? 7.016 -12.703 -15.805 1 98.44 410 LEU A O 1
ATOM 3260 N N . LEU A 1 411 ? 4.949 -13.336 -15.258 1 98.69 411 LEU A N 1
ATOM 3261 C CA . LEU A 1 411 ? 5.352 -13.961 -14.008 1 98.69 411 LEU A CA 1
ATOM 3262 C C . LEU A 1 411 ? 6.297 -15.133 -14.266 1 98.69 411 LEU A C 1
ATOM 3264 O O . LEU A 1 411 ? 7.367 -15.219 -13.656 1 98.69 411 LEU A O 1
ATOM 3268 N N . LEU A 1 412 ? 5.941 -16.016 -15.18 1 98.62 412 LEU A N 1
ATOM 3269 C CA . LEU A 1 412 ? 6.719 -17.234 -15.422 1 98.62 412 LEU A CA 1
ATOM 3270 C C . LEU A 1 412 ? 8.078 -16.891 -16.031 1 98.62 412 LEU A C 1
ATOM 3272 O O . LEU A 1 412 ? 9.078 -17.562 -15.734 1 98.62 412 LEU A O 1
ATOM 3276 N N . GLN A 1 413 ? 8.109 -15.898 -16.859 1 97.94 413 GLN A N 1
ATOM 3277 C CA . GLN A 1 413 ? 9.383 -15.461 -17.422 1 97.94 413 GLN A CA 1
ATOM 3278 C C . GLN A 1 413 ? 10.336 -14.977 -16.328 1 97.94 413 GLN A C 1
ATOM 3280 O O . GLN A 1 413 ? 11.5 -15.375 -16.297 1 97.94 413 GLN A O 1
ATOM 3285 N N . GLN A 1 414 ? 9.836 -14.156 -15.461 1 98.06 414 GLN A N 1
ATOM 3286 C CA . GLN A 1 414 ? 10.672 -13.617 -14.383 1 98.06 414 GLN A CA 1
ATOM 3287 C C . GLN A 1 414 ? 10.992 -14.695 -13.352 1 98.06 414 GLN A C 1
ATOM 3289 O O . GLN A 1 414 ? 12.125 -14.766 -12.859 1 98.06 414 GLN A O 1
ATOM 3294 N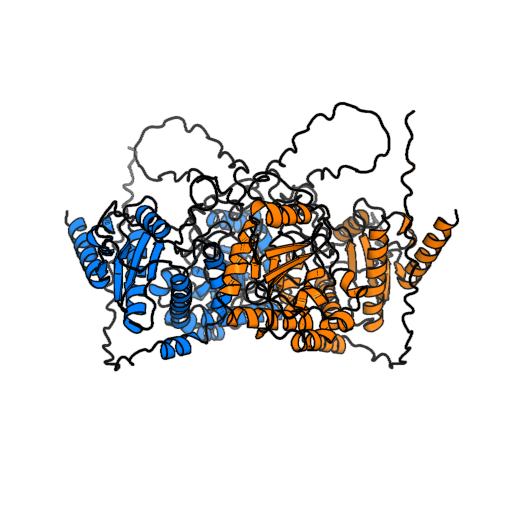 N . TYR A 1 415 ? 10.047 -15.508 -13.078 1 98.5 415 TYR A N 1
ATOM 3295 C CA . TYR A 1 415 ? 10.234 -16.609 -12.148 1 98.5 415 TYR A CA 1
ATOM 3296 C C . TYR A 1 415 ? 11.297 -17.578 -12.656 1 98.5 415 TYR A C 1
ATOM 3298 O O . TYR A 1 415 ? 12.148 -18.031 -11.883 1 98.5 415 TYR A O 1
ATOM 3306 N N . ALA A 1 416 ? 11.273 -17.891 -13.891 1 98.5 416 ALA A N 1
ATOM 3307 C CA . ALA A 1 416 ? 12.219 -18.812 -14.508 1 98.5 416 ALA A CA 1
ATOM 3308 C C . ALA A 1 416 ? 13.656 -18.312 -14.359 1 98.5 416 ALA A C 1
ATOM 3310 O O . ALA A 1 416 ? 14.578 -19.109 -14.172 1 98.5 416 ALA A O 1
ATOM 3311 N N . ASN A 1 417 ? 13.836 -17.031 -14.43 1 97.19 417 ASN A N 1
ATOM 3312 C CA . ASN A 1 417 ? 15.156 -16.438 -14.32 1 97.19 417 ASN A CA 1
ATOM 3313 C C . ASN A 1 417 ? 15.758 -16.641 -12.938 1 97.19 417 ASN A C 1
ATOM 3315 O O . ASN A 1 417 ? 16.969 -16.484 -12.742 1 97.19 417 ASN A O 1
ATOM 3319 N N . LEU A 1 418 ? 14.938 -17.016 -11.953 1 97.62 418 LEU A N 1
ATOM 3320 C CA . LEU A 1 418 ? 15.391 -17.188 -10.578 1 97.62 418 LEU A CA 1
ATOM 3321 C C . LEU A 1 418 ? 15.789 -18.641 -10.32 1 97.62 418 LEU A C 1
ATOM 3323 O O . LEU A 1 418 ? 16.422 -18.938 -9.305 1 97.62 418 LEU A O 1
ATOM 3327 N N . GLN A 1 419 ? 15.367 -19.531 -11.227 1 97.44 419 GLN A N 1
ATOM 3328 C CA . GLN A 1 419 ? 15.695 -20.953 -11.031 1 97.44 419 GLN A CA 1
ATOM 3329 C C . GLN A 1 419 ? 17.141 -21.234 -11.414 1 97.44 419 GLN A C 1
ATOM 3331 O O . GLN A 1 419 ? 17.625 -20.75 -12.445 1 97.44 419 GLN A O 1
ATOM 3336 N N . ARG A 1 420 ? 17.797 -22.016 -10.578 1 95.38 420 ARG A N 1
ATOM 3337 C CA . ARG A 1 420 ? 19.234 -22.297 -10.719 1 95.38 420 ARG A CA 1
ATOM 3338 C C . ARG A 1 420 ? 19.484 -23.75 -11.094 1 95.38 420 ARG A C 1
ATOM 3340 O O . ARG A 1 420 ? 20.422 -24.375 -10.617 1 95.38 420 ARG A O 1
ATOM 3347 N N . PHE A 1 421 ? 18.609 -24.312 -11.781 1 95.5 421 PHE A N 1
ATOM 3348 C CA . PHE A 1 421 ? 18.672 -25.688 -12.25 1 95.5 421 PHE A CA 1
ATOM 3349 C C . PHE A 1 421 ? 17.922 -25.844 -13.562 1 95.5 421 PHE A C 1
ATOM 3351 O O . PHE A 1 421 ? 17.234 -24.922 -14.008 1 95.5 421 PHE A O 1
ATOM 3358 N N . THR A 1 422 ? 18.125 -26.953 -14.18 1 96.25 422 THR A N 1
ATOM 3359 C CA . THR A 1 422 ? 17.375 -27.266 -15.398 1 96.25 422 THR A CA 1
ATOM 3360 C C . THR A 1 422 ? 16.031 -27.906 -15.055 1 96.25 422 THR A C 1
ATOM 3362 O O . THR A 1 422 ? 15.992 -28.984 -14.461 1 96.25 422 THR A O 1
ATOM 3365 N N . PRO A 1 423 ? 14.977 -27.25 -15.422 1 97.62 423 PRO A N 1
ATOM 3366 C CA . PRO A 1 423 ? 13.664 -27.797 -15.109 1 97.62 423 PRO A CA 1
ATOM 3367 C C . PRO A 1 423 ? 13.477 -29.219 -15.648 1 97.62 423 PRO A C 1
ATOM 3369 O O . PRO A 1 423 ? 13.867 -29.516 -16.781 1 97.62 423 PRO A O 1
ATOM 3372 N N . GLY A 1 424 ? 12.93 -30.031 -14.852 1 96.5 424 GLY A N 1
ATOM 3373 C CA . GLY A 1 424 ? 12.664 -31.406 -15.242 1 96.5 424 GLY A CA 1
ATOM 3374 C C . GLY A 1 424 ? 13.828 -32.344 -14.977 1 96.5 424 GLY A C 1
ATOM 3375 O O . GLY A 1 424 ? 13.719 -33.562 -15.18 1 96.5 424 GLY A O 1
ATOM 3376 N N . GLU A 1 425 ? 14.922 -31.766 -14.5 1 95.06 425 GLU A N 1
ATOM 3377 C CA . GLU A 1 425 ? 16.125 -32.562 -14.227 1 95.06 425 GLU A CA 1
ATOM 3378 C C . GLU A 1 425 ? 16.672 -32.281 -12.836 1 95.06 425 GLU A C 1
ATOM 3380 O O . GLU A 1 425 ? 16.359 -31.234 -12.242 1 95.06 425 GLU A O 1
ATOM 3385 N N . ARG A 1 426 ? 17.375 -33.281 -12.227 1 93.88 426 ARG A N 1
ATOM 3386 C CA . ARG A 1 426 ? 18.094 -33.094 -10.969 1 93.88 426 ARG A CA 1
ATOM 3387 C C . ARG A 1 426 ? 19.531 -33.594 -11.086 1 93.88 426 ARG A C 1
ATOM 3389 O O . ARG A 1 426 ? 19.797 -34.625 -11.703 1 93.88 426 ARG A O 1
ATOM 3396 N N . ARG A 1 427 ? 20.344 -32.75 -10.438 1 84.88 427 ARG A N 1
ATOM 3397 C CA . ARG A 1 427 ? 21.75 -33.156 -10.43 1 84.88 427 ARG A CA 1
ATOM 3398 C C . ARG A 1 427 ? 22.031 -34.156 -9.312 1 84.88 427 ARG A C 1
ATOM 3400 O O . ARG A 1 427 ? 21.547 -34 -8.188 1 84.88 427 ARG A O 1
ATOM 3407 N N . GLY A 1 428 ? 22.141 -35.5 -9.484 1 65.06 428 GLY A N 1
ATOM 3408 C CA . GLY A 1 428 ? 22.406 -36.531 -8.516 1 65.06 428 GLY A CA 1
ATOM 3409 C C . GLY A 1 428 ? 23.578 -36.25 -7.609 1 65.06 428 GLY A C 1
ATOM 3410 O O . GLY A 1 428 ? 24.484 -35.5 -7.988 1 65.06 428 GLY A O 1
ATOM 3411 N N . ASN A 1 429 ? 23.328 -36.031 -6.18 1 55.78 429 ASN A N 1
ATOM 3412 C CA . ASN A 1 429 ? 24.453 -36 -5.258 1 55.78 429 ASN A CA 1
ATOM 3413 C C . ASN A 1 429 ? 25.422 -37.156 -5.52 1 55.78 429 ASN A C 1
ATOM 3415 O O . ASN A 1 429 ? 25.156 -38.281 -5.145 1 55.78 429 ASN A O 1
ATOM 3419 N N . GLY A 1 430 ? 25.953 -37.5 -6.574 1 42.81 430 GLY A N 1
ATOM 3420 C CA . GLY A 1 430 ? 26.812 -38.656 -6.691 1 42.81 430 GLY A CA 1
ATOM 3421 C C . GLY A 1 430 ? 27.969 -38.656 -5.703 1 42.81 430 GLY A C 1
ATOM 3422 O O . GLY A 1 430 ? 28.5 -37.594 -5.371 1 42.81 430 GLY A O 1
ATOM 3423 N N . ASP A 1 431 ? 28.094 -39.594 -4.703 1 41.47 431 ASP A N 1
ATOM 3424 C CA . ASP A 1 431 ? 29.422 -39.969 -4.223 1 41.47 431 ASP A CA 1
ATOM 3425 C C . ASP A 1 431 ? 30.469 -39.812 -5.324 1 41.47 431 ASP A C 1
ATOM 3427 O O . ASP A 1 431 ? 30.125 -39.531 -6.48 1 41.47 431 ASP A O 1
ATOM 3431 N N . ALA A 1 432 ? 31.594 -40.844 -5.375 1 42.75 432 ALA A N 1
ATOM 3432 C CA . ALA A 1 432 ? 32.781 -40.875 -6.238 1 42.75 432 ALA A CA 1
ATOM 3433 C C . ALA A 1 432 ? 32.406 -40.469 -7.668 1 42.75 432 ALA A C 1
ATOM 3435 O O . ALA A 1 432 ? 33.062 -39.594 -8.258 1 42.75 432 ALA A O 1
ATOM 3436 N N . GLY A 1 433 ? 32.156 -41.469 -8.547 1 41.41 433 GLY A N 1
ATOM 3437 C CA . GLY A 1 433 ? 32.344 -41.562 -9.984 1 41.41 433 GLY A CA 1
ATOM 3438 C C . GLY A 1 433 ? 31.375 -40.688 -10.766 1 41.41 433 GLY A C 1
ATOM 3439 O O . GLY A 1 433 ? 30.75 -39.781 -10.211 1 41.41 433 GLY A O 1
ATOM 3440 N N . GLY A 1 434 ? 30.312 -41.25 -11.633 1 44.53 434 GLY A N 1
ATOM 3441 C CA . GLY A 1 434 ? 29.609 -40.75 -12.812 1 44.53 434 GLY A CA 1
ATOM 3442 C C . GLY A 1 434 ? 28.484 -39.781 -12.477 1 44.53 434 GLY A C 1
ATOM 3443 O O . GLY A 1 434 ? 27.516 -40.188 -11.828 1 44.53 434 GLY A O 1
ATOM 3444 N N . GLY A 1 435 ? 28.578 -38.531 -12.102 1 55.22 435 GLY A N 1
ATOM 3445 C CA . GLY A 1 435 ? 27.75 -37.375 -11.906 1 55.22 435 GLY A CA 1
ATOM 3446 C C . GLY A 1 435 ? 26.469 -37.375 -12.734 1 55.22 435 GLY A C 1
ATOM 3447 O O . GLY A 1 435 ? 26.375 -36.688 -13.75 1 55.22 435 GLY A O 1
ATOM 3448 N N . GLY A 1 436 ? 25.625 -38.375 -12.828 1 68.75 436 GLY A N 1
ATOM 3449 C CA . GLY A 1 436 ? 24.562 -38.5 -13.82 1 68.75 436 GLY A CA 1
ATOM 3450 C C . GLY A 1 436 ? 23.359 -37.625 -13.531 1 68.75 436 GLY A C 1
ATOM 3451 O O . GLY A 1 436 ? 23.188 -37.156 -12.406 1 68.75 436 GLY A O 1
ATOM 3452 N N . VAL A 1 437 ? 22.719 -36.906 -14.461 1 84.19 437 VAL A N 1
ATOM 3453 C CA . VAL A 1 437 ? 21.484 -36.156 -14.5 1 84.19 437 VAL A CA 1
ATOM 3454 C C . VAL A 1 437 ? 20.281 -37.094 -14.406 1 84.19 437 VAL A C 1
ATOM 3456 O O . VAL A 1 437 ? 20.203 -38.062 -15.148 1 84.19 437 VAL A O 1
ATOM 3459 N N . ARG A 1 438 ? 19.562 -37 -13.242 1 88.75 438 ARG A N 1
ATOM 3460 C CA . ARG A 1 438 ? 18.312 -37.75 -13.102 1 88.75 438 ARG A CA 1
ATOM 3461 C C . ARG A 1 438 ? 17.141 -36.969 -13.68 1 88.75 438 ARG A C 1
ATOM 3463 O O . ARG A 1 438 ? 17 -35.75 -13.43 1 88.75 438 ARG A O 1
ATOM 3470 N N . GLN A 1 439 ? 16.359 -37.656 -14.477 1 91.75 439 GLN A N 1
ATOM 3471 C CA . GLN A 1 439 ? 15.156 -37.031 -15.039 1 91.75 439 GLN A CA 1
ATOM 3472 C C . GLN A 1 439 ? 13.953 -37.219 -14.133 1 91.75 439 GLN A C 1
ATOM 3474 O O . GLN A 1 439 ? 13.742 -38.344 -13.617 1 91.75 439 GLN A O 1
ATOM 3479 N N . LEU A 1 440 ? 13.219 -36.219 -13.953 1 94.94 440 LEU A N 1
ATOM 3480 C CA . LEU A 1 440 ? 11.969 -36.312 -13.203 1 94.94 440 LEU A CA 1
ATOM 3481 C C . LEU A 1 440 ? 10.875 -36.938 -14.062 1 94.94 440 LEU A C 1
ATOM 3483 O O . LEU A 1 440 ? 10.938 -36.875 -15.289 1 94.94 440 LEU A O 1
ATOM 3487 N N . GLU A 1 441 ? 9.953 -37.656 -13.359 1 96.62 441 GLU A N 1
ATOM 3488 C CA . GLU A 1 441 ? 8.773 -38.094 -14.094 1 96.62 441 GLU A CA 1
ATOM 3489 C C . GLU A 1 441 ? 7.91 -36.906 -14.531 1 96.62 441 GLU A C 1
ATOM 3491 O O . GLU A 1 441 ? 7.391 -36.188 -13.688 1 96.62 441 GLU A O 1
ATOM 3496 N N . LEU A 1 442 ? 7.77 -36.75 -15.805 1 97.81 442 LEU A N 1
ATOM 3497 C CA . LEU A 1 442 ? 6.949 -35.688 -16.391 1 97.81 442 LEU A CA 1
ATOM 3498 C C . LEU A 1 442 ? 5.805 -36.281 -17.203 1 97.81 442 LEU A C 1
ATOM 3500 O O . LEU A 1 442 ? 6.027 -36.906 -18.25 1 97.81 442 LEU A O 1
ATOM 3504 N N . VAL A 1 443 ? 4.598 -36.125 -16.734 1 98.19 443 VAL A N 1
ATOM 3505 C CA . VAL A 1 443 ? 3.422 -36.594 -17.453 1 98.19 443 VAL A CA 1
ATOM 3506 C C . VAL A 1 443 ? 2.742 -35.438 -18.172 1 98.19 443 VAL A C 1
ATOM 3508 O O . VAL A 1 443 ? 2.361 -34.438 -17.531 1 98.19 443 VAL A O 1
ATOM 3511 N N . PRO A 1 444 ? 2.629 -35.5 -19.5 1 98.06 444 PRO A N 1
ATOM 3512 C CA . PRO A 1 444 ? 1.901 -34.406 -20.156 1 98.06 444 PRO A CA 1
ATOM 3513 C C . PRO A 1 444 ? 0.564 -34.094 -19.484 1 98.06 444 PRO A C 1
ATOM 3515 O O . PRO A 1 444 ? -0.183 -35.031 -19.141 1 98.06 444 PRO A O 1
ATOM 3518 N N . VAL A 1 445 ? 0.319 -32.844 -19.359 1 97.88 445 VAL A N 1
ATOM 3519 C CA . VAL A 1 445 ? -0.821 -32.406 -18.547 1 97.88 445 VAL A CA 1
ATOM 3520 C C . VAL A 1 445 ? -2.111 -32.969 -19.141 1 97.88 445 VAL A C 1
ATOM 3522 O O . VAL A 1 445 ? -3.037 -33.312 -18.406 1 97.88 445 VAL A O 1
ATOM 3525 N N . VAL A 1 446 ? -2.215 -33.094 -20.438 1 95.88 446 VAL A N 1
ATOM 3526 C CA . VAL A 1 446 ? -3.412 -33.625 -21.094 1 95.88 446 VAL A CA 1
ATOM 3527 C C . VAL A 1 446 ? -3.617 -35.094 -20.734 1 95.88 446 VAL A C 1
ATOM 3529 O O . VAL A 1 446 ? -4.742 -35.5 -20.469 1 95.88 446 VAL A O 1
ATOM 3532 N N . ASP A 1 447 ? -2.541 -35.812 -20.766 1 96.88 447 ASP A N 1
ATOM 3533 C CA . ASP A 1 447 ? -2.605 -37.219 -20.391 1 96.88 447 ASP A CA 1
ATOM 3534 C C . ASP A 1 447 ? -2.969 -37.375 -18.906 1 96.88 447 ASP A C 1
ATOM 3536 O O . ASP A 1 447 ? -3.732 -38.281 -18.547 1 96.88 447 ASP A O 1
ATOM 3540 N N . TRP A 1 448 ? -2.381 -36.531 -18.109 1 97.62 448 TRP A N 1
ATOM 3541 C CA . TRP A 1 448 ? -2.689 -36.531 -16.672 1 97.62 448 TRP A CA 1
ATOM 3542 C C . TRP A 1 448 ? -4.164 -36.25 -16.438 1 97.62 448 TRP A C 1
ATOM 3544 O O . TRP A 1 448 ? -4.828 -36.938 -15.664 1 97.62 448 TRP A O 1
ATOM 3554 N N . LEU A 1 449 ? -4.68 -35.25 -17.062 1 95.69 449 LEU A N 1
ATOM 3555 C CA . LEU A 1 449 ? -6.086 -34.875 -16.938 1 95.69 449 LEU A CA 1
ATOM 3556 C C . LEU A 1 449 ? -6.988 -36.062 -17.344 1 95.69 449 LEU A C 1
ATOM 3558 O O . LEU A 1 449 ? -7.988 -36.312 -16.672 1 95.69 449 LEU A O 1
ATOM 3562 N N . LYS A 1 450 ? -6.629 -36.719 -18.391 1 94 450 LYS A N 1
ATOM 3563 C CA . LYS A 1 450 ? -7.395 -37.906 -18.828 1 94 450 LYS A CA 1
ATOM 3564 C C . LYS A 1 450 ? -7.395 -39 -17.766 1 94 450 LYS A C 1
ATOM 3566 O O . LYS A 1 450 ? -8.414 -39.625 -17.531 1 94 450 LYS A O 1
ATOM 3571 N N . SER A 1 451 ? -6.266 -39.125 -17.188 1 93.38 451 SER A N 1
ATOM 3572 C CA . SER A 1 451 ? -6.141 -40.156 -16.172 1 93.38 451 SER A CA 1
ATOM 3573 C C . SER A 1 451 ? -6.973 -39.844 -14.93 1 93.38 451 SER A C 1
ATOM 3575 O O . SER A 1 451 ? -7.391 -40.719 -14.195 1 93.38 451 SER A O 1
ATOM 3577 N N . GLN A 1 452 ? -7.145 -38.531 -14.609 1 91 452 GLN A N 1
ATOM 3578 C CA . GLN A 1 452 ? -7.926 -38.125 -13.445 1 91 452 GLN A CA 1
ATOM 3579 C C . GLN A 1 452 ? -9.422 -38.312 -13.688 1 91 452 GLN A C 1
ATOM 3581 O O . GLN A 1 452 ? -10.18 -38.562 -12.742 1 91 452 GLN A O 1
ATOM 3586 N N . ASP A 1 453 ? -9.922 -38.031 -14.891 1 80.5 453 ASP A N 1
ATOM 3587 C CA . ASP A 1 453 ? -11.32 -38.25 -15.258 1 80.5 453 ASP A CA 1
ATOM 3588 C C . ASP A 1 453 ? -11.703 -39.75 -15.102 1 80.5 453 ASP A C 1
ATOM 3590 O O . ASP A 1 453 ? -12.789 -40.062 -14.625 1 80.5 453 ASP A O 1
ATOM 3594 N N . ASP A 1 454 ? -10.812 -40.562 -15.414 1 64.25 454 ASP A N 1
ATOM 3595 C CA . ASP A 1 454 ? -11.031 -42 -15.328 1 64.25 454 ASP A CA 1
ATOM 3596 C C . ASP A 1 454 ? -11.102 -42.469 -13.883 1 64.25 454 ASP A C 1
ATOM 3598 O O . ASP A 1 454 ? -11.891 -43.375 -13.539 1 64.25 454 ASP A O 1
ATOM 3602 N N . THR A 1 455 ? -10.469 -41.75 -13.07 1 54.75 455 THR A N 1
ATOM 3603 C CA . THR A 1 455 ? -10.453 -42.125 -11.656 1 54.75 455 THR A CA 1
ATOM 3604 C C . THR A 1 455 ? -11.734 -41.625 -10.969 1 54.75 455 THR A C 1
ATOM 3606 O O . THR A 1 455 ? -12.273 -42.344 -10.102 1 54.75 455 THR A O 1
ATOM 3609 N N . THR A 1 456 ? -12.156 -40.406 -11.242 1 53.69 456 THR A N 1
ATOM 3610 C CA . THR A 1 456 ? -13.367 -39.906 -10.617 1 53.69 456 THR A CA 1
ATOM 3611 C C . THR A 1 456 ? -14.594 -40.656 -11.102 1 53.69 456 THR A C 1
ATOM 3613 O O . THR A 1 456 ? -15.547 -40.875 -10.344 1 53.69 456 THR A O 1
ATOM 3616 N N . ARG A 1 457 ? -14.625 -41.188 -12.258 1 46.38 457 ARG A N 1
ATOM 3617 C CA . ARG A 1 457 ? -15.711 -42.031 -12.766 1 46.38 457 ARG A CA 1
ATOM 3618 C C . ARG A 1 457 ? -15.68 -43.406 -12.109 1 46.38 457 ARG A C 1
ATOM 3620 O O . ARG A 1 457 ? -16.719 -44 -11.82 1 46.38 457 ARG A O 1
ATOM 3627 N N . HIS A 1 458 ? -14.531 -43.938 -11.859 1 43.56 458 HIS A N 1
ATOM 3628 C CA . HIS A 1 458 ? -14.477 -45.281 -11.25 1 43.56 458 HIS A CA 1
ATOM 3629 C C . HIS A 1 458 ? -14.758 -45.219 -9.758 1 43.56 458 HIS A C 1
ATOM 3631 O O . HIS A 1 458 ? -15.195 -46.188 -9.156 1 43.56 458 HIS A O 1
ATOM 3637 N N . GLY A 1 459 ? -14.438 -44.156 -9.047 1 40.22 459 GLY A N 1
ATOM 3638 C CA . GLY A 1 459 ? -14.797 -44.062 -7.645 1 40.22 459 GLY A CA 1
ATOM 3639 C C . GLY A 1 459 ? -16.281 -43.906 -7.418 1 40.22 459 GLY A C 1
ATOM 3640 O O . GLY A 1 459 ? -16.781 -44.125 -6.305 1 40.22 459 GLY A O 1
ATOM 3641 N N . ALA A 1 460 ? -17.078 -43.312 -8.242 1 37.31 460 ALA A N 1
ATOM 3642 C CA . ALA A 1 460 ? -18.531 -43.281 -8.094 1 37.31 460 ALA A CA 1
ATOM 3643 C C . ALA A 1 460 ? -19.156 -44.656 -8.367 1 37.31 460 ALA A C 1
ATOM 3645 O O . ALA A 1 460 ? -20.328 -44.875 -8.078 1 37.31 460 ALA A O 1
ATOM 3646 N N . GLY A 1 461 ? -18.516 -45.469 -9.07 1 29.34 461 GLY A N 1
ATOM 3647 C CA . GLY A 1 461 ? -19.125 -46.781 -9.266 1 29.34 461 GLY A CA 1
ATOM 3648 C C . GLY A 1 461 ? -18.922 -47.719 -8.086 1 29.34 461 GLY A C 1
ATOM 3649 O O . GLY A 1 461 ? -19.375 -48.875 -8.109 1 29.34 461 GLY A O 1
ATOM 3650 N N . ARG A 1 462 ? -18.047 -47.438 -7.262 1 28.53 462 ARG A N 1
ATOM 3651 C CA . ARG A 1 462 ? -18.141 -48.344 -6.125 1 28.53 462 ARG A CA 1
ATOM 3652 C C . ARG A 1 462 ? -19.125 -47.812 -5.082 1 28.53 462 ARG A C 1
ATOM 3654 O O . ARG A 1 462 ? -19.188 -46.625 -4.82 1 28.53 462 ARG A O 1
ATOM 3661 N N . MET B 1 1 ? 46.344 10.797 41.75 1 23.58 1 MET B N 1
ATOM 3662 C CA . MET B 1 1 ? 46.344 12.102 41.094 1 23.58 1 MET B CA 1
ATOM 3663 C C . MET B 1 1 ? 45.469 12.109 39.844 1 23.58 1 MET B C 1
ATOM 3665 O O . MET B 1 1 ? 45.781 11.438 38.875 1 23.58 1 MET B O 1
ATOM 3669 N N . ALA B 1 2 ? 44.094 12.148 40.062 1 26.81 2 ALA B N 1
ATOM 3670 C CA . ALA B 1 2 ? 42.812 12.008 39.375 1 26.81 2 ALA B CA 1
ATOM 3671 C C . ALA B 1 2 ? 42.594 13.109 38.344 1 26.81 2 ALA B C 1
ATOM 3673 O O . ALA B 1 2 ? 42.188 14.219 38.688 1 26.81 2 ALA B O 1
ATOM 3674 N N . ARG B 1 3 ? 43.656 13.312 37.469 1 25.91 3 ARG B N 1
ATOM 3675 C CA . ARG B 1 3 ? 43.656 14.453 36.562 1 25.91 3 ARG B CA 1
ATOM 3676 C C . ARG B 1 3 ? 42.375 14.445 35.688 1 25.91 3 ARG B C 1
ATOM 3678 O O . ARG B 1 3 ? 42.156 13.484 34.969 1 25.91 3 ARG B O 1
ATOM 3685 N N . TRP B 1 4 ? 41.281 15.117 36.094 1 24.86 4 TRP B N 1
ATOM 3686 C CA . TRP B 1 4 ? 39.969 15.422 35.562 1 24.86 4 TRP B CA 1
ATOM 3687 C C . TRP B 1 4 ? 40.094 16.141 34.219 1 24.86 4 TRP B C 1
ATOM 3689 O O . TRP B 1 4 ? 40.531 17.297 34.156 1 24.86 4 TRP B O 1
ATOM 3699 N N . ARG B 1 5 ? 40.688 15.516 33.156 1 24.7 5 ARG B N 1
ATOM 3700 C CA . ARG B 1 5 ? 40.812 16.203 31.859 1 24.7 5 ARG B CA 1
ATOM 3701 C C . ARG B 1 5 ? 39.531 16.844 31.422 1 24.7 5 ARG B C 1
ATOM 3703 O O . ARG B 1 5 ? 38.469 16.203 31.438 1 24.7 5 ARG B O 1
ATOM 3710 N N . SER B 1 6 ? 39.375 18.188 31.547 1 24.72 6 SER B N 1
ATOM 3711 C CA . SER B 1 6 ? 38.375 19.172 31.156 1 24.72 6 SER B CA 1
ATOM 3712 C C . SER B 1 6 ? 38 19.016 29.688 1 24.72 6 SER B C 1
ATOM 3714 O O . SER B 1 6 ? 38.844 19.109 28.797 1 24.72 6 SER B O 1
ATOM 3716 N N . LEU B 1 7 ? 37.094 18.109 29.375 1 24.77 7 LEU B N 1
ATOM 3717 C CA . LEU B 1 7 ? 36.5 17.906 28.047 1 24.77 7 LEU B CA 1
ATOM 3718 C C . LEU B 1 7 ? 36 19.234 27.469 1 24.77 7 LEU B C 1
ATOM 3720 O O . LEU B 1 7 ? 35.125 19.875 28.016 1 24.77 7 LEU B O 1
ATOM 3724 N N . LEU B 1 8 ? 36.875 20.016 26.797 1 24.19 8 LEU B N 1
ATOM 3725 C CA . LEU B 1 8 ? 36.594 21.25 26.078 1 24.19 8 LEU B CA 1
ATOM 3726 C C . LEU B 1 8 ? 35.438 21.062 25.109 1 24.19 8 LEU B C 1
ATOM 3728 O O . LEU B 1 8 ? 35.5 20.219 24.219 1 24.19 8 LEU B O 1
ATOM 3732 N N . LEU B 1 9 ? 34.156 21.25 25.516 1 25.33 9 LEU B N 1
ATOM 3733 C CA . LEU B 1 9 ? 32.938 21.422 24.781 1 25.33 9 LEU B CA 1
ATOM 3734 C C . LEU B 1 9 ? 33.094 22.453 23.672 1 25.33 9 LEU B C 1
ATOM 3736 O O . LEU B 1 9 ? 33.281 23.641 23.953 1 25.33 9 LEU B O 1
ATOM 3740 N N . LEU B 1 10 ? 33.875 22.188 22.609 1 26 10 LEU B N 1
ATOM 3741 C CA . LEU B 1 10 ? 33.906 23.125 21.5 1 26 10 LEU B CA 1
ATOM 3742 C C . LEU B 1 10 ? 32.5 23.516 21.078 1 26 10 LEU B C 1
ATOM 3744 O O . LEU B 1 10 ? 31.703 22.672 20.656 1 26 10 LEU B O 1
ATOM 3748 N N . HIS B 1 11 ? 31.875 24.578 21.641 1 27.19 11 HIS B N 1
ATOM 3749 C CA . HIS B 1 11 ? 30.719 25.375 21.234 1 27.19 11 HIS B CA 1
ATOM 3750 C C . HIS B 1 11 ? 30.812 25.781 19.766 1 27.19 11 HIS B C 1
ATOM 3752 O O . HIS B 1 11 ? 31.656 26.609 19.406 1 27.19 11 HIS B O 1
ATOM 3758 N N . VAL B 1 12 ? 30.812 24.859 18.828 1 27.56 12 VAL B N 1
ATOM 3759 C CA . VAL B 1 12 ? 30.688 25.312 17.453 1 27.56 12 VAL B CA 1
ATOM 3760 C C . VAL B 1 12 ? 29.5 26.266 17.312 1 27.56 12 VAL B C 1
ATOM 3762 O O . VAL B 1 12 ? 28.344 25.828 17.438 1 27.56 12 VAL B O 1
ATOM 3765 N N . LEU B 1 13 ? 29.578 27.562 17.703 1 27.81 13 LEU B N 1
ATOM 3766 C CA . LEU B 1 13 ? 28.703 28.656 17.359 1 27.81 13 LEU B CA 1
ATOM 3767 C C . LEU B 1 13 ? 28.438 28.719 15.867 1 27.81 13 LEU B C 1
ATOM 3769 O O . LEU B 1 13 ? 29.344 29.031 15.086 1 27.81 13 LEU B O 1
ATOM 3773 N N . LEU B 1 14 ? 27.75 27.766 15.312 1 29.59 14 LEU B N 1
ATOM 3774 C CA . LEU B 1 14 ? 27.359 28.016 13.93 1 29.59 14 LEU B CA 1
ATOM 3775 C C . LEU B 1 14 ? 26.703 29.391 13.789 1 29.59 14 LEU B C 1
ATOM 3777 O O . LEU B 1 14 ? 25.75 29.719 14.508 1 29.59 14 LEU B O 1
ATOM 3781 N N . PRO B 1 15 ? 27.406 30.5 13.32 1 31 15 PRO B N 1
ATOM 3782 C CA . PRO B 1 15 ? 26.781 31.781 13.047 1 31 15 PRO B CA 1
ATOM 3783 C C . PRO B 1 15 ? 25.422 31.641 12.344 1 31 15 PRO B C 1
ATOM 3785 O O . PRO B 1 15 ? 25.188 30.641 11.656 1 31 15 PRO B O 1
ATOM 3788 N N . LEU B 1 16 ? 24.391 32.188 12.875 1 31.42 16 LEU B N 1
ATOM 3789 C CA . LEU B 1 16 ? 23.094 32.5 12.266 1 31.42 16 LEU B CA 1
ATOM 3790 C C . LEU B 1 16 ? 23.281 33.062 10.859 1 31.42 16 LEU B C 1
ATOM 3792 O O . LEU B 1 16 ? 23.766 34.188 10.695 1 31.42 16 LEU B O 1
ATOM 3796 N N . LEU B 1 17 ? 23.797 32.281 9.922 1 32.28 17 LEU B N 1
ATOM 3797 C CA . LEU B 1 17 ? 23.75 32.781 8.555 1 32.28 17 LEU B CA 1
ATOM 3798 C C . LEU B 1 17 ? 22.438 33.531 8.289 1 32.28 17 LEU B C 1
ATOM 3800 O O . LEU B 1 17 ? 21.359 32.938 8.453 1 32.28 17 LEU B O 1
ATOM 3804 N N . HIS B 1 18 ? 22.484 34.875 8.352 1 32.19 18 HIS B N 1
ATOM 3805 C CA . HIS B 1 18 ? 21.469 35.781 7.832 1 32.19 18 HIS B CA 1
ATOM 3806 C C . HIS B 1 18 ? 21.031 35.375 6.43 1 32.19 18 HIS B C 1
ATOM 3808 O O . HIS B 1 18 ? 21.812 35.438 5.484 1 32.19 18 HIS B O 1
ATOM 3814 N N . VAL B 1 19 ? 20.188 34.438 6.344 1 32.12 19 VAL B N 1
ATOM 3815 C CA . VAL B 1 19 ? 19.469 34.219 5.094 1 32.12 19 VAL B CA 1
ATOM 3816 C C . VAL B 1 19 ? 18.938 35.562 4.562 1 32.12 19 VAL B C 1
ATOM 3818 O O . VAL B 1 19 ? 18 36.125 5.141 1 32.12 19 VAL B O 1
ATOM 3821 N N . LEU B 1 20 ? 19.812 36.406 3.98 1 31.97 20 LEU B N 1
ATOM 3822 C CA . LEU B 1 20 ? 19.312 37.5 3.156 1 31.97 20 LEU B CA 1
ATOM 3823 C C . LEU B 1 20 ? 18.375 36.969 2.078 1 31.97 20 LEU B C 1
ATOM 3825 O O . LEU B 1 20 ? 18.812 36.312 1.134 1 31.97 20 LEU B O 1
ATOM 3829 N N . LEU B 1 21 ? 17.188 36.688 2.457 1 32.31 21 LEU B N 1
ATOM 3830 C CA . LEU B 1 21 ? 16.172 36.5 1.422 1 32.31 21 LEU B CA 1
ATOM 3831 C C . LEU B 1 21 ? 16.078 37.719 0.529 1 32.31 21 LEU B C 1
ATOM 3833 O O . LEU B 1 21 ? 15.922 38.844 1.022 1 32.31 21 LEU B O 1
ATOM 3837 N N . PRO B 1 22 ? 16.766 37.781 -0.582 1 35.31 22 PRO B N 1
ATOM 3838 C CA . PRO B 1 22 ? 16.516 38.906 -1.456 1 35.31 22 PRO B CA 1
ATOM 3839 C C . PRO B 1 22 ? 15.023 39.219 -1.603 1 35.31 22 PRO B C 1
ATOM 3841 O O . PRO B 1 22 ? 14.203 38.312 -1.695 1 35.31 22 PRO B O 1
ATOM 3844 N N . ALA B 1 23 ? 14.562 40.406 -1.092 1 33.59 23 ALA B N 1
ATOM 3845 C CA . ALA B 1 23 ? 13.242 41 -1.31 1 33.59 23 ALA B CA 1
ATOM 3846 C C . ALA B 1 23 ? 13.008 41.312 -2.789 1 33.59 23 ALA B C 1
ATOM 3848 O O . ALA B 1 23 ? 13.352 42.375 -3.279 1 33.59 23 ALA B O 1
ATOM 3849 N N . SER B 1 24 ? 13.391 40.5 -3.711 1 33.09 24 SER B N 1
ATOM 3850 C CA . SER B 1 24 ? 12.867 41 -4.977 1 33.09 24 SER B CA 1
ATOM 3851 C C . SER B 1 24 ? 11.359 41.219 -4.895 1 33.09 24 SER B C 1
ATOM 3853 O O . SER B 1 24 ? 10.586 40.281 -4.703 1 33.09 24 SER B O 1
ATOM 3855 N N . ALA B 1 25 ? 10.969 42.5 -4.484 1 33.25 25 ALA B N 1
ATOM 3856 C CA . ALA B 1 25 ? 9.625 43.031 -4.629 1 33.25 25 ALA B CA 1
ATOM 3857 C C . ALA B 1 25 ? 9.164 43 -6.082 1 33.25 25 ALA B C 1
ATOM 3859 O O . ALA B 1 25 ? 9.492 43.875 -6.875 1 33.25 25 ALA B O 1
ATOM 3860 N N . ALA B 1 26 ? 9.18 41.938 -6.777 1 33.72 26 ALA B N 1
ATOM 3861 C CA . ALA B 1 26 ? 8.375 42.094 -7.988 1 33.72 26 ALA B CA 1
ATOM 3862 C C . ALA B 1 26 ? 6.984 42.625 -7.668 1 33.72 26 ALA B C 1
ATOM 3864 O O . ALA B 1 26 ? 6.289 42.094 -6.797 1 33.72 26 ALA B O 1
ATOM 3865 N N . ASP B 1 27 ? 6.816 43.875 -7.836 1 32.5 27 ASP B N 1
ATOM 3866 C CA . ASP B 1 27 ? 5.496 44.5 -7.898 1 32.5 27 ASP B CA 1
ATOM 3867 C C . ASP B 1 27 ? 4.539 43.656 -8.758 1 32.5 27 ASP B C 1
ATOM 3869 O O . ASP B 1 27 ? 4.441 43.875 -9.969 1 32.5 27 ASP B O 1
ATOM 3873 N N . ALA B 1 28 ? 4.613 42.375 -8.844 1 34.41 28 ALA B N 1
ATOM 3874 C CA . ALA B 1 28 ? 3.551 41.75 -9.625 1 34.41 28 ALA B CA 1
ATOM 3875 C C . ALA B 1 28 ? 2.176 42.219 -9.164 1 34.41 28 ALA B C 1
ATOM 3877 O O . ALA B 1 28 ? 1.88 42.219 -7.969 1 34.41 28 ALA B O 1
ATOM 3878 N N . THR B 1 29 ? 1.554 43.031 -9.859 1 35.75 29 THR B N 1
ATOM 3879 C CA . THR B 1 29 ? 0.105 43.188 -9.773 1 35.75 29 THR B CA 1
ATOM 3880 C C . THR B 1 29 ? -0.547 41.875 -9.359 1 35.75 29 THR B C 1
ATOM 3882 O O . THR B 1 29 ? -0.348 40.844 -10.016 1 35.75 29 THR B O 1
ATOM 3885 N N . SER B 1 30 ? -0.625 41.625 -8.109 1 39.88 30 SER B N 1
ATOM 3886 C CA . SER B 1 30 ? -1.202 40.406 -7.527 1 39.88 30 SER B CA 1
ATOM 3887 C C . SER B 1 30 ? -2.459 40 -8.273 1 39.88 30 SER B C 1
ATOM 3889 O O . SER B 1 30 ? -3.453 40.719 -8.297 1 39.88 30 SER B O 1
ATOM 3891 N N . PRO B 1 31 ? -2.338 39.375 -9.398 1 42.28 31 PRO B N 1
ATOM 3892 C CA . PRO B 1 31 ? -3.627 39 -9.977 1 42.28 31 PRO B CA 1
ATOM 3893 C C . PRO B 1 31 ? -4.668 38.656 -8.914 1 42.28 31 PRO B C 1
ATOM 3895 O O . PRO B 1 31 ? -4.309 38.219 -7.805 1 42.28 31 PRO B O 1
ATOM 3898 N N . SER B 1 32 ? -5.633 39.438 -8.719 1 48.22 32 SER B N 1
ATOM 3899 C CA . SER B 1 32 ? -6.793 39.062 -7.914 1 48.22 32 SER B CA 1
ATOM 3900 C C . SER B 1 32 ? -7.012 37.562 -7.949 1 48.22 32 SER B C 1
ATOM 3902 O O . SER B 1 32 ? -7.414 37 -8.977 1 48.22 32 SER B O 1
ATOM 3904 N N . ASN B 1 33 ? -6.129 36.75 -7.387 1 63.25 33 ASN B N 1
ATOM 3905 C CA . ASN B 1 33 ? -6.102 35.312 -7.445 1 63.25 33 ASN B CA 1
ATOM 3906 C C . ASN B 1 33 ? -7.453 34.688 -7.059 1 63.25 33 ASN B C 1
ATOM 3908 O O . ASN B 1 33 ? -7.852 34.75 -5.895 1 63.25 33 ASN B O 1
ATOM 3912 N N . SER B 1 34 ? -8.312 34.562 -8.023 1 77.38 34 SER B N 1
ATOM 3913 C CA . SER B 1 34 ? -9.648 33.969 -7.93 1 77.38 34 SER B CA 1
ATOM 3914 C C . SER B 1 34 ? -9.562 32.469 -7.668 1 77.38 34 SER B C 1
ATOM 3916 O O . SER B 1 34 ? -8.5 31.875 -7.816 1 77.38 34 SER B O 1
ATOM 3918 N N . SER B 1 35 ? -10.547 32 -7.082 1 83.81 35 SER B N 1
ATOM 3919 C CA . SER B 1 35 ? -10.703 30.578 -6.863 1 83.81 35 SER B CA 1
ATOM 3920 C C . SER B 1 35 ? -10.5 29.797 -8.156 1 83.81 35 SER B C 1
ATOM 3922 O O . SER B 1 35 ? -9.969 28.688 -8.141 1 83.81 35 SER B O 1
ATOM 3924 N N . SER B 1 36 ? -10.828 30.422 -9.227 1 85.62 36 SER B N 1
ATOM 3925 C CA . SER B 1 36 ? -10.664 29.781 -10.531 1 85.62 36 SER B CA 1
ATOM 3926 C C . SER B 1 36 ? -9.188 29.672 -10.906 1 85.62 36 SER B C 1
ATOM 3928 O O . SER B 1 36 ? -8.75 28.656 -11.445 1 85.62 36 SER B O 1
ATOM 3930 N N . ASP B 1 37 ? -8.445 30.734 -10.602 1 89.69 37 ASP B N 1
ATOM 3931 C CA . ASP B 1 37 ? -7.016 30.734 -10.883 1 89.69 37 ASP B CA 1
ATOM 3932 C C . ASP B 1 37 ? -6.293 29.672 -10.047 1 89.69 37 ASP B C 1
ATOM 3934 O O . ASP B 1 37 ? -5.414 28.969 -10.547 1 89.69 37 ASP B O 1
ATOM 3938 N N . LEU B 1 38 ? -6.715 29.625 -8.859 1 93.31 38 LEU B N 1
ATOM 3939 C CA . LEU B 1 38 ? -6.125 28.641 -7.957 1 93.31 38 LEU B CA 1
ATOM 3940 C C . LEU B 1 38 ? -6.422 27.234 -8.43 1 93.31 38 LEU B C 1
ATOM 3942 O O . LEU B 1 38 ? -5.535 26.375 -8.414 1 93.31 38 LEU B O 1
ATOM 3946 N N . GLY B 1 39 ? -7.648 26.984 -8.828 1 92.56 39 GLY B N 1
ATOM 3947 C CA . GLY B 1 39 ? -8.023 25.688 -9.367 1 92.56 39 GLY B CA 1
ATOM 3948 C C . GLY B 1 39 ? -7.215 25.297 -10.594 1 92.56 39 GLY B C 1
ATOM 3949 O O . GLY B 1 39 ? -6.742 24.172 -10.695 1 92.56 39 GLY B O 1
ATOM 3950 N N . ALA B 1 40 ? -7.051 26.188 -11.492 1 93.31 40 ALA B N 1
ATOM 3951 C CA . ALA B 1 40 ? -6.266 25.938 -12.703 1 93.31 40 ALA B CA 1
ATOM 3952 C C . ALA B 1 40 ? -4.797 25.688 -12.359 1 93.31 40 ALA B C 1
ATOM 3954 O O . ALA B 1 40 ? -4.16 24.797 -12.945 1 93.31 40 ALA B O 1
ATOM 3955 N N . HIS B 1 41 ? -4.336 26.484 -11.414 1 94.38 41 HIS B N 1
ATOM 3956 C CA . HIS B 1 41 ? -2.947 26.375 -10.984 1 94.38 41 HIS B CA 1
ATOM 3957 C C . HIS B 1 41 ? -2.65 25 -10.422 1 94.38 41 HIS B C 1
ATOM 3959 O O . HIS B 1 41 ? -1.588 24.422 -10.688 1 94.38 41 HIS B O 1
ATOM 3965 N N . CYS B 1 42 ? -3.596 24.391 -9.703 1 97 42 CYS B N 1
ATOM 3966 C CA . CYS B 1 42 ? -3.336 23.141 -9 1 97 42 CYS B CA 1
ATOM 3967 C C . CYS B 1 42 ? -3.936 21.953 -9.75 1 97 42 CYS B C 1
ATOM 3969 O O . CYS B 1 42 ? -3.861 20.812 -9.289 1 97 42 CYS B O 1
ATOM 3971 N N . SER B 1 43 ? -4.496 22.188 -10.938 1 95.06 43 SER B N 1
ATOM 3972 C CA . SER B 1 43 ? -5.156 21.125 -11.688 1 95.06 43 SER B CA 1
ATOM 3973 C C . SER B 1 43 ? -4.172 20.031 -12.078 1 95.06 43 SER B C 1
ATOM 3975 O O . SER B 1 43 ? -4.531 18.859 -12.117 1 95.06 43 SER B O 1
ATOM 3977 N N . ARG B 1 44 ? -2.939 20.391 -12.32 1 94.94 44 ARG B N 1
ATOM 3978 C CA . ARG B 1 44 ? -1.943 19.422 -12.766 1 94.94 44 ARG B CA 1
ATOM 3979 C C . ARG B 1 44 ? -1.485 18.531 -11.617 1 94.94 44 ARG B C 1
ATOM 3981 O O . ARG B 1 44 ? -0.787 17.547 -11.828 1 94.94 44 ARG B O 1
ATOM 3988 N N . PHE B 1 45 ? -1.877 18.891 -10.43 1 97.38 45 PHE B N 1
ATOM 3989 C CA . PHE B 1 45 ? -1.449 18.109 -9.273 1 97.38 45 PHE B CA 1
ATOM 3990 C C . PHE B 1 45 ? -2.625 17.359 -8.656 1 97.38 45 PHE B C 1
ATOM 3992 O O . PHE B 1 45 ? -2.619 17.062 -7.465 1 97.38 45 PHE B O 1
ATOM 3999 N N . SER B 1 46 ? -3.627 17.031 -9.523 1 95.88 46 SER B N 1
ATOM 4000 C CA . SER B 1 46 ? -4.824 16.328 -9.078 1 95.88 46 SER B CA 1
ATOM 4001 C C . SER B 1 46 ? -4.484 14.914 -8.594 1 95.88 46 SER B C 1
ATOM 4003 O O . SER B 1 46 ? -5.293 14.273 -7.914 1 95.88 46 SER B O 1
ATOM 4005 N N . ALA B 1 47 ? -3.258 14.445 -8.906 1 97.06 47 ALA B N 1
ATOM 4006 C CA . ALA B 1 47 ? -2.82 13.109 -8.5 1 97.06 47 ALA B CA 1
ATOM 4007 C C . ALA B 1 47 ? -2.701 13.008 -6.984 1 97.06 47 ALA B C 1
ATOM 4009 O O . ALA B 1 47 ? -2.668 11.906 -6.434 1 97.06 47 ALA B O 1
ATOM 4010 N N . PHE B 1 48 ? -2.715 14.148 -6.23 1 98 48 PHE B N 1
ATOM 4011 C CA . PHE B 1 48 ? -2.639 14.156 -4.773 1 98 48 PHE B CA 1
ATOM 4012 C C . PHE B 1 48 ? -3.996 13.828 -4.16 1 98 48 PHE B C 1
ATOM 4014 O O . PHE B 1 48 ? -4.078 13.453 -2.99 1 98 48 PHE B O 1
ATOM 4021 N N . ASN B 1 49 ? -5.09 13.961 -4.914 1 98 49 ASN B N 1
ATOM 4022 C CA . ASN B 1 49 ? -6.441 13.938 -4.363 1 98 49 ASN B CA 1
ATOM 4023 C C . ASN B 1 49 ? -6.77 12.586 -3.74 1 98 49 ASN B C 1
ATOM 4025 O O . ASN B 1 49 ? -7.301 12.516 -2.631 1 98 49 ASN B O 1
ATOM 4029 N N . PRO B 1 50 ? -6.406 11.438 -4.43 1 97.62 50 PRO B N 1
ATOM 4030 C CA . PRO B 1 50 ? -6.727 10.156 -3.801 1 97.62 50 PRO B CA 1
ATOM 4031 C C . PRO B 1 50 ? -6.051 9.977 -2.443 1 97.62 50 PRO B C 1
ATOM 4033 O O . PRO B 1 50 ? -6.68 9.492 -1.495 1 97.62 50 PRO B O 1
ATOM 4036 N N . GLY B 1 51 ? -4.789 10.367 -2.377 1 97.31 51 GLY B N 1
ATOM 4037 C CA . GLY B 1 51 ? -4.082 10.273 -1.108 1 97.31 51 GLY B CA 1
ATOM 4038 C C . GLY B 1 51 ? -4.68 11.148 -0.028 1 97.31 51 GLY B C 1
ATOM 4039 O O . GLY B 1 51 ? -4.797 10.734 1.127 1 97.31 51 GLY B O 1
ATOM 4040 N N . ILE B 1 52 ? -5.055 12.336 -0.369 1 98.12 52 ILE B N 1
ATOM 4041 C CA . ILE B 1 52 ? -5.656 13.273 0.574 1 98.12 52 ILE B CA 1
ATOM 4042 C C . ILE B 1 52 ? -7.008 12.742 1.043 1 98.12 52 ILE B C 1
ATOM 4044 O O . ILE B 1 52 ? -7.336 12.82 2.229 1 98.12 52 ILE B O 1
ATOM 4048 N N . ALA B 1 53 ? -7.777 12.156 0.102 1 97.94 53 ALA B N 1
ATOM 4049 C CA . ALA B 1 53 ? -9.055 11.547 0.462 1 97.94 53 ALA B CA 1
ATOM 4050 C C . ALA B 1 53 ? -8.859 10.445 1.502 1 97.94 53 ALA B C 1
ATOM 4052 O O . ALA B 1 53 ? -9.625 10.359 2.471 1 97.94 53 ALA B O 1
ATOM 4053 N N . GLU B 1 54 ? -7.852 9.664 1.305 1 95.94 54 GLU B N 1
ATOM 4054 C CA . GLU B 1 54 ? -7.566 8.594 2.256 1 95.94 54 GLU B CA 1
ATOM 4055 C C . GLU B 1 54 ? -7.191 9.156 3.623 1 95.94 54 GLU B C 1
ATOM 4057 O O . GLU B 1 54 ? -7.645 8.648 4.652 1 95.94 54 GLU B O 1
ATOM 4062 N N . GLU B 1 55 ? -6.398 10.195 3.648 1 95.06 55 GLU B N 1
ATOM 4063 C CA . GLU B 1 55 ? -5.957 10.82 4.895 1 95.06 55 GLU B CA 1
ATOM 4064 C C . GLU B 1 55 ? -7.137 11.375 5.68 1 95.06 55 GLU B C 1
ATOM 4066 O O . GLU B 1 55 ? -7.137 11.352 6.91 1 95.06 55 GLU B O 1
ATOM 4071 N N . LEU B 1 56 ? -8.125 11.867 5.035 1 96.69 56 LEU B N 1
ATOM 4072 C CA . LEU B 1 56 ? -9.195 12.617 5.684 1 96.69 56 LEU B CA 1
ATOM 4073 C C . LEU B 1 56 ? -10.398 11.719 5.949 1 96.69 56 LEU B C 1
ATOM 4075 O O . LEU B 1 56 ? -11.352 12.133 6.617 1 96.69 56 LEU B O 1
ATOM 4079 N N . LEU B 1 57 ? -10.352 10.469 5.488 1 95.31 57 LEU B N 1
ATOM 4080 C CA . LEU B 1 57 ? -11.5 9.562 5.504 1 95.31 57 LEU B CA 1
ATOM 4081 C C . LEU B 1 57 ? -12.031 9.383 6.918 1 95.31 57 LEU B C 1
ATOM 4083 O O . LEU B 1 57 ? -13.25 9.375 7.133 1 95.31 57 LEU B O 1
ATOM 4087 N N . PRO B 1 58 ? -11.18 9.359 7.938 1 91.62 58 PRO B N 1
ATOM 4088 C CA . PRO B 1 58 ? -11.68 9.125 9.297 1 91.62 58 PRO B CA 1
ATOM 4089 C C . PRO B 1 58 ? -12.625 10.227 9.766 1 91.62 58 PRO B C 1
ATOM 4091 O O . PRO B 1 58 ? -13.414 10.016 10.695 1 91.62 58 PRO B O 1
ATOM 4094 N N . TRP B 1 59 ? -12.594 11.344 9.195 1 94.62 59 TRP B N 1
ATOM 4095 C CA . TRP B 1 59 ? -13.414 12.453 9.664 1 94.62 59 TRP B CA 1
ATOM 4096 C C . TRP B 1 59 ? -14.656 12.617 8.805 1 94.62 59 TRP B C 1
ATOM 4098 O O . TRP B 1 59 ? -15.359 13.633 8.898 1 94.62 59 TRP B O 1
ATOM 4108 N N . TYR B 1 60 ? -14.922 11.68 7.961 1 94.5 60 TYR B N 1
ATOM 4109 C CA . TYR B 1 60 ? -16.188 11.609 7.254 1 94.5 60 TYR B CA 1
ATOM 4110 C C . TYR B 1 60 ? -17.234 10.852 8.07 1 94.5 60 TYR B C 1
ATOM 4112 O O . TYR B 1 60 ? -18.281 10.484 7.559 1 94.5 60 TYR B O 1
ATOM 4120 N N . ASP B 1 61 ? -16.938 10.648 9.273 1 89.12 61 ASP B N 1
ATOM 4121 C CA . ASP B 1 61 ? -18 10.18 10.164 1 89.12 61 ASP B CA 1
ATOM 4122 C C . ASP B 1 61 ? -19.109 11.219 10.297 1 89.12 61 ASP B C 1
ATOM 4124 O O . ASP B 1 61 ? -19.031 12.297 9.695 1 89.12 61 ASP B O 1
ATOM 4128 N N . ASP B 1 62 ? -20.156 10.961 10.969 1 87.38 62 ASP B N 1
ATOM 4129 C CA . ASP B 1 62 ? -21.328 11.836 10.992 1 87.38 62 ASP B CA 1
ATOM 4130 C C . ASP B 1 62 ? -21.016 13.164 11.68 1 87.38 62 ASP B C 1
ATOM 4132 O O . ASP B 1 62 ? -21.594 14.195 11.359 1 87.38 62 ASP B O 1
ATOM 4136 N N . GLU B 1 63 ? -20.062 13.188 12.5 1 87.25 63 GLU B N 1
ATOM 4137 C CA . GLU B 1 63 ? -19.75 14.391 13.266 1 87.25 63 GLU B CA 1
ATOM 4138 C C . GLU B 1 63 ? -18.75 15.281 12.516 1 87.25 63 GLU B C 1
ATOM 4140 O O . GLU B 1 63 ? -18.656 16.469 12.797 1 87.25 63 GLU B O 1
ATOM 4145 N N . GLY B 1 64 ? -18.031 14.68 11.539 1 92.06 64 GLY B N 1
ATOM 4146 C CA . GLY B 1 64 ? -16.969 15.453 10.906 1 92.06 64 GLY B CA 1
ATOM 4147 C C . GLY B 1 64 ? -15.984 16.031 11.906 1 92.06 64 GLY B C 1
ATOM 4148 O O . GLY B 1 64 ? -15.672 15.406 12.922 1 92.06 64 GLY B O 1
ATOM 4149 N N . ILE B 1 65 ? -15.406 17.156 11.516 1 94.94 65 ILE B N 1
ATOM 4150 C CA . ILE B 1 65 ? -14.602 17.922 12.469 1 94.94 65 ILE B CA 1
ATOM 4151 C C . ILE B 1 65 ? -15.477 18.953 13.172 1 94.94 65 ILE B C 1
ATOM 4153 O O . ILE B 1 65 ? -15.656 20.062 12.672 1 94.94 65 ILE B O 1
ATOM 4157 N N . SER B 1 66 ? -15.977 18.594 14.281 1 93.31 66 SER B N 1
ATOM 4158 C CA . SER B 1 66 ? -16.906 19.438 15.031 1 93.31 66 SER B CA 1
ATOM 4159 C C . SER B 1 66 ? -16.188 20.531 15.797 1 93.31 66 SER B C 1
ATOM 4161 O O . SER B 1 66 ? -14.961 20.484 15.945 1 93.31 66 SER B O 1
ATOM 4163 N N . GLU B 1 67 ? -17 21.484 16.234 1 93.56 67 GLU B N 1
ATOM 4164 C CA . GLU B 1 67 ? -16.453 22.547 17.078 1 93.56 67 GLU B CA 1
ATOM 4165 C C . GLU B 1 67 ? -15.82 21.984 18.344 1 93.56 67 GLU B C 1
ATOM 4167 O O . GLU B 1 67 ? -14.734 22.406 18.75 1 93.56 67 GLU B O 1
ATOM 4172 N N . THR B 1 68 ? -16.438 20.984 18.922 1 89.94 68 THR B N 1
ATOM 4173 C CA . THR B 1 68 ? -15.953 20.359 20.156 1 89.94 68 THR B CA 1
ATOM 4174 C C . THR B 1 68 ? -14.641 19.641 19.906 1 89.94 68 THR B C 1
ATOM 4176 O O . THR B 1 68 ? -13.719 19.703 20.719 1 89.94 68 THR B O 1
ATOM 4179 N N . LEU B 1 69 ? -14.562 18.938 18.812 1 90.69 69 LEU B N 1
ATOM 4180 C CA . LEU B 1 69 ? -13.344 18.219 18.469 1 90.69 69 LEU B CA 1
ATOM 4181 C C . LEU B 1 69 ? -12.18 19.188 18.234 1 90.69 69 LEU B C 1
ATOM 4183 O O . LEU B 1 69 ? -11.07 18.938 18.703 1 90.69 69 LEU B O 1
ATOM 4187 N N . MET B 1 70 ? -12.438 20.281 17.531 1 93.81 70 MET B N 1
ATOM 4188 C CA . MET B 1 70 ? -11.391 21.266 17.266 1 93.81 70 MET B CA 1
ATOM 4189 C C . MET B 1 70 ? -10.945 21.953 18.562 1 93.81 70 MET B C 1
ATOM 4191 O O . MET B 1 70 ? -9.75 22.188 18.766 1 93.81 70 MET B O 1
ATOM 4195 N N . ASP B 1 71 ? -11.914 22.234 19.422 1 92.12 71 ASP B N 1
ATOM 4196 C CA . ASP B 1 71 ? -11.562 22.828 20.719 1 92.12 71 ASP B CA 1
ATOM 4197 C C . ASP B 1 71 ? -10.656 21.891 21.516 1 92.12 71 ASP B C 1
ATOM 4199 O O . ASP B 1 71 ? -9.703 22.344 22.156 1 92.12 71 ASP B O 1
ATOM 4203 N N . ARG B 1 72 ? -11 20.656 21.484 1 90.31 72 ARG B N 1
ATOM 4204 C CA . ARG B 1 72 ? -10.141 19.688 22.141 1 90.31 72 ARG B CA 1
ATOM 4205 C C . ARG B 1 72 ? -8.75 19.672 21.516 1 90.31 72 ARG B C 1
ATOM 4207 O O . ARG B 1 72 ? -7.746 19.594 22.219 1 90.31 72 ARG B O 1
ATOM 4214 N N . THR B 1 73 ? -8.695 19.672 20.203 1 91.56 73 THR B N 1
ATOM 4215 C CA . THR B 1 73 ? -7.43 19.703 19.469 1 91.56 73 THR B CA 1
ATOM 4216 C C . THR B 1 73 ? -6.586 20.906 19.906 1 91.56 73 THR B C 1
ATOM 4218 O O . THR B 1 73 ? -5.395 20.75 20.188 1 91.56 73 THR B O 1
ATOM 4221 N N . LEU B 1 74 ? -7.207 22.047 20.016 1 92.75 74 LEU B N 1
ATOM 4222 C CA . LEU B 1 74 ? -6.516 23.266 20.406 1 92.75 74 LEU B CA 1
ATOM 4223 C C . LEU B 1 74 ? -6.051 23.203 21.844 1 92.75 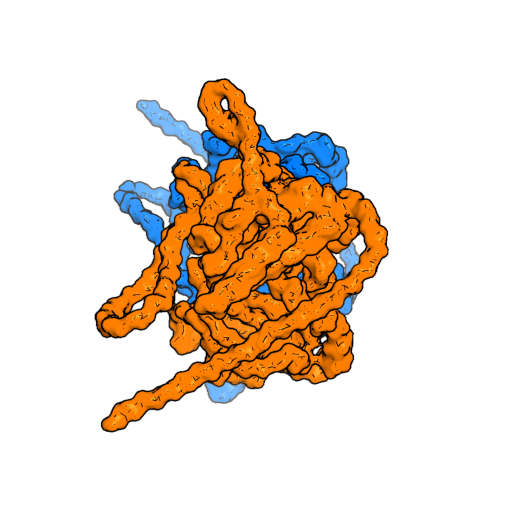74 LEU B C 1
ATOM 4225 O O . LEU B 1 74 ? -5.035 23.812 22.203 1 92.75 74 LEU B O 1
ATOM 4229 N N . ARG B 1 75 ? -6.711 22.484 22.641 1 90.12 75 ARG B N 1
ATOM 4230 C CA . ARG B 1 75 ? -6.32 22.328 24.031 1 90.12 75 ARG B CA 1
ATOM 4231 C C . ARG B 1 75 ? -5.141 21.375 24.172 1 90.12 75 ARG B C 1
ATOM 4233 O O . ARG B 1 75 ? -4.238 21.609 24.984 1 90.12 75 ARG B O 1
ATOM 4240 N N . GLU B 1 76 ? -5.145 20.422 23.312 1 87.19 76 GLU B N 1
ATOM 4241 C CA . GLU B 1 76 ? -4.238 19.297 23.562 1 87.19 76 GLU B CA 1
ATOM 4242 C C . GLU B 1 76 ? -3.018 19.359 22.641 1 87.19 76 GLU B C 1
ATOM 4244 O O . GLU B 1 76 ? -2.027 18.656 22.875 1 87.19 76 GLU B O 1
ATOM 4249 N N . ARG B 1 77 ? -3.076 20.172 21.625 1 89.44 77 ARG B N 1
ATOM 4250 C CA . ARG B 1 77 ? -2.037 20.094 20.609 1 89.44 77 ARG B CA 1
ATOM 4251 C C . ARG B 1 77 ? -1.508 21.469 20.25 1 89.44 77 ARG B C 1
ATOM 4253 O O . ARG B 1 77 ? -1.316 21.797 19.078 1 89.44 77 ARG B O 1
ATOM 4260 N N . THR B 1 78 ? -1.31 22.328 21.125 1 90.69 78 THR B N 1
ATOM 4261 C CA . THR B 1 78 ? -0.694 23.641 20.938 1 90.69 78 THR B CA 1
ATOM 4262 C C . THR B 1 78 ? 0.621 23.734 21.703 1 90.69 78 THR B C 1
ATOM 4264 O O . THR B 1 78 ? 1.066 22.75 22.312 1 90.69 78 THR B O 1
ATOM 4267 N N . MET B 1 79 ? 1.25 24.875 21.688 1 90.81 79 MET B N 1
ATOM 4268 C CA . MET B 1 79 ? 2.613 25.016 22.188 1 90.81 79 MET B CA 1
ATOM 4269 C C . MET B 1 79 ? 2.662 24.875 23.703 1 90.81 79 MET B C 1
ATOM 4271 O O . MET B 1 79 ? 3.73 24.656 24.281 1 90.81 79 MET B O 1
ATOM 4275 N N . SER B 1 80 ? 1.521 24.953 24.359 1 84.38 80 SER B N 1
ATOM 4276 C CA . SER B 1 80 ? 1.464 24.812 25.812 1 84.38 80 SER B CA 1
ATOM 4277 C C . SER B 1 80 ? 1.118 23.375 26.219 1 84.38 80 SER B C 1
ATOM 4279 O O . SER B 1 80 ? 1.141 23.047 27.406 1 84.38 80 SER B O 1
ATOM 4281 N N . ALA B 1 81 ? 0.804 22.594 25.25 1 83.75 81 ALA B N 1
ATOM 4282 C CA . ALA B 1 81 ? 0.381 21.219 25.547 1 83.75 81 ALA B CA 1
ATOM 4283 C C . ALA B 1 81 ? 1.57 20.266 25.531 1 83.75 81 ALA B C 1
ATOM 4285 O O . ALA B 1 81 ? 2.699 20.672 25.25 1 83.75 81 ALA B O 1
ATOM 4286 N N . ALA B 1 82 ? 1.3 18.984 25.953 1 75.44 82 ALA B N 1
ATOM 4287 C CA . ALA B 1 82 ? 2.322 17.953 26.016 1 75.44 82 ALA B CA 1
ATOM 4288 C C . ALA B 1 82 ? 2.867 17.641 24.625 1 75.44 82 ALA B C 1
ATOM 4290 O O . ALA B 1 82 ? 4.039 17.297 24.469 1 75.44 82 ALA B O 1
ATOM 4291 N N . VAL B 1 83 ? 2.057 17.734 23.672 1 82.25 83 VAL B N 1
ATOM 4292 C CA . VAL B 1 83 ? 2.465 17.609 22.281 1 82.25 83 VAL B CA 1
ATOM 4293 C C . VAL B 1 83 ? 2.289 18.938 21.547 1 82.25 83 VAL B C 1
ATOM 4295 O O . VAL B 1 83 ? 1.183 19.281 21.125 1 82.25 83 VAL B O 1
ATOM 4298 N N . PRO B 1 84 ? 3.377 19.578 21.375 1 88.19 84 PRO B N 1
ATOM 4299 C CA . PRO B 1 84 ? 3.26 20.953 20.859 1 88.19 84 PRO B CA 1
ATOM 4300 C C . PRO B 1 84 ? 2.869 21 19.391 1 88.19 84 PRO B C 1
ATOM 4302 O O . PRO B 1 84 ? 3.312 20.172 18.594 1 88.19 84 PRO B O 1
ATOM 4305 N N . GLY B 1 85 ? 2.002 21.953 19.062 1 93.38 85 GLY B N 1
ATOM 4306 C CA . GLY B 1 85 ? 1.599 22.234 17.688 1 93.38 85 GLY B CA 1
ATOM 4307 C C . GLY B 1 85 ? 1.377 23.703 17.422 1 93.38 85 GLY B C 1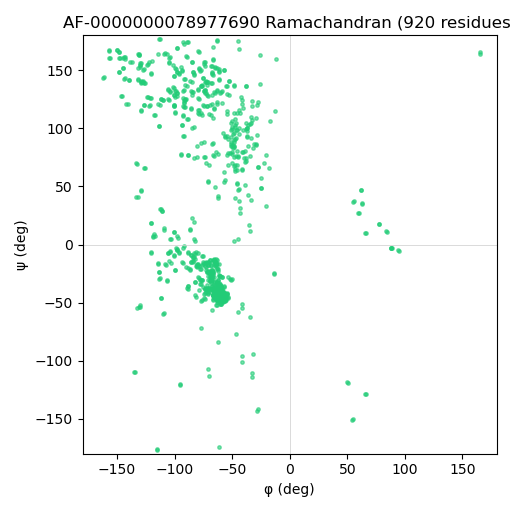
ATOM 4308 O O . GLY B 1 85 ? 1.385 24.516 18.344 1 93.38 85 GLY B O 1
ATOM 4309 N N . LEU B 1 86 ? 1.388 24.047 16.219 1 96.75 86 LEU B N 1
ATOM 4310 C CA . LEU B 1 86 ? 1.085 25.391 15.75 1 96.75 86 LEU B CA 1
ATOM 4311 C C . LEU B 1 86 ? -0.386 25.516 15.375 1 96.75 86 LEU B C 1
ATOM 4313 O O . LEU B 1 86 ? -0.807 25.016 14.328 1 96.75 86 LEU B O 1
ATOM 4317 N N . PRO B 1 87 ? -1.231 26.156 16.25 1 97.81 87 PRO B N 1
ATOM 4318 C CA . PRO B 1 87 ? -2.646 26.344 15.922 1 97.81 87 PRO B CA 1
ATOM 4319 C C . PRO B 1 87 ? -2.875 27.5 14.953 1 97.81 87 PRO B C 1
ATOM 4321 O O . PRO B 1 87 ? -2.467 28.625 15.227 1 97.81 87 PRO B O 1
ATOM 4324 N N . LEU B 1 88 ? -3.549 27.234 13.844 1 98.62 88 LEU B N 1
ATOM 4325 C CA . LEU B 1 88 ? -3.689 28.234 12.789 1 98.62 88 LEU B CA 1
ATOM 4326 C C . LEU B 1 88 ? -5.148 28.391 12.367 1 98.62 88 LEU B C 1
ATOM 4328 O O . LEU B 1 88 ? -5.953 27.469 12.57 1 98.62 88 LEU B O 1
ATOM 4332 N N . CYS B 1 89 ? -5.43 29.5 11.883 1 98.69 89 CYS B N 1
ATOM 4333 C CA . CYS B 1 89 ? -6.738 29.812 11.312 1 98.69 89 CYS B CA 1
ATOM 4334 C C . CYS B 1 89 ? -6.594 30.672 10.062 1 98.69 89 CYS B C 1
ATOM 4336 O O . CYS B 1 89 ? -5.891 31.688 10.07 1 98.69 89 CYS B O 1
ATOM 4338 N N . ILE B 1 90 ? -7.047 30.25 8.977 1 98.75 90 ILE B N 1
ATOM 4339 C CA . ILE B 1 90 ? -7.238 31.109 7.82 1 98.75 90 ILE B CA 1
ATOM 4340 C C . ILE B 1 90 ? -8.648 31.703 7.848 1 98.75 90 ILE B C 1
ATOM 4342 O O . ILE B 1 90 ? -9.633 30.969 7.949 1 98.75 90 ILE B O 1
ATOM 4346 N N . ARG B 1 91 ? -8.773 32.938 7.793 1 97.94 91 ARG B N 1
ATOM 4347 C CA . ARG B 1 91 ? -10.062 33.625 7.773 1 97.94 91 ARG B CA 1
ATOM 4348 C C . ARG B 1 91 ? -9.984 34.906 6.918 1 97.94 91 ARG B C 1
ATOM 4350 O O . ARG B 1 91 ? -9.117 35.75 7.129 1 97.94 91 ARG B O 1
ATOM 4357 N N . GLY B 1 92 ? -10.922 34.938 6.023 1 96.56 92 GLY B N 1
ATOM 4358 C CA . GLY B 1 92 ? -10.945 36.094 5.148 1 96.56 92 GLY B CA 1
ATOM 4359 C C . GLY B 1 92 ? -9.672 36.25 4.34 1 96.56 92 GLY B C 1
ATOM 4360 O O . GLY B 1 92 ? -9.227 37.375 4.078 1 96.56 92 GLY B O 1
ATOM 4361 N N . GLY B 1 93 ? -8.977 35.219 4.062 1 97.12 93 GLY B N 1
ATOM 4362 C CA . GLY B 1 93 ? -7.781 35.25 3.229 1 97.12 93 GLY B CA 1
ATOM 4363 C C . GLY B 1 93 ? -6.531 35.625 3.99 1 97.12 93 GLY B C 1
ATOM 4364 O O . GLY B 1 93 ? -5.512 35.969 3.387 1 97.12 93 GLY B O 1
ATOM 4365 N N . LYS B 1 94 ? -6.605 35.656 5.246 1 98.06 94 LYS B N 1
ATOM 4366 C CA . LYS B 1 94 ? -5.469 35.969 6.105 1 98.06 94 LYS B CA 1
ATOM 4367 C C . LYS B 1 94 ? -5.172 34.812 7.062 1 98.06 94 LYS B C 1
ATOM 4369 O O . LYS B 1 94 ? -6.078 34.062 7.449 1 98.06 94 LYS B O 1
ATOM 4374 N N . LEU B 1 95 ? -3.885 34.656 7.363 1 98.69 95 LEU B N 1
ATOM 4375 C CA . LEU B 1 95 ? -3.453 33.594 8.258 1 98.69 95 LEU B CA 1
ATOM 4376 C C . LEU B 1 95 ? -3.234 34.125 9.672 1 98.69 95 LEU B C 1
ATOM 4378 O O . LEU B 1 95 ? -2.607 35.156 9.859 1 98.69 95 LEU B O 1
ATOM 4382 N N . TYR B 1 96 ? -3.771 33.438 10.641 1 98.75 96 TYR B N 1
ATOM 4383 C CA . TYR B 1 96 ? -3.672 33.812 12.047 1 98.75 96 TYR B CA 1
ATOM 4384 C C . TYR B 1 96 ? -3.15 32.656 12.891 1 98.75 96 TYR B C 1
ATOM 4386 O O . TYR B 1 96 ? -3.326 31.484 12.523 1 98.75 96 TYR B O 1
ATOM 4394 N N . VAL B 1 97 ? -2.469 33 13.961 1 98.44 97 VAL B N 1
ATOM 4395 C CA . VAL B 1 97 ? -2.209 32.031 15.031 1 98.44 97 VAL B CA 1
ATOM 4396 C C . VAL B 1 97 ? -3.318 32.125 16.078 1 98.44 97 VAL B C 1
ATOM 4398 O O . VAL B 1 97 ? -3.584 33.188 16.625 1 98.44 97 VAL B O 1
ATOM 4401 N N . ILE B 1 98 ? -3.98 31.016 16.328 1 98.06 98 ILE B N 1
ATOM 4402 C CA . ILE B 1 98 ? -5.059 30.969 17.312 1 98.06 98 ILE B CA 1
ATOM 4403 C C . ILE B 1 98 ? -4.473 31.078 18.719 1 98.06 98 ILE B C 1
ATOM 4405 O O . ILE B 1 98 ? -3.555 30.328 19.078 1 98.06 98 ILE B O 1
ATOM 4409 N N . GLY B 1 99 ? -5.031 32.031 19.516 1 95.38 99 GLY B N 1
ATOM 4410 C CA . GLY B 1 99 ? -4.484 32.25 20.844 1 95.38 99 GLY B CA 1
ATOM 4411 C C . GLY B 1 99 ? -3.039 32.719 20.828 1 95.38 99 GLY B C 1
ATOM 4412 O O . GLY B 1 99 ? -2.229 32.281 21.641 1 95.38 99 GLY B O 1
ATOM 4413 N N . GLY B 1 100 ? -2.715 33.5 19.875 1 91.81 100 GLY B N 1
ATOM 4414 C CA . GLY B 1 100 ? -1.341 33.875 19.578 1 91.81 100 GLY B CA 1
ATOM 4415 C C . GLY B 1 100 ? -0.606 34.438 20.781 1 91.81 100 GLY B C 1
ATOM 4416 O O . GLY B 1 100 ? 0.608 34.25 20.906 1 91.81 100 GLY B O 1
ATOM 4417 N N . SER B 1 101 ? -1.293 35.031 21.688 1 89.06 101 SER B N 1
ATOM 4418 C CA . SER B 1 101 ? -0.667 35.656 22.859 1 89.06 101 SER B CA 1
ATOM 4419 C C . SER B 1 101 ? -0.144 34.594 23.812 1 89.06 101 SER B C 1
ATOM 4421 O O . SER B 1 101 ? 0.79 34.844 24.578 1 89.06 101 SER B O 1
ATOM 4423 N N . GLN B 1 102 ? -0.751 33.438 23.688 1 90.19 102 GLN B N 1
ATOM 4424 C CA . GLN B 1 102 ? -0.366 32.375 24.594 1 90.19 102 GLN B CA 1
ATOM 4425 C C . GLN B 1 102 ? 0.586 31.391 23.922 1 90.19 102 GLN B C 1
ATOM 4427 O O . GLN B 1 102 ? 1.109 30.484 24.578 1 90.19 102 GLN B O 1
ATOM 4432 N N . GLN B 1 103 ? 0.722 31.547 22.656 1 93.38 103 GLN B N 1
ATOM 4433 C CA . GLN B 1 103 ? 1.613 30.656 21.906 1 93.38 103 GLN B CA 1
ATOM 4434 C C . GLN B 1 103 ? 3.039 31.203 21.891 1 93.38 103 GLN B C 1
ATOM 4436 O O . GLN B 1 103 ? 3.32 32.188 21.219 1 93.38 103 GLN B O 1
ATOM 4441 N N . ASP B 1 104 ? 3.943 30.516 22.672 1 93.5 104 ASP B N 1
ATOM 4442 C CA . ASP B 1 104 ? 5.32 30.984 22.828 1 93.5 104 ASP B CA 1
ATOM 4443 C C . ASP B 1 104 ? 6.312 29.875 22.484 1 93.5 104 ASP B C 1
ATOM 4445 O O . ASP B 1 104 ? 6.363 28.844 23.172 1 93.5 104 ASP B O 1
ATOM 4449 N N . ILE B 1 105 ? 7.148 30.125 21.5 1 93.19 105 ILE B N 1
ATOM 4450 C CA . ILE B 1 105 ? 8.07 29.094 21.016 1 93.19 105 ILE B CA 1
ATOM 4451 C C . ILE B 1 105 ? 9.156 28.844 22.047 1 93.19 105 ILE B C 1
ATOM 4453 O O . ILE B 1 105 ? 9.883 27.859 21.969 1 93.19 105 ILE B O 1
ATOM 4457 N N . SER B 1 106 ? 9.328 29.812 23 1 90.69 106 SER B N 1
ATOM 4458 C CA . SER B 1 106 ? 10.344 29.641 24.031 1 90.69 106 SER B CA 1
ATOM 4459 C C . SER B 1 106 ? 10.016 28.453 24.938 1 90.69 106 SER B C 1
ATOM 4461 O O . SER B 1 106 ? 10.883 27.969 25.672 1 90.69 106 SER B O 1
ATOM 4463 N N . ARG B 1 107 ? 8.812 27.953 24.906 1 87.81 107 ARG B N 1
ATOM 4464 C CA . ARG B 1 107 ? 8.375 26.812 25.703 1 87.81 107 ARG B CA 1
ATOM 4465 C C . ARG B 1 107 ? 8.758 25.5 25.047 1 87.81 107 ARG B C 1
ATOM 4467 O O . ARG B 1 107 ? 8.594 24.422 25.641 1 87.81 107 ARG B O 1
ATOM 4474 N N . LEU B 1 108 ? 9.258 25.625 23.859 1 89.44 108 LEU B N 1
ATOM 4475 C CA . LEU B 1 108 ? 9.531 24.422 23.047 1 89.44 108 LEU B CA 1
ATOM 4476 C C . LEU B 1 108 ? 11.023 24.125 23.016 1 89.44 108 LEU B C 1
ATOM 4478 O O . LEU B 1 108 ? 11.844 24.984 23.344 1 89.44 108 LEU B O 1
ATOM 4482 N N . PHE B 1 109 ? 11.375 22.875 22.672 1 85.25 109 PHE B N 1
ATOM 4483 C CA . PHE B 1 109 ? 12.758 22.578 22.328 1 85.25 109 PHE B CA 1
ATOM 4484 C C . PHE B 1 109 ? 13.195 23.391 21.109 1 85.25 109 PHE B C 1
ATOM 4486 O O . PHE B 1 109 ? 12.383 23.672 20.219 1 85.25 109 PHE B O 1
ATOM 4493 N N . PRO B 1 110 ? 14.43 23.719 21.062 1 87.12 110 PRO B N 1
ATOM 4494 C CA . PRO B 1 110 ? 14.898 24.594 19.969 1 87.12 110 PRO B CA 1
ATOM 4495 C C . PRO B 1 110 ? 14.547 24.062 18.594 1 87.12 110 PRO B C 1
ATOM 4497 O O . PRO B 1 110 ? 14.102 24.812 17.719 1 87.12 110 PRO B O 1
ATOM 4500 N N . TRP B 1 111 ? 14.703 22.766 18.391 1 83.94 111 TRP B N 1
ATOM 4501 C CA . TRP B 1 111 ? 14.438 22.234 17.062 1 83.94 111 TRP B CA 1
ATOM 4502 C C . TRP B 1 111 ? 12.945 22.281 16.734 1 83.94 111 TRP B C 1
ATOM 4504 O O . TRP B 1 111 ? 12.562 22.469 15.586 1 83.94 111 TRP B O 1
ATOM 4514 N N . GLN B 1 112 ? 12.07 22.141 17.719 1 87.69 112 GLN B N 1
ATOM 4515 C CA . GLN B 1 112 ? 10.633 22.266 17.531 1 87.69 112 GLN B CA 1
ATOM 4516 C C . GLN B 1 112 ? 10.242 23.688 17.156 1 87.69 112 GLN B C 1
ATOM 4518 O O . GLN B 1 112 ? 9.398 23.906 16.297 1 87.69 112 GLN B O 1
ATOM 4523 N N . ALA B 1 113 ? 10.914 24.547 17.938 1 91.38 113 ALA B N 1
ATOM 4524 C CA . ALA B 1 113 ? 10.664 25.969 17.703 1 91.38 113 ALA B CA 1
ATOM 4525 C C . ALA B 1 113 ? 11.031 26.359 16.266 1 91.38 113 ALA B C 1
ATOM 4527 O O . ALA B 1 113 ? 10.273 27.062 15.602 1 91.38 113 ALA B O 1
ATOM 4528 N N . ASP B 1 114 ? 12.109 25.844 15.836 1 90.62 114 ASP B N 1
ATOM 4529 C CA . ASP B 1 114 ? 12.555 26.109 14.469 1 90.62 114 ASP B CA 1
ATOM 4530 C C . ASP B 1 114 ? 11.539 25.594 13.453 1 90.62 114 ASP B C 1
ATOM 4532 O O . ASP B 1 114 ? 11.203 26.297 12.492 1 90.62 114 ASP B O 1
ATOM 4536 N N . ASN B 1 115 ? 11.062 24.406 13.664 1 92.19 115 ASN B N 1
ATOM 4537 C CA . ASN B 1 115 ? 10.094 23.812 12.75 1 92.19 115 ASN B CA 1
ATOM 4538 C C . ASN B 1 115 ? 8.805 24.625 12.703 1 92.19 115 ASN B C 1
ATOM 4540 O O . ASN B 1 115 ? 8.242 24.844 11.625 1 92.19 115 ASN B O 1
ATOM 4544 N N . ILE B 1 116 ? 8.359 25.047 13.867 1 94.25 116 ILE B N 1
ATOM 4545 C CA . ILE B 1 116 ? 7.125 25.812 13.977 1 94.25 116 ILE B CA 1
ATOM 4546 C C . ILE B 1 116 ? 7.266 27.125 13.195 1 94.25 116 ILE B C 1
ATOM 4548 O O . ILE B 1 116 ? 6.367 27.5 12.445 1 94.25 116 ILE B O 1
ATOM 4552 N N . VAL B 1 117 ? 8.398 27.766 13.352 1 94.56 117 VAL B N 1
ATOM 4553 C CA . VAL B 1 117 ? 8.656 29.031 12.68 1 94.56 117 VAL B CA 1
ATOM 4554 C C . VAL B 1 117 ? 8.68 28.812 11.164 1 94.56 117 VAL B C 1
ATOM 4556 O O . VAL B 1 117 ? 8.102 29.609 10.406 1 94.56 117 VAL B O 1
ATOM 4559 N N . VAL B 1 118 ? 9.25 27.719 10.766 1 94.5 118 VAL B N 1
ATOM 4560 C CA . VAL B 1 118 ? 9.336 27.406 9.344 1 94.5 118 VAL B CA 1
ATOM 4561 C C . VAL B 1 118 ? 7.938 27.203 8.773 1 94.5 118 VAL B C 1
ATOM 4563 O O . VAL B 1 118 ? 7.602 27.75 7.723 1 94.5 118 VAL B O 1
ATOM 4566 N N . TYR B 1 119 ? 7.082 26.484 9.445 1 96.31 119 TYR B N 1
ATOM 4567 C CA . TYR B 1 119 ? 5.719 26.25 8.977 1 96.31 119 TYR B CA 1
ATOM 4568 C C . TYR B 1 119 ? 4.922 27.547 8.961 1 96.31 119 TYR B C 1
ATOM 4570 O O . TYR B 1 119 ? 4.141 27.797 8.039 1 96.31 119 TYR B O 1
ATOM 4578 N N . ALA B 1 120 ? 5.137 28.344 10.031 1 96.75 120 ALA B N 1
ATOM 4579 C CA . ALA B 1 120 ? 4.438 29.625 10.094 1 96.75 120 ALA B CA 1
ATOM 4580 C C . ALA B 1 120 ? 4.777 30.484 8.883 1 96.75 120 ALA B C 1
ATOM 4582 O O . ALA B 1 120 ? 3.885 31.047 8.25 1 96.75 120 ALA B O 1
ATOM 4583 N N . TRP B 1 121 ? 6.027 30.531 8.586 1 95.69 121 TRP B N 1
ATOM 4584 C CA . TRP B 1 121 ? 6.469 31.328 7.441 1 95.69 121 TRP B CA 1
ATOM 4585 C C . TRP B 1 121 ? 5.949 30.734 6.137 1 95.69 121 TRP B C 1
ATOM 4587 O O . TRP B 1 121 ? 5.449 31.469 5.277 1 95.69 121 TRP B O 1
ATOM 4597 N N . ALA B 1 122 ? 6.09 29.453 5.965 1 95.62 122 ALA B N 1
ATOM 4598 C CA . ALA B 1 122 ? 5.688 28.781 4.73 1 95.62 122 ALA B CA 1
ATOM 4599 C C . ALA B 1 122 ? 4.199 28.969 4.461 1 95.62 122 ALA B C 1
ATOM 4601 O O . ALA B 1 122 ? 3.803 29.312 3.344 1 95.62 122 ALA B O 1
ATOM 4602 N N . LEU B 1 123 ? 3.375 28.812 5.461 1 97.88 123 LEU B N 1
ATOM 4603 C CA . LEU B 1 123 ? 1.93 28.922 5.293 1 97.88 123 LEU B CA 1
ATOM 4604 C C . LEU B 1 123 ? 1.505 30.375 5.168 1 97.88 123 LEU B C 1
ATOM 4606 O O . LEU B 1 123 ? 0.521 30.688 4.492 1 97.88 123 LEU B O 1
ATOM 4610 N N . SER B 1 124 ? 2.281 31.266 5.836 1 97.62 124 SER B N 1
ATOM 4611 C CA . SER B 1 124 ? 2.029 32.688 5.625 1 97.62 124 SER B CA 1
ATOM 4612 C C . SER B 1 124 ? 2.205 33.062 4.156 1 97.62 124 SER B C 1
ATOM 4614 O O . SER B 1 124 ? 1.396 33.812 3.602 1 97.62 124 SER B O 1
ATOM 4616 N N . ARG B 1 125 ? 3.221 32.562 3.549 1 95.75 125 ARG B N 1
ATOM 4617 C CA . ARG B 1 125 ? 3.477 32.844 2.137 1 95.75 125 ARG B CA 1
ATOM 4618 C C . ARG B 1 125 ? 2.365 32.281 1.26 1 95.75 125 ARG B C 1
ATOM 4620 O O . ARG B 1 125 ? 1.916 32.938 0.318 1 95.75 125 ARG B O 1
ATOM 4627 N N . LEU B 1 126 ? 1.935 31.062 1.549 1 96.88 126 LEU B N 1
ATOM 4628 C CA . LEU B 1 126 ? 0.855 30.422 0.804 1 96.88 126 LEU B CA 1
ATOM 4629 C C . LEU B 1 126 ? -0.418 31.266 0.869 1 96.88 126 LEU B C 1
ATOM 4631 O O . LEU B 1 126 ? -1.04 31.531 -0.161 1 96.88 126 LEU B O 1
ATOM 4635 N N . VAL B 1 127 ? -0.787 31.688 2.049 1 98 127 VAL B N 1
ATOM 4636 C CA . VAL B 1 127 ? -2.039 32.406 2.256 1 98 127 VAL B CA 1
ATOM 4637 C C . VAL B 1 127 ? -1.934 33.812 1.668 1 98 127 VAL B C 1
ATOM 4639 O O . VAL B 1 127 ? -2.904 34.344 1.119 1 98 127 VAL B O 1
ATOM 4642 N N . SER B 1 128 ? -0.755 34.438 1.809 1 96.56 128 SER B N 1
ATOM 4643 C CA . SER B 1 128 ? -0.552 35.75 1.212 1 96.56 128 SER B CA 1
ATOM 4644 C C . SER B 1 128 ? -0.729 35.688 -0.302 1 96.56 128 SER B C 1
ATOM 4646 O O . SER B 1 128 ? -1.232 36.656 -0.903 1 96.56 128 SER B O 1
ATOM 4648 N N . ARG B 1 129 ? -0.289 34.688 -0.887 1 95.75 129 ARG B N 1
ATOM 4649 C CA . ARG B 1 129 ? -0.325 34.531 -2.34 1 95.75 129 ARG B CA 1
ATOM 4650 C C . ARG B 1 129 ? -1.755 34.375 -2.838 1 95.75 129 ARG B C 1
ATOM 4652 O O . ARG B 1 129 ? -2.137 34.938 -3.863 1 95.75 129 ARG B O 1
ATOM 4659 N N . TRP B 1 130 ? -2.598 33.656 -2.125 1 96.94 130 TRP B N 1
ATOM 4660 C CA . TRP B 1 130 ? -3.867 33.219 -2.709 1 96.94 130 TRP B CA 1
ATOM 4661 C C . TRP B 1 130 ? -5.043 33.875 -1.981 1 96.94 130 TRP B C 1
ATOM 4663 O O . TRP B 1 130 ? -6.164 33.875 -2.488 1 96.94 130 TRP B O 1
ATOM 4673 N N . GLY B 1 131 ? -4.812 34.406 -0.8 1 95.94 131 GLY B N 1
ATOM 4674 C CA . GLY B 1 131 ? -5.801 35.188 -0.07 1 95.94 131 GLY B CA 1
ATOM 4675 C C . GLY B 1 131 ? -7.145 34.469 0.036 1 95.94 131 GLY B C 1
ATOM 4676 O O . GLY B 1 131 ? -7.223 33.312 0.453 1 95.94 131 GLY B O 1
ATOM 4677 N N . THR B 1 132 ? -8.164 35.031 -0.48 1 96.19 132 THR B N 1
ATOM 4678 C CA . THR B 1 132 ? -9.547 34.594 -0.288 1 96.19 132 THR B CA 1
ATOM 4679 C C . THR B 1 132 ? -9.875 33.406 -1.2 1 96.19 132 THR B C 1
ATOM 4681 O O . THR B 1 132 ? -10.945 32.812 -1.095 1 96.19 132 THR B O 1
ATOM 4684 N N . ALA B 1 133 ? -8.969 33.094 -2.064 1 96.75 133 ALA B N 1
ATOM 4685 C CA . ALA B 1 133 ? -9.18 31.875 -2.85 1 96.75 133 ALA B CA 1
ATOM 4686 C C . ALA B 1 133 ? -9.078 30.641 -1.97 1 96.75 133 ALA B C 1
ATOM 4688 O O . ALA B 1 133 ? -9.562 29.562 -2.344 1 96.75 133 ALA B O 1
ATOM 4689 N N . LEU B 1 134 ? -8.391 30.766 -0.86 1 98 134 LEU B N 1
ATOM 4690 C CA . LEU B 1 134 ? -8.32 29.688 0.108 1 98 134 LEU B CA 1
ATOM 4691 C C . LEU B 1 134 ? -9.531 29.703 1.034 1 98 134 LEU B C 1
ATOM 4693 O O . LEU B 1 134 ? -10.109 30.766 1.293 1 98 134 LEU B O 1
ATOM 4697 N N . PRO B 1 135 ? -9.93 28.547 1.471 1 97.81 135 PRO B N 1
ATOM 4698 C CA . PRO B 1 135 ? -11.078 28.516 2.375 1 97.81 135 PRO B CA 1
ATOM 4699 C C . PRO B 1 135 ? -10.742 29 3.783 1 97.81 135 PRO B C 1
ATOM 4701 O O . PRO B 1 135 ? -9.578 28.938 4.199 1 97.81 135 PRO B O 1
ATOM 4704 N N . ASP B 1 136 ? -11.797 29.484 4.492 1 98.38 136 ASP B N 1
ATOM 4705 C CA . ASP B 1 136 ? -11.664 29.625 5.938 1 98.38 136 ASP B CA 1
ATOM 4706 C C . ASP B 1 136 ? -11.516 28.266 6.609 1 98.38 136 ASP B C 1
ATOM 4708 O O . ASP B 1 136 ? -12.273 27.344 6.32 1 98.38 136 ASP B O 1
ATOM 4712 N N . VAL B 1 137 ? -10.539 28.125 7.48 1 98.69 137 VAL B N 1
ATOM 4713 C CA . VAL B 1 137 ? -10.266 26.828 8.062 1 98.69 137 VAL B CA 1
ATOM 4714 C C . VAL B 1 137 ? -9.422 26.984 9.32 1 98.69 137 VAL B C 1
ATOM 4716 O O . VAL B 1 137 ? -8.625 27.922 9.43 1 98.69 137 VAL B O 1
ATOM 4719 N N . GLU B 1 138 ? -9.648 26.156 10.367 1 98.62 138 GLU B N 1
ATOM 4720 C CA . GLU B 1 138 ? -8.797 25.984 11.531 1 98.62 138 GLU B CA 1
ATOM 4721 C C . GLU B 1 138 ? -8.031 24.656 11.477 1 98.62 138 GLU B C 1
ATOM 4723 O O . GLU B 1 138 ? -8.609 23.625 11.133 1 98.62 138 GLU B O 1
ATOM 4728 N N . PHE B 1 139 ? -6.793 24.688 11.734 1 98.31 139 PHE B N 1
ATOM 4729 C CA . PHE B 1 139 ? -6.02 23.453 11.734 1 98.31 139 PHE B CA 1
ATOM 4730 C C . PHE B 1 139 ? -4.77 23.594 12.594 1 98.31 139 PHE B C 1
ATOM 4732 O O . PHE B 1 139 ? -4.395 24.703 12.977 1 98.31 139 PHE B O 1
ATOM 4739 N N . VAL B 1 140 ? -4.172 22.469 13.023 1 96.88 140 VAL B N 1
ATOM 4740 C CA . VAL B 1 140 ? -2.982 22.438 13.867 1 96.88 140 VAL B CA 1
ATOM 4741 C C . VAL B 1 140 ? -1.883 21.641 13.188 1 96.88 140 VAL B C 1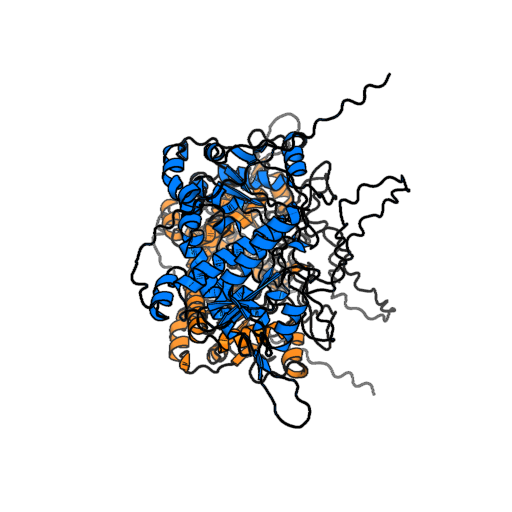
ATOM 4743 O O . VAL B 1 140 ? -2.125 20.516 12.711 1 96.88 140 VAL B O 1
ATOM 4746 N N . VAL B 1 141 ? -0.71 22.203 13.047 1 96.62 141 VAL B N 1
ATOM 4747 C CA . VAL B 1 141 ? 0.47 21.5 12.539 1 96.62 141 VAL B CA 1
ATOM 4748 C C . VAL B 1 141 ? 1.369 21.094 13.703 1 96.62 141 VAL B C 1
ATOM 4750 O O . VAL B 1 141 ? 1.867 21.953 14.438 1 96.62 141 VAL B O 1
ATOM 4753 N N . GLU B 1 142 ? 1.539 19.828 13.797 1 91 142 GLU B N 1
ATOM 4754 C CA . GLU B 1 142 ? 2.418 19.297 14.836 1 91 142 GLU B CA 1
ATOM 4755 C C . GLU B 1 142 ? 3.834 19.094 14.305 1 91 142 GLU B C 1
ATOM 4757 O O . GLU B 1 142 ? 4.023 18.734 13.141 1 91 142 GLU B O 1
ATOM 4762 N N . THR B 1 143 ? 4.812 19.234 15.18 1 79.5 143 THR B N 1
ATOM 4763 C CA . THR B 1 143 ? 6.184 19.156 14.695 1 79.5 143 THR B CA 1
ATOM 4764 C C . THR B 1 143 ? 6.914 17.984 15.344 1 79.5 143 THR B C 1
ATOM 4766 O O . THR B 1 143 ? 8.109 17.781 15.117 1 79.5 143 THR B O 1
ATOM 4769 N N . MET B 1 144 ? 6.172 17.156 16.062 1 77.25 144 MET B N 1
ATOM 4770 C CA . MET B 1 144 ? 6.84 16.016 16.672 1 77.25 144 MET B CA 1
ATOM 4771 C C . MET B 1 144 ? 7.156 14.945 15.633 1 77.25 144 MET B C 1
ATOM 4773 O O . MET B 1 144 ? 6.355 14.703 14.727 1 77.25 144 MET B O 1
ATOM 4777 N N . ASP B 1 145 ? 8.297 14.328 15.82 1 72.25 145 ASP B N 1
ATOM 4778 C CA . ASP B 1 145 ? 8.703 13.281 14.883 1 72.25 145 ASP B CA 1
ATOM 4779 C C . ASP B 1 145 ? 7.879 12.008 15.094 1 72.25 145 ASP B C 1
ATOM 4781 O O . ASP B 1 145 ? 7.395 11.414 14.125 1 72.25 145 ASP B O 1
ATOM 4785 N N . ALA B 1 146 ? 7.801 11.68 16.375 1 67.75 146 ALA B N 1
ATOM 4786 C CA . ALA B 1 146 ? 7.141 10.406 16.641 1 67.75 146 ALA B CA 1
ATOM 4787 C C . ALA B 1 146 ? 5.625 10.578 16.719 1 67.75 146 ALA B C 1
ATOM 4789 O O . ALA B 1 146 ? 5.133 11.555 17.281 1 67.75 146 ALA B O 1
ATOM 4790 N N . PRO B 1 147 ? 5.031 9.664 15.891 1 60.44 147 PRO B N 1
ATOM 4791 C CA . PRO B 1 147 ? 3.57 9.773 15.914 1 60.44 147 PRO B CA 1
ATOM 4792 C C . PRO B 1 147 ? 2.986 9.57 17.312 1 60.44 147 PRO B C 1
ATOM 4794 O O . PRO B 1 147 ? 3.525 8.797 18.109 1 60.44 147 PRO B O 1
ATOM 4797 N N . ALA B 1 148 ? 2.273 10.578 17.766 1 56.22 148 ALA B N 1
ATOM 4798 C CA . ALA B 1 148 ? 1.547 10.414 19.031 1 56.22 148 ALA B CA 1
ATOM 4799 C C . ALA B 1 148 ? 0.495 9.32 18.922 1 56.22 148 ALA B C 1
ATOM 4801 O O . ALA B 1 148 ? -0.05 9.078 17.844 1 56.22 148 ALA B O 1
ATOM 4802 N N . ILE B 1 149 ? 0.426 8.227 19.703 1 50.12 149 ILE B N 1
ATOM 4803 C CA . ILE B 1 149 ? -0.473 7.078 19.672 1 50.12 149 ILE B CA 1
ATOM 4804 C C . ILE B 1 149 ? -1.898 7.547 19.391 1 50.12 149 ILE B C 1
ATOM 4806 O O . ILE B 1 149 ? -2.461 8.336 20.156 1 50.12 149 ILE B O 1
ATOM 4810 N N . ASP B 1 150 ? -2.156 7.793 18.25 1 44.97 150 ASP B N 1
ATOM 4811 C CA . ASP B 1 150 ? -3.506 8.273 17.953 1 44.97 150 ASP B CA 1
ATOM 4812 C C . ASP B 1 150 ? -4.551 7.211 18.312 1 44.97 150 ASP B C 1
ATOM 4814 O O . ASP B 1 150 ? -5.566 7.52 18.938 1 44.97 150 ASP B O 1
ATOM 4818 N N . PHE B 1 151 ? -4.816 6.293 17.469 1 44.03 151 PHE B N 1
ATOM 4819 C CA . PHE B 1 151 ? -6.148 5.703 17.516 1 44.03 151 PHE B CA 1
ATOM 4820 C C . PHE B 1 151 ? -6.434 5.113 18.891 1 44.03 151 PHE B C 1
ATOM 4822 O O . PHE B 1 151 ? -7.582 5.098 19.344 1 44.03 151 PHE B O 1
ATOM 4829 N N . GLY B 1 152 ? -5.422 4.203 19.5 1 38.72 152 GLY B N 1
ATOM 4830 C CA . GLY B 1 152 ? -5.602 3.316 20.641 1 38.72 152 GLY B CA 1
ATOM 4831 C C . GLY B 1 152 ? -5.164 3.938 21.953 1 38.72 152 GLY B C 1
ATOM 4832 O O . GLY B 1 152 ? -4.594 5.031 21.969 1 38.72 152 GLY B O 1
ATOM 4833 N N . PRO B 1 153 ? -5.75 3.506 23.109 1 32.94 153 PRO B N 1
ATOM 4834 C CA . PRO B 1 153 ? -5.172 3.996 24.359 1 32.94 153 PRO B CA 1
ATOM 4835 C C . PRO B 1 153 ? -3.664 4.211 24.266 1 32.94 153 PRO B C 1
ATOM 4837 O O . PRO B 1 153 ? -2.965 3.441 23.609 1 32.94 153 PRO B O 1
ATOM 4840 N N . THR B 1 154 ? -3.311 5.477 24.234 1 33.03 154 THR B N 1
ATOM 4841 C CA . THR B 1 154 ? -1.908 5.852 24.375 1 33.03 154 THR B CA 1
ATOM 4842 C C . THR B 1 154 ? -1.151 4.824 25.203 1 33.03 154 THR B C 1
ATOM 4844 O O . THR B 1 154 ? -1.543 4.527 26.344 1 33.03 154 THR B O 1
ATOM 4847 N N . ILE B 1 155 ? -0.542 3.92 24.703 1 32.03 155 ILE B N 1
ATOM 4848 C CA . ILE B 1 155 ? 0.518 3.275 25.469 1 32.03 155 ILE B CA 1
ATOM 4849 C C . ILE B 1 155 ? 1.33 4.332 26.219 1 32.03 155 ILE B C 1
ATOM 4851 O O . ILE B 1 155 ? 1.664 5.375 25.656 1 32.03 155 ILE B O 1
ATOM 4855 N N . LYS B 1 156 ? 1.396 4.266 27.531 1 31.81 156 LYS B N 1
ATOM 4856 C CA . LYS B 1 156 ? 2.395 5.062 28.234 1 31.81 156 LYS B CA 1
ATOM 4857 C C . LYS B 1 156 ? 3.713 5.098 27.469 1 31.81 156 LYS B C 1
ATOM 4859 O O . LYS B 1 156 ? 4.371 4.066 27.312 1 31.81 156 LYS B O 1
ATOM 4864 N N . SER B 1 157 ? 3.758 5.781 26.375 1 30 157 SER B N 1
ATOM 4865 C CA . SER B 1 157 ? 5.09 6.051 25.844 1 30 157 SER B CA 1
ATOM 4866 C C . SER B 1 157 ? 6.105 6.238 26.969 1 30 157 SER B C 1
ATOM 4868 O O . SER B 1 157 ? 5.883 7.027 27.891 1 30 157 SER B O 1
ATOM 4870 N N . ILE B 1 158 ? 6.723 5.227 27.344 1 29.16 158 ILE B N 1
ATOM 4871 C CA . ILE B 1 158 ? 7.922 5.379 28.172 1 29.16 158 ILE B CA 1
ATOM 4872 C C . ILE B 1 158 ? 8.789 6.5 27.609 1 29.16 158 ILE B C 1
ATOM 4874 O O . ILE B 1 158 ? 9.609 6.27 26.703 1 29.16 158 ILE B O 1
ATOM 4878 N N . CYS B 1 159 ? 8.125 7.531 27.125 1 28.53 159 CYS B N 1
ATOM 4879 C CA . CYS B 1 159 ? 9.148 8.555 26.938 1 28.53 159 CYS B CA 1
ATOM 4880 C C . CYS B 1 159 ? 10.016 8.711 28.172 1 28.53 159 CYS B C 1
ATOM 4882 O O . CYS B 1 159 ? 9.523 9.125 29.234 1 28.53 159 CYS B O 1
ATOM 4884 N N . ARG B 1 160 ? 10.945 7.82 28.469 1 28.5 160 ARG B N 1
ATOM 4885 C CA . ARG B 1 160 ? 11.984 8.219 29.422 1 28.5 160 ARG B CA 1
ATOM 4886 C C . ARG B 1 160 ? 12.43 9.656 29.172 1 28.5 160 ARG B C 1
ATOM 4888 O O . ARG B 1 160 ? 12.797 10.016 28.047 1 28.5 160 ARG B O 1
ATOM 4895 N N . ALA B 1 161 ? 11.883 10.547 29.938 1 28.98 161 ALA B N 1
ATOM 4896 C CA . ALA B 1 161 ? 12.578 11.797 30.234 1 28.98 161 ALA B CA 1
ATOM 4897 C C . ALA B 1 161 ? 14.086 11.578 30.328 1 28.98 161 ALA B C 1
ATOM 4899 O O . ALA B 1 161 ? 14.57 10.891 31.234 1 28.98 161 ALA B O 1
ATOM 4900 N N . GLY B 1 162 ? 14.758 11.43 29.219 1 27.22 162 GLY B N 1
ATOM 4901 C CA . GLY B 1 162 ? 16.203 11.453 29.297 1 27.22 162 GLY B CA 1
ATOM 4902 C C . GLY B 1 162 ? 16.734 12.406 30.359 1 27.22 162 GLY B C 1
ATOM 4903 O O . GLY B 1 162 ? 17.703 12.094 31.062 1 27.22 162 GLY B O 1
ATOM 4904 N N . ASN B 1 163 ? 16.5 13.695 30.281 1 25.86 163 ASN B N 1
ATOM 4905 C CA . ASN B 1 163 ? 17.641 14.453 30.766 1 25.86 163 ASN B CA 1
ATOM 4906 C C . ASN B 1 163 ? 17.625 14.586 32.281 1 25.86 163 ASN B C 1
ATOM 4908 O O . ASN B 1 163 ? 17.422 15.672 32.812 1 25.86 163 ASN B O 1
ATOM 4912 N N . THR B 1 164 ? 16.953 13.844 33.156 1 25.36 164 THR B N 1
ATOM 4913 C CA . THR B 1 164 ? 17.391 14.398 34.438 1 25.36 164 THR B CA 1
ATOM 4914 C C . THR B 1 164 ? 18.906 14.25 34.594 1 25.36 164 THR B C 1
ATOM 4916 O O . THR B 1 164 ? 19.484 13.234 34.188 1 25.36 164 THR B O 1
ATOM 4919 N N . ALA B 1 165 ? 19.734 15.328 34.969 1 24.45 165 ALA B N 1
ATOM 4920 C CA . ALA B 1 165 ? 21.125 15.5 35.312 1 24.45 165 ALA B CA 1
ATOM 4921 C C . ALA B 1 165 ? 21.578 14.414 36.312 1 24.45 165 ALA B C 1
ATOM 4923 O O . ALA B 1 165 ? 22.688 13.883 36.188 1 24.45 165 ALA B O 1
ATOM 4924 N N . GLY B 1 166 ? 21.203 14.547 37.688 1 26.84 166 GLY B N 1
ATOM 4925 C CA . GLY B 1 166 ? 22.062 14.195 38.781 1 26.84 166 GLY B CA 1
ATOM 4926 C C . GLY B 1 166 ? 22.359 12.711 38.875 1 26.84 166 GLY B C 1
ATOM 4927 O O . GLY B 1 166 ? 21.672 11.898 38.25 1 26.84 166 GLY B O 1
ATOM 4928 N N . GLY B 1 167 ? 23.438 12.18 39.844 1 25.08 167 GLY B N 1
ATOM 4929 C CA . GLY B 1 167 ? 24.422 11.195 40.25 1 25.08 167 GLY B CA 1
ATOM 4930 C C . GLY B 1 167 ? 23.812 9.867 40.656 1 25.08 167 GLY B C 1
ATOM 4931 O O . GLY B 1 167 ? 24.484 8.836 40.656 1 25.08 167 GLY B O 1
ATOM 4932 N N . GLU B 1 168 ? 22.844 9.766 41.656 1 25.77 168 GLU B N 1
ATOM 4933 C CA . GLU B 1 168 ? 23.094 8.602 42.5 1 25.77 168 GLU B CA 1
ATOM 4934 C C . GLU B 1 168 ? 22.797 7.305 41.781 1 25.77 168 GLU B C 1
ATOM 4936 O O . GLU B 1 168 ? 21.922 7.27 40.906 1 25.77 168 GLU B O 1
ATOM 4941 N N . GLU B 1 169 ? 23.641 6.176 41.875 1 27.66 169 GLU B N 1
ATOM 4942 C CA . GLU B 1 169 ? 23.906 4.789 41.5 1 27.66 169 GLU B CA 1
ATOM 4943 C C . GLU B 1 169 ? 22.656 3.934 41.625 1 27.66 169 GLU B C 1
ATOM 4945 O O . GLU B 1 169 ? 22.734 2.746 41.938 1 27.66 169 GLU B O 1
ATOM 4950 N N . GLY B 1 170 ? 21.516 4.496 41.938 1 25.69 170 GLY B N 1
ATOM 4951 C CA . GLY B 1 170 ? 20.656 3.41 42.406 1 25.69 170 GLY B CA 1
ATOM 4952 C C . GLY B 1 170 ? 20.484 2.311 41.375 1 25.69 170 GLY B C 1
ATOM 4953 O O . GLY B 1 170 ? 20.734 2.518 40.188 1 25.69 170 GLY B O 1
ATOM 4954 N N . GLU B 1 171 ? 20.281 1.062 41.875 1 27.7 171 GLU B N 1
ATOM 4955 C CA . GLU B 1 171 ? 20.109 -0.284 41.312 1 27.7 171 GLU B CA 1
ATOM 4956 C C . GLU B 1 171 ? 19.172 -0.286 40.125 1 27.7 171 GLU B C 1
ATOM 4958 O O . GLU B 1 171 ? 18.031 0.185 40.219 1 27.7 171 GLU B O 1
ATOM 4963 N N . GLU B 1 172 ? 19.734 -0.199 38.906 1 28.89 172 GLU B N 1
ATOM 4964 C CA . GLU B 1 172 ? 19.266 -0.322 37.531 1 28.89 172 GLU B CA 1
ATOM 4965 C C . GLU B 1 172 ? 18.344 -1.531 37.375 1 28.89 172 GLU B C 1
ATOM 4967 O O . GLU B 1 172 ? 18.828 -2.664 37.25 1 28.89 172 GLU B O 1
ATOM 4972 N N . GLU B 1 173 ? 17.328 -1.688 38.312 1 27.55 173 GLU B N 1
ATOM 4973 C CA . GLU B 1 173 ? 16.5 -2.852 38 1 27.55 173 GLU B CA 1
ATOM 4974 C C . GLU B 1 173 ? 16.109 -2.891 36.531 1 27.55 173 GLU B C 1
ATOM 4976 O O . GLU B 1 173 ? 15.711 -1.872 35.969 1 27.55 173 GLU B O 1
ATOM 4981 N N . GLY B 1 174 ? 16.75 -3.781 35.75 1 28.02 174 GLY B N 1
ATOM 4982 C CA . GLY B 1 174 ? 16.578 -4.281 34.406 1 28.02 174 GLY B CA 1
ATOM 4983 C C . GLY B 1 174 ? 15.125 -4.371 33.969 1 28.02 174 GLY B C 1
ATOM 4984 O O . GLY B 1 174 ? 14.484 -5.41 34.156 1 28.02 174 GLY B O 1
ATOM 4985 N N . GLY B 1 175 ? 14.344 -3.436 34.344 1 26.59 175 GLY B N 1
ATOM 4986 C CA . GLY B 1 175 ? 12.961 -3.582 33.906 1 26.59 175 GLY B CA 1
ATOM 4987 C C . GLY B 1 175 ? 12.812 -3.932 32.438 1 26.59 175 GLY B C 1
ATOM 4988 O O . GLY B 1 175 ? 13.398 -3.271 31.578 1 26.59 175 GLY B O 1
ATOM 4989 N N . GLY B 1 176 ? 12.766 -5.219 32.188 1 28.75 176 GLY B N 1
ATOM 4990 C CA . GLY B 1 176 ? 12.453 -5.863 30.922 1 28.75 176 GLY B CA 1
ATOM 4991 C C . GLY B 1 176 ? 11.438 -5.098 30.094 1 28.75 176 GLY B C 1
ATOM 4992 O O . GLY B 1 176 ? 10.508 -4.5 30.641 1 28.75 176 GLY B O 1
ATOM 4993 N N . GLN B 1 177 ? 11.953 -4.508 29.141 1 27.95 177 GLN B N 1
ATOM 4994 C CA . GLN B 1 177 ? 11.125 -3.82 28.156 1 27.95 177 GLN B CA 1
ATOM 4995 C C . GLN B 1 177 ? 9.852 -4.609 27.859 1 27.95 177 GLN B C 1
ATOM 4997 O O . GLN B 1 177 ? 9.914 -5.738 27.375 1 27.95 177 GLN B O 1
ATOM 5002 N N . VAL B 1 178 ? 8.906 -4.645 28.812 1 27.34 178 VAL B N 1
ATOM 5003 C CA . VAL B 1 178 ? 7.605 -5.25 28.531 1 27.34 178 VAL B CA 1
ATOM 5004 C C . VAL B 1 178 ? 7.188 -4.938 27.109 1 27.34 178 VAL B C 1
ATOM 5006 O O . VAL B 1 178 ? 7.203 -3.777 26.688 1 27.34 178 VAL B O 1
ATOM 5009 N N . VAL B 1 179 ? 7.562 -5.91 26.219 1 29.3 179 VAL B N 1
ATOM 5010 C CA . VAL B 1 179 ? 6.906 -5.895 24.922 1 29.3 179 VAL B CA 1
ATOM 5011 C C . VAL B 1 179 ? 5.441 -5.492 25.078 1 29.3 179 VAL B C 1
ATOM 5013 O O . VAL B 1 179 ? 4.734 -6.035 25.938 1 29.3 179 VAL B O 1
ATOM 5016 N N . PRO B 1 180 ? 5.188 -4.273 24.844 1 30.34 180 PRO B N 1
ATOM 5017 C CA . PRO B 1 180 ? 3.781 -3.928 25.047 1 30.34 180 PRO B CA 1
ATOM 5018 C C . PRO B 1 180 ? 2.83 -5.062 24.672 1 30.34 180 PRO B C 1
ATOM 5020 O O . PRO B 1 180 ? 3.127 -5.848 23.766 1 30.34 180 PRO B O 1
ATOM 5023 N N . GLU B 1 181 ? 2.293 -5.754 25.625 1 29.31 181 GLU B N 1
ATOM 5024 C CA . GLU B 1 181 ? 1.19 -6.668 25.344 1 29.31 181 GLU B CA 1
ATOM 5025 C C . GLU B 1 181 ? 0.379 -6.195 24.141 1 29.31 181 GLU B C 1
ATOM 5027 O O . GLU B 1 181 ? 0.238 -4.992 23.922 1 29.31 181 GLU B O 1
ATOM 5032 N N . PRO B 1 182 ? 0.378 -7.156 23.125 1 29.19 182 PRO B N 1
ATOM 5033 C CA . PRO B 1 182 ? -0.546 -6.812 22.031 1 29.19 182 PRO B CA 1
ATOM 5034 C C . PRO B 1 182 ? -1.802 -6.102 22.531 1 29.19 182 PRO B C 1
ATOM 5036 O O . PRO B 1 182 ? -2.867 -6.223 21.922 1 29.19 182 PRO B O 1
ATOM 5039 N N . GLU B 1 183 ? -1.757 -5.699 23.781 1 29.77 183 GLU B N 1
ATOM 5040 C CA . GLU B 1 183 ? -3.074 -5.176 24.141 1 29.77 183 GLU B CA 1
ATOM 5041 C C . GLU B 1 183 ? -3.746 -4.52 22.938 1 29.77 183 GLU B C 1
ATOM 5043 O O . GLU B 1 183 ? -4.82 -4.941 22.516 1 29.77 183 GLU B O 1
ATOM 5048 N N . ASP B 1 184 ? -3.824 -3.125 23.094 1 30.8 184 ASP B N 1
ATOM 5049 C CA . ASP B 1 184 ? -4.773 -2.373 22.281 1 30.8 184 ASP B CA 1
ATOM 5050 C C . ASP B 1 184 ? -4.383 -2.41 20.797 1 30.8 184 ASP B C 1
ATOM 5052 O O . ASP B 1 184 ? -3.268 -2.025 20.438 1 30.8 184 ASP B O 1
ATOM 5056 N N . ALA B 1 185 ? -4.641 -3.465 20.188 1 30.14 185 ALA B N 1
ATOM 5057 C CA . ALA B 1 185 ? -4.562 -3.588 18.734 1 30.14 185 ALA B CA 1
ATOM 5058 C C . ALA B 1 185 ? -4.449 -2.217 18.062 1 30.14 185 ALA B C 1
ATOM 5060 O O . ALA B 1 185 ? -5.031 -1.239 18.547 1 30.14 185 ALA B O 1
ATOM 5061 N N . GLU B 1 186 ? -3.4 -1.913 17.438 1 33.5 186 GLU B N 1
ATOM 5062 C CA . GLU B 1 186 ? -3.43 -0.846 16.438 1 33.5 186 GLU B CA 1
ATOM 5063 C C . GLU B 1 186 ? -4.863 -0.472 16.062 1 33.5 186 GLU B C 1
ATOM 5065 O O . GLU B 1 186 ? -5.09 0.494 15.336 1 33.5 186 GLU B O 1
ATOM 5070 N N . GLY B 1 187 ? -5.859 -1.458 16.25 1 32.06 187 GLY B N 1
ATOM 5071 C CA . GLY B 1 187 ? -7.27 -1.181 16.031 1 32.06 187 GLY B CA 1
ATOM 5072 C C . GLY B 1 187 ? -7.879 -0.33 17.141 1 32.06 187 GLY B C 1
ATOM 5073 O O . GLY B 1 187 ? -7.809 -0.684 18.312 1 32.06 187 GLY B O 1
ATOM 5074 N N . GLY B 1 188 ? -7.879 0.955 17.141 1 32.62 188 GLY B N 1
ATOM 5075 C CA . GLY B 1 188 ? -8.523 1.93 18.016 1 32.62 188 GLY B CA 1
ATOM 5076 C C . GLY B 1 188 ? -9.727 1.37 18.75 1 32.62 188 GLY B C 1
ATOM 5077 O O . GLY B 1 188 ? -10.719 0.982 18.125 1 32.62 188 GLY B O 1
ATOM 5078 N N . VAL B 1 189 ? -9.539 0.454 19.734 1 32.16 189 VAL B N 1
ATOM 5079 C CA . VAL B 1 189 ? -10.719 0.286 20.578 1 32.16 189 VAL B CA 1
ATOM 5080 C C . VAL B 1 189 ? -11.266 1.654 20.984 1 32.16 189 VAL B C 1
ATOM 5082 O O . VAL B 1 189 ? -10.562 2.447 21.609 1 32.16 189 VAL B O 1
ATOM 5085 N N . TRP B 1 190 ? -12.289 2.068 20.25 1 35.09 190 TRP B N 1
ATOM 5086 C CA . TRP B 1 190 ? -13.023 3.268 20.641 1 35.09 190 TRP B CA 1
ATOM 5087 C C . TRP B 1 190 ? -13.688 3.092 22 1 35.09 190 TRP B C 1
ATOM 5089 O O . TRP B 1 190 ? -14.422 2.127 22.219 1 35.09 190 TRP B O 1
ATOM 5099 N N . ASP B 1 191 ? -13.039 3.182 23.047 1 34.84 191 ASP B N 1
ATOM 5100 C CA . ASP B 1 191 ? -13.805 3.209 24.281 1 34.84 191 ASP B CA 1
ATOM 5101 C C . ASP B 1 191 ? -15.094 4.012 24.109 1 34.84 191 ASP B C 1
ATOM 5103 O O . ASP B 1 191 ? -15.172 4.895 23.266 1 34.84 191 ASP B O 1
ATOM 5107 N N . GLU B 1 192 ? -16.234 3.475 24.656 1 36.84 192 GLU B N 1
ATOM 5108 C CA . GLU B 1 192 ? -17.516 4.18 24.766 1 36.84 192 GLU B CA 1
ATOM 5109 C C . GLU B 1 192 ? -17.297 5.625 25.203 1 36.84 192 GLU B C 1
ATOM 5111 O O . GLU B 1 192 ? -18.25 6.414 25.219 1 36.84 192 GLU B O 1
ATOM 5116 N N . GLY B 1 193 ? -16.547 5.945 26.281 1 35.72 193 GLY B N 1
ATOM 5117 C CA . GLY B 1 193 ? -16.438 7.371 26.531 1 35.72 193 GLY B CA 1
ATOM 5118 C C . GLY B 1 193 ? -16.156 8.18 25.281 1 35.72 193 GLY B C 1
ATOM 5119 O O . GLY B 1 193 ? -16.078 7.629 24.188 1 35.72 193 GLY B O 1
ATOM 5120 N N . PRO B 1 194 ? -16.172 9.602 25.578 1 34.53 194 PRO B N 1
ATOM 5121 C CA . PRO B 1 194 ? -16.062 10.352 24.312 1 34.53 194 PRO B CA 1
ATOM 5122 C C . PRO B 1 194 ? -15.211 9.633 23.281 1 34.53 194 PRO B C 1
ATOM 5124 O O . PRO B 1 194 ? -14.289 8.891 23.641 1 34.53 194 PRO B O 1
ATOM 5127 N N . ARG B 1 195 ? -15.812 9.398 22.109 1 37.81 195 ARG B N 1
ATOM 5128 C CA . ARG B 1 195 ? -15.391 8.969 20.781 1 37.81 195 ARG B CA 1
ATOM 5129 C C . ARG B 1 195 ? -13.867 9.023 20.641 1 37.81 195 ARG B C 1
ATOM 5131 O O . ARG B 1 195 ? -13.195 9.727 21.406 1 37.81 195 ARG B O 1
ATOM 5138 N N . HIS B 1 196 ? -13.281 8.227 19.578 1 45.09 196 HIS B N 1
ATOM 5139 C CA . HIS B 1 196 ? -12.055 8.094 18.797 1 45.09 196 HIS B CA 1
ATOM 5140 C C . HIS B 1 196 ? -11.289 9.406 18.75 1 45.09 196 HIS B C 1
ATOM 5142 O O . HIS B 1 196 ? -11.773 10.398 18.219 1 45.09 196 HIS B O 1
ATOM 5148 N N . GLY B 1 197 ? -10.969 9.891 19.766 1 54 197 GLY B N 1
ATOM 5149 C CA . GLY B 1 197 ? -10.281 11.18 19.781 1 54 197 GLY B CA 1
ATOM 5150 C C . GLY B 1 197 ? -9.273 11.328 18.656 1 54 197 GLY B C 1
ATOM 5151 O O . GLY B 1 197 ? -8.07 11.461 1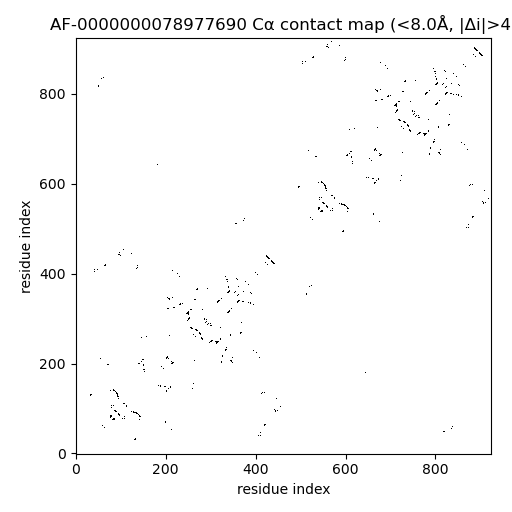8.922 1 54 197 GLY B O 1
ATOM 5152 N N . ARG B 1 198 ? -9.805 11.031 17.406 1 78.69 198 ARG B N 1
ATOM 5153 C CA . ARG B 1 198 ? -8.992 11.32 16.234 1 78.69 198 ARG B CA 1
ATOM 5154 C C . ARG B 1 198 ? -8.812 12.82 16.047 1 78.69 198 ARG B C 1
ATOM 5156 O O . ARG B 1 198 ? -9.648 13.484 15.43 1 78.69 198 ARG B O 1
ATOM 5163 N N . LEU B 1 199 ? -7.754 13.242 16.781 1 88.06 199 LEU B N 1
ATOM 5164 C CA . LEU B 1 199 ? -7.48 14.664 16.594 1 88.06 199 LEU B CA 1
ATOM 5165 C C . LEU B 1 199 ? -6.98 14.93 15.172 1 88.06 199 LEU B C 1
ATOM 5167 O O . LEU B 1 199 ? -6.043 14.281 14.711 1 88.06 199 LEU B O 1
ATOM 5171 N N . PRO B 1 200 ? -7.684 15.734 14.492 1 93.44 200 PRO B N 1
ATOM 5172 C CA . PRO B 1 200 ? -7.277 16.016 13.109 1 93.44 200 PRO B CA 1
ATOM 5173 C C . PRO B 1 200 ? -6.027 16.891 13.031 1 93.44 200 PRO B C 1
ATOM 5175 O O . PRO B 1 200 ? -6.086 18.016 12.523 1 93.44 200 PRO B O 1
ATOM 5178 N N . VAL B 1 201 ? -4.906 16.344 13.398 1 93.88 201 VAL B N 1
ATOM 5179 C CA . VAL B 1 201 ? -3.652 17.078 13.422 1 93.88 201 VAL B CA 1
ATOM 5180 C C . VAL B 1 201 ? -2.822 16.75 12.188 1 93.88 201 VAL B C 1
ATOM 5182 O O . VAL B 1 201 ? -2.895 15.625 11.672 1 93.88 201 VAL B O 1
ATOM 5185 N N . MET B 1 202 ? -2.141 17.719 11.734 1 95.69 202 MET B N 1
ATOM 5186 C CA . MET B 1 202 ? -1.272 17.562 10.57 1 95.69 202 MET B CA 1
ATOM 5187 C C . MET B 1 202 ? 0.175 17.344 11 1 95.69 202 MET B C 1
ATOM 5189 O O . MET B 1 202 ? 0.684 18.047 11.867 1 95.69 202 MET B O 1
ATOM 5193 N N . ARG B 1 203 ? 0.785 16.312 10.422 1 93.31 203 ARG B N 1
ATOM 5194 C CA . ARG B 1 203 ? 2.16 15.953 10.75 1 93.31 203 ARG B CA 1
ATOM 5195 C C . ARG B 1 203 ? 2.936 15.57 9.492 1 93.31 203 ARG B C 1
ATOM 5197 O O . ARG B 1 203 ? 2.348 15.125 8.5 1 93.31 203 ARG B O 1
ATOM 5204 N N . HIS B 1 204 ? 4.254 15.68 9.562 1 93.75 204 HIS B N 1
ATOM 5205 C CA . HIS B 1 204 ? 5.043 15.43 8.367 1 93.75 204 HIS B CA 1
ATOM 5206 C C . HIS B 1 204 ? 5.352 13.945 8.203 1 93.75 204 HIS B C 1
ATOM 5208 O O . HIS B 1 204 ? 5.801 13.508 7.145 1 93.75 204 HIS B O 1
ATOM 5214 N N . CYS B 1 205 ? 5.168 13.164 9.25 1 93 205 CYS B N 1
ATOM 5215 C CA . CYS B 1 205 ? 5.434 11.734 9.219 1 93 205 CYS B CA 1
ATOM 5216 C C . CYS B 1 205 ? 4.414 10.969 10.055 1 93 205 CYS B C 1
ATOM 5218 O O . CYS B 1 205 ? 3.99 11.445 11.109 1 93 205 CYS B O 1
ATOM 5220 N N . LYS B 1 206 ? 4.039 9.812 9.586 1 90.44 206 LYS B N 1
ATOM 5221 C CA . LYS B 1 206 ? 3.086 9.016 10.352 1 90.44 206 LYS B CA 1
ATOM 5222 C C . LYS B 1 206 ? 3.338 7.523 10.148 1 90.44 206 LYS B C 1
ATOM 5224 O O . LYS B 1 206 ? 4.078 7.125 9.25 1 90.44 206 LYS B O 1
ATOM 5229 N N . ALA B 1 207 ? 2.82 6.77 11.062 1 87.62 207 ALA B N 1
ATOM 5230 C CA . ALA B 1 207 ? 2.773 5.316 10.914 1 87.62 207 ALA B CA 1
ATOM 5231 C C . ALA B 1 207 ? 1.404 4.859 10.414 1 87.62 207 ALA B C 1
ATOM 5233 O O . ALA B 1 207 ? 0.46 5.652 10.359 1 87.62 207 ALA B O 1
ATOM 5234 N N . SER B 1 208 ? 1.308 3.613 10.031 1 78.06 208 SER B N 1
ATOM 5235 C CA . SER B 1 208 ? 0.068 3.084 9.469 1 78.06 208 SER B CA 1
ATOM 5236 C C . SER B 1 208 ? -1.076 3.176 10.477 1 78.06 208 SER B C 1
ATOM 5238 O O . SER B 1 208 ? -2.234 3.344 10.086 1 78.06 208 SER B O 1
ATOM 5240 N N . SER B 1 209 ? -0.714 3.166 11.688 1 73.19 209 SER B N 1
ATOM 5241 C CA . SER B 1 209 ? -1.736 3.162 12.727 1 73.19 209 SER B CA 1
ATOM 5242 C C . SER B 1 209 ? -2.072 4.578 13.18 1 73.19 209 SER B C 1
ATOM 5244 O O . SER B 1 209 ? -3.006 4.785 13.953 1 73.19 209 SER B O 1
ATOM 5246 N N . SER B 1 210 ? -1.348 5.523 12.602 1 77.06 210 SER B N 1
ATOM 5247 C CA . SER B 1 210 ? -1.557 6.91 12.992 1 77.06 210 SER B CA 1
ATOM 5248 C C . SER B 1 210 ? -2.709 7.539 12.219 1 77.06 210 SER B C 1
ATOM 5250 O O . SER B 1 210 ? -2.891 7.254 11.031 1 77.06 210 SER B O 1
ATOM 5252 N N . VAL B 1 211 ? -3.49 8.344 12.953 1 80.12 211 VAL B N 1
ATOM 5253 C CA . VAL B 1 211 ? -4.602 9.008 12.289 1 80.12 211 VAL B CA 1
ATOM 5254 C C . VAL B 1 211 ? -4.191 10.43 11.891 1 80.12 211 VAL B C 1
ATOM 5256 O O . VAL B 1 211 ? -5 11.188 11.352 1 80.12 211 VAL B O 1
ATOM 5259 N N . ALA B 1 212 ? -2.975 10.758 12.078 1 87.62 212 ALA B N 1
ATOM 5260 C CA . ALA B 1 212 ? -2.521 12.094 11.703 1 87.62 212 ALA B CA 1
ATOM 5261 C C . ALA B 1 212 ? -2.615 12.305 10.195 1 87.62 212 ALA B C 1
ATOM 5263 O O . ALA B 1 212 ? -2.625 11.344 9.43 1 87.62 212 ALA B O 1
ATOM 5264 N N . ILE B 1 213 ? -2.781 13.547 9.844 1 95.06 213 ILE B N 1
ATOM 5265 C CA . ILE B 1 213 ? -2.855 13.938 8.438 1 95.06 213 ILE B CA 1
ATOM 5266 C C . ILE B 1 213 ? -1.466 14.32 7.938 1 95.06 213 ILE B C 1
ATOM 5268 O O . ILE B 1 213 ? -0.859 15.273 8.43 1 95.06 213 ILE B O 1
ATOM 5272 N N . ALA B 1 214 ? -0.977 13.609 6.961 1 95.06 214 ALA B N 1
ATOM 5273 C CA . ALA B 1 214 ? 0.391 13.82 6.496 1 95.06 214 ALA B CA 1
ATOM 5274 C C . ALA B 1 214 ? 0.509 15.117 5.699 1 95.06 214 ALA B C 1
ATOM 5276 O O . ALA B 1 214 ? -0.312 15.391 4.82 1 95.06 214 ALA B O 1
ATOM 5277 N N . VAL B 1 215 ? 1.534 15.922 6.008 1 96.88 215 VAL B N 1
ATOM 5278 C CA . VAL B 1 215 ? 1.84 17.141 5.277 1 96.88 215 VAL B CA 1
ATOM 5279 C C . VAL B 1 215 ? 3.328 17.188 4.934 1 96.88 215 VAL B C 1
ATOM 5281 O O . VAL B 1 215 ? 4.113 16.406 5.465 1 96.88 215 VAL B O 1
ATOM 5284 N N . PRO B 1 216 ? 3.729 18.062 3.998 1 95.62 216 PRO B N 1
ATOM 5285 C CA . PRO B 1 216 ? 5.152 18.141 3.654 1 95.62 216 PRO B CA 1
ATOM 5286 C C . PRO B 1 216 ? 6.023 18.547 4.84 1 95.62 216 PRO B C 1
ATOM 5288 O O . PRO B 1 216 ? 5.629 19.406 5.633 1 95.62 216 PRO B O 1
ATOM 5291 N N . ILE B 1 217 ? 7.168 17.953 4.906 1 93.56 217 ILE B N 1
ATOM 5292 C CA . ILE B 1 217 ? 8.094 18.203 6.004 1 93.56 217 ILE B CA 1
ATOM 5293 C C . ILE B 1 217 ? 8.742 19.578 5.82 1 93.56 217 ILE B C 1
ATOM 5295 O O . ILE B 1 217 ? 8.836 20.078 4.699 1 93.56 217 ILE B O 1
ATOM 5299 N N . PHE B 1 218 ? 9.242 20.203 6.848 1 91.44 218 PHE B N 1
ATOM 5300 C CA . PHE B 1 218 ? 9.75 21.578 6.898 1 91.44 218 PHE B CA 1
ATOM 5301 C C . PHE B 1 218 ? 10.984 21.719 6.016 1 91.44 218 PHE B C 1
ATOM 5303 O O . PHE B 1 218 ? 11.281 22.828 5.543 1 91.44 218 PHE B O 1
ATOM 5310 N N . HIS B 1 219 ? 11.625 20.641 5.656 1 89.56 219 HIS B N 1
ATOM 5311 C CA . HIS B 1 219 ? 12.836 20.703 4.844 1 89.56 219 HIS B CA 1
ATOM 5312 C C . HIS B 1 219 ? 12.531 21.203 3.438 1 89.56 219 HIS B C 1
ATOM 5314 O O . HIS B 1 219 ? 13.398 21.781 2.777 1 89.56 219 HIS B O 1
ATOM 5320 N N . PHE B 1 220 ? 11.328 21.078 3.016 1 90 220 PHE B N 1
ATOM 5321 C CA . PHE B 1 220 ? 10.945 21.547 1.691 1 90 220 PHE B CA 1
ATOM 5322 C C . PHE B 1 220 ? 11 23.062 1.627 1 90 220 PHE B C 1
ATOM 5324 O O . PHE B 1 220 ? 11.094 23.641 0.542 1 90 220 PHE B O 1
ATOM 5331 N N . TYR B 1 221 ? 10.992 23.688 2.816 1 90.31 221 TYR B N 1
ATOM 5332 C CA . TYR B 1 221 ? 10.914 25.141 2.861 1 90.31 221 TYR B CA 1
ATOM 5333 C C . TYR B 1 221 ? 12.25 25.75 3.271 1 90.31 221 TYR B C 1
ATOM 5335 O O . TYR B 1 221 ? 12.469 26.953 3.107 1 90.31 221 TYR B O 1
ATOM 5343 N N . THR B 1 222 ? 13.055 24.906 3.842 1 87.94 222 THR B N 1
ATOM 5344 C CA . THR B 1 222 ? 14.336 25.422 4.312 1 87.94 222 THR B CA 1
ATOM 5345 C C . THR B 1 222 ? 15.445 25.109 3.311 1 87.94 222 THR B C 1
ATOM 5347 O O . THR B 1 222 ? 16.5 25.766 3.314 1 87.94 222 THR B O 1
ATOM 5350 N N . MET B 1 223 ? 15.109 24.125 2.574 1 81.69 223 MET B N 1
ATOM 5351 C CA . MET B 1 223 ? 16.094 23.734 1.558 1 81.69 223 MET B CA 1
ATOM 5352 C C . MET B 1 223 ? 15.656 24.219 0.178 1 81.69 223 MET B C 1
ATOM 5354 O O . MET B 1 223 ? 14.469 24.188 -0.149 1 81.69 223 MET B O 1
ATOM 5358 N N . ASN B 1 224 ? 16.578 24.828 -0.456 1 80.88 224 ASN B N 1
ATOM 5359 C CA . ASN B 1 224 ? 16.25 25.188 -1.835 1 80.88 224 ASN B CA 1
ATOM 5360 C C . ASN B 1 224 ? 16.25 23.953 -2.744 1 80.88 224 ASN B C 1
ATOM 5362 O O . ASN B 1 224 ? 17.141 23.812 -3.586 1 80.88 224 ASN B O 1
ATOM 5366 N N . ILE B 1 225 ? 15.25 23.203 -2.611 1 80.38 225 ILE B N 1
ATOM 5367 C CA . ILE B 1 225 ? 15.172 21.891 -3.26 1 80.38 225 ILE B CA 1
ATOM 5368 C C . ILE B 1 225 ? 15.172 22.062 -4.777 1 80.38 225 ILE B C 1
ATOM 5370 O O . ILE B 1 225 ? 15.828 21.312 -5.496 1 80.38 225 ILE B O 1
ATOM 5374 N N . ASP B 1 226 ? 14.5 23.031 -5.34 1 83.56 226 ASP B N 1
ATOM 5375 C CA . ASP B 1 226 ? 14.367 23.25 -6.781 1 83.56 226 ASP B CA 1
ATOM 5376 C C . ASP B 1 226 ? 15.711 23.578 -7.414 1 83.56 226 ASP B C 1
ATOM 5378 O O . ASP B 1 226 ? 16.078 23 -8.438 1 83.56 226 ASP B O 1
ATOM 5382 N N . ASP B 1 227 ? 16.406 24.391 -6.684 1 82.5 227 ASP B N 1
ATOM 5383 C CA . ASP B 1 227 ? 17.656 24.844 -7.27 1 82.5 227 ASP B CA 1
ATOM 5384 C C . ASP B 1 227 ? 18.797 23.875 -6.93 1 82.5 227 ASP B C 1
ATOM 5386 O O . ASP B 1 227 ? 19.656 23.594 -7.777 1 82.5 227 ASP B O 1
ATOM 5390 N N . TRP B 1 228 ? 18.719 23.359 -5.754 1 79.56 228 TRP B N 1
ATOM 5391 C CA . TRP B 1 228 ? 19.875 22.594 -5.281 1 79.56 228 TRP B CA 1
ATOM 5392 C C . TRP B 1 228 ? 19.781 21.141 -5.727 1 79.56 228 TRP B C 1
ATOM 5394 O O . TRP B 1 228 ? 20.812 20.469 -5.859 1 79.56 228 TRP B O 1
ATOM 5404 N N . PHE B 1 229 ? 18.625 20.656 -6.055 1 81.38 229 PHE B N 1
ATOM 5405 C CA . PHE B 1 229 ? 18.531 19.234 -6.363 1 81.38 229 PHE B CA 1
ATOM 5406 C C . PHE B 1 229 ? 17.812 19.016 -7.688 1 81.38 229 PHE B C 1
ATOM 5408 O O . PHE B 1 229 ? 18.391 18.469 -8.625 1 81.38 229 PHE B O 1
ATOM 5415 N N . LEU B 1 230 ? 16.688 19.562 -7.859 1 87.19 230 LEU B N 1
ATOM 5416 C CA . LEU B 1 230 ? 15.898 19.312 -9.07 1 87.19 230 LEU B CA 1
ATOM 5417 C C . LEU B 1 230 ? 16.531 20 -10.273 1 87.19 230 LEU B C 1
ATOM 5419 O O . LEU B 1 230 ? 16.547 19.438 -11.375 1 87.19 230 LEU B O 1
ATOM 5423 N N . GLY B 1 231 ? 17.094 21.125 -10.055 1 89.25 231 GLY B N 1
ATOM 5424 C CA . GLY B 1 231 ? 17.766 21.844 -11.125 1 89.25 231 GLY B CA 1
ATOM 5425 C C . GLY B 1 231 ? 19.078 21.203 -11.539 1 89.25 231 GLY B C 1
ATOM 5426 O O . GLY B 1 231 ? 19.609 21.5 -12.617 1 89.25 231 GLY B O 1
ATOM 5427 N N . GLU B 1 232 ? 19.562 20.312 -10.695 1 89.69 232 GLU B N 1
ATOM 5428 C CA . GLU B 1 232 ? 20.859 19.688 -10.93 1 89.69 232 GLU B CA 1
ATOM 5429 C C . GLU B 1 232 ? 20.719 18.312 -11.578 1 89.69 232 GLU B C 1
ATOM 5431 O O . GLU B 1 232 ? 21.703 17.672 -11.914 1 89.69 232 GLU B O 1
ATOM 5436 N N . ILE B 1 233 ? 19.562 17.828 -11.781 1 91.88 233 ILE B N 1
ATOM 5437 C CA . ILE B 1 233 ? 19.297 16.469 -12.273 1 91.88 233 ILE B CA 1
ATOM 5438 C C . ILE B 1 233 ? 20.016 16.25 -13.594 1 91.88 233 ILE B C 1
ATOM 5440 O O . ILE B 1 233 ? 20.672 15.227 -13.789 1 91.88 233 ILE B O 1
ATOM 5444 N N . GLU B 1 234 ? 19.906 17.234 -14.477 1 93.38 234 GLU B N 1
ATOM 5445 C CA . GLU B 1 234 ? 20.562 17.078 -15.773 1 93.38 234 GLU B CA 1
ATOM 5446 C C . GLU B 1 234 ? 22.078 17.016 -15.609 1 93.38 234 GLU B C 1
ATOM 5448 O O . GLU B 1 234 ? 22.75 16.266 -16.328 1 93.38 234 GLU B O 1
ATOM 5453 N N . ARG B 1 235 ? 22.562 17.812 -14.719 1 93.31 235 ARG B N 1
ATOM 5454 C CA . ARG B 1 235 ? 23.984 17.781 -14.438 1 93.31 235 ARG B CA 1
ATOM 5455 C C . ARG B 1 235 ? 24.406 16.422 -13.883 1 93.31 235 ARG B C 1
ATOM 5457 O O . ARG B 1 235 ? 25.406 15.844 -14.32 1 93.31 235 ARG B O 1
ATOM 5464 N N . PHE B 1 236 ? 23.688 15.875 -12.906 1 92.94 236 PHE B N 1
ATOM 5465 C CA . PHE B 1 236 ? 23.969 14.555 -12.359 1 92.94 236 PHE B CA 1
ATOM 5466 C C . PHE B 1 236 ? 23.984 13.508 -13.469 1 92.94 236 PHE B C 1
ATOM 5468 O O . PHE B 1 236 ? 24.891 12.672 -13.523 1 92.94 236 PHE B O 1
ATOM 5475 N N . ASN B 1 237 ? 23.016 13.594 -14.398 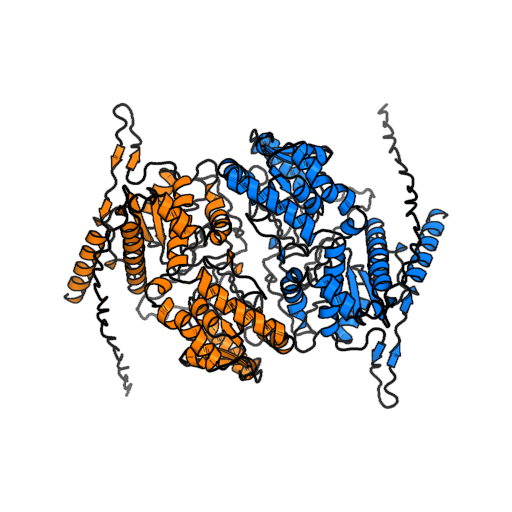1 94.94 237 ASN B N 1
ATOM 5476 C CA . ASN B 1 237 ? 22.891 12.617 -15.484 1 94.94 237 ASN B CA 1
ATOM 5477 C C . ASN B 1 237 ? 24.062 12.711 -16.453 1 94.94 237 ASN B C 1
ATOM 5479 O O . ASN B 1 237 ? 24.531 11.688 -16.953 1 94.94 237 ASN B O 1
ATOM 5483 N N . ARG B 1 238 ? 24.469 13.938 -16.688 1 95.12 238 ARG B N 1
ATOM 5484 C CA . ARG B 1 238 ? 25.578 14.148 -17.609 1 95.12 238 ARG B CA 1
ATOM 5485 C C . ARG B 1 238 ? 26.891 13.672 -17 1 95.12 238 ARG B C 1
ATOM 5487 O O . ARG B 1 238 ? 27.703 13.039 -17.672 1 95.12 238 ARG B O 1
ATOM 5494 N N . HIS B 1 239 ? 27.109 13.938 -15.773 1 95.19 239 HIS B N 1
ATOM 5495 C CA . HIS B 1 239 ? 28.375 13.617 -15.109 1 95.19 239 HIS B CA 1
ATOM 5496 C C . HIS B 1 239 ? 28.438 12.148 -14.719 1 95.19 239 HIS B C 1
ATOM 5498 O O . HIS B 1 239 ? 29.516 11.578 -14.609 1 95.19 239 HIS B O 1
ATOM 5504 N N . HIS B 1 240 ? 27.281 11.578 -14.492 1 96.5 240 HIS B N 1
ATOM 5505 C CA . HIS B 1 240 ? 27.219 10.172 -14.102 1 96.5 240 HIS B CA 1
ATOM 5506 C C . HIS B 1 240 ? 26.156 9.43 -14.914 1 96.5 240 HIS B C 1
ATOM 5508 O O . HIS B 1 240 ? 25.172 8.953 -14.359 1 96.5 240 HIS B O 1
ATOM 5514 N N . PRO B 1 241 ? 26.484 9.273 -16.203 1 97.31 241 PRO B N 1
ATOM 5515 C CA . PRO B 1 241 ? 25.516 8.484 -16.984 1 97.31 241 PRO B CA 1
ATOM 5516 C C . PRO B 1 241 ? 25.391 7.051 -16.484 1 97.31 241 PRO B C 1
ATOM 5518 O O . PRO B 1 241 ? 26.344 6.484 -15.961 1 97.31 241 PRO B O 1
ATOM 5521 N N . TRP B 1 242 ? 24.266 6.406 -16.656 1 98.06 242 TRP B N 1
ATOM 5522 C CA . TRP B 1 242 ? 23.922 5.113 -16.078 1 98.06 242 TRP B CA 1
ATOM 5523 C C . TRP B 1 242 ? 24.984 4.066 -16.391 1 98.06 242 TRP B C 1
ATOM 5525 O O . TRP B 1 242 ? 25.406 3.322 -15.508 1 98.06 242 TRP B O 1
ATOM 5535 N N . GLY B 1 243 ? 25.406 4.047 -17.625 1 97.75 243 GLY B N 1
ATOM 5536 C CA . GLY B 1 243 ? 26.359 3.041 -18.078 1 97.75 243 GLY B CA 1
ATOM 5537 C C . GLY B 1 243 ? 27.703 3.139 -17.406 1 97.75 243 GLY B C 1
ATOM 5538 O O . GLY B 1 243 ? 28.484 2.178 -17.406 1 97.75 243 GLY B O 1
ATOM 5539 N N . GLU B 1 244 ? 28.047 4.285 -16.75 1 97.69 244 GLU B N 1
ATOM 5540 C CA . GLU B 1 244 ? 29.359 4.512 -16.125 1 97.69 244 GLU B CA 1
ATOM 5541 C C . GLU B 1 244 ? 29.266 4.422 -14.609 1 97.69 244 GLU B C 1
ATOM 5543 O O . GLU B 1 244 ? 30.297 4.449 -13.922 1 97.69 244 GLU B O 1
ATOM 5548 N N . LYS B 1 245 ? 28.094 4.309 -14.102 1 98.31 245 LYS B N 1
ATOM 5549 C CA . LYS B 1 245 ? 27.938 4.203 -12.656 1 98.31 245 LYS B CA 1
ATOM 5550 C C . LYS B 1 245 ? 28.5 2.879 -12.133 1 98.31 245 LYS B C 1
ATOM 5552 O O . LYS B 1 245 ? 28.422 1.859 -12.82 1 98.31 245 LYS B O 1
ATOM 5557 N N . GLU B 1 246 ? 29 2.936 -10.906 1 98.31 246 GLU B N 1
ATOM 5558 C CA . GLU B 1 246 ? 29.469 1.723 -10.242 1 98.31 246 GLU B CA 1
ATOM 5559 C C . GLU B 1 246 ? 28.297 0.862 -9.773 1 98.31 246 GLU B C 1
ATOM 5561 O O . GLU B 1 246 ? 27.328 1.377 -9.211 1 98.31 246 GLU B O 1
ATOM 5566 N N . GLY B 1 247 ? 28.328 -0.436 -10.062 1 98.38 247 GLY B N 1
ATOM 5567 C CA . GLY B 1 247 ? 27.281 -1.37 -9.656 1 98.38 247 GLY B CA 1
ATOM 5568 C C . GLY B 1 247 ? 27.281 -1.637 -8.164 1 98.38 247 GLY B C 1
ATOM 5569 O O . GLY B 1 247 ? 27.391 -2.787 -7.73 1 98.38 247 GLY B O 1
ATOM 5570 N N . LYS B 1 248 ? 27.203 -0.565 -7.371 1 98.56 248 LYS B N 1
ATOM 5571 C CA . LYS B 1 248 ? 27.234 -0.658 -5.914 1 98.56 248 LYS B CA 1
ATOM 5572 C C . LYS B 1 248 ? 26 -0.003 -5.293 1 98.56 248 LYS B C 1
ATOM 5574 O O . LYS B 1 248 ? 25.328 0.787 -5.945 1 98.56 248 LYS B O 1
ATOM 5579 N N . ALA B 1 249 ? 25.672 -0.474 -4.105 1 98.75 249 ALA B N 1
ATOM 5580 C CA . ALA B 1 249 ? 24.688 0.173 -3.248 1 98.75 249 ALA B CA 1
ATOM 5581 C C . ALA B 1 249 ? 25.359 0.913 -2.096 1 98.75 249 ALA B C 1
ATOM 5583 O O . ALA B 1 249 ? 26.125 0.318 -1.329 1 98.75 249 ALA B O 1
ATOM 5584 N N . PHE B 1 250 ? 25.031 2.242 -2.006 1 98.25 250 PHE B N 1
ATOM 5585 C CA . PHE B 1 250 ? 25.766 3.072 -1.057 1 98.25 250 PHE B CA 1
ATOM 5586 C C . PHE B 1 250 ? 24.812 3.904 -0.212 1 98.25 250 PHE B C 1
ATOM 5588 O O . PHE B 1 250 ? 23.766 4.34 -0.698 1 98.25 250 PHE B O 1
ATOM 5595 N N . ALA B 1 251 ? 25.109 4.066 1.02 1 97 251 ALA B N 1
ATOM 5596 C CA . ALA B 1 251 ? 24.484 5.055 1.889 1 97 251 ALA B CA 1
ATOM 5597 C C . ALA B 1 251 ? 25.484 5.648 2.871 1 97 251 ALA B C 1
ATOM 5599 O O . ALA B 1 251 ? 26.578 5.098 3.066 1 97 251 ALA B O 1
ATOM 5600 N N . ALA B 1 252 ? 25.125 6.734 3.346 1 94.5 252 ALA B N 1
ATOM 5601 C CA . ALA B 1 252 ? 25.891 7.387 4.406 1 94.5 252 ALA B CA 1
ATOM 5602 C C . ALA B 1 252 ? 24.984 8.188 5.328 1 94.5 252 ALA B C 1
ATOM 5604 O O . ALA B 1 252 ? 23.938 8.688 4.898 1 94.5 252 ALA B O 1
ATOM 5605 N N . GLY B 1 253 ? 25.344 8.281 6.551 1 83.75 253 GLY B N 1
ATOM 5606 C CA . GLY B 1 253 ? 24.547 9.133 7.418 1 83.75 253 GLY B CA 1
ATOM 5607 C C . GLY B 1 253 ? 24.812 8.906 8.891 1 83.75 253 GLY B C 1
ATOM 5608 O O . GLY B 1 253 ? 25.453 7.914 9.266 1 83.75 253 GLY B O 1
ATOM 5609 N N . VAL B 1 254 ? 24.344 9.883 9.586 1 77.25 254 VAL B N 1
ATOM 5610 C CA . VAL B 1 254 ? 24.5 9.867 11.039 1 77.25 254 VAL B CA 1
ATOM 5611 C C . VAL B 1 254 ? 23.391 9.016 11.672 1 77.25 254 VAL B C 1
ATOM 5613 O O . VAL B 1 254 ? 22.281 8.93 11.141 1 77.25 254 VAL B O 1
ATOM 5616 N N . GLY B 1 255 ? 23.797 8.43 12.711 1 79.12 255 GLY B N 1
ATOM 5617 C CA . GLY B 1 255 ? 22.828 7.578 13.383 1 79.12 255 GLY B CA 1
ATOM 5618 C C . GLY B 1 255 ? 22.031 8.305 14.445 1 79.12 255 GLY B C 1
ATOM 5619 O O . GLY B 1 255 ? 22.578 9.141 15.18 1 79.12 255 GLY B O 1
ATOM 5620 N N . TYR B 1 256 ? 20.797 8.273 14.383 1 83.19 256 TYR B N 1
ATOM 5621 C CA . TYR B 1 256 ? 19.859 8.703 15.414 1 83.19 256 TYR B CA 1
ATOM 5622 C C . TYR B 1 256 ? 19.062 7.516 15.953 1 83.19 256 TYR B C 1
ATOM 5624 O O . TYR B 1 256 ? 19.094 6.426 15.367 1 83.19 256 TYR B O 1
ATOM 5632 N N . HIS B 1 257 ? 18.484 7.812 17.078 1 90.38 257 HIS B N 1
ATOM 5633 C CA . HIS B 1 257 ? 17.578 6.781 17.562 1 90.38 257 HIS B CA 1
ATOM 5634 C C . HIS B 1 257 ? 16.359 6.645 16.656 1 90.38 257 HIS B C 1
ATOM 5636 O O . HIS B 1 257 ? 15.914 7.629 16.062 1 90.38 257 HIS B O 1
ATOM 5642 N N . ARG B 1 258 ? 15.836 5.422 16.516 1 92.75 258 ARG B N 1
ATOM 5643 C CA . ARG B 1 258 ? 14.609 5.125 15.773 1 92.75 258 ARG B CA 1
ATOM 5644 C C . ARG B 1 258 ? 13.422 4.98 16.719 1 92.75 258 ARG B C 1
ATOM 5646 O O . ARG B 1 258 ? 13.508 4.277 17.734 1 92.75 258 ARG B O 1
ATOM 5653 N N . ASP B 1 259 ? 12.367 5.738 16.422 1 90.12 259 ASP B N 1
ATOM 5654 C CA . ASP B 1 259 ? 11.125 5.473 17.141 1 90.12 259 ASP B CA 1
ATOM 5655 C C . ASP B 1 259 ? 10.461 4.195 16.641 1 90.12 259 ASP B C 1
ATOM 5657 O O . ASP B 1 259 ? 10.156 4.074 15.445 1 90.12 259 ASP B O 1
ATOM 5661 N N . GLN B 1 260 ? 10.266 3.193 17.484 1 87.62 260 GLN B N 1
ATOM 5662 C CA . GLN B 1 260 ? 9.664 1.913 17.125 1 87.62 260 GLN B CA 1
ATOM 5663 C C . GLN B 1 260 ? 8.539 1.555 18.094 1 87.62 260 GLN B C 1
ATOM 5665 O O . GLN B 1 260 ? 8.445 0.417 18.562 1 87.62 260 GLN B O 1
ATOM 5670 N N . SER B 1 261 ? 7.715 2.574 18.297 1 76.75 261 SER B N 1
ATOM 5671 C CA . SER B 1 261 ? 6.715 2.438 19.359 1 76.75 261 SER B CA 1
ATOM 5672 C C . SER B 1 261 ? 5.48 1.697 18.859 1 76.75 261 SER B C 1
ATOM 5674 O O . SER B 1 261 ? 4.637 1.28 19.656 1 76.75 261 SER B O 1
ATOM 5676 N N . VAL B 1 262 ? 5.41 1.522 17.594 1 75.5 262 VAL B N 1
ATOM 5677 C CA . VAL B 1 262 ? 4.27 0.788 17.062 1 75.5 262 VAL B CA 1
ATOM 5678 C C . VAL B 1 262 ? 4.754 -0.43 16.281 1 75.5 262 VAL B C 1
ATOM 5680 O O . VAL B 1 262 ? 5.859 -0.422 15.734 1 75.5 262 VAL B O 1
ATOM 5683 N N . HIS B 1 263 ? 3.893 -1.38 16.156 1 72.75 263 HIS B N 1
ATOM 5684 C CA . HIS B 1 263 ? 4.266 -2.682 15.609 1 72.75 263 HIS B CA 1
ATOM 5685 C C . HIS B 1 263 ? 4.828 -2.553 14.195 1 72.75 263 HIS B C 1
ATOM 5687 O O . HIS B 1 263 ? 5.852 -3.162 13.875 1 72.75 263 HIS B O 1
ATOM 5693 N N . SER B 1 264 ? 4.219 -1.783 13.43 1 77.31 264 SER B N 1
ATOM 5694 C CA . SER B 1 264 ? 4.582 -1.696 12.016 1 77.31 264 SER B CA 1
ATOM 5695 C C . SER B 1 264 ? 5.945 -1.031 11.836 1 77.31 264 SER B C 1
ATOM 5697 O O . SER B 1 264 ? 6.539 -1.106 10.758 1 77.31 264 SER B O 1
ATOM 5699 N N . THR B 1 265 ? 6.465 -0.407 12.867 1 84.5 265 THR B N 1
ATOM 5700 C CA . THR B 1 265 ? 7.727 0.319 12.734 1 84.5 265 THR B CA 1
ATOM 5701 C C . THR B 1 265 ? 8.867 -0.463 13.367 1 84.5 265 THR B C 1
ATOM 5703 O O . THR B 1 265 ? 10.031 -0.063 13.266 1 84.5 265 THR B O 1
ATOM 5706 N N . VAL B 1 266 ? 8.539 -1.538 14.016 1 83.44 266 VAL B N 1
ATOM 5707 C CA . VAL B 1 266 ? 9.562 -2.354 14.664 1 83.44 266 VAL B CA 1
ATOM 5708 C C . VAL B 1 266 ? 10.359 -3.111 13.602 1 83.44 266 VAL B C 1
ATOM 5710 O O . VAL B 1 266 ? 9.781 -3.758 12.727 1 83.44 266 VAL B O 1
ATOM 5713 N N . ARG B 1 267 ? 11.672 -3.02 13.711 1 85.12 267 ARG B N 1
ATOM 5714 C CA . ARG B 1 267 ? 12.562 -3.68 12.766 1 85.12 267 ARG B CA 1
ATOM 5715 C C . ARG B 1 267 ? 13.125 -4.973 13.352 1 85.12 267 ARG B C 1
ATOM 5717 O O . ARG B 1 267 ? 13.531 -5.004 14.516 1 85.12 267 ARG B O 1
ATOM 5724 N N . GLN B 1 268 ? 13.094 -5.973 12.508 1 84 268 GLN B N 1
ATOM 5725 C CA . GLN B 1 268 ? 13.789 -7.199 12.891 1 84 268 GLN B CA 1
ATOM 5726 C C . GLN B 1 268 ? 15.242 -7.184 12.414 1 84 268 GLN B C 1
ATOM 5728 O O . GLN B 1 268 ? 15.602 -6.395 11.539 1 84 268 GLN B O 1
ATOM 5733 N N . TRP B 1 269 ? 16.016 -8.047 13.023 1 89.19 269 TRP B N 1
ATOM 5734 C CA . TRP B 1 269 ? 17.453 -8.016 12.75 1 89.19 269 TRP B CA 1
ATOM 5735 C C . TRP B 1 269 ? 17.984 -9.406 12.43 1 89.19 269 TRP B C 1
ATOM 5737 O O . TRP B 1 269 ? 17.328 -10.414 12.742 1 89.19 269 TRP B O 1
ATOM 5747 N N . ASP B 1 270 ? 19.141 -9.391 11.844 1 86.44 270 ASP B N 1
ATOM 5748 C CA . ASP B 1 270 ? 19.906 -10.609 11.562 1 86.44 270 ASP B CA 1
ATOM 5749 C C . ASP B 1 270 ? 21.125 -10.711 12.469 1 86.44 270 ASP B C 1
ATOM 5751 O O . ASP B 1 270 ? 21.5 -9.734 13.125 1 86.44 270 ASP B O 1
ATOM 5755 N N . GLY B 1 271 ? 21.656 -11.961 12.461 1 85.94 271 GLY B N 1
ATOM 5756 C CA . GLY B 1 271 ? 22.969 -12.156 13.039 1 85.94 271 GLY B CA 1
ATOM 5757 C C . GLY B 1 271 ? 23.016 -11.898 14.531 1 85.94 271 GLY B C 1
ATOM 5758 O O . GLY B 1 271 ? 22.188 -12.414 15.281 1 85.94 271 GLY B O 1
ATOM 5759 N N . ALA B 1 272 ? 24 -11.055 14.914 1 89.94 272 ALA B N 1
ATOM 5760 C CA . ALA B 1 272 ? 24.344 -10.844 16.312 1 89.94 272 ALA B CA 1
ATOM 5761 C C . ALA B 1 272 ? 23.219 -10.148 17.062 1 89.94 272 ALA B C 1
ATOM 5763 O O . ALA B 1 272 ? 23.062 -10.32 18.281 1 89.94 272 ALA B O 1
ATOM 5764 N N . ARG B 1 273 ? 22.391 -9.453 16.344 1 91 273 ARG B N 1
ATOM 5765 C CA . ARG B 1 273 ? 21.359 -8.672 17.016 1 91 273 ARG B CA 1
ATOM 5766 C C . ARG B 1 273 ? 19.969 -9.281 16.797 1 91 273 ARG B C 1
ATOM 5768 O O . ARG B 1 273 ? 18.953 -8.609 16.969 1 91 273 ARG B O 1
ATOM 5775 N N . ARG B 1 274 ? 19.969 -10.422 16.328 1 86.56 274 ARG B N 1
ATOM 5776 C CA . ARG B 1 274 ? 18.703 -11.133 16.094 1 86.56 274 ARG B CA 1
ATOM 5777 C C . ARG B 1 274 ? 17.859 -11.148 17.359 1 86.56 274 ARG B C 1
ATOM 5779 O O . ARG B 1 274 ? 18.344 -11.461 18.453 1 86.56 274 ARG B O 1
ATOM 5786 N N . GLY B 1 275 ? 16.562 -10.719 17.172 1 81.62 275 GLY B N 1
ATOM 5787 C CA . GLY B 1 275 ? 15.633 -10.742 18.281 1 81.62 275 GLY B CA 1
ATOM 5788 C C . GLY B 1 275 ? 15.656 -9.461 19.109 1 81.62 275 GLY B C 1
ATOM 5789 O O . GLY B 1 275 ? 14.836 -9.289 20.016 1 81.62 275 GLY B O 1
ATOM 5790 N N . GLU B 1 276 ? 16.531 -8.523 18.781 1 85.5 276 GLU B N 1
ATOM 5791 C CA . GLU B 1 276 ? 16.641 -7.273 19.531 1 85.5 276 GLU B CA 1
ATOM 5792 C C . GLU B 1 276 ? 15.867 -6.152 18.844 1 85.5 276 GLU B C 1
ATOM 5794 O O . GLU B 1 276 ? 15.633 -6.195 17.641 1 85.5 276 GLU B O 1
ATOM 5799 N N . VAL B 1 277 ? 15.398 -5.309 19.703 1 88.12 277 VAL B N 1
ATOM 5800 C CA . VAL B 1 277 ? 14.945 -4.02 19.172 1 88.12 277 VAL B CA 1
ATOM 5801 C C . VAL B 1 277 ? 16.094 -3.012 19.234 1 88.12 277 VAL B C 1
ATOM 5803 O O . VAL B 1 277 ? 16.453 -2.535 20.312 1 88.12 277 VAL B O 1
ATOM 5806 N N . VAL B 1 278 ? 16.562 -2.664 18.141 1 91.69 278 VAL B N 1
ATOM 5807 C CA . VAL B 1 278 ? 17.75 -1.83 18.047 1 91.69 278 VAL B CA 1
ATOM 5808 C C . VAL B 1 278 ? 17.359 -0.358 17.984 1 91.69 278 VAL B C 1
ATOM 5810 O O . VAL B 1 278 ? 16.562 0.039 17.125 1 91.69 278 VAL B O 1
ATOM 5813 N N . GLU B 1 279 ? 17.844 0.452 18.828 1 90.75 279 GLU B N 1
ATOM 5814 C CA . GLU B 1 279 ? 17.5 1.865 18.906 1 90.75 279 GLU B CA 1
ATOM 5815 C C . GLU B 1 279 ? 18.172 2.668 17.812 1 90.75 279 GLU B C 1
ATOM 5817 O O . GLU B 1 279 ? 17.547 3.508 17.156 1 90.75 279 GLU B O 1
ATOM 5822 N N . ARG B 1 280 ? 19.484 2.412 17.688 1 94 280 ARG B N 1
ATOM 5823 C CA . ARG B 1 280 ? 20.25 3.135 16.672 1 94 280 ARG B CA 1
ATOM 5824 C C . ARG B 1 280 ? 20.344 2.332 15.375 1 94 280 ARG B C 1
ATOM 5826 O O . ARG B 1 280 ? 21.406 1.823 15.031 1 94 280 ARG B O 1
ATOM 5833 N N . VAL B 1 281 ? 19.312 2.338 14.664 1 93.81 281 VAL B N 1
ATOM 5834 C CA . VAL B 1 281 ? 19.078 1.438 13.539 1 93.81 281 VAL B CA 1
ATOM 5835 C C . VAL B 1 281 ? 20.125 1.671 12.453 1 93.81 281 VAL B C 1
ATOM 5837 O O . VAL B 1 281 ? 20.734 0.72 11.953 1 93.81 281 VAL B O 1
ATOM 5840 N N . ARG B 1 282 ? 20.453 2.914 12.094 1 94.06 282 ARG B N 1
ATOM 5841 C CA . ARG B 1 282 ? 21.406 3.209 11.023 1 94.06 282 ARG B CA 1
ATOM 5842 C C . ARG B 1 282 ? 22.812 2.758 11.391 1 94.06 282 ARG B C 1
ATOM 5844 O O . ARG B 1 282 ? 23.516 2.168 10.57 1 94.06 282 ARG B O 1
ATOM 5851 N N . GLU B 1 283 ? 23.172 3.031 12.586 1 94.06 283 GLU B N 1
ATOM 5852 C CA . GLU B 1 283 ? 24.5 2.619 13.055 1 94.06 283 GLU B CA 1
ATOM 5853 C C . GLU B 1 283 ? 24.625 1.1 13.062 1 94.06 283 GLU B C 1
ATOM 5855 O O . GLU B 1 283 ? 25.641 0.556 12.625 1 94.06 283 GLU B O 1
ATOM 5860 N N . ALA B 1 284 ? 23.625 0.54 13.609 1 94.06 284 ALA B N 1
ATOM 5861 C CA . ALA B 1 284 ? 23.625 -0.919 13.68 1 94.06 284 ALA B CA 1
ATOM 5862 C C . ALA B 1 284 ? 23.641 -1.53 12.281 1 94.06 284 ALA B C 1
ATOM 5864 O O . ALA B 1 284 ? 24.281 -2.551 12.047 1 94.06 284 ALA B O 1
ATOM 5865 N N . PHE B 1 285 ? 22.891 -0.96 11.367 1 96 285 PHE B N 1
ATOM 5866 C CA . PHE B 1 285 ? 22.844 -1.439 9.992 1 96 285 PHE B CA 1
ATOM 5867 C C . PHE B 1 285 ? 24.219 -1.317 9.344 1 96 285 PHE B C 1
ATOM 5869 O O . PHE B 1 285 ? 24.672 -2.242 8.664 1 96 285 PHE B O 1
ATOM 5876 N N . SER B 1 286 ? 24.828 -0.189 9.555 1 95.44 286 SER B N 1
ATOM 5877 C CA . SER B 1 286 ? 26.188 0.006 9.055 1 95.44 286 SER B CA 1
ATOM 5878 C C . SER B 1 286 ? 27.125 -1.072 9.57 1 95.44 286 SER B C 1
ATOM 5880 O O . SER B 1 286 ? 27.906 -1.647 8.812 1 95.44 286 SER B O 1
ATOM 5882 N N . THR B 1 287 ? 27.062 -1.323 10.836 1 94.62 287 THR B N 1
ATOM 5883 C CA . THR B 1 287 ? 27.891 -2.352 11.453 1 94.62 287 THR B CA 1
ATOM 5884 C C . THR B 1 287 ? 27.578 -3.727 10.875 1 94.62 287 THR B C 1
ATOM 5886 O O . THR B 1 287 ? 28.484 -4.504 10.578 1 94.62 287 THR B O 1
ATOM 5889 N N . TYR B 1 288 ? 26.328 -3.998 10.758 1 95.88 288 TYR B N 1
ATOM 5890 C CA . TYR B 1 288 ? 25.891 -5.266 10.18 1 95.88 288 TYR B CA 1
ATOM 5891 C C . TYR B 1 288 ? 26.469 -5.465 8.789 1 95.88 288 TYR B C 1
ATOM 5893 O O . TYR B 1 288 ? 27 -6.531 8.477 1 95.88 288 TYR B O 1
ATOM 5901 N N . LEU B 1 289 ? 26.391 -4.449 7.926 1 96.88 289 LEU B N 1
ATOM 5902 C CA . LEU B 1 289 ? 26.906 -4.543 6.562 1 96.88 289 LEU B CA 1
ATOM 5903 C C . LEU B 1 289 ? 28.422 -4.766 6.562 1 96.88 289 LEU B C 1
ATOM 5905 O O . LEU B 1 289 ? 28.922 -5.578 5.789 1 96.88 289 LEU B O 1
ATOM 5909 N N . ALA B 1 290 ? 29.141 -4.129 7.48 1 95.88 290 ALA B N 1
ATOM 5910 C CA . ALA B 1 290 ? 30.594 -4.133 7.484 1 95.88 290 ALA B CA 1
ATOM 5911 C C . ALA B 1 290 ? 31.141 -5.406 8.133 1 95.88 290 ALA B C 1
ATOM 5913 O O . ALA B 1 290 ? 32.156 -5.934 7.703 1 95.88 290 ALA B O 1
ATOM 5914 N N . GLN B 1 291 ? 30.422 -5.93 9.094 1 95.94 291 GLN B N 1
ATOM 5915 C CA . GLN B 1 291 ? 31.047 -6.957 9.93 1 95.94 291 GLN B CA 1
ATOM 5916 C C . GLN B 1 291 ? 30.375 -8.312 9.719 1 95.94 291 GLN B C 1
ATOM 5918 O O . GLN B 1 291 ? 30.969 -9.359 9.969 1 95.94 291 GLN B O 1
ATOM 5923 N N . GLU B 1 292 ? 29.125 -8.289 9.398 1 95.44 292 GLU B N 1
ATOM 5924 C CA . GLU B 1 292 ? 28.422 -9.562 9.305 1 95.44 292 GLU B CA 1
ATOM 5925 C C . GLU B 1 292 ? 28.094 -9.906 7.855 1 95.44 292 GLU B C 1
ATOM 5927 O O . GLU B 1 292 ? 28.516 -10.953 7.352 1 95.44 292 GLU B O 1
ATOM 5932 N N . LEU B 1 293 ? 27.328 -9.031 7.156 1 94.62 293 LEU B N 1
ATOM 5933 C CA . LEU B 1 293 ? 27.016 -9.312 5.762 1 94.62 293 LEU B CA 1
ATOM 5934 C C . LEU B 1 293 ? 28.266 -9.32 4.902 1 94.62 293 LEU B C 1
ATOM 5936 O O . LEU B 1 293 ? 28.469 -10.234 4.098 1 94.62 293 LEU B O 1
ATOM 5940 N N . GLN B 1 294 ? 29.109 -8.281 4.953 1 96.5 294 GLN B N 1
ATOM 5941 C CA . GLN B 1 294 ? 30.391 -8.125 4.285 1 96.5 294 GLN B CA 1
ATOM 5942 C C . GLN B 1 294 ? 30.266 -8.32 2.779 1 96.5 294 GLN B C 1
ATOM 5944 O O . GLN B 1 294 ? 31.062 -9.047 2.174 1 96.5 294 GLN B O 1
ATOM 5949 N N . HIS B 1 295 ? 29.172 -7.859 2.264 1 96.19 295 HIS B N 1
ATOM 5950 C CA . HIS B 1 295 ? 29.016 -7.852 0.813 1 96.19 295 HIS B CA 1
ATOM 5951 C C . HIS B 1 295 ? 29.984 -6.867 0.16 1 96.19 295 HIS B C 1
ATOM 5953 O O . HIS B 1 295 ? 30.125 -5.734 0.619 1 96.19 295 HIS B O 1
ATOM 5959 N N . THR B 1 296 ? 30.594 -7.164 -0.915 1 97 296 THR B N 1
ATOM 5960 C CA . THR B 1 296 ? 31.656 -6.375 -1.533 1 97 296 THR B CA 1
ATOM 5961 C C . THR B 1 296 ? 31.094 -5.09 -2.137 1 97 296 THR B C 1
ATOM 5963 O O . THR B 1 296 ? 31.812 -4.09 -2.25 1 97 296 THR B O 1
ATOM 5966 N N . ASN B 1 297 ? 29.812 -5.098 -2.451 1 98.19 297 ASN B N 1
ATOM 5967 C CA . ASN B 1 297 ? 29.266 -3.99 -3.232 1 98.19 297 ASN B CA 1
ATOM 5968 C C . ASN B 1 297 ? 28.172 -3.246 -2.467 1 98.19 297 ASN B C 1
ATOM 5970 O O . ASN B 1 297 ? 27.469 -2.412 -3.037 1 98.19 297 ASN B O 1
ATOM 5974 N N . ILE B 1 298 ? 27.906 -3.525 -1.229 1 98.44 298 ILE B N 1
ATOM 5975 C CA . ILE B 1 298 ? 26.922 -2.846 -0.394 1 98.44 298 ILE B CA 1
ATOM 5976 C C . ILE B 1 298 ? 27.609 -2.26 0.838 1 98.44 298 ILE B C 1
ATOM 5978 O O . ILE B 1 298 ? 28.172 -2.996 1.646 1 98.44 298 ILE B O 1
ATOM 5982 N N . SER B 1 299 ? 27.5 -0.933 0.951 1 97.12 299 SER B N 1
ATOM 5983 C CA . SER B 1 299 ? 28.219 -0.321 2.062 1 97.12 299 SER B CA 1
ATOM 5984 C C . SER B 1 299 ? 27.453 0.868 2.631 1 97.12 299 SER B C 1
ATOM 5986 O O . SER B 1 299 ? 26.625 1.464 1.941 1 97.12 299 SER B O 1
ATOM 5988 N N . TYR B 1 300 ? 27.641 1.132 3.861 1 96.56 300 TYR B N 1
ATOM 5989 C CA . TYR B 1 300 ? 27.094 2.266 4.598 1 96.56 300 TYR B CA 1
ATOM 5990 C C . TYR B 1 300 ? 28.188 3.004 5.359 1 96.56 300 TYR B C 1
ATOM 5992 O O . TYR B 1 300 ? 28.797 2.455 6.285 1 96.56 300 TYR B O 1
ATOM 6000 N N . SER B 1 301 ? 28.438 4.223 4.988 1 93.69 301 SER B N 1
ATOM 6001 C CA . SER B 1 301 ? 29.484 5.023 5.609 1 93.69 301 SER B CA 1
ATOM 6002 C C . SER B 1 301 ? 28.953 5.832 6.781 1 93.69 301 SER B C 1
ATOM 6004 O O . SER B 1 301 ? 27.828 6.359 6.723 1 93.69 301 SER B O 1
ATOM 6006 N N . HIS B 1 302 ? 29.734 5.953 7.801 1 87.06 302 HIS B N 1
ATOM 6007 C CA . HIS B 1 302 ? 29.391 6.789 8.945 1 87.06 302 HIS B CA 1
ATOM 6008 C C . HIS B 1 302 ? 29.859 8.219 8.742 1 87.06 302 HIS B C 1
ATOM 6010 O O . HIS B 1 302 ? 29.516 9.109 9.523 1 87.06 302 HIS B O 1
ATOM 6016 N N . ASP B 1 303 ? 30.547 8.352 7.707 1 83.69 303 ASP B N 1
ATOM 6017 C CA . ASP B 1 303 ? 31.062 9.688 7.414 1 83.69 303 ASP B CA 1
ATOM 6018 C C . ASP B 1 303 ? 30.031 10.523 6.66 1 83.69 303 ASP B C 1
ATOM 6020 O O . ASP B 1 303 ? 29.078 9.977 6.098 1 83.69 303 ASP B O 1
ATOM 6024 N N . VAL B 1 304 ? 30.297 11.797 6.836 1 84.69 304 VAL B N 1
ATOM 6025 C CA . VAL B 1 304 ? 29.5 12.703 6.008 1 84.69 304 VAL B CA 1
ATOM 6026 C C . VAL B 1 304 ? 30.047 12.695 4.578 1 84.69 304 VAL B C 1
ATOM 6028 O O . VAL B 1 304 ? 31.188 13.078 4.332 1 84.69 304 VAL B O 1
ATOM 6031 N N . VAL B 1 305 ? 29.281 12.188 3.695 1 90.12 305 VAL B N 1
ATOM 6032 C CA . VAL B 1 305 ? 29.625 12.164 2.275 1 90.12 305 VAL B CA 1
ATOM 6033 C C . VAL B 1 305 ? 28.641 13.047 1.499 1 90.12 305 VAL B C 1
ATOM 6035 O O . VAL B 1 305 ? 27.422 12.859 1.584 1 90.12 305 VAL B O 1
ATOM 6038 N N . PRO B 1 306 ? 29.234 14.039 0.834 1 88.06 306 PRO B N 1
ATOM 6039 C CA . PRO B 1 306 ? 28.328 14.875 0.044 1 88.06 306 PRO B CA 1
ATOM 6040 C C . PRO B 1 306 ? 27.453 14.062 -0.901 1 88.06 306 PRO B C 1
ATOM 6042 O O . PRO B 1 306 ? 27.906 13.094 -1.503 1 88.06 306 PRO B O 1
ATOM 6045 N N . LEU B 1 307 ? 26.25 14.461 -1.006 1 83.69 307 LEU B N 1
ATOM 6046 C CA . LEU B 1 307 ? 25.25 13.719 -1.755 1 83.69 307 LEU B CA 1
ATOM 6047 C C . LEU B 1 307 ? 25.641 13.586 -3.221 1 83.69 307 LEU B C 1
ATOM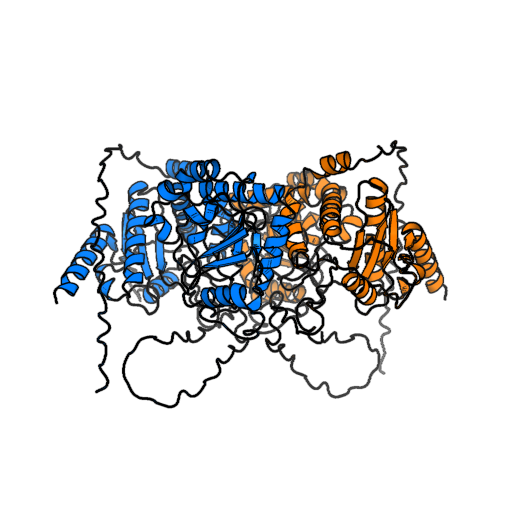 6049 O O . LEU B 1 307 ? 25.344 12.578 -3.863 1 83.69 307 LEU B O 1
ATOM 6053 N N . GLU B 1 308 ? 26.297 14.57 -3.766 1 83.56 308 GLU B N 1
ATOM 6054 C CA . GLU B 1 308 ? 26.719 14.555 -5.164 1 83.56 308 GLU B CA 1
ATOM 6055 C C . GLU B 1 308 ? 27.625 13.367 -5.457 1 83.56 308 GLU B C 1
ATOM 6057 O O . GLU B 1 308 ? 27.641 12.844 -6.574 1 83.56 308 GLU B O 1
ATOM 6062 N N . GLN B 1 309 ? 28.281 12.992 -4.422 1 91.94 309 GLN B N 1
ATOM 6063 C CA . GLN B 1 309 ? 29.203 11.875 -4.594 1 91.94 309 GLN B CA 1
ATOM 6064 C C . GLN B 1 309 ? 28.469 10.539 -4.637 1 91.94 309 GLN B C 1
ATOM 6066 O O . GLN B 1 309 ? 29 9.539 -5.109 1 91.94 309 GLN B O 1
ATOM 6071 N N . TRP B 1 310 ? 27.266 10.523 -4.105 1 95.69 310 TRP B N 1
ATOM 6072 C CA . TRP B 1 310 ? 26.484 9.297 -4.152 1 95.69 310 TRP B CA 1
ATOM 6073 C C . TRP B 1 310 ? 26.078 8.953 -5.582 1 95.69 310 TRP B C 1
ATOM 6075 O O . TRP B 1 310 ? 25.891 7.785 -5.918 1 95.69 310 TRP B O 1
ATOM 6085 N N . ALA B 1 311 ? 26.031 9.953 -6.461 1 95.94 311 ALA B N 1
ATOM 6086 C CA . ALA B 1 311 ? 25.516 9.82 -7.816 1 95.94 311 ALA B CA 1
ATOM 6087 C C . ALA B 1 311 ? 26.359 8.875 -8.648 1 95.94 311 ALA B C 1
ATOM 6089 O O . ALA B 1 311 ? 25.938 8.406 -9.711 1 95.94 311 ALA B O 1
ATOM 6090 N N . ARG B 1 312 ? 27.547 8.539 -8.227 1 96.94 312 ARG B N 1
ATOM 6091 C CA . ARG B 1 312 ? 28.422 7.656 -8.984 1 96.94 312 ARG B CA 1
ATOM 6092 C C . ARG B 1 312 ? 27.969 6.203 -8.883 1 96.94 312 ARG B C 1
ATOM 6094 O O . ARG B 1 312 ? 28.406 5.355 -9.664 1 96.94 312 ARG B O 1
ATOM 6101 N N . TYR B 1 313 ? 27.125 5.914 -7.902 1 98.5 313 TYR B N 1
ATOM 6102 C CA . TYR B 1 313 ? 26.688 4.547 -7.684 1 98.5 313 TYR B CA 1
ATOM 6103 C C . TYR B 1 313 ? 25.344 4.293 -8.359 1 98.5 313 TYR B C 1
ATOM 6105 O O . TYR B 1 313 ? 24.484 5.172 -8.391 1 98.5 313 TYR B O 1
ATOM 6113 N N . LYS B 1 314 ? 25.078 3.061 -8.852 1 98.75 314 LYS B N 1
ATOM 6114 C CA . LYS B 1 314 ? 23.812 2.686 -9.461 1 98.75 314 LYS B CA 1
ATOM 6115 C C . LYS B 1 314 ? 22.688 2.66 -8.43 1 98.75 314 LYS B C 1
ATOM 6117 O O . LYS B 1 314 ? 21.531 2.9 -8.758 1 98.75 314 LYS B O 1
ATOM 6122 N N . MET B 1 315 ? 23.109 2.385 -7.207 1 98.88 315 MET B N 1
ATOM 6123 C CA . MET B 1 315 ? 22.109 2.279 -6.152 1 98.88 315 MET B CA 1
ATOM 6124 C C . MET B 1 315 ? 22.484 3.135 -4.949 1 98.88 315 MET B C 1
ATOM 6126 O O . MET B 1 315 ? 23.672 3.203 -4.582 1 98.88 315 MET B O 1
ATOM 6130 N N . VAL B 1 316 ? 21.516 3.773 -4.391 1 98.75 316 VAL B N 1
ATOM 6131 C CA . VAL B 1 316 ? 21.672 4.492 -3.133 1 98.75 316 VAL B CA 1
ATOM 6132 C C . VAL B 1 316 ? 20.594 4.051 -2.148 1 98.75 316 VAL B C 1
ATOM 6134 O O . VAL B 1 316 ? 19.438 3.811 -2.541 1 98.75 316 VAL B O 1
ATOM 6137 N N . MET B 1 317 ? 20.953 3.902 -0.876 1 98.31 317 MET B N 1
ATOM 6138 C CA . MET B 1 317 ? 20.016 3.367 0.109 1 98.31 317 MET B CA 1
ATOM 6139 C C . MET B 1 317 ? 19.391 4.488 0.936 1 98.31 317 MET B C 1
ATOM 6141 O O . MET B 1 317 ? 20.109 5.375 1.42 1 98.31 317 MET B O 1
ATOM 6145 N N . HIS B 1 318 ? 18.125 4.48 1.005 1 97.56 318 HIS B N 1
ATOM 6146 C CA . HIS B 1 318 ? 17.359 5.359 1.877 1 97.56 318 HIS B CA 1
ATOM 6147 C C . HIS B 1 318 ? 16.922 4.633 3.145 1 97.56 318 HIS B C 1
ATOM 6149 O O . HIS B 1 318 ? 16.109 3.709 3.09 1 97.56 318 HIS B O 1
ATOM 6155 N N . VAL B 1 319 ? 17.422 5.031 4.25 1 96.12 319 VAL B N 1
ATOM 6156 C CA . VAL B 1 319 ? 17.094 4.508 5.57 1 96.12 319 VAL B CA 1
ATOM 6157 C C . VAL B 1 319 ? 16.547 5.629 6.453 1 96.12 319 VAL B C 1
ATOM 6159 O O . VAL B 1 319 ? 17.203 6.664 6.617 1 96.12 319 VAL B O 1
ATOM 6162 N N . ASP B 1 320 ? 15.398 5.414 7.004 1 94.38 320 ASP B N 1
ATOM 6163 C CA . ASP B 1 320 ? 14.758 6.434 7.824 1 94.38 320 ASP B CA 1
ATOM 6164 C C . ASP B 1 320 ? 15.547 6.684 9.109 1 94.38 320 ASP B C 1
ATOM 6166 O O . ASP B 1 320 ? 16.406 5.883 9.477 1 94.38 320 ASP B O 1
ATOM 6170 N N . GLY B 1 321 ? 15.32 7.871 9.711 1 91.75 321 GLY B N 1
ATOM 6171 C CA . GLY B 1 321 ? 15.969 8.258 10.953 1 91.75 321 GLY B CA 1
ATOM 6172 C C . GLY B 1 321 ? 15.125 7.961 12.18 1 91.75 321 GLY B C 1
ATOM 6173 O O . GLY B 1 321 ? 14.695 6.828 12.383 1 91.75 321 GLY B O 1
ATOM 6174 N N . ILE B 1 322 ? 14.82 9.055 12.914 1 90.62 322 ILE B N 1
ATOM 6175 C CA . ILE B 1 322 ? 13.914 8.875 14.047 1 90.62 322 ILE B CA 1
ATOM 6176 C C . ILE B 1 322 ? 12.57 8.352 13.555 1 90.62 322 ILE B C 1
ATOM 6178 O O . ILE B 1 322 ? 12.031 7.395 14.117 1 90.62 322 ILE B O 1
ATOM 6182 N N . THR B 1 323 ? 12.078 8.969 12.578 1 92.19 323 THR B N 1
ATOM 6183 C CA . THR B 1 323 ? 10.914 8.531 11.82 1 92.19 323 THR B CA 1
ATOM 6184 C C . THR B 1 323 ? 11.156 8.664 10.32 1 92.19 323 THR B C 1
ATOM 6186 O O . THR B 1 323 ? 11.984 7.961 9.758 1 92.19 323 THR B O 1
ATOM 6189 N N . CYS B 1 324 ? 10.492 9.617 9.617 1 92.5 324 CYS B N 1
ATOM 6190 C CA . CYS B 1 324 ? 10.703 9.797 8.18 1 92.5 324 CYS B CA 1
ATOM 6191 C C . CYS B 1 324 ? 11.977 10.578 7.91 1 92.5 324 CYS B C 1
ATOM 6193 O O . CYS B 1 324 ? 12.234 11.602 8.547 1 92.5 324 CYS B O 1
ATOM 6195 N N . SER B 1 325 ? 12.758 10.062 6.957 1 91.94 325 SER B N 1
ATOM 6196 C CA . SER B 1 325 ? 13.914 10.812 6.488 1 91.94 325 SER B CA 1
ATOM 6197 C C . SER B 1 325 ? 13.57 11.656 5.27 1 91.94 325 SER B C 1
ATOM 6199 O O . SER B 1 325 ? 13.008 11.156 4.297 1 91.94 325 SER B O 1
ATOM 6201 N N . SER B 1 326 ? 13.969 12.898 5.312 1 87.69 326 SER B N 1
ATOM 6202 C CA . SER B 1 326 ? 13.695 13.812 4.211 1 87.69 326 SER B CA 1
ATOM 6203 C C . SER B 1 326 ? 14.711 13.648 3.086 1 87.69 326 SER B C 1
ATOM 6205 O O . SER B 1 326 ? 14.617 14.32 2.055 1 87.69 326 SER B O 1
ATOM 6207 N N . ARG B 1 327 ? 15.578 12.766 3.18 1 90.62 327 ARG B N 1
ATOM 6208 C CA . ARG B 1 327 ? 16.625 12.602 2.18 1 90.62 327 ARG B CA 1
ATOM 6209 C C . ARG B 1 327 ? 16.062 12.031 0.883 1 90.62 327 ARG B C 1
ATOM 6211 O O . ARG B 1 327 ? 16.734 12.055 -0.154 1 90.62 327 ARG B O 1
ATOM 6218 N N . ILE B 1 328 ? 14.93 11.508 0.956 1 92.31 328 ILE B N 1
ATOM 6219 C CA . ILE B 1 328 ? 14.359 10.781 -0.178 1 92.31 328 ILE B CA 1
ATOM 6220 C C . ILE B 1 328 ? 14.305 11.703 -1.397 1 92.31 328 ILE B C 1
ATOM 6222 O O . ILE B 1 328 ? 14.539 11.258 -2.525 1 92.31 328 ILE B O 1
ATOM 6226 N N . PHE B 1 329 ? 13.93 12.992 -1.241 1 88.94 329 PHE B N 1
ATOM 6227 C CA . PHE B 1 329 ? 13.797 13.867 -2.402 1 88.94 329 PHE B CA 1
ATOM 6228 C C . PHE B 1 329 ? 15.156 14.164 -3.016 1 88.94 329 PHE B C 1
ATOM 6230 O O . PHE B 1 329 ? 15.266 14.352 -4.227 1 88.94 329 PHE B O 1
ATOM 6237 N N . GLN B 1 330 ? 16.172 14.125 -2.191 1 92.06 330 GLN B N 1
ATOM 6238 C CA . GLN B 1 330 ? 17.531 14.328 -2.703 1 92.06 330 GLN B CA 1
ATOM 6239 C C . GLN B 1 330 ? 18.016 13.094 -3.451 1 92.06 330 GLN B C 1
ATOM 6241 O O . GLN B 1 330 ? 18.609 13.203 -4.531 1 92.06 330 GLN B O 1
ATOM 6246 N N . LEU B 1 331 ? 17.734 12 -2.883 1 96.25 331 LEU B N 1
ATOM 6247 C CA . LEU B 1 331 ? 18.219 10.758 -3.453 1 96.25 331 LEU B CA 1
ATOM 6248 C C . LEU B 1 331 ? 17.562 10.477 -4.801 1 96.25 331 LEU B C 1
ATOM 6250 O O . LEU B 1 331 ? 18.234 10 -5.73 1 96.25 331 LEU B O 1
ATOM 6254 N N . LEU B 1 332 ? 16.297 10.797 -4.91 1 96.62 332 LEU B N 1
ATOM 6255 C CA . LEU B 1 332 ? 15.57 10.555 -6.156 1 96.62 332 LEU B CA 1
ATOM 6256 C C . LEU B 1 332 ? 16.156 11.383 -7.293 1 96.62 332 LEU B C 1
ATOM 6258 O O . LEU B 1 332 ? 16.078 10.992 -8.461 1 96.62 332 LEU B O 1
ATOM 6262 N N . ALA B 1 333 ? 16.859 12.438 -6.977 1 94.88 333 ALA B N 1
ATOM 6263 C CA . ALA B 1 333 ? 17.359 13.367 -7.98 1 94.88 333 ALA B CA 1
ATOM 6264 C C . ALA B 1 333 ? 18.672 12.867 -8.57 1 94.88 333 ALA B C 1
ATOM 6266 O O . ALA B 1 333 ? 19.125 13.375 -9.609 1 94.88 333 ALA B O 1
ATOM 6267 N N . LEU B 1 334 ? 19.312 11.883 -8.07 1 96.5 334 LEU B N 1
ATOM 6268 C CA . LEU B 1 334 ? 20.703 11.547 -8.352 1 96.5 334 LEU B CA 1
ATOM 6269 C C . LEU B 1 334 ? 20.812 10.719 -9.633 1 96.5 334 LEU B C 1
ATOM 6271 O O . LEU B 1 334 ? 21.906 10.508 -10.148 1 96.5 334 LEU B O 1
ATOM 6275 N N . GLY B 1 335 ? 19.703 10.172 -10.133 1 96.88 335 GLY B N 1
ATOM 6276 C CA . GLY B 1 335 ? 19.75 9.266 -11.266 1 96.88 335 GLY B CA 1
ATOM 6277 C C . GLY B 1 335 ? 20.203 7.863 -10.891 1 96.88 335 GLY B C 1
ATOM 6278 O O . GLY B 1 335 ? 20.688 7.113 -11.742 1 96.88 335 GLY B O 1
ATOM 6279 N N . SER B 1 336 ? 20.156 7.531 -9.68 1 98.62 336 SER B N 1
ATOM 6280 C CA . SER B 1 336 ? 20.406 6.203 -9.133 1 98.62 336 SER B CA 1
ATOM 6281 C C . SER B 1 336 ? 19.109 5.516 -8.719 1 98.62 336 SER B C 1
ATOM 6283 O O . SER B 1 336 ? 18.078 6.168 -8.57 1 98.62 336 SER B O 1
ATOM 6285 N N . VAL B 1 337 ? 19.141 4.195 -8.664 1 98.88 337 VAL B N 1
ATOM 6286 C CA . VAL B 1 337 ? 18.031 3.486 -8.055 1 98.88 337 VAL B CA 1
ATOM 6287 C C . VAL B 1 337 ? 18.047 3.688 -6.539 1 98.88 337 VAL B C 1
ATOM 6289 O O . VAL B 1 337 ? 19.062 3.391 -5.887 1 98.88 337 VAL B O 1
ATOM 6292 N N . VAL B 1 338 ? 17.016 4.262 -6.023 1 98.88 338 VAL B N 1
ATOM 6293 C CA . VAL B 1 338 ? 16.891 4.359 -4.57 1 98.88 338 VAL B CA 1
ATOM 6294 C C . VAL B 1 338 ? 16.406 3.031 -4.004 1 98.88 338 VAL B C 1
ATOM 6296 O O . VAL B 1 338 ? 15.305 2.576 -4.336 1 98.88 338 VAL B O 1
ATOM 6299 N N . LEU B 1 339 ? 17.234 2.32 -3.25 1 98.81 339 LEU B N 1
ATOM 6300 C CA . LEU B 1 339 ? 16.766 1.24 -2.389 1 98.81 339 LEU B CA 1
ATOM 6301 C C . LEU B 1 339 ? 16.156 1.793 -1.104 1 98.81 339 LEU B C 1
ATOM 6303 O O . LEU B 1 339 ? 16.859 2.375 -0.279 1 98.81 339 LEU B O 1
ATOM 6307 N N . ARG B 1 340 ? 14.891 1.57 -0.938 1 98.38 340 ARG B N 1
ATOM 6308 C CA . ARG B 1 340 ? 14.211 2.268 0.147 1 98.38 340 ARG B CA 1
ATOM 6309 C C . ARG B 1 340 ? 13.789 1.296 1.242 1 98.38 340 ARG B C 1
ATOM 6311 O O . ARG B 1 340 ? 13.062 0.336 0.98 1 98.38 340 ARG B O 1
ATOM 6318 N N . GLU B 1 341 ? 14.211 1.587 2.467 1 97.31 341 GLU B N 1
ATOM 6319 C CA . GLU B 1 341 ? 13.766 0.837 3.639 1 97.31 341 GLU B CA 1
ATOM 6320 C C . GLU B 1 341 ? 12.25 0.908 3.793 1 97.31 341 GLU B C 1
ATOM 6322 O O . GLU B 1 341 ? 11.656 1.975 3.631 1 97.31 341 GLU B O 1
ATOM 6327 N N . GLN B 1 342 ? 11.672 -0.215 3.986 1 95.19 342 GLN B N 1
ATOM 6328 C CA . GLN B 1 342 ? 10.258 -0.239 4.336 1 95.19 342 GLN B CA 1
ATOM 6329 C C . GLN B 1 342 ? 10.062 -0.14 5.848 1 95.19 342 GLN B C 1
ATOM 6331 O O . GLN B 1 342 ? 9.703 -1.123 6.496 1 95.19 342 GLN B O 1
ATOM 6336 N N . SER B 1 343 ? 10.203 1.033 6.449 1 93.94 343 SER B N 1
ATOM 6337 C CA . SER B 1 343 ? 10.352 1.279 7.883 1 93.94 343 SER B CA 1
ATOM 6338 C C . SER B 1 343 ? 9 1.246 8.594 1 93.94 343 SER B C 1
ATOM 6340 O O . SER B 1 343 ? 8.938 1.155 9.82 1 93.94 343 SER B O 1
ATOM 6342 N N . GLY B 1 344 ? 7.918 1.354 7.867 1 91.5 344 GLY B N 1
ATOM 6343 C CA . GLY B 1 344 ? 6.602 1.497 8.461 1 91.5 344 GLY B CA 1
ATOM 6344 C C . GLY B 1 344 ? 6.16 2.941 8.594 1 91.5 344 GLY B C 1
ATOM 6345 O O . GLY B 1 344 ? 5.02 3.217 8.977 1 91.5 344 GLY B O 1
ATOM 6346 N N . TYR B 1 345 ? 7.039 3.869 8.266 1 93 345 TYR B N 1
ATOM 6347 C CA . TYR B 1 345 ? 6.695 5.285 8.297 1 93 345 TYR B CA 1
ATOM 6348 C C . TYR B 1 345 ? 6.352 5.789 6.895 1 93 345 TYR B C 1
ATOM 6350 O O . TYR B 1 345 ? 6.875 5.281 5.902 1 93 345 TYR B O 1
ATOM 6358 N N . PHE B 1 346 ? 5.48 6.816 6.867 1 92.94 346 PHE B N 1
ATOM 6359 C CA . PHE B 1 346 ? 4.969 7.328 5.602 1 92.94 346 PHE B CA 1
ATOM 6360 C C . PHE B 1 346 ? 4.895 8.852 5.625 1 92.94 346 PHE B C 1
ATOM 6362 O O . PHE B 1 346 ? 4.535 9.445 6.645 1 92.94 346 PHE B O 1
ATOM 6369 N N . ALA B 1 347 ? 5.207 9.391 4.539 1 95.25 347 ALA B N 1
ATOM 6370 C CA . ALA B 1 347 ? 5.047 10.82 4.305 1 95.25 347 ALA B CA 1
ATOM 6371 C C . ALA B 1 347 ? 3.992 11.094 3.234 1 95.25 347 ALA B C 1
ATOM 6373 O O . ALA B 1 347 ? 3.389 10.156 2.703 1 95.25 347 ALA B O 1
ATOM 6374 N N . PHE B 1 348 ? 3.691 12.344 2.959 1 96 348 PHE B N 1
ATOM 6375 C CA . PHE B 1 348 ? 2.586 12.75 2.1 1 96 348 PHE B CA 1
ATOM 6376 C C . PHE B 1 348 ? 2.758 12.188 0.692 1 96 348 PHE B C 1
ATOM 6378 O O . PHE B 1 348 ? 1.774 11.969 -0.017 1 96 348 PHE B O 1
ATOM 6385 N N . TYR B 1 349 ? 4.012 11.938 0.245 1 96.62 349 TYR B N 1
ATOM 6386 C CA . TYR B 1 349 ? 4.281 11.5 -1.12 1 96.62 349 TYR B CA 1
ATOM 6387 C C . TYR B 1 349 ? 4.148 9.992 -1.247 1 96.62 349 TYR B C 1
ATOM 6389 O O . TYR B 1 349 ? 4.152 9.445 -2.355 1 96.62 349 TYR B O 1
ATOM 6397 N N . ASP B 1 350 ? 3.998 9.289 -0.167 1 95.69 350 ASP B N 1
ATOM 6398 C CA . ASP B 1 350 ? 4.035 7.832 -0.184 1 95.69 350 ASP B CA 1
ATOM 6399 C C . ASP B 1 350 ? 2.76 7.258 -0.802 1 95.69 350 ASP B C 1
ATOM 6401 O O . ASP B 1 350 ? 2.73 6.094 -1.207 1 95.69 350 ASP B O 1
ATOM 6405 N N . LYS B 1 351 ? 1.74 8.047 -0.867 1 93.69 351 LYS B N 1
ATOM 6406 C CA . LYS B 1 351 ? 0.529 7.566 -1.529 1 93.69 351 LYS B CA 1
ATOM 6407 C C . LYS B 1 351 ? 0.696 7.566 -3.045 1 93.69 351 LYS B C 1
ATOM 6409 O O . LYS B 1 351 ? -0.08 6.93 -3.76 1 93.69 351 LYS B O 1
ATOM 6414 N N . LEU B 1 352 ? 1.726 8.266 -3.545 1 95.88 352 LEU B N 1
ATOM 6415 C CA . LEU B 1 352 ? 1.965 8.367 -4.98 1 95.88 352 LEU B CA 1
ATOM 6416 C C . LEU B 1 352 ? 3.17 7.523 -5.391 1 95.88 352 LEU B C 1
ATOM 6418 O O . LEU B 1 352 ? 3.244 7.051 -6.527 1 95.88 352 LEU B O 1
ATOM 6422 N N . MET B 1 353 ? 4.121 7.395 -4.484 1 96.38 353 MET B N 1
ATOM 6423 C CA . MET B 1 353 ? 5.336 6.648 -4.801 1 96.38 353 MET B CA 1
ATOM 6424 C C . MET B 1 353 ? 5.047 5.152 -4.891 1 96.38 353 MET B C 1
ATOM 6426 O O . MET B 1 353 ? 4.324 4.605 -4.055 1 96.38 353 MET B O 1
ATOM 6430 N N . LYS B 1 354 ? 5.699 4.555 -5.906 1 96.62 354 LYS B N 1
ATOM 6431 C CA . LYS B 1 354 ? 5.387 3.15 -6.16 1 96.62 354 LYS B CA 1
ATOM 6432 C C . LYS B 1 354 ? 6.652 2.299 -6.164 1 96.62 354 LYS B C 1
ATOM 6434 O O . LYS B 1 354 ? 7.668 2.691 -6.742 1 96.62 354 LYS B O 1
ATOM 6439 N N . LYS B 1 355 ? 6.527 1.118 -5.551 1 97.75 355 LYS B N 1
ATOM 6440 C CA . LYS B 1 355 ? 7.59 0.117 -5.566 1 97.75 355 LYS B CA 1
ATOM 6441 C C . LYS B 1 355 ? 7.867 -0.368 -6.984 1 97.75 355 LYS B C 1
ATOM 6443 O O . LYS B 1 355 ? 6.938 -0.576 -7.77 1 97.75 355 LYS B O 1
ATOM 6448 N N . PHE B 1 356 ? 9.164 -0.413 -7.371 1 98.44 356 PHE B N 1
ATOM 6449 C CA . PHE B 1 356 ? 9.664 -0.921 -8.641 1 98.44 356 PHE B CA 1
ATOM 6450 C C . PHE B 1 356 ? 9.195 -0.045 -9.797 1 98.44 356 PHE B C 1
ATOM 6452 O O . PHE B 1 356 ? 9.227 -0.467 -10.953 1 98.44 356 PHE B O 1
ATOM 6459 N N . HIS B 1 357 ? 8.648 1.029 -9.484 1 97.94 357 HIS B N 1
ATOM 6460 C CA . HIS B 1 357 ? 8.375 2.082 -10.453 1 97.94 357 HIS B CA 1
ATOM 6461 C C . HIS B 1 357 ? 9.242 3.309 -10.195 1 97.94 357 HIS B C 1
ATOM 6463 O O . HIS B 1 357 ? 9.867 3.834 -11.117 1 97.94 357 HIS B O 1
ATOM 6469 N N . HIS B 1 358 ? 9.297 3.686 -8.891 1 98.5 358 HIS B N 1
ATOM 6470 C CA . HIS B 1 358 ? 10.086 4.859 -8.531 1 98.5 358 HIS B CA 1
ATOM 6471 C C . HIS B 1 358 ? 11.289 4.473 -7.68 1 98.5 358 HIS B C 1
ATOM 6473 O O . HIS B 1 358 ? 12.25 5.238 -7.574 1 98.5 358 HIS B O 1
ATOM 6479 N N . TYR B 1 359 ? 11.164 3.338 -7.035 1 98.69 359 TYR B N 1
ATOM 6480 C CA . TYR B 1 359 ? 12.227 2.857 -6.156 1 98.69 359 TYR B CA 1
ATOM 6481 C C . TYR B 1 359 ? 12.148 1.347 -5.977 1 98.69 359 TYR B C 1
ATOM 6483 O O . TYR B 1 359 ? 11.188 0.713 -6.426 1 98.69 359 TYR B O 1
ATOM 6491 N N . VAL B 1 360 ? 13.18 0.734 -5.426 1 98.81 360 VAL B N 1
ATOM 6492 C CA . VAL B 1 360 ? 13.18 -0.682 -5.07 1 98.81 360 VAL B CA 1
ATOM 6493 C C . VAL B 1 360 ? 13.18 -0.836 -3.553 1 98.81 360 VAL B C 1
ATOM 6495 O O . VAL B 1 360 ? 14.039 -0.282 -2.867 1 98.81 360 VAL B O 1
ATOM 6498 N N . PRO B 1 361 ? 12.211 -1.566 -3.018 1 97.88 361 PRO B N 1
ATOM 6499 C CA . PRO B 1 361 ? 12.125 -1.703 -1.562 1 97.88 361 PRO B CA 1
ATOM 6500 C C . PRO B 1 361 ? 13.117 -2.723 -1.004 1 97.88 361 PRO B C 1
ATOM 6502 O O . PRO B 1 361 ? 13.508 -3.656 -1.708 1 97.88 361 PRO B O 1
ATOM 6505 N N . PHE B 1 362 ? 13.539 -2.531 0.205 1 96.44 362 PHE B N 1
ATOM 6506 C CA . PHE B 1 362 ? 14.234 -3.553 0.985 1 96.44 362 PHE B CA 1
ATOM 6507 C C . PHE B 1 362 ? 13.922 -3.4 2.469 1 96.44 362 PHE B C 1
ATOM 6509 O O . PHE B 1 362 ? 13.32 -2.408 2.887 1 96.44 362 PHE B O 1
ATOM 6516 N N . TRP B 1 363 ? 14.25 -4.434 3.201 1 93.56 363 TRP B N 1
ATOM 6517 C CA . TRP B 1 363 ? 14.148 -4.422 4.656 1 93.56 363 TRP B CA 1
ATOM 6518 C C . TRP B 1 363 ? 12.703 -4.223 5.105 1 93.56 363 TRP B C 1
ATOM 6520 O O . TRP B 1 363 ? 12.414 -3.328 5.898 1 93.56 363 TRP B O 1
ATOM 6530 N N . SER B 1 364 ? 11.844 -4.969 4.492 1 86.75 364 SER B N 1
ATOM 6531 C CA . SER B 1 364 ? 10.477 -5.066 5 1 86.75 364 SER B CA 1
ATOM 6532 C C . SER B 1 364 ? 10.438 -5.801 6.336 1 86.75 364 SER B C 1
ATOM 6534 O O . SER B 1 364 ? 9.57 -5.539 7.168 1 86.75 364 SER B O 1
ATOM 6536 N N . ASN B 1 365 ? 11.445 -6.656 6.496 1 79.38 365 ASN B N 1
ATOM 6537 C CA . ASN B 1 365 ? 11.523 -7.438 7.727 1 79.38 365 ASN B CA 1
ATOM 6538 C C . ASN B 1 365 ? 12.93 -7.395 8.328 1 79.38 365 ASN B C 1
ATOM 6540 O O . ASN B 1 365 ? 13.109 -6.938 9.461 1 79.38 365 ASN B O 1
ATOM 6544 N N . ARG B 1 366 ? 13.914 -7.77 7.5 1 88.5 366 ARG B N 1
ATOM 6545 C CA . ARG B 1 366 ? 15.281 -7.918 7.996 1 88.5 366 ARG B CA 1
ATOM 6546 C C . ARG B 1 366 ? 16.266 -7.16 7.113 1 88.5 366 ARG B C 1
ATOM 6548 O O . ARG B 1 366 ? 16.031 -6.992 5.914 1 88.5 366 ARG B O 1
ATOM 6555 N N . PRO B 1 367 ? 17.359 -6.844 7.766 1 93.69 367 PRO B N 1
ATOM 6556 C CA . PRO B 1 367 ? 18.297 -6.016 7.004 1 93.69 367 PRO B CA 1
ATOM 6557 C C . PRO B 1 367 ? 18.953 -6.773 5.852 1 93.69 367 PRO B C 1
ATOM 6559 O O . PRO B 1 367 ? 19.328 -6.164 4.844 1 93.69 367 PRO B O 1
ATOM 6562 N N . ARG B 1 368 ? 19.062 -8.086 5.887 1 92.81 368 ARG B N 1
ATOM 6563 C CA . ARG B 1 368 ? 19.703 -8.867 4.836 1 92.81 368 ARG B CA 1
ATOM 6564 C C . ARG B 1 368 ? 18.953 -8.727 3.516 1 92.81 368 ARG B C 1
ATOM 6566 O O . ARG B 1 368 ? 19.5 -9.023 2.451 1 92.81 368 ARG B O 1
ATOM 6573 N N . GLU B 1 369 ? 17.719 -8.258 3.529 1 93.12 369 GLU B N 1
ATOM 6574 C CA . GLU B 1 369 ? 16.891 -8.086 2.344 1 93.12 369 GLU B CA 1
ATOM 6575 C C . GLU B 1 369 ? 17.5 -7.059 1.388 1 93.12 369 GLU B C 1
ATOM 6577 O O . GLU B 1 369 ? 17.109 -6.988 0.22 1 93.12 369 GLU B O 1
ATOM 6582 N N . VAL B 1 370 ? 18.469 -6.316 1.861 1 97.5 370 VAL B N 1
ATOM 6583 C CA . VAL B 1 370 ? 19.156 -5.383 0.976 1 97.5 370 VAL B CA 1
ATOM 6584 C C . VAL B 1 370 ? 19.844 -6.148 -0.151 1 97.5 370 VAL B C 1
ATOM 6586 O O . VAL B 1 370 ? 19.953 -5.645 -1.272 1 97.5 370 VAL B O 1
ATOM 6589 N N . VAL B 1 371 ? 20.266 -7.379 0.128 1 97.19 371 VAL B N 1
ATOM 6590 C CA . VAL B 1 371 ? 20.922 -8.211 -0.882 1 97.19 371 VAL B CA 1
ATOM 6591 C C . VAL B 1 371 ? 19.906 -8.562 -1.979 1 97.19 371 VAL B C 1
ATOM 6593 O O . VAL B 1 371 ? 20.266 -8.602 -3.16 1 97.19 371 VAL B O 1
ATOM 6596 N N . TRP B 1 372 ? 18.625 -8.805 -1.574 1 96.62 372 TRP B N 1
ATOM 6597 C CA . TRP B 1 372 ? 17.594 -9.086 -2.561 1 96.62 372 TRP B CA 1
ATOM 6598 C C . TRP B 1 372 ? 17.422 -7.922 -3.531 1 96.62 372 TRP B C 1
ATOM 6600 O O . TRP B 1 372 ? 17.391 -8.117 -4.746 1 96.62 372 TRP B O 1
ATOM 6610 N N . ALA B 1 373 ? 17.344 -6.734 -2.949 1 98.44 373 ALA B N 1
ATOM 6611 C CA . ALA B 1 373 ? 17.188 -5.527 -3.758 1 98.44 373 ALA B CA 1
ATOM 6612 C C . ALA B 1 373 ? 18.391 -5.312 -4.668 1 98.44 373 ALA B C 1
ATOM 6614 O O . ALA B 1 373 ? 18.234 -5.035 -5.859 1 98.44 373 ALA B O 1
ATOM 6615 N N . TYR B 1 374 ? 19.578 -5.496 -4.109 1 98.56 374 TYR B N 1
ATOM 6616 C CA . TYR B 1 374 ? 20.812 -5.359 -4.875 1 98.56 374 TYR B CA 1
ATOM 6617 C C . TYR B 1 374 ? 20.844 -6.328 -6.051 1 98.56 374 TYR B C 1
ATOM 6619 O O . TYR B 1 374 ? 21.109 -5.93 -7.188 1 98.56 374 TYR B O 1
ATOM 6627 N N . ASN B 1 375 ? 20.531 -7.562 -5.789 1 98.19 375 ASN B N 1
ATOM 6628 C CA . ASN B 1 375 ? 20.562 -8.594 -6.82 1 98.19 375 ASN B CA 1
ATOM 6629 C C . ASN B 1 375 ? 19.516 -8.336 -7.902 1 98.19 375 ASN B C 1
ATOM 6631 O O . ASN B 1 375 ? 19.766 -8.562 -9.086 1 98.19 375 ASN B O 1
ATOM 6635 N N . TRP B 1 376 ? 18.328 -7.891 -7.473 1 98.62 376 TRP B N 1
ATOM 6636 C CA . TRP B 1 376 ? 17.297 -7.594 -8.469 1 98.62 376 TRP B CA 1
ATOM 6637 C C . TRP B 1 376 ? 17.766 -6.496 -9.422 1 98.62 376 TRP B C 1
ATOM 6639 O O . TRP B 1 376 ? 17.625 -6.625 -10.641 1 98.62 376 TRP B O 1
ATOM 6649 N N . VAL B 1 377 ? 18.312 -5.434 -8.852 1 98.75 377 VAL B N 1
ATOM 6650 C CA . VAL B 1 377 ? 18.781 -4.312 -9.664 1 98.75 377 VAL B CA 1
ATOM 6651 C C . VAL B 1 377 ? 19.875 -4.785 -10.617 1 98.75 377 VAL B C 1
ATOM 6653 O O . VAL B 1 377 ? 19.859 -4.43 -11.797 1 98.75 377 VAL B O 1
ATOM 6656 N N . THR B 1 378 ? 20.781 -5.574 -10.117 1 98.12 378 THR B N 1
ATOM 6657 C CA . THR B 1 378 ? 21.906 -6.066 -10.914 1 98.12 378 THR B CA 1
ATOM 6658 C C . THR B 1 378 ? 21.422 -6.961 -12.047 1 98.12 378 THR B C 1
ATOM 6660 O O . THR B 1 378 ? 21.953 -6.906 -13.156 1 98.12 378 THR B O 1
ATOM 6663 N N . ALA B 1 379 ? 20.422 -7.734 -11.797 1 97.44 379 ALA B N 1
ATOM 6664 C CA . ALA B 1 379 ? 19.906 -8.695 -12.773 1 97.44 379 ALA B CA 1
ATOM 6665 C C . ALA B 1 379 ? 19 -8.008 -13.789 1 97.44 379 ALA B C 1
ATOM 6667 O O . ALA B 1 379 ? 18.703 -8.57 -14.852 1 97.44 379 ALA B O 1
ATOM 6668 N N . ASN B 1 380 ? 18.5 -6.852 -13.469 1 97.81 380 ASN B N 1
ATOM 6669 C CA . ASN B 1 380 ? 17.531 -6.168 -14.312 1 97.81 380 ASN B CA 1
ATOM 6670 C C . ASN B 1 380 ? 17.969 -4.746 -14.641 1 97.81 380 ASN B C 1
ATOM 6672 O O . ASN B 1 380 ? 17.266 -3.783 -14.336 1 97.81 380 ASN B O 1
ATOM 6676 N N . ASP B 1 381 ? 19.047 -4.641 -15.391 1 98 381 ASP B N 1
ATOM 6677 C CA . ASP B 1 381 ? 19.719 -3.371 -15.625 1 98 381 ASP B CA 1
ATOM 6678 C C . ASP B 1 381 ? 18.812 -2.375 -16.328 1 98 381 ASP B C 1
ATOM 6680 O O . ASP B 1 381 ? 18.703 -1.221 -15.906 1 98 381 ASP B O 1
ATOM 6684 N N . ALA B 1 382 ? 18.141 -2.811 -17.375 1 97.5 382 ALA B N 1
ATOM 6685 C CA . ALA B 1 382 ? 17.281 -1.909 -18.141 1 97.5 382 ALA B CA 1
ATOM 6686 C C . ALA B 1 382 ? 16.109 -1.42 -17.297 1 97.5 382 ALA B C 1
ATOM 6688 O O . ALA B 1 382 ? 15.773 -0.232 -17.312 1 97.5 382 ALA B O 1
ATOM 6689 N N . ALA B 1 383 ? 15.484 -2.334 -16.609 1 98 383 ALA B N 1
ATOM 6690 C CA . ALA B 1 383 ? 14.383 -1.964 -15.727 1 98 383 ALA B CA 1
ATOM 6691 C C . ALA B 1 383 ? 14.859 -1.037 -14.609 1 98 383 ALA B C 1
ATOM 6693 O O . ALA B 1 383 ? 14.164 -0.084 -14.25 1 98 383 ALA B O 1
ATOM 6694 N N . ALA B 1 384 ? 16.031 -1.297 -14.062 1 98.75 384 ALA B N 1
ATOM 6695 C CA . ALA B 1 384 ? 16.625 -0.48 -13 1 98.75 384 ALA B CA 1
ATOM 6696 C C . ALA B 1 384 ? 16.875 0.945 -13.484 1 98.75 384 ALA B C 1
ATOM 6698 O O . ALA B 1 384 ? 16.547 1.91 -12.781 1 98.75 384 ALA B O 1
ATOM 6699 N N . ARG B 1 385 ? 17.453 1.04 -14.664 1 98.69 385 ARG B N 1
ATOM 6700 C CA . ARG B 1 385 ? 17.672 2.357 -15.25 1 98.69 385 ARG B CA 1
ATOM 6701 C C . ARG B 1 385 ? 16.359 3.129 -15.383 1 98.69 385 ARG B C 1
ATOM 6703 O O . ARG B 1 385 ? 16.297 4.316 -15.055 1 98.69 385 ARG B O 1
ATOM 6710 N N . ALA B 1 386 ? 15.367 2.473 -15.836 1 98.56 386 ALA B N 1
ATOM 6711 C CA . ALA B 1 386 ? 14.062 3.107 -15.992 1 98.56 386 ALA B CA 1
ATOM 6712 C C . ALA B 1 386 ? 13.516 3.574 -14.641 1 98.56 386 ALA B C 1
ATOM 6714 O O . ALA B 1 386 ? 12.906 4.641 -14.547 1 98.56 386 ALA B O 1
ATOM 6715 N N . ILE B 1 387 ? 13.695 2.781 -13.562 1 98.81 387 ILE B N 1
ATOM 6716 C CA . ILE B 1 387 ? 13.266 3.148 -12.219 1 98.81 387 ILE B CA 1
ATOM 6717 C C . ILE B 1 387 ? 13.984 4.422 -11.773 1 98.81 387 ILE B C 1
ATOM 6719 O O . ILE B 1 387 ? 13.359 5.332 -11.227 1 98.81 387 ILE B O 1
ATOM 6723 N N . ALA B 1 388 ? 15.297 4.492 -12.023 1 98.75 388 ALA B N 1
ATOM 6724 C CA . ALA B 1 388 ? 16.078 5.672 -11.672 1 98.75 388 ALA B CA 1
ATOM 6725 C C . ALA B 1 388 ? 15.547 6.914 -12.375 1 98.75 388 ALA B C 1
ATOM 6727 O O . ALA B 1 388 ? 15.383 7.969 -11.758 1 98.75 388 ALA B O 1
ATOM 6728 N N . VAL B 1 389 ? 15.234 6.762 -13.656 1 98.5 389 VAL B N 1
ATOM 6729 C CA . VAL B 1 389 ? 14.727 7.875 -14.453 1 98.5 389 VAL B CA 1
ATOM 6730 C C . VAL B 1 389 ? 13.352 8.305 -13.93 1 98.5 389 VAL B C 1
ATOM 6732 O O . VAL B 1 389 ? 13.094 9.492 -13.742 1 98.5 389 VAL B O 1
ATOM 6735 N N . ARG B 1 390 ? 12.492 7.348 -13.672 1 98.44 390 ARG B N 1
ATOM 6736 C CA . ARG B 1 390 ? 11.164 7.664 -13.156 1 98.44 390 ARG B CA 1
ATOM 6737 C C . ARG B 1 390 ? 11.242 8.273 -11.758 1 98.44 390 ARG B C 1
ATOM 6739 O O . ARG B 1 390 ? 10.406 9.102 -11.383 1 98.44 390 ARG B O 1
ATOM 6746 N N . GLY B 1 391 ? 12.281 7.84 -10.961 1 98.12 391 GLY B N 1
ATOM 6747 C CA . GLY B 1 391 ? 12.516 8.492 -9.688 1 98.12 391 GLY B CA 1
ATOM 6748 C C . GLY B 1 391 ? 12.805 9.977 -9.82 1 98.12 391 GLY B C 1
ATOM 6749 O O . GLY B 1 391 ? 12.234 10.789 -9.086 1 98.12 391 GLY B O 1
ATOM 6750 N N . GLN B 1 392 ? 13.656 10.32 -10.75 1 97.44 392 GLN B N 1
ATOM 6751 C CA . GLN B 1 392 ? 13.953 11.727 -11.016 1 97.44 392 GLN B CA 1
ATOM 6752 C C . GLN B 1 392 ? 12.711 12.477 -11.469 1 97.44 392 GLN B C 1
ATOM 6754 O O . GLN B 1 392 ? 12.461 13.602 -11.039 1 97.44 392 GLN B O 1
ATOM 6759 N N . GLN B 1 393 ? 11.93 11.844 -12.344 1 97.5 393 GLN B N 1
ATOM 6760 C CA . GLN B 1 393 ? 10.711 12.461 -12.852 1 97.5 393 GLN B CA 1
ATOM 6761 C C . GLN B 1 393 ? 9.703 12.688 -11.727 1 97.5 393 GLN B C 1
ATOM 6763 O O . GLN B 1 393 ? 9.023 13.711 -11.695 1 97.5 393 GLN B O 1
ATOM 6768 N N . PHE B 1 394 ? 9.625 11.734 -10.852 1 97.81 394 PHE B N 1
ATOM 6769 C CA . PHE B 1 394 ? 8.734 11.867 -9.711 1 97.81 394 PHE B CA 1
ATOM 6770 C C . PHE B 1 394 ? 9.102 13.086 -8.875 1 97.81 394 PHE B C 1
ATOM 6772 O O . PHE B 1 394 ? 8.227 13.875 -8.492 1 97.81 394 PHE B O 1
ATOM 6779 N N . ALA B 1 395 ? 10.352 13.188 -8.531 1 96.31 395 ALA B N 1
ATOM 6780 C CA . ALA B 1 395 ? 10.82 14.328 -7.742 1 96.31 395 ALA B CA 1
ATOM 6781 C C . ALA B 1 395 ? 10.508 15.648 -8.438 1 96.31 395 ALA B C 1
ATOM 6783 O O . ALA B 1 395 ? 9.992 16.578 -7.816 1 96.31 395 ALA B O 1
ATOM 6784 N N . ARG B 1 396 ? 10.688 15.711 -9.719 1 95.12 396 ARG B N 1
ATOM 6785 C CA . ARG B 1 396 ? 10.445 16.922 -10.5 1 95.12 396 ARG B CA 1
ATOM 6786 C C . ARG B 1 396 ? 8.961 17.281 -10.5 1 95.12 396 ARG B C 1
ATOM 6788 O O . ARG B 1 396 ? 8.609 18.453 -10.484 1 95.12 396 ARG B O 1
ATOM 6795 N N . GLN B 1 397 ? 8.227 16.297 -10.5 1 95.88 397 GLN B N 1
ATOM 6796 C CA . GLN B 1 397 ? 6.805 16.547 -10.695 1 95.88 397 GLN B CA 1
ATOM 6797 C C . GLN B 1 397 ? 6.098 16.781 -9.367 1 95.88 397 GLN B C 1
ATOM 6799 O O . GLN B 1 397 ? 5.215 17.641 -9.266 1 95.88 397 GLN B O 1
ATOM 6804 N N . PHE B 1 398 ? 6.484 16.062 -8.32 1 96.62 398 PHE B N 1
ATOM 6805 C CA . PHE B 1 398 ? 5.609 16.016 -7.156 1 96.62 398 PHE B CA 1
ATOM 6806 C C . PHE B 1 398 ? 6.328 16.547 -5.922 1 96.62 398 PHE B C 1
ATOM 6808 O O . PHE B 1 398 ? 5.723 16.703 -4.863 1 96.62 398 PHE B O 1
ATOM 6815 N N . LEU B 1 399 ? 7.645 16.828 -6.039 1 95.69 399 LEU B N 1
ATOM 6816 C CA . LEU B 1 399 ? 8.375 17.266 -4.859 1 95.69 399 LEU B CA 1
ATOM 6817 C C . LEU B 1 399 ? 8.977 18.656 -5.086 1 95.69 399 LEU B C 1
ATOM 6819 O O . LEU B 1 399 ? 9.898 19.062 -4.371 1 95.69 399 LEU B O 1
ATOM 6823 N N . ASN B 1 400 ? 8.5 19.375 -6.039 1 94.19 400 ASN B N 1
ATOM 6824 C CA . ASN B 1 400 ? 8.93 20.75 -6.273 1 94.19 400 ASN B CA 1
ATOM 6825 C C . ASN B 1 400 ? 8.078 21.75 -5.477 1 94.19 400 ASN B C 1
ATOM 6827 O O . ASN B 1 400 ? 7.078 21.359 -4.867 1 94.19 400 ASN B O 1
ATOM 6831 N N . ARG B 1 401 ? 8.453 22.938 -5.543 1 93.38 401 ARG B N 1
ATOM 6832 C CA . ARG B 1 401 ? 7.82 23.984 -4.742 1 93.38 401 ARG B CA 1
ATOM 6833 C C . ARG B 1 401 ? 6.344 24.125 -5.098 1 93.38 401 ARG B C 1
ATOM 6835 O O . ARG B 1 401 ? 5.5 24.266 -4.211 1 93.38 401 ARG B O 1
ATOM 6842 N N . GLU B 1 402 ? 5.98 24.125 -6.355 1 94.69 402 GLU B N 1
ATOM 6843 C CA . GLU B 1 402 ? 4.594 24.281 -6.793 1 94.69 402 GLU B CA 1
ATOM 6844 C C . GLU B 1 402 ? 3.742 23.094 -6.332 1 94.69 402 GLU B C 1
ATOM 6846 O O . GLU B 1 402 ? 2.6 23.281 -5.91 1 94.69 402 GLU B O 1
ATOM 6851 N N . ALA B 1 403 ? 4.305 21.922 -6.488 1 96.75 403 ALA B N 1
ATOM 6852 C CA . ALA B 1 403 ? 3.588 20.734 -6.047 1 96.75 403 ALA B CA 1
ATOM 6853 C C . ALA B 1 403 ? 3.297 20.797 -4.551 1 96.75 403 ALA B C 1
ATOM 6855 O O . ALA B 1 403 ? 2.191 20.469 -4.113 1 96.75 403 ALA B O 1
ATOM 6856 N N . ILE B 1 404 ? 4.254 21.188 -3.787 1 96.56 404 ILE B N 1
ATOM 6857 C CA . ILE B 1 404 ? 4.105 21.297 -2.34 1 96.56 404 ILE B CA 1
ATOM 6858 C C . ILE B 1 404 ? 3.027 22.328 -2 1 96.56 404 ILE B C 1
ATOM 6860 O O . ILE B 1 404 ? 2.178 22.078 -1.141 1 96.56 404 ILE B O 1
ATOM 6864 N N . GLU B 1 405 ? 3.09 23.438 -2.641 1 96.44 405 GLU B N 1
ATOM 6865 C CA . GLU B 1 405 ? 2.064 24.453 -2.469 1 96.44 405 GLU B CA 1
ATOM 6866 C C . GLU B 1 405 ? 0.675 23.906 -2.771 1 96.44 405 GLU B C 1
ATOM 6868 O O . GLU B 1 405 ? -0.257 24.094 -1.988 1 96.44 405 GLU B O 1
ATOM 6873 N N . CYS B 1 406 ? 0.549 23.266 -3.855 1 98.12 406 CYS B N 1
ATOM 6874 C CA . CYS B 1 406 ? -0.75 22.75 -4.289 1 98.12 406 CYS B CA 1
ATOM 6875 C C . CYS B 1 406 ? -1.211 21.609 -3.404 1 98.12 406 CYS B C 1
ATOM 6877 O O . CYS B 1 406 ? -2.412 21.406 -3.219 1 98.12 406 CYS B O 1
ATOM 6879 N N . TYR B 1 407 ? -0.268 20.828 -2.861 1 98.44 407 TYR B N 1
ATOM 6880 C CA . TYR B 1 407 ? -0.688 19.828 -1.883 1 98.44 407 TYR B CA 1
ATOM 6881 C C . TYR B 1 407 ? -1.418 20.484 -0.716 1 98.44 407 TYR B C 1
ATOM 6883 O O . TYR B 1 407 ? -2.49 20.031 -0.311 1 98.44 407 TYR B O 1
ATOM 6891 N N . TRP B 1 408 ? -0.864 21.562 -0.194 1 98.62 408 TRP B N 1
ATOM 6892 C CA . TRP B 1 408 ? -1.497 22.297 0.898 1 98.62 408 TRP B CA 1
ATOM 6893 C C . TRP B 1 408 ? -2.863 22.828 0.479 1 98.62 408 TRP B C 1
ATOM 6895 O O . TRP B 1 408 ? -3.84 22.703 1.223 1 98.62 408 TRP B O 1
ATOM 6905 N N . VAL B 1 409 ? -2.932 23.375 -0.69 1 98.44 409 VAL B N 1
ATOM 6906 C CA . VAL B 1 409 ? -4.176 23.953 -1.185 1 98.44 409 VAL B CA 1
ATOM 6907 C C . VAL B 1 409 ? -5.258 22.891 -1.253 1 98.44 409 VAL B C 1
ATOM 6909 O O . VAL B 1 409 ? -6.344 23.047 -0.697 1 98.44 409 VAL B O 1
ATOM 6912 N N . LEU B 1 410 ? -4.906 21.781 -1.892 1 98.44 410 LEU B N 1
ATOM 6913 C CA . LEU B 1 410 ? -5.863 20.688 -2.068 1 98.44 410 LEU B CA 1
ATOM 6914 C C . LEU B 1 410 ? -6.27 20.094 -0.722 1 98.44 410 LEU B C 1
ATOM 6916 O O . LEU B 1 410 ? -7.449 19.828 -0.49 1 98.44 410 LEU B O 1
ATOM 6920 N N . LEU B 1 411 ? -5.32 19.922 0.18 1 98.69 411 LEU B N 1
ATOM 6921 C CA . LEU B 1 411 ? -5.594 19.391 1.511 1 98.69 411 LEU B CA 1
ATOM 6922 C C . LEU B 1 411 ? -6.512 20.312 2.293 1 98.69 411 LEU B C 1
ATOM 6924 O O . LEU B 1 411 ? -7.527 19.891 2.84 1 98.69 411 LEU B O 1
ATOM 6928 N N . LEU B 1 412 ? -6.195 21.609 2.328 1 98.62 412 LEU B N 1
ATOM 6929 C CA . LEU B 1 412 ? -6.945 22.562 3.135 1 98.62 412 LEU B CA 1
ATOM 6930 C C . LEU B 1 412 ? -8.359 22.734 2.598 1 98.62 412 LEU B C 1
ATOM 6932 O O . LEU B 1 412 ? -9.305 22.922 3.369 1 98.62 412 LEU B O 1
ATOM 6936 N N . GLN B 1 413 ? -8.516 22.688 1.305 1 98 413 GLN B N 1
ATOM 6937 C CA . GLN B 1 413 ? -9.844 22.781 0.708 1 98 413 GLN B CA 1
ATOM 6938 C C . GLN B 1 413 ? -10.719 21.609 1.146 1 98 413 GLN B C 1
ATOM 6940 O O . GLN B 1 413 ? -11.859 21.812 1.562 1 98 413 GLN B O 1
ATOM 6945 N N . GLN B 1 414 ? -10.18 20.438 1.068 1 98.06 414 GLN B N 1
ATOM 6946 C CA . GLN B 1 414 ? -10.945 19.25 1.444 1 98.06 414 GLN B CA 1
ATOM 6947 C C . GLN B 1 414 ? -11.141 19.172 2.957 1 98.06 414 GLN B C 1
ATOM 6949 O O . GLN B 1 414 ? -12.219 18.812 3.43 1 98.06 414 GLN B O 1
ATOM 6954 N N . TYR B 1 415 ? -10.141 19.531 3.666 1 98.56 415 TYR B N 1
ATOM 6955 C CA . TYR B 1 415 ? -10.203 19.562 5.125 1 98.56 415 TYR B CA 1
ATOM 6956 C C . TYR B 1 415 ? -11.266 20.547 5.602 1 98.56 415 TYR B C 1
ATOM 6958 O O . TYR B 1 415 ? -12.031 20.25 6.52 1 98.56 415 TYR B O 1
ATOM 6966 N N . ALA B 1 416 ? -11.336 21.688 5.012 1 98.5 416 ALA B N 1
ATOM 6967 C CA . ALA B 1 416 ? -12.289 22.734 5.383 1 98.5 416 ALA B CA 1
ATOM 6968 C C . ALA B 1 416 ? -13.727 22.234 5.219 1 98.5 416 ALA B C 1
ATOM 6970 O O . ALA B 1 416 ? -14.602 22.594 6.016 1 98.5 416 ALA B O 1
ATOM 6971 N N . ASN B 1 417 ? -13.969 21.438 4.227 1 97.19 417 ASN B N 1
ATOM 6972 C CA . ASN B 1 417 ? -15.305 20.906 3.959 1 97.19 417 ASN B CA 1
ATOM 6973 C C . ASN B 1 417 ? -15.781 19.984 5.086 1 97.19 417 ASN B C 1
ATOM 6975 O O . ASN B 1 417 ? -16.969 19.703 5.195 1 97.19 417 ASN B O 1
ATOM 6979 N N . LEU B 1 418 ? -14.867 19.531 5.945 1 97.62 418 LEU B N 1
ATOM 6980 C CA . LEU B 1 418 ? -15.211 18.609 7.016 1 97.62 418 LEU B CA 1
ATOM 6981 C C . LEU B 1 418 ? -15.523 19.359 8.305 1 97.62 418 LEU B C 1
ATOM 6983 O O . LEU B 1 418 ? -16.062 18.781 9.258 1 97.62 418 LEU B O 1
ATOM 6987 N N . GLN B 1 419 ? -15.125 20.656 8.344 1 97.44 419 GLN B N 1
ATOM 6988 C CA . GLN B 1 419 ? -15.383 21.438 9.555 1 97.44 419 GLN B CA 1
ATOM 6989 C C . GLN B 1 419 ? -16.844 21.859 9.633 1 97.44 419 GLN B C 1
ATOM 6991 O O . GLN B 1 419 ? -17.438 22.281 8.641 1 97.44 419 GLN B O 1
ATOM 6996 N N . ARG B 1 420 ? -17.406 21.734 10.836 1 95.44 420 ARG B N 1
ATOM 6997 C CA . ARG B 1 420 ? -18.828 21.969 11.062 1 95.44 420 ARG B CA 1
ATOM 6998 C C . ARG B 1 420 ? -19.047 23.203 11.914 1 95.44 420 ARG B C 1
ATOM 7000 O O . ARG B 1 420 ? -19.938 23.234 12.773 1 95.44 420 ARG B O 1
ATOM 7007 N N . PHE B 1 421 ? -18.219 24.109 11.812 1 95.5 421 PHE B N 1
ATOM 7008 C CA . PHE B 1 421 ? -18.266 25.375 12.531 1 95.5 421 PHE B CA 1
ATOM 7009 C C . PHE B 1 421 ? -17.625 26.484 11.719 1 95.5 421 PHE B C 1
ATOM 7011 O O . PHE B 1 421 ? -17 26.234 10.688 1 95.5 421 PHE B O 1
ATOM 7018 N N . THR B 1 422 ? -17.828 27.688 12.148 1 96.25 422 THR B N 1
ATOM 7019 C CA . THR B 1 422 ? -17.172 28.828 11.516 1 96.25 422 THR B CA 1
ATOM 7020 C C . THR B 1 422 ? -15.789 29.062 12.102 1 96.25 422 THR B C 1
ATOM 7022 O O . THR B 1 422 ? -15.648 29.344 13.297 1 96.25 422 THR B O 1
ATOM 7025 N N . PRO B 1 423 ? -14.797 28.922 11.281 1 97.62 423 PRO B N 1
ATOM 7026 C CA . PRO B 1 423 ? -13.438 29.109 11.797 1 97.62 423 PRO B CA 1
ATOM 7027 C C . PRO B 1 423 ? -13.242 30.453 12.492 1 97.62 423 PRO B C 1
ATOM 7029 O O . PRO B 1 423 ? -13.711 31.484 11.992 1 97.62 423 PRO B O 1
ATOM 7032 N N . GLY B 1 424 ? -12.602 30.422 13.578 1 96.44 424 GLY B N 1
ATOM 7033 C CA . GLY B 1 424 ? -12.312 31.641 14.328 1 96.44 424 GLY B CA 1
ATOM 7034 C C . GLY B 1 424 ? -13.414 32.031 15.297 1 96.44 424 GLY B C 1
ATOM 7035 O O . GLY B 1 424 ? -13.273 32.969 16.062 1 96.44 424 GLY B O 1
ATOM 7036 N N . GLU B 1 425 ? -14.492 31.25 15.273 1 95.06 425 GLU B N 1
ATOM 7037 C CA . GLU B 1 425 ? -15.633 31.531 16.141 1 95.06 425 GLU B CA 1
ATOM 7038 C C . GLU B 1 425 ? -16.078 30.266 16.875 1 95.06 425 GLU B C 1
ATOM 7040 O O . GLU B 1 425 ? -15.766 29.156 16.469 1 95.06 425 GLU B O 1
ATOM 7045 N N . ARG B 1 426 ? -16.688 30.453 18.094 1 93.81 426 ARG B N 1
ATOM 7046 C CA . ARG B 1 426 ? -17.312 29.375 18.859 1 93.81 426 ARG B CA 1
ATOM 7047 C C . ARG B 1 426 ? -18.734 29.734 19.266 1 93.81 426 ARG B C 1
ATOM 7049 O O . ARG B 1 426 ? -19.016 30.875 19.641 1 93.81 426 ARG B O 1
ATOM 7056 N N . ARG B 1 427 ? -19.531 28.656 19.141 1 84.88 427 ARG B N 1
ATOM 7057 C CA . ARG B 1 427 ? -20.906 28.875 19.547 1 84.88 427 ARG B CA 1
ATOM 7058 C C . ARG B 1 427 ? -21.062 28.688 21.062 1 84.88 427 ARG B C 1
ATOM 7060 O O . ARG B 1 427 ? -20.5 27.75 21.641 1 84.88 427 ARG B O 1
ATOM 7067 N N . GLY B 1 428 ? -21.109 29.703 21.938 1 65 428 GLY B N 1
ATOM 7068 C CA . GLY B 1 428 ? -21.266 29.672 23.391 1 65 428 GLY B CA 1
ATOM 7069 C C . GLY B 1 428 ? -22.359 28.734 23.859 1 65 428 GLY B C 1
ATOM 7070 O O . GLY B 1 428 ? -23.328 28.5 23.141 1 65 428 GLY B O 1
ATOM 7071 N N . ASN B 1 429 ? -21.969 27.531 24.625 1 55.56 429 ASN B N 1
ATOM 7072 C CA . ASN B 1 429 ? -23.016 26.781 25.312 1 55.56 429 ASN B CA 1
ATOM 7073 C C . ASN B 1 429 ? -23.953 27.703 26.078 1 55.56 429 ASN B C 1
ATOM 7075 O O . ASN B 1 429 ? -23.609 28.219 27.141 1 55.56 429 ASN B O 1
ATOM 7079 N N . GLY B 1 430 ? -24.578 28.688 25.688 1 42.38 430 GLY B N 1
ATOM 7080 C CA . GLY B 1 430 ? -25.391 29.531 26.547 1 42.38 430 GLY B CA 1
ATOM 7081 C C . GLY B 1 430 ? -26.438 28.75 27.312 1 42.38 430 GLY B C 1
ATOM 7082 O O . GLY B 1 430 ? -27.016 27.781 26.797 1 42.38 430 GLY B O 1
ATOM 7083 N N . ASP B 1 431 ? -26.422 28.578 28.672 1 41.38 431 ASP B N 1
ATOM 7084 C CA . ASP B 1 431 ? -27.688 28.422 29.391 1 41.38 431 ASP B CA 1
ATOM 7085 C C . ASP B 1 431 ? -28.828 29.125 28.656 1 41.38 431 ASP B C 1
ATOM 7087 O O . ASP B 1 431 ? -28.594 29.828 27.672 1 41.38 431 ASP B O 1
ATOM 7091 N N . ALA B 1 432 ? -29.859 29.844 29.516 1 42.38 432 ALA B N 1
ATOM 7092 C CA . ALA B 1 432 ? -31.109 30.484 29.094 1 42.38 432 ALA B CA 1
ATOM 7093 C C . ALA B 1 432 ? -30.906 31.266 27.797 1 42.38 432 ALA B C 1
ATOM 7095 O O . ALA B 1 432 ? -31.656 31.094 26.828 1 42.38 432 ALA B O 1
ATOM 7096 N N . GLY B 1 433 ? -30.766 32.625 27.875 1 41.19 433 GLY B N 1
ATOM 7097 C CA . GLY B 1 433 ? -31.125 33.719 27 1 41.19 433 GLY B CA 1
ATOM 7098 C C . GLY B 1 433 ? -30.266 33.781 25.75 1 41.19 433 GLY B C 1
ATOM 7099 O O . GLY B 1 433 ? -30.328 32.906 24.891 1 41.19 433 GLY B O 1
ATOM 7100 N N . GLY B 1 434 ? -29.234 34.812 25.547 1 44.28 434 GLY B N 1
ATOM 7101 C CA . GLY B 1 434 ? -28.656 35.406 24.344 1 44.28 434 GLY B CA 1
ATOM 7102 C C . GLY B 1 434 ? -27.547 34.594 23.734 1 44.28 434 GLY B C 1
ATOM 7103 O O . GLY B 1 434 ? -26.5 34.375 24.359 1 44.28 434 GLY B O 1
ATOM 7104 N N . GLY B 1 435 ? -27.656 33.469 23.031 1 55.06 435 GLY B N 1
ATOM 7105 C CA . GLY B 1 435 ? -26.859 32.562 22.203 1 55.06 435 GLY B CA 1
ATOM 7106 C C . GLY B 1 435 ? -25.656 33.25 21.578 1 55.06 435 GLY B C 1
ATOM 7107 O O . GLY B 1 435 ? -25.672 33.594 20.391 1 55.06 435 GLY B O 1
ATOM 7108 N N . GLY B 1 436 ? -24.781 34 22.172 1 68.75 436 GLY B N 1
ATOM 7109 C CA . GLY B 1 436 ? -23.797 34.875 21.547 1 68.75 436 GLY B CA 1
ATOM 7110 C C . GLY B 1 436 ? -22.594 34.094 20.984 1 68.75 436 GLY B C 1
ATOM 7111 O O . GLY B 1 436 ? -22.375 32.938 21.344 1 68.75 436 GLY B O 1
ATOM 7112 N N . VAL B 1 437 ? -22.062 34.344 19.781 1 84.19 437 VAL B N 1
ATOM 7113 C CA . VAL B 1 437 ? -20.859 33.906 19.078 1 84.19 437 VAL B CA 1
ATOM 7114 C C . VAL B 1 437 ? -19.625 34.531 19.75 1 84.19 437 VAL B C 1
ATOM 7116 O O . VAL B 1 437 ? -19.562 35.719 19.984 1 84.19 437 VAL B O 1
ATOM 7119 N N . ARG B 1 438 ? -18.797 33.625 20.391 1 88.88 438 ARG B N 1
ATOM 7120 C CA . ARG B 1 438 ? -17.516 34.031 20.938 1 88.88 438 ARG B CA 1
ATOM 7121 C C . ARG B 1 438 ? -16.438 34 19.875 1 88.88 438 ARG B C 1
ATOM 7123 O O . ARG B 1 438 ? -16.328 33.031 19.125 1 88.88 438 ARG B O 1
ATOM 7130 N N . GLN B 1 439 ? -15.68 35.094 19.797 1 91.75 439 GLN B N 1
ATOM 7131 C CA . GLN B 1 439 ? -14.562 35.125 18.859 1 91.75 439 GLN B CA 1
ATOM 7132 C C . GLN B 1 439 ? -13.273 34.625 19.516 1 91.75 439 GLN B C 1
ATOM 7134 O O . GLN B 1 439 ? -12.977 34.969 20.656 1 91.75 439 GLN B O 1
ATOM 7139 N N . LEU B 1 440 ? -12.578 33.844 18.797 1 94.94 440 LEU B N 1
ATOM 7140 C CA . LEU B 1 440 ? -11.266 33.406 19.266 1 94.94 440 LEU B CA 1
ATOM 7141 C C . LEU B 1 440 ? -10.227 34.5 19.078 1 94.94 440 LEU B C 1
ATOM 7143 O O . LEU B 1 440 ? -10.391 35.375 18.234 1 94.94 440 LEU B O 1
ATOM 7147 N N . GLU B 1 441 ? -9.227 34.469 20 1 96.62 441 GLU B N 1
ATOM 7148 C CA . GLU B 1 441 ? -8.094 35.344 19.75 1 96.62 441 GLU B CA 1
ATOM 7149 C C . GLU B 1 441 ? -7.316 34.938 18.516 1 96.62 441 GLU B C 1
ATOM 7151 O O . GLU B 1 441 ? -6.762 33.844 18.469 1 96.62 441 GLU B O 1
ATOM 7156 N N . LEU B 1 442 ? -7.289 35.781 17.531 1 97.81 442 LEU B N 1
ATOM 7157 C CA . LEU B 1 442 ? -6.562 35.531 16.281 1 97.81 442 LEU B CA 1
ATOM 7158 C C . LEU B 1 442 ? -5.465 36.562 16.094 1 97.81 442 LEU B C 1
ATOM 7160 O O . LEU B 1 442 ? -5.75 37.75 15.883 1 97.81 442 LEU B O 1
ATOM 7164 N N . VAL B 1 443 ? -4.23 36.156 16.188 1 98.19 443 VAL B N 1
ATOM 7165 C CA . VAL B 1 443 ? -3.098 37.031 15.969 1 98.19 443 VAL B CA 1
ATOM 7166 C C . VAL B 1 443 ? -2.523 36.812 14.57 1 98.19 443 VAL B C 1
ATOM 7168 O O . VAL B 1 443 ? -2.135 35.719 14.219 1 98.19 443 VAL B O 1
ATOM 7171 N N . PRO B 1 444 ? -2.516 37.875 13.75 1 98.12 444 PRO B N 1
ATOM 7172 C CA . PRO B 1 444 ? -1.887 37.688 12.438 1 98.12 444 PRO B CA 1
ATOM 7173 C C . PRO B 1 444 ? -0.512 37.031 12.539 1 98.12 444 PRO B C 1
ATOM 7175 O O . PRO B 1 444 ? 0.294 37.406 13.398 1 98.12 444 PRO B O 1
ATOM 7178 N N . VAL B 1 445 ? -0.299 36.094 11.664 1 97.94 445 VAL B N 1
ATOM 7179 C CA . VAL B 1 445 ? 0.888 35.25 11.781 1 97.94 445 VAL B CA 1
ATOM 7180 C C . VAL B 1 445 ? 2.145 36.125 11.695 1 97.94 445 VAL B C 1
ATOM 7182 O O . VAL B 1 445 ? 3.141 35.844 12.367 1 97.94 445 VAL B O 1
ATOM 7185 N N . VAL B 1 446 ? 2.141 37.156 10.922 1 95.88 446 VAL B N 1
ATOM 7186 C CA . VAL B 1 446 ? 3.297 38.031 10.773 1 95.88 446 VAL B CA 1
ATOM 7187 C C . VAL B 1 446 ? 3.586 38.75 12.086 1 95.88 446 VAL B C 1
ATOM 7189 O O . VAL B 1 446 ? 4.746 38.875 12.492 1 95.88 446 VAL B O 1
ATOM 7192 N N . ASP B 1 447 ? 2.541 39.219 12.719 1 96.88 447 ASP B N 1
ATOM 7193 C CA . ASP B 1 447 ? 2.689 39.875 14.016 1 96.88 447 ASP B CA 1
ATOM 7194 C C . ASP B 1 447 ? 3.18 38.875 15.07 1 96.88 447 ASP B C 1
ATOM 7196 O O . ASP B 1 447 ? 4.004 39.219 15.914 1 96.88 447 ASP B O 1
ATOM 7200 N N . TRP B 1 448 ? 2.639 37.688 15 1 97.62 448 TRP B N 1
ATOM 7201 C CA . TRP B 1 448 ? 3.068 36.656 15.93 1 97.62 448 TRP B CA 1
ATOM 7202 C C . TRP B 1 448 ? 4.547 36.344 15.742 1 97.62 448 TRP B C 1
ATOM 7204 O O . TRP B 1 448 ? 5.301 36.25 16.719 1 97.62 448 TRP B O 1
ATOM 7214 N N . LEU B 1 449 ? 4.961 36.156 14.547 1 95.69 449 LEU B N 1
ATOM 7215 C CA . LEU B 1 449 ? 6.355 35.875 14.242 1 95.69 449 LEU B CA 1
ATOM 7216 C C . LEU B 1 449 ? 7.266 36.969 14.766 1 95.69 449 LEU B C 1
ATOM 7218 O O . LEU B 1 449 ? 8.328 36.688 15.328 1 95.69 449 LEU B O 1
ATOM 7222 N N . LYS B 1 450 ? 6.855 38.188 14.602 1 94 450 LYS B N 1
ATOM 7223 C CA . LYS B 1 450 ? 7.625 39.312 15.117 1 94 450 LYS B CA 1
ATOM 7224 C C . LYS B 1 450 ? 7.758 39.25 16.641 1 94 450 LYS B C 1
ATOM 7226 O O . LYS B 1 450 ? 8.82 39.531 17.188 1 94 450 LYS B O 1
ATOM 7231 N N . SER B 1 451 ? 6.684 38.875 17.234 1 93.31 451 SER B N 1
ATOM 7232 C CA . SER B 1 451 ? 6.684 38.812 18.688 1 93.31 451 SER B CA 1
ATOM 7233 C C . SER B 1 451 ? 7.602 37.688 19.188 1 93.31 451 SER B C 1
ATOM 7235 O O . SER B 1 451 ? 8.117 37.75 20.297 1 93.31 451 SER B O 1
ATOM 7237 N N . GLN B 1 452 ? 7.75 36.594 18.406 1 90.94 452 GLN B N 1
ATOM 7238 C CA . GLN B 1 452 ? 8.602 35.469 18.797 1 90.94 452 GLN B CA 1
ATOM 7239 C C . GLN B 1 452 ? 10.078 35.844 18.656 1 90.94 452 GLN B C 1
ATOM 7241 O O . GLN B 1 452 ? 10.922 35.312 19.391 1 90.94 452 GLN B O 1
ATOM 7246 N N . ASP B 1 453 ? 10.469 36.594 17.625 1 80.5 453 ASP B N 1
ATOM 7247 C CA . ASP B 1 453 ? 11.836 37.062 17.422 1 80.5 453 ASP B CA 1
ATOM 7248 C C . ASP B 1 453 ? 12.297 37.906 18.594 1 80.5 453 ASP B C 1
ATOM 7250 O O . ASP B 1 453 ? 13.43 37.812 19.047 1 80.5 453 ASP B O 1
ATOM 7254 N N . ASP B 1 454 ? 11.43 38.688 19.078 1 64.44 454 ASP B N 1
ATOM 7255 C CA . ASP B 1 454 ? 11.711 39.594 20.188 1 64.44 454 ASP B CA 1
ATOM 7256 C C . ASP B 1 454 ? 11.922 38.812 21.484 1 64.44 454 ASP B C 1
ATOM 7258 O O . ASP B 1 454 ? 12.773 39.156 22.312 1 64.44 454 ASP B O 1
ATOM 7262 N N . THR B 1 455 ? 11.328 37.688 21.547 1 54.81 455 THR B N 1
ATOM 7263 C CA . THR B 1 455 ? 11.445 36.875 22.734 1 54.81 455 THR B CA 1
ATOM 7264 C C . THR B 1 455 ? 12.758 36.094 22.719 1 54.81 455 THR B C 1
ATOM 7266 O O . THR B 1 455 ? 13.398 35.938 23.766 1 54.81 455 THR B O 1
ATOM 7269 N N . THR B 1 456 ? 13.102 35.5 21.594 1 53.97 456 THR B N 1
ATOM 7270 C CA . THR B 1 456 ? 14.344 34.75 21.516 1 53.97 456 THR B CA 1
ATOM 7271 C C . THR B 1 456 ? 15.555 35.656 21.656 1 53.97 456 THR B C 1
ATOM 7273 O O . THR B 1 456 ? 16.578 35.281 22.234 1 53.97 456 THR B O 1
ATOM 7276 N N . ARG B 1 457 ? 15.492 36.906 21.297 1 46.19 457 ARG B N 1
ATOM 7277 C CA . ARG B 1 457 ? 16.562 37.875 21.5 1 46.19 457 ARG B CA 1
ATOM 7278 C C . ARG B 1 457 ? 16.641 38.312 22.969 1 46.19 457 ARG B C 1
ATOM 7280 O O . ARG B 1 457 ? 17.734 38.5 23.5 1 46.19 457 ARG B O 1
ATOM 7287 N N . HIS B 1 458 ? 15.523 38.438 23.625 1 43.41 458 HIS B N 1
ATOM 7288 C CA . HIS B 1 458 ? 15.578 38.844 25.016 1 43.41 458 HIS B CA 1
ATOM 7289 C C . HIS B 1 458 ? 15.984 37.688 25.922 1 43.41 458 HIS B C 1
ATOM 7291 O O . HIS B 1 458 ? 16.531 37.938 27.016 1 43.41 458 HIS B O 1
ATOM 7297 N N . GLY B 1 459 ? 15.68 36.5 25.625 1 39.88 459 GLY B N 1
ATOM 7298 C CA . GLY B 1 459 ? 16.156 35.375 26.438 1 39.88 459 GLY B CA 1
ATOM 7299 C C . GLY B 1 459 ? 17.656 35.156 26.344 1 39.88 459 GLY B C 1
ATOM 7300 O O . GLY B 1 459 ? 18.25 34.5 27.188 1 39.88 459 GLY B O 1
ATOM 7301 N N . ALA B 1 460 ? 18.344 35.438 25.281 1 36.81 460 ALA B N 1
ATOM 7302 C CA . ALA B 1 460 ? 19.797 35.375 25.234 1 36.81 460 ALA B CA 1
ATOM 7303 C C . ALA B 1 460 ? 20.438 36.531 26.016 1 36.81 460 ALA B C 1
ATOM 7305 O O . ALA B 1 460 ? 21.641 36.5 26.266 1 36.81 460 ALA B O 1
ATOM 7306 N N . GLY B 1 461 ? 19.766 37.562 26.219 1 29.38 461 GLY B N 1
ATOM 7307 C CA . GLY B 1 461 ? 20.391 38.594 27.016 1 29.38 461 GLY B CA 1
ATOM 7308 C C . GLY B 1 461 ? 20.344 38.344 28.5 1 29.38 461 GLY B C 1
ATOM 7309 O O . GLY B 1 461 ? 20.844 39.125 29.312 1 29.38 461 GLY B O 1
ATOM 7310 N N . ARG B 1 462 ? 19.516 37.5 28.938 1 27.69 462 ARG B N 1
ATOM 7311 C CA . ARG B 1 462 ? 19.719 37.25 30.359 1 27.69 462 ARG B CA 1
ATOM 7312 C C . ARG B 1 462 ? 20.75 36.156 30.562 1 27.69 462 ARG B C 1
ATOM 7314 O O . ARG B 1 462 ? 20.781 35.156 29.828 1 27.69 462 ARG B O 1
#

Nearest PDB structures (foldseek):
  5ub5-assembly1_A  TM=7.840E-01  e=4.029E-20  Homo sapiens
  5f87-assembly3_C  TM=7.634E-01  e=8.755E-17  Drosophila melanogaster
  7ec6-assembly1_A  TM=6.082E-01  e=2.451E-03  Staphylococcus aureus subsp. aureus USA300
  7vfk-assembly1_B  TM=6.148E-01  e=6.827E-03  Staphylococcus aureus subsp. aureus USA300
  7ec1-assembly1_B  TM=6.119E-01  e=1.902E-02  Staphylococcus aureus subsp. aureus USA300

Solvent-accessible surface area (backbone atoms only — not comparable to full-atom values): 51276 Å² total; per-residue (Å²): 137,82,78,76,78,78,76,78,76,78,78,77,74,74,74,80,73,77,77,74,68,79,76,77,74,70,79,60,77,68,64,82,44,40,52,64,53,51,48,62,69,36,53,86,55,54,80,50,49,34,45,47,51,62,50,50,36,81,41,31,37,95,64,34,43,27,59,67,56,50,52,49,37,59,62,49,30,16,46,83,28,95,47,42,17,49,40,34,31,30,50,91,27,38,49,21,24,51,44,32,92,71,53,47,58,84,71,43,57,69,70,48,32,50,46,50,53,48,48,51,51,55,50,44,52,53,31,67,67,34,24,66,44,46,64,57,28,64,50,29,45,36,68,61,59,68,62,67,65,35,46,30,80,67,65,79,70,75,66,71,79,68,80,78,78,85,81,85,77,71,84,78,74,77,70,69,76,69,66,72,64,79,59,70,47,81,42,41,60,66,60,86,59,80,73,72,59,65,50,80,35,31,22,38,32,33,39,86,60,34,60,52,29,56,34,83,51,61,60,70,76,74,39,62,50,52,68,70,33,57,63,35,28,66,54,37,40,68,77,32,37,72,94,73,28,43,92,28,37,40,35,60,49,80,60,42,58,38,62,51,89,45,76,68,34,51,60,49,44,58,79,95,46,46,86,42,82,66,45,42,46,54,48,51,47,29,47,39,34,67,70,66,67,55,50,95,46,44,49,50,42,74,49,91,65,63,68,77,66,51,27,43,24,42,22,34,52,47,68,57,42,45,42,69,50,79,56,57,62,56,50,24,28,32,55,16,30,35,35,32,50,46,53,40,58,41,42,58,61,52,72,72,59,41,67,56,45,36,27,40,60,22,31,76,40,34,62,73,37,46,49,17,39,52,42,46,43,68,74,33,53,70,63,36,52,51,18,6,52,41,15,29,50,46,34,60,61,60,65,27,69,67,36,51,53,34,49,50,51,55,44,50,49,58,52,33,72,34,43,67,59,58,59,65,50,42,80,51,85,52,73,92,71,84,70,49,76,43,73,56,56,65,30,47,42,67,61,45,52,54,54,49,56,56,47,60,58,54,59,69,71,99,138,84,78,76,78,77,77,77,75,78,76,78,74,73,73,79,74,74,76,76,68,78,77,77,74,71,80,61,78,68,65,82,45,40,53,66,54,52,48,62,69,36,52,85,53,56,80,51,49,32,46,47,50,61,50,49,36,80,40,31,38,96,64,35,42,28,59,66,54,49,53,48,38,59,61,50,29,16,45,84,28,93,47,43,17,47,39,33,30,31,50,90,27,40,48,20,24,53,43,35,91,72,53,47,56,86,72,42,57,70,71,48,30,51,46,48,50,46,48,52,51,54,50,43,53,54,31,67,68,34,24,66,43,46,63,56,30,65,50,30,44,36,66,61,61,66,64,65,67,37,45,23,78,59,64,81,67,76,65,70,76,67,78,74,82,87,79,85,79,69,82,76,73,77,70,68,76,69,67,72,66,71,62,70,42,76,45,42,60,56,54,88,58,87,65,62,69,66,50,79,34,30,21,37,31,34,41,86,56,38,56,54,28,56,34,82,51,61,61,71,77,74,39,63,50,52,67,70,33,58,64,35,30,67,55,36,40,67,77,31,38,71,92,73,29,42,91,28,38,39,35,61,48,79,62,42,55,40,62,50,90,45,78,70,33,52,60,45,42,58,79,94,47,47,86,43,80,66,45,42,46,54,49,50,49,30,48,38,35,67,72,67,67,55,49,95,46,47,49,50,41,74,47,92,63,65,68,79,66,52,29,44,24,42,21,32,51,45,69,57,40,45,41,70,48,78,57,56,64,56,50,24,28,30,55,17,30,35,36,32,52,45,54,39,58,42,42,55,60,54,71,71,59,40,67,56,45,36,28,39,60,22,30,75,38,34,62,71,36,46,49,16,39,51,42,45,41,69,75,32,53,69,63,34,51,50,18,5,52,41,15,30,51,47,36,60,60,60,67,27,71,68,37,51,51,35,48,52,51,57,45,49,48,57,53,35,72,34,44,65,58,57,58,64,50,41,78,52,86,54,74,90,76,83,69,52,76,42,74,56,55,67,29,46,43,69,61,44,52,53,56,49,54,55,46,59,58,53,59,69,70,102

Radius of gyration: 30.46 Å; Cα contacts (8 Å, |Δi|>4): 1572; chains: 2; bounding box: 92×93×81 Å

pLDDT: mean 80.24, std 25.07, range [22.34, 98.88]

InterPro domains:
  IPR006598 Glycosyl transferase CAP10 domain [PF05686] (197-428)
  IPR006598 Glycosyl transferase CAP10 domain [SM00672] (133-422)
  IPR051091 Protein O-Glucosyltransferase/Glycosyltransferase 90 [PTHR12203] (34-427)

Sequence (924 aa):
MARWRSLLLLHVLLPLLHVLLPASAADATSPSNSSSDLGAHCSRFSAFNPGIAEELLPWYDDEGISETLMDRTLRERTMSAAVPGLPLCIRGGKLYVIGGSQQDISRLFPWQADNIVVYAWALSRLVSRWGTALPDVEFVVETMDAPAIDFGPTIKSICRAGNTAGGEEGEEEGGGQVVPEPEDAEGGVWDEGPRHGRLPVMRHCKASSSVAIAVPIFHFYTMNIDDWFLGEIERFNRHHPWGEKEGKAFAAGVGYHRDQSVHSTVRQWDGARRGEVVERVREAFSTYLAQELQHTNISYSHDVVPLEQWARYKMVMHVDGITCSSRIFQLLALGSVVLREQSGYFAFYDKLMKKFHHYVPFWSNRPREVVWAYNWVTANDAAARAIAVRGQQFARQFLNREAIECYWVLLLQQYANLQRFTPGERRGNGDAGGGGVRQLELVPVVDWLKSQDDTTRHGAGRMARWRSLLLLHVLLPLLHVLLPASAADATSPSNSSSDLGAHCSRFSAFNPGIAEELLPWYDDEGISETLMDRTLRERTMSAAVPGLPLCIRGGKLYVIGGSQQDISRLFPWQADNIVVYAWALSRLVSRWGTALPDVEFVVETMDAPAIDFGPTIKSICRAGNTAGGEEGEEEGGGQVVPEPEDAEGGVWDEGPRHGRLPVMRHCKASSSVAIAVPIFHFYTMNIDDWFLGEIERFNRHHPWGEKEGKAFAAGVGYHRDQSVHSTVRQWDGARRGEVVERVREAFSTYLAQELQHTNISYSHDVVPLEQWARYKMVMHVDGITCSSRIFQLLALGSVVLREQSGYFAFYDKLMKKFHHYVPFWSNRPREVVWAYNWVTANDAAARAIAVRGQQFARQFLNREAIECYWVLLLQQYANLQRFTPGERRGNGDAGGGGVRQLELVPVVDWLKSQDDTTRHGAGR

Organism: NCBI:txid3068

Secondary structure (DSSP, 8-state):
----------------------------------HHHHHHHHGGGGGGHHHHHHHHGGGGSTT-B-HHHHHHHHHHSSTTSSS-EEEEEEETTEEEEETTTT--GGGS-HHHHHHHHHHHHHHHHHHHHHGGGSPPEEEEEE--SS----SSS----------------------------S-S-SS----SSSS-----EEES-EETT--PEE---THHHHS-HHHHTGGGHHHHHHHS-GGGSEEEEEEE----PPP--SGGGPPP--GGGTT---SSHHHHHHHIIIIII--TTEEEESS---HHHHTTEEEEEE--SSS--TTHHHHHTTTSEEEEE--SEE-GGGGT--BTTTBEEE-SS-TTHHHHHHHHHHH-HHHHHHHHHHHHHHHHHHSSHHHHHHHHHHHHHHHHTTB-S-TTEEE----SS---EEEPPEEEHHHHHHHHHHHHHHHH--/----------------------------------HHHHHHHHGGGGGGHHHHHHHHGGGGSTT-B-HHHHHHHHHHSSTTSSS-EEEEEEETTEEEEETTTT--GGGS-HHHHHHHHHHHHHHHHHHHHHGGGSPPEEEEEE--SSPP--SS-----------------------------S-S-SS----SSS------EEES-EETT--PEE---THHHHS-HHHHTGGGHHHHHHHS-GGGSEEEEEEE----PPP--SGGGPPP--GGGTT---SSHHHHHHHIIIIII--TTEEEESS---HHHHTTEEEEEE--SSS--THHHHHHTTTSEEEEE--SEE-GGGGT--BTTTBEEE-SS-TTHHHHHHHHHHH-HHHHHHHHHHHHHHHHHHSSHHHHHHHHHHHHHHHHTTB-S-TTEEE----SS---EEEPPEEEHHHHHHHHHHHHHHHH--

Foldseek 3Di:
DPPPPPPPPPPPPPPPPPPPPPPPPPVPPLPLQALVNLCVLLVLLCVLQVLLCVLLVVQPPPCFCEPVLVVVCCVAADLPHPFHWFKWWQDQLFIWTFVLVPHALVSDDPVQSVQRLLVLVLVRVLSVSRGPSFDTDIAIETEDQAFQQQQAPRPPPPPPPPDDDDDDPPDPPPPPPPPPPCPDPLHRPPPPPDDRSLRAHEYFKDFPSHSYRFANGSCLRVDPCVVPFLVCLVVLCVVAPLVQAALAEEEEDAWAFADPPDPQQFAAEDDPQGPHGDGRVLVVLQCCCVPPVVDPRYHYYHDDDPLSVVLSHQEYEADAHNAHDPCLLRNLSNLHAYAYESRRMDHSCRVPDDDLQQHDYARSHYSVRVVVSSVVCVVCVPSSSNNSVSSSVSSNSQVHPSNSSSSVRSSSRVSRVSYDDRTQWDQPPDDPDDRDIDGTDTHRSVVSSVVNVVVVVVVVVD/DPPPPPPPPPPPPPPPPPPPPPPPPPVPPLPLQALVNLCVLLVLLCVLQVLLCVLLVVQPPPCFCEPVLVVVCCVAEDLPHPFHWFKWWQDQLFIWTFVLVPHALVSDDPVQSVQRLLVLVLVRVLSNNRGPSFDTDIAIETEDQAFQQQQAPGDPPCPPPPDDDDDDPPDPPPPPPPPPPCPTPLHRPQPPPPGRSLRAHEYFKDFPSHSYRFANGSCLRVDQLVVPFLVCLVVLCVVAPLVQAALAEEEEDAWAFADPPDPQQFAAEDDPQGPHRDGRVLVVLQCCCVPPVVDPRYHYYHDDDDLSVVLSHQEYEADAHNAHDPCLLRNLSNLHAYAYESRRMDHSCRVPDDDLQQHDYARSHYSVRVVVSSVVCVVCVPSSSNNSVSSSVSSNSQVHPSNSSSSVRSSSRVSRVSYDDRTQWDQPPDDPDDRDIDGTDTHRSVRSSVVNVVVVVVVVVD